Protein AF-0000000080327501 (afdb_homodimer)

Foldseek 3Di:
DAEAEDADDFQPDEFQEEEFAQEAQRRGFPVRVVLCVQLVNQSVVVVVVVQDGLAQLDKDKDADRPNTRHGIYIYGRQYHQAEAEPVSLLSRLVSVLVVVLVDQGAEYEYEQVSRNYPPDDPLLSLLSNLLSNLLNQQDACPPPPDPDHSPRNHYYYYHDDDPVCNVSNVVSVLLSVLLNVLLSQLQNLLVDALVQNAQVNVLVVLVVVCVVFVQKDKDKQWPVNCVVLQQFLLCQQQQADPDTWIKMKIKGAQADPPDQAAEEEEFQAACAEQQEPLGDDPVCRRSRSNQGSRLSLLSSLVSSCRSVSFRGTYMYIRGGHHRYYHPSHDDQQDWGQHSLRFIEHEHTSSQSRLSSLLNVLQVCVVSVHAEYEYEGLGDPLQCVVPNQQEKEKEWPDPVVVVLLQVLCVSLVRHYDYDDQDPVLCVQQDDPVTRGYCFGDPPCGVNNNVNSSVVSHPDYIYMYINNNRHQWDPDPHTTGRSPPSSSVNSSSVVVSVVVVD/DAEAEDADDFQPDEFQEEEFAQEAQRRGFPVRVVLCVQLVNPSVVVVVVVQDGLAQLDKDKDADRPSTNHGIYIYGRQYHQAEAEPVSLLSRLVSVLVVVLVDQGAEYEYEQVSRHYPPDDPLLSLLSNLLSNLLVQQDACPPPPPRPHSPRNHYYYYHDDDPVCNVSNVVSVLLSVLLNVLLSQLQNLLVDALVQNAQVNVQVVLVVVCVVFVQKDKDKQWPVNCVVLQQFLLCQQQQADPDTWIKMKIKGAQADPPDQAAEEEEFQAACAEQQEPLGDDPVCRRSRSNQGSRLSLLSSLVSSCRSVSFRGTYMYIRGGHHRYYHPSHDDQQDWGQHSLRFIEHEHTSSQSRLSSLLNVLLVCVVSVHAEYEYEGLGDPLQCVVPNQQEWEKEWPDPVVVVLLQVLCVSLVRHYDYDDQDPVLCVQQDDPVTRGYSFGDPPCGVNNNVNSSVVSHPDYIYMYINNNRHQWDPDPHTTGRSPPSSSVNSSSVVVSVVVVD

pLDDT: mean 94.22, std 7.19, range [53.31, 98.94]

Organism: NCBI:txid1410383

Nearest PDB structures (foldseek):
  1gyt-assembly2_I  TM=9.785E-01  e=1.202E-71  Escherichia coli K-12
  3jru-assembly1_B  TM=9.582E-01  e=2.996E-59  Xanthomonas oryzae pv. oryzae
  8d1x-assembly1_E  TM=8.937E-01  e=7.710E-50  Neisseria gonorrhoeae NCCP11945
  4zla-assembly1_E  TM=8.954E-01  e=4.364E-49  Helicobacter pylori 26695
  4zla-assembly1_B  TM=8.903E-01  e=3.085E-49  Helicobacter pylori 26695

Sequence (1000 aa):
MIFNIKKFDIEKEHIDCIVTGIFSLKNLSNSATMIDNLSNGYIKKILSYGEMQGKIKQSLILYNIPNIISKKFLLIGCGKKNKINDDQYQEIICTIVKNLNKMSMKKVVVYLNELNVEKRDLYWKIRQFIEIFYEKTYIFSLNKNKQKTFNNTYEIIIHLEQESDFSIGKIAIKHALAIASSINIAKNISNLPSNICNAEYISHKAKEMENIYNNIHTYNIYEKDMKLLGMNAYLAVGSGSENQSIMSIIQYNNSKKSIKNPIILIGKGLTFDSGGLSIKPAESMSHMKYDMCGAAAVYGIINMIATLELPLYVIGVLACCENMIGKGSMRPGDIITTMSGKTVEVLNTDAEGRLVLCDVLTYVQKFNPEIVIDIATLTGACSVALGTEISGLFSNSTYLINELYKASKYTLDYVWHLPIFKKYKKQLNSKFADINNIGGRMGGAITAACFLESFVKKYQWAHLDVAGTATNEEKKVEATGRPIPLISQFLLNRVKSLLKMIFNIKKFDIEKEHIDCIVTGIFSLKNLSNSATMIDNLSNGYIKKILSYGEMQGKIKQSLILYNIPNIISKKFLLIGCGKKNKINDDQYQEIICTIVKNLNKMSMKKVVVYLNELNVEKRDLYWKIRQFIEIFYEKTYIFSLNKNKQKTFNNTYEIIIHLEQESDFSIGKIAIKHALAIASSINIAKNISNLPSNICNAEYISHKAKEMENIYNNIHTYNIYEKDMKLLGMNAYLAVGSGSENQSIMSIIQYNNSKKSIKNPIILIGKGLTFDSGGLSIKPAESMSHMKYDMCGAAAVYGIINMIATLELPLYVIGVLACCENMIGKGSMRPGDIITTMSGKTVEVLNTDAEGRLVLCDVLTYVQKFNPEIVIDIATLTGACSVALGTEISGLFSNSTYLINELYKASKYTLDYVWHLPIFKKYKKQLNSKFADINNIGGRMGGAITAACFLESFVKKYQWAHLDVAGTATNEEKKVEATGRPIPLISQFLLNRVKSLLK

Solvent-accessible surface area (backbone atoms only — not comparable to full-atom values): 49942 Å² total; per-residue (Å²): 118,45,78,45,79,39,71,75,51,70,90,75,48,82,42,44,29,43,39,34,43,22,18,43,85,60,36,64,31,73,68,39,44,52,52,17,59,62,29,74,42,48,56,59,54,53,41,71,74,64,80,53,51,11,42,63,74,42,69,48,77,45,66,61,50,60,86,44,73,32,45,32,34,39,39,33,13,53,23,51,69,86,66,25,43,71,68,56,50,53,45,37,45,51,46,51,45,58,53,52,72,73,47,94,51,51,34,35,39,36,54,65,79,75,59,48,42,68,96,57,53,70,43,55,54,50,22,52,46,47,34,49,44,48,62,75,58,62,69,92,34,90,89,42,91,74,62,67,60,83,73,66,64,30,38,39,32,40,39,45,84,55,73,83,50,49,63,48,48,53,51,20,50,53,54,22,52,34,49,34,51,18,30,51,51,13,22,52,55,31,62,39,56,44,93,66,37,33,27,61,47,53,44,50,54,50,48,51,48,34,77,74,36,89,52,36,50,56,54,74,44,40,57,71,53,31,60,74,64,32,26,43,34,36,48,35,43,18,39,12,33,90,58,64,37,29,36,30,39,38,37,36,54,52,39,62,89,79,70,73,54,24,42,34,35,36,6,38,16,27,20,34,48,45,17,25,74,48,56,57,59,74,90,61,47,81,60,20,32,46,38,16,36,16,17,26,20,35,54,17,45,53,50,25,42,59,74,66,61,46,70,42,40,38,33,35,36,32,46,18,22,29,27,28,71,44,96,48,36,52,51,65,68,42,71,39,52,30,44,78,64,55,31,32,27,30,72,50,41,56,52,40,62,61,36,38,46,34,25,49,49,38,57,52,50,80,58,53,37,53,36,38,38,37,30,25,51,66,35,73,38,40,16,29,38,46,10,58,72,30,23,40,30,37,61,87,27,75,65,56,50,52,51,49,46,53,22,6,65,73,59,68,47,37,59,45,76,53,71,81,54,74,77,49,50,60,51,22,62,39,97,86,33,70,24,32,66,51,49,55,74,53,15,29,39,36,31,52,51,44,57,45,51,73,37,60,68,98,46,43,40,36,39,36,37,29,46,22,32,31,44,38,70,84,90,58,78,38,49,58,22,45,60,32,65,18,53,50,44,38,52,53,51,52,49,55,59,69,74,102,118,44,76,46,80,39,71,76,51,71,90,77,46,81,41,46,28,42,40,35,44,22,18,43,85,60,35,64,31,73,67,37,43,50,52,17,59,61,29,74,43,49,57,60,56,53,40,71,74,63,80,50,50,11,42,63,72,42,68,48,79,45,64,59,49,57,88,43,70,32,46,32,35,39,39,32,13,54,22,52,68,86,67,25,43,70,68,57,49,52,45,36,46,48,45,52,46,56,54,51,71,74,47,94,49,51,34,36,38,36,54,64,78,76,58,48,41,67,98,56,52,70,45,54,53,50,23,52,46,47,33,50,45,49,62,75,59,62,72,93,34,89,88,43,90,74,63,68,62,81,76,67,64,31,39,38,33,40,39,44,86,55,72,83,49,49,63,48,49,54,51,20,50,54,53,22,51,35,49,36,52,18,30,50,51,14,21,53,56,30,62,39,57,44,93,66,37,32,27,62,47,54,44,49,52,50,48,50,48,33,75,75,35,90,51,36,50,56,52,73,42,39,60,72,53,31,58,74,65,32,26,41,33,37,48,36,43,17,40,12,32,89,58,62,36,29,36,30,40,39,38,36,55,50,39,62,90,78,70,73,54,25,41,34,35,35,6,36,15,27,19,33,48,47,16,24,76,48,54,56,59,74,90,61,48,81,61,20,33,46,37,17,35,16,17,26,20,35,53,16,45,52,50,24,43,60,72,67,60,47,70,42,40,39,34,33,35,33,47,19,23,29,27,28,71,43,97,47,36,52,51,65,70,41,70,39,51,30,44,77,62,56,30,33,27,30,71,50,41,57,51,40,62,60,36,37,44,34,28,49,49,39,58,53,50,80,60,53,36,53,34,38,38,37,30,23,53,66,34,72,37,40,16,28,38,45,11,58,72,31,23,41,30,38,60,85,27,74,66,58,50,52,49,50,46,54,20,6,66,73,58,70,47,37,58,44,75,53,73,81,53,73,77,49,49,60,50,22,62,38,98,86,33,71,24,33,64,51,51,56,72,52,14,30,38,36,31,51,50,44,56,45,52,73,36,59,68,96,48,42,39,36,40,36,36,29,47,23,34,30,44,40,69,84,90,59,77,39,48,59,20,46,61,31,65,19,54,50,42,38,51,53,50,52,50,55,60,69,76,102

Secondary structure (DSSP, 8-state):
-EEEEE---TTT---SEEEEEEEGGGEEPHHHHHHHHHTTSHHHHHHHTTS----TT-EEEEES-TT-S-SEEEEEEEESTT-B-HHHHHHHHHHHHHHHHHS--SEEEE-GGG--BTT--HHHHHHHHHHHHHHHT----TT-SS--------EEEEE---THHHHHHHHHHHHHHHHHHHHHHHHHHHHS-TTTSSHHHHHHHHHHHHHH-TTEEEEEE-HHHHHHHT-HHHHHHHTT-SSPPEEEEEEEE-S-TT--SPEEEEEEEEEEE--TTSPPPHHHHTTGGGGGHHHHHHHHHHHHHHHTT-S-EEEEEEEEEEE--STT---TT-EEE-TTS-EEE-S-TT--HHHHHHHHHHHGGGG--SEEEEEE---HHHHHHHTTTSEEEEES-HHHHHHHHHHHHHHT--EEE----HHHHGGG--SSSSEES---STTHHHHHHHHHHTT--SSEEEEEE-TTTSEE-SSS-EE--TTHHHHHHHHHHHHHHHH-/-EEEEE---TTT---SEEEEEEEGGGEEPHHHHHHHHHTTSHHHHHHHTTS----TT-EEEEES-TT-S-SEEEEEE--STT-B-HHHHHHHHHHHHHHHHHS--SEEEE-GGG--BTT--HHHHHHHHHHHHHHHT----TT-SS--------EEEEE---THHHHHHHHHHHHHHHHHHHHHHHHHHHHS-TTTSSHHHHHHHHHHHHHH-TTEEEEEE-HHHHHHHT-HHHHHHHTT-SSPPEEEEEEEE-S-TT--S-EEEEEEEEEEE--TTSPPPHHHHGGGGGGGHHHHHHHHHHHHHHHTT-S-EEEEEEEEEEE--STT---TT-EEE-TTS-EEE-S-TT--HHHHHHHHHHHGGGG--SEEEEEE---HHHHHHHTTTSEEEEES-HHHHHHHHHHHHHHT--EEE----HHHHGGG--SSSSEES---STTHHHHHHHHHHTT--SSEEEEEE-TTTSEE-SSS-EE--TTHHHHHHHHHHHHHHHH-

InterPro domains:
  IPR000819 Peptidase M17, leucyl aminopeptidase, C-terminal [PF00883] (184-487)
  IPR000819 Peptidase M17, leucyl aminopeptidase, C-terminal [PS00631] (348-355)
  IPR008283 Peptidase M17, leucyl aminopeptidase, N-terminal [PF02789] (21-146)
  IPR011356 Peptidase M17, leucine aminopeptidase/peptidase B [PR00481] (263-280)
  IPR011356 Peptidase M17, leucine aminopeptidase/peptidase B [PR00481] (285-306)
  IPR011356 Peptidase M17, leucine aminopeptidase/peptidase B [PR00481] (322-343)
  IPR011356 Peptidase M17, leucine aminopeptidase/peptidase B [PR00481] (344-364)
  IPR011356 Peptidase M17, leucine aminopeptidase/peptidase B [PR00481] (372-387)
  IPR011356 Peptidase M17, leucine aminopeptidase/peptidase B [PTHR11963] (35-494)
  IPR011356 Peptidase M17, leucine aminopeptidase/peptidase B [cd00433] (15-491)
  IPR023042 Peptidase M17, leucine aminopeptidase [MF_00181] (3-496)
  IPR043472 Macro domain-like [G3DSA:3.40.220.10] (1-178)
  IPR043472 Macro domain-like [SSF52949] (1-182)

Structure (mmCIF, N/CA/C/O backbone):
data_AF-0000000080327501-model_v1
#
loop_
_entity.id
_entity.type
_entity.pdbx_description
1 polymer 'Probable cytosol aminopeptidase'
#
loop_
_atom_site.group_PDB
_atom_site.id
_atom_site.type_symbol
_atom_site.label_atom_id
_atom_site.label_alt_id
_atom_site.label_comp_id
_atom_site.label_asym_id
_atom_site.label_entity_id
_atom_site.label_seq_id
_atom_site.pdbx_PDB_ins_code
_atom_site.Cartn_x
_atom_site.Cartn_y
_atom_site.Cartn_z
_atom_site.occupancy
_atom_site.B_iso_or_equiv
_atom_site.auth_seq_id
_atom_site.auth_comp_id
_atom_site.auth_asym_id
_atom_site.auth_atom_id
_atom_site.pdbx_PDB_model_num
ATOM 1 N N . MET A 1 1 ? 6.348 -35 -18.875 1 83.31 1 MET A N 1
ATOM 2 C CA . MET A 1 1 ? 5.07 -34.562 -19.438 1 83.31 1 MET A CA 1
ATOM 3 C C . MET A 1 1 ? 5.262 -33.875 -20.781 1 83.31 1 MET A C 1
ATOM 5 O O . MET A 1 1 ? 6.191 -33.094 -20.953 1 83.31 1 MET A O 1
ATOM 9 N N . ILE A 1 2 ? 4.418 -34.406 -21.719 1 90.25 2 ILE A N 1
ATOM 10 C CA . ILE A 1 2 ? 4.539 -33.875 -23.062 1 90.25 2 ILE A CA 1
ATOM 11 C C . ILE A 1 2 ? 3.268 -33.094 -23.422 1 90.25 2 ILE A C 1
ATOM 13 O O . ILE A 1 2 ? 2.158 -33.594 -23.219 1 90.25 2 ILE A O 1
ATOM 17 N N . PHE A 1 3 ? 3.445 -31.922 -23.891 1 95.81 3 PHE A N 1
ATOM 18 C CA . PHE A 1 3 ? 2.35 -31.094 -24.375 1 95.81 3 PHE A CA 1
ATOM 19 C C . PHE A 1 3 ? 2.467 -30.875 -25.891 1 95.81 3 PHE A C 1
ATOM 21 O O . PHE A 1 3 ? 3.555 -30.625 -26.406 1 95.81 3 PHE A O 1
ATOM 28 N N . ASN A 1 4 ? 1.392 -31.078 -26.547 1 94.75 4 ASN A N 1
ATOM 29 C CA . ASN A 1 4 ? 1.383 -30.922 -28 1 94.75 4 ASN A CA 1
ATOM 30 C C . ASN A 1 4 ? 0.117 -30.219 -28.484 1 94.75 4 ASN A C 1
ATOM 32 O O . ASN A 1 4 ? -0.895 -30.203 -27.781 1 94.75 4 ASN A O 1
ATOM 36 N N . ILE A 1 5 ? 0.219 -29.625 -29.703 1 96 5 ILE A N 1
ATOM 37 C CA . ILE A 1 5 ? -0.912 -28.984 -30.375 1 96 5 ILE A CA 1
ATOM 38 C C . ILE A 1 5 ? -1.331 -29.828 -31.578 1 96 5 ILE A C 1
ATOM 40 O O . ILE A 1 5 ? -0.487 -30.234 -32.375 1 96 5 ILE A O 1
ATOM 44 N N . LYS A 1 6 ? -2.576 -30.047 -31.594 1 94.25 6 LYS A N 1
ATOM 45 C CA . LYS A 1 6 ? -3.072 -30.828 -32.719 1 94.25 6 LYS A CA 1
ATOM 46 C C . LYS A 1 6 ? -4.562 -30.594 -32.938 1 94.25 6 LYS A C 1
ATOM 48 O O . LYS A 1 6 ? -5.281 -30.203 -32.031 1 94.25 6 LYS A O 1
ATOM 53 N N . LYS A 1 7 ? -4.871 -30.688 -34.25 1 94.75 7 LYS A N 1
ATOM 54 C CA . LYS A 1 7 ? -6.297 -30.844 -34.5 1 94.75 7 LYS A CA 1
ATOM 55 C C . LYS A 1 7 ? -6.742 -32.281 -34.312 1 94.75 7 LYS A C 1
ATOM 57 O O . LYS A 1 7 ? -6.398 -33.156 -35.094 1 94.75 7 LYS A O 1
ATOM 62 N N . PHE A 1 8 ? -7.441 -32.5 -33.312 1 91.44 8 PHE A N 1
ATOM 63 C CA . PHE A 1 8 ? -7.844 -33.844 -32.906 1 91.44 8 PHE A CA 1
ATOM 64 C C . PHE A 1 8 ? -9.141 -34.25 -33.594 1 91.44 8 PHE A C 1
ATOM 66 O O . PHE A 1 8 ? -10.102 -33.5 -33.625 1 91.44 8 PHE A O 1
ATOM 73 N N . ASP A 1 9 ? -9.102 -35.438 -34.188 1 91.12 9 ASP A N 1
ATOM 74 C CA . ASP A 1 9 ? -10.289 -36.031 -34.812 1 91.12 9 ASP A CA 1
ATOM 75 C C . ASP A 1 9 ? -10.93 -37.062 -33.875 1 91.12 9 ASP A C 1
ATOM 77 O O . ASP A 1 9 ? -10.477 -38.188 -33.812 1 91.12 9 ASP A O 1
ATOM 81 N N . ILE A 1 10 ? -12.023 -36.781 -33.375 1 88.88 10 ILE A N 1
ATOM 82 C CA . ILE A 1 10 ? -12.695 -37.562 -32.344 1 88.88 10 ILE A CA 1
ATOM 83 C C . ILE A 1 10 ? -13.141 -38.906 -32.906 1 88.88 10 ILE A C 1
ATOM 85 O O . ILE A 1 10 ? -13.211 -39.906 -32.188 1 88.88 10 ILE A O 1
ATOM 89 N N . GLU A 1 11 ? -13.398 -38.969 -34.156 1 87.5 11 GLU A N 1
ATOM 90 C CA . GLU A 1 11 ? -13.953 -40.156 -34.812 1 87.5 11 GLU A CA 1
ATOM 91 C C . GLU A 1 11 ? -12.852 -41.125 -35.219 1 87.5 11 GLU A C 1
ATOM 93 O O . GLU A 1 11 ? -13.102 -42.344 -35.344 1 87.5 11 GLU A O 1
ATOM 98 N N . LYS A 1 12 ? -11.727 -40.656 -35.281 1 87.62 12 LYS A N 1
ATOM 99 C CA . LYS A 1 12 ? -10.711 -41.469 -35.938 1 87.62 12 LYS A CA 1
ATOM 100 C C . LYS A 1 12 ? -9.57 -41.781 -35 1 87.62 12 LYS A C 1
ATOM 102 O O . LYS A 1 12 ? -8.836 -42.75 -35.188 1 87.62 12 LYS A O 1
ATOM 107 N N . GLU A 1 13 ? -9.398 -41 -34.094 1 88.75 13 GLU A N 1
ATOM 108 C CA . GLU A 1 13 ? -8.195 -41.156 -33.281 1 88.75 13 GLU A CA 1
ATOM 109 C C . GLU A 1 13 ? -8.516 -41.75 -31.922 1 88.75 13 GLU A C 1
ATOM 111 O O . GLU A 1 13 ? -9.539 -41.406 -31.328 1 88.75 13 GLU A O 1
ATOM 116 N N . HIS A 1 14 ? -7.676 -42.656 -31.547 1 88.25 14 HIS A N 1
ATOM 117 C CA . HIS A 1 14 ? -7.801 -43.25 -30.219 1 88.25 14 HIS A CA 1
ATOM 118 C C . HIS A 1 14 ? -7.09 -42.438 -29.156 1 88.25 14 HIS A C 1
ATOM 120 O O . HIS A 1 14 ? -5.914 -42.094 -29.328 1 88.25 14 HIS A O 1
ATOM 126 N N . ILE A 1 15 ? -7.812 -42.062 -28.109 1 90.94 15 ILE A N 1
ATOM 127 C CA . ILE A 1 15 ? -7.289 -41.312 -26.969 1 90.94 15 ILE A CA 1
ATOM 128 C C . ILE A 1 15 ? -7.812 -41.906 -25.672 1 90.94 15 ILE A C 1
ATOM 130 O O . ILE A 1 15 ? -8.828 -42.594 -25.656 1 90.94 15 ILE A O 1
ATOM 134 N N . ASP A 1 16 ? -7 -41.75 -24.641 1 92.38 16 ASP A N 1
ATOM 135 C CA . ASP A 1 16 ? -7.398 -42.312 -23.359 1 92.38 16 ASP A CA 1
ATOM 136 C C . ASP A 1 16 ? -8.516 -41.5 -22.719 1 92.38 16 ASP A C 1
ATOM 138 O O . ASP A 1 16 ? -9.422 -42.062 -22.094 1 92.38 16 ASP A O 1
ATOM 142 N N . CYS A 1 17 ? -8.406 -40.188 -22.891 1 94.12 17 CYS A N 1
ATOM 143 C CA . CYS A 1 17 ? -9.383 -39.344 -22.219 1 94.12 17 CYS A CA 1
ATOM 144 C C . CYS A 1 17 ? -9.617 -38.062 -23.016 1 94.12 17 CYS A C 1
ATOM 146 O O . CYS A 1 17 ? -8.672 -37.438 -23.516 1 94.12 17 CYS A O 1
ATOM 148 N N . ILE A 1 18 ? -10.867 -37.688 -23.172 1 95.69 18 ILE A N 1
ATOM 149 C CA . ILE A 1 18 ? -11.266 -36.438 -23.766 1 95.69 18 ILE A CA 1
ATOM 150 C C . ILE A 1 18 ? -11.844 -35.5 -22.688 1 95.69 18 ILE A C 1
ATOM 152 O O . ILE A 1 18 ? -12.766 -35.906 -21.969 1 95.69 18 ILE A O 1
ATOM 156 N N . VAL A 1 19 ? -11.25 -34.312 -22.531 1 97.19 19 VAL A N 1
ATOM 157 C CA . VAL A 1 19 ? -11.742 -33.312 -21.578 1 97.19 19 VAL A CA 1
ATOM 158 C C . VAL A 1 19 ? -12.578 -32.281 -22.297 1 97.19 19 VAL A C 1
ATOM 160 O O . VAL A 1 19 ? -12.086 -31.609 -23.219 1 97.19 19 VAL A O 1
ATOM 163 N N . THR A 1 20 ? -13.836 -32.125 -21.938 1 96.44 20 THR A N 1
ATOM 164 C CA . THR A 1 20 ? -14.719 -31.172 -22.578 1 96.44 20 THR A CA 1
ATOM 165 C C . THR A 1 20 ? -15.531 -30.391 -21.547 1 96.44 20 THR A C 1
ATOM 167 O O . THR A 1 20 ? -15.664 -30.828 -20.406 1 96.44 20 THR A O 1
ATOM 170 N N . GLY A 1 21 ? -16.016 -29.234 -21.953 1 97.5 21 GLY A N 1
ATOM 171 C CA . GLY A 1 21 ? -16.672 -28.344 -21.016 1 97.5 21 GLY A CA 1
ATOM 172 C C . GLY A 1 21 ? -18.188 -28.438 -21.062 1 97.5 21 GLY A C 1
ATOM 173 O O . GLY A 1 21 ? -18.75 -28.703 -22.125 1 97.5 21 GLY A O 1
ATOM 174 N N . ILE A 1 22 ? -18.812 -28.266 -19.891 1 98 22 ILE A N 1
ATOM 175 C CA . ILE A 1 22 ? -20.25 -28.031 -19.75 1 98 22 ILE A CA 1
ATOM 176 C C . ILE A 1 22 ? -20.484 -26.672 -19.109 1 98 22 ILE A C 1
ATOM 178 O O . ILE A 1 22 ? -20.031 -26.406 -18 1 98 22 ILE A O 1
ATOM 182 N N . PHE A 1 23 ? -21.203 -25.797 -19.844 1 97.94 23 PHE A N 1
ATOM 183 C CA . PHE A 1 23 ? -21.5 -24.469 -19.312 1 97.94 23 PHE A CA 1
ATOM 184 C C . PHE A 1 23 ? -22.75 -24.5 -18.453 1 97.94 23 PHE A C 1
ATOM 186 O O . PHE A 1 23 ? -23.453 -25.516 -18.406 1 97.94 23 PHE A O 1
ATOM 193 N N . SER A 1 24 ? -23 -23.406 -17.734 1 96.12 24 SER A N 1
ATOM 194 C CA . SER A 1 24 ? -24.172 -23.297 -16.859 1 96.12 24 SER A CA 1
ATOM 195 C C . SER A 1 24 ? -25.438 -23.719 -17.594 1 96.12 24 SER A C 1
ATOM 197 O O . SER A 1 24 ? -25.562 -23.531 -18.812 1 96.12 24 SER A O 1
ATOM 199 N N . LEU A 1 25 ? -26.406 -24.266 -16.797 1 94.38 25 LEU A N 1
ATOM 200 C CA . LEU A 1 25 ? -27.703 -24.734 -17.297 1 94.38 25 LEU A CA 1
ATOM 201 C C . LEU A 1 25 ? -27.531 -25.906 -18.25 1 94.38 25 LEU A C 1
ATOM 203 O O . LEU A 1 25 ? -28.266 -26.016 -19.234 1 94.38 25 LEU A O 1
ATOM 207 N N . LYS A 1 26 ? -26.516 -26.703 -18.156 1 95.06 26 LYS A N 1
ATOM 208 C CA . LYS A 1 26 ? -26.219 -27.938 -18.891 1 95.06 26 LYS A CA 1
ATOM 209 C C . LYS A 1 26 ? -25.953 -27.656 -20.359 1 95.06 26 LYS A C 1
ATOM 211 O O . LYS A 1 26 ? -26.25 -28.5 -21.219 1 95.06 26 LYS A O 1
ATOM 216 N N . ASN A 1 27 ? -25.516 -26.438 -20.594 1 96.31 27 ASN A N 1
ATOM 217 C CA . ASN A 1 27 ? -25.156 -26.109 -21.969 1 96.31 27 ASN A CA 1
ATOM 218 C C . ASN A 1 27 ? -23.844 -26.781 -22.375 1 96.31 27 ASN A C 1
ATOM 220 O O . ASN A 1 27 ? -22.812 -26.562 -21.734 1 96.31 27 ASN A O 1
ATOM 224 N N . LEU A 1 28 ? -23.891 -27.531 -23.5 1 97.62 28 LEU A N 1
ATOM 225 C CA . LEU A 1 28 ? -22.734 -28.281 -23.953 1 97.62 28 LEU A CA 1
ATOM 226 C C . LEU A 1 28 ? -21.75 -27.375 -24.688 1 97.62 28 LEU A C 1
ATOM 228 O O . LEU A 1 28 ? -22.156 -26.484 -25.422 1 97.62 28 LEU A O 1
ATOM 232 N N . SER A 1 29 ? -20.438 -27.547 -24.516 1 97.38 29 SER A N 1
ATOM 233 C CA . SER A 1 29 ? -19.438 -26.953 -25.375 1 97.38 29 SER A CA 1
ATOM 234 C C . SER A 1 29 ? -19.5 -27.547 -26.781 1 97.38 29 SER A C 1
ATOM 236 O O . SER A 1 29 ? -20.234 -28.5 -27.031 1 97.38 29 SER A O 1
ATOM 238 N N . ASN A 1 30 ? -18.75 -26.953 -27.703 1 95.81 30 ASN A N 1
ATOM 239 C CA . ASN A 1 30 ? -18.766 -27.453 -29.078 1 95.81 30 ASN A CA 1
ATOM 240 C C . ASN A 1 30 ? -18.281 -28.906 -29.141 1 95.81 30 ASN A C 1
ATOM 242 O O . ASN A 1 30 ? -18.875 -29.734 -29.844 1 95.81 30 ASN A O 1
ATOM 246 N N . SER A 1 31 ? -17.188 -29.203 -28.438 1 95.88 31 SER A N 1
ATOM 247 C CA . SER A 1 31 ? -16.672 -30.562 -28.422 1 95.88 31 SER A CA 1
ATOM 248 C C . SER A 1 31 ? -17.656 -31.531 -27.75 1 95.88 31 SER A C 1
ATOM 250 O O . SER A 1 31 ? -17.844 -32.656 -28.234 1 95.88 31 SER A O 1
ATOM 252 N N . ALA A 1 32 ? -18.25 -31.094 -26.656 1 96.88 32 ALA A N 1
ATOM 253 C CA . ALA A 1 32 ? -19.25 -31.906 -25.984 1 96.88 32 ALA A CA 1
ATOM 254 C C . ALA A 1 32 ? -20.453 -32.156 -26.906 1 96.88 32 ALA A C 1
ATOM 256 O O . ALA A 1 32 ? -21.031 -33.25 -26.891 1 96.88 32 ALA A O 1
ATOM 257 N N . THR A 1 33 ? -20.844 -31.172 -27.609 1 97.44 33 THR A N 1
ATOM 258 C CA . THR A 1 33 ? -21.938 -31.297 -28.562 1 97.44 33 THR A CA 1
ATOM 259 C C . THR A 1 33 ? -21.609 -32.344 -29.641 1 97.44 33 THR A C 1
ATOM 261 O O . THR A 1 33 ? -22.453 -33.156 -30 1 97.44 33 THR A O 1
ATOM 264 N N . MET A 1 34 ? -20.422 -32.219 -30.141 1 95.5 34 MET A N 1
ATOM 265 C CA . MET A 1 34 ? -19.984 -33.156 -31.156 1 95.5 34 MET A CA 1
ATOM 266 C C . MET A 1 34 ? -20.047 -34.594 -30.625 1 95.5 34 MET A C 1
ATOM 268 O O . MET A 1 34 ? -20.562 -35.5 -31.312 1 95.5 34 MET A O 1
ATOM 272 N N . ILE A 1 35 ? -19.594 -34.812 -29.469 1 95.38 35 ILE A N 1
ATOM 273 C CA . ILE A 1 35 ? -19.578 -36.125 -28.844 1 95.38 35 ILE A CA 1
ATOM 274 C C . ILE A 1 35 ? -21.016 -36.594 -28.594 1 95.38 35 ILE A C 1
ATOM 276 O O . ILE A 1 35 ? -21.344 -37.75 -28.812 1 95.38 35 ILE A O 1
ATOM 280 N N . ASP A 1 36 ? -21.781 -35.688 -28.141 1 97.12 36 ASP A N 1
ATOM 281 C CA . ASP A 1 36 ? -23.172 -36 -27.875 1 97.12 36 ASP A CA 1
ATOM 282 C C . ASP A 1 36 ? -23.891 -36.469 -29.156 1 97.12 36 ASP A C 1
ATOM 284 O O . ASP A 1 36 ? -24.656 -37.406 -29.141 1 97.12 36 ASP A O 1
ATOM 288 N N . ASN A 1 37 ? -23.672 -35.75 -30.203 1 96.75 37 ASN A N 1
ATOM 289 C CA . ASN A 1 37 ? -24.266 -36.094 -31.484 1 96.75 37 ASN A CA 1
ATOM 290 C C . ASN A 1 37 ? -23.812 -37.469 -31.969 1 96.75 37 ASN A C 1
ATOM 292 O O . ASN A 1 37 ? -24.641 -38.281 -32.406 1 96.75 37 ASN A O 1
ATOM 296 N N . LEU A 1 38 ? -22.547 -37.719 -31.891 1 95 38 LEU A N 1
ATOM 297 C CA . LEU A 1 38 ? -21.984 -39 -32.344 1 95 38 LEU A CA 1
ATOM 298 C C . LEU A 1 38 ? -22.5 -40.156 -31.484 1 95 38 LEU A C 1
ATOM 300 O O . LEU A 1 38 ? -22.594 -41.281 -31.953 1 95 38 LEU A O 1
ATOM 304 N N . SER A 1 39 ? -22.891 -39.875 -30.297 1 95.69 39 SER A N 1
ATOM 305 C CA . SER A 1 39 ? -23.328 -40.906 -29.375 1 95.69 39 SER A CA 1
ATOM 306 C C . SER A 1 39 ? -24.844 -40.938 -29.234 1 95.69 39 SER A C 1
ATOM 308 O O . SER A 1 39 ? -25.375 -41.5 -28.281 1 95.69 39 SER A O 1
ATOM 310 N N . ASN A 1 40 ? -25.5 -40.281 -30.078 1 95.81 40 ASN A N 1
ATOM 311 C CA . ASN A 1 40 ? -26.953 -40.25 -30.156 1 95.81 40 ASN A CA 1
ATOM 312 C C . ASN A 1 40 ? -27.578 -39.719 -28.859 1 95.81 40 ASN A C 1
ATOM 314 O O . ASN A 1 40 ? -28.484 -40.344 -28.297 1 95.81 40 ASN A O 1
ATOM 318 N N . GLY A 1 41 ? -26.953 -38.656 -28.344 1 96.62 41 GLY A N 1
ATOM 319 C CA . GLY A 1 41 ? -27.547 -37.906 -27.234 1 96.62 41 GLY A CA 1
ATOM 320 C C . GLY A 1 41 ? -27.156 -38.469 -25.875 1 96.62 41 GLY A C 1
ATOM 321 O O . GLY A 1 41 ? -27.859 -38.25 -24.891 1 96.62 41 GLY A O 1
ATOM 322 N N . TYR A 1 42 ? -26.156 -39.156 -25.75 1 96.38 42 TYR A N 1
ATOM 323 C CA . TYR A 1 42 ? -25.75 -39.844 -24.531 1 96.38 42 TYR A CA 1
ATOM 324 C C . TYR A 1 42 ? -25.453 -38.844 -23.422 1 96.38 42 TYR A C 1
ATOM 326 O O . TYR A 1 42 ? -25.891 -39 -22.281 1 96.38 42 TYR A O 1
ATOM 334 N N . ILE A 1 43 ? -24.703 -37.781 -23.688 1 96.38 43 ILE A N 1
ATOM 335 C CA . ILE A 1 43 ? -24.281 -36.812 -22.688 1 96.38 43 ILE A CA 1
ATOM 336 C C . ILE A 1 43 ? -25.5 -36.031 -22.156 1 96.38 43 ILE A C 1
ATOM 338 O O . ILE A 1 43 ? -25.656 -35.906 -20.938 1 96.38 43 ILE A O 1
ATOM 342 N N . LYS A 1 44 ? -26.312 -35.594 -23.047 1 96.19 44 LYS A N 1
ATOM 343 C CA . LYS A 1 44 ? -27.516 -34.875 -22.656 1 96.19 44 LYS A CA 1
ATOM 344 C C . LYS A 1 44 ? -28.406 -35.75 -21.75 1 96.19 44 LYS A C 1
ATOM 346 O O . LYS A 1 44 ? -28.984 -35.25 -20.781 1 96.19 44 LYS A O 1
ATOM 351 N N . LYS A 1 45 ? -28.531 -36.969 -22.141 1 95.69 45 LYS A N 1
ATOM 352 C CA . LYS A 1 45 ? -29.328 -37.906 -21.328 1 95.69 45 LYS A CA 1
ATOM 353 C C . LYS A 1 45 ? -28.781 -38 -19.906 1 95.69 45 LYS A C 1
ATOM 355 O O . LYS A 1 45 ? -29.531 -37.906 -18.938 1 95.69 45 LYS A O 1
ATOM 360 N N . ILE A 1 46 ? -27.531 -38.156 -19.75 1 95.25 46 ILE A N 1
ATOM 361 C CA . ILE A 1 46 ? -26.906 -38.281 -18.438 1 95.25 46 ILE A CA 1
ATOM 362 C C . ILE A 1 46 ? -27.094 -37 -17.641 1 95.25 46 ILE A C 1
ATOM 364 O O . ILE A 1 46 ? -27.375 -37.031 -16.438 1 95.25 46 ILE A O 1
ATOM 368 N N . LEU A 1 47 ? -26.891 -35.844 -18.266 1 95.81 47 LEU A N 1
ATOM 369 C CA . LEU A 1 47 ? -27.047 -34.562 -17.594 1 95.81 47 LEU A CA 1
ATOM 370 C C . LEU A 1 47 ? -28.484 -34.344 -17.125 1 95.81 47 LEU A C 1
ATOM 372 O O . LEU A 1 47 ? -28.719 -33.688 -16.125 1 95.81 47 LEU A O 1
ATOM 376 N N . SER A 1 48 ? -29.406 -34.906 -17.844 1 94.62 48 SER A N 1
ATOM 377 C CA . SER A 1 48 ? -30.812 -34.781 -17.484 1 94.62 48 SER A CA 1
ATOM 378 C C . SER A 1 48 ? -31.109 -35.469 -16.156 1 94.62 48 SER A C 1
ATOM 380 O O . SER A 1 48 ? -32.094 -35.156 -15.484 1 94.62 48 SER A O 1
ATOM 382 N N . TYR A 1 49 ? -30.234 -36.438 -15.797 1 93.5 49 TYR A N 1
ATOM 383 C CA . TYR A 1 49 ? -30.406 -37.094 -14.516 1 93.5 49 TYR A CA 1
ATOM 384 C C . TYR A 1 49 ? -30.031 -36.188 -13.359 1 93.5 49 TYR A C 1
ATOM 386 O O . TYR A 1 49 ? -30.328 -36.469 -12.203 1 93.5 49 TYR A O 1
ATOM 394 N N . GLY A 1 50 ? -29.312 -35.031 -13.602 1 90.31 50 GLY A N 1
ATOM 395 C CA . GLY A 1 50 ? -29.016 -34.031 -12.578 1 90.31 50 GLY A CA 1
ATOM 396 C C . GLY A 1 50 ? -27.625 -34.188 -11.992 1 90.31 50 GLY A C 1
ATOM 397 O O . GLY A 1 50 ? -27.328 -33.625 -10.945 1 90.31 50 GLY A O 1
ATOM 398 N N . GLU A 1 51 ? -26.734 -34.906 -12.625 1 88.81 51 GLU A N 1
ATOM 399 C CA . GLU A 1 51 ? -25.406 -35.219 -12.086 1 88.81 51 GLU A CA 1
ATOM 400 C C . GLU A 1 51 ? -24.484 -34.031 -12.133 1 88.81 51 GLU A C 1
ATOM 402 O O . GLU A 1 51 ? -23.516 -33.938 -11.375 1 88.81 51 GLU A O 1
ATOM 407 N N . MET A 1 52 ? -24.766 -33.156 -13.047 1 94.19 52 MET A N 1
ATOM 408 C CA . MET A 1 52 ? -23.938 -31.969 -13.203 1 94.19 52 MET A CA 1
ATOM 409 C C . MET A 1 52 ? -24.75 -30.828 -13.805 1 94.19 52 MET A C 1
ATOM 411 O O . MET A 1 52 ? -25.562 -31.047 -14.703 1 94.19 52 MET A O 1
ATOM 415 N N . GLN A 1 53 ? -24.469 -29.609 -13.312 1 95.88 53 GLN A N 1
ATOM 416 C CA . GLN A 1 53 ? -25.203 -28.453 -13.773 1 95.88 53 GLN A CA 1
ATOM 417 C C . GLN A 1 53 ? -24.328 -27.531 -14.609 1 95.88 53 GLN A C 1
ATOM 419 O O . GLN A 1 53 ? -24.828 -26.578 -15.227 1 95.88 53 GLN A O 1
ATOM 424 N N . GLY A 1 54 ? -23.047 -27.812 -14.609 1 97.06 54 GLY A N 1
ATOM 425 C CA . GLY A 1 54 ? -22.125 -27.016 -15.391 1 97.06 54 GLY A CA 1
ATOM 426 C C . GLY A 1 54 ? -21.469 -25.906 -14.578 1 97.06 54 GLY A C 1
ATOM 427 O O . GLY A 1 54 ? -20.844 -25 -15.148 1 97.06 54 GLY A O 1
ATOM 428 N N . LYS A 1 55 ? -21.578 -26.016 -13.273 1 96.75 55 LYS A N 1
ATOM 429 C CA . LYS A 1 55 ? -20.953 -25.031 -12.391 1 96.75 55 LYS A CA 1
ATOM 430 C C . LYS A 1 55 ? -19.453 -25.281 -12.266 1 96.75 55 LYS A C 1
ATOM 432 O O . LYS A 1 55 ? -19 -26.438 -12.32 1 96.75 55 LYS A O 1
ATOM 437 N N . ILE A 1 56 ? -18.734 -24.203 -12.117 1 96.62 56 ILE A N 1
ATOM 438 C CA . ILE A 1 56 ? -17.297 -24.312 -11.891 1 96.62 56 ILE A CA 1
ATOM 439 C C . ILE A 1 56 ? -17.031 -25.188 -10.672 1 96.62 56 ILE A C 1
ATOM 441 O O . ILE A 1 56 ? -17.781 -25.141 -9.688 1 96.62 56 ILE A O 1
ATOM 445 N N . LYS A 1 57 ? -16.031 -26.031 -10.742 1 95.81 57 LYS A N 1
ATOM 446 C CA . LYS A 1 57 ? -15.578 -26.953 -9.719 1 95.81 57 LYS A CA 1
ATOM 447 C C . LYS A 1 57 ? -16.328 -28.281 -9.812 1 95.81 57 LYS A C 1
ATOM 449 O O . LYS A 1 57 ? -15.961 -29.25 -9.141 1 95.81 57 LYS A O 1
ATOM 454 N N . GLN A 1 58 ? -17.344 -28.359 -10.648 1 97 58 GLN A N 1
ATOM 455 C CA . GLN A 1 58 ? -18.016 -29.625 -10.906 1 97 58 GLN A CA 1
ATOM 456 C C . GLN A 1 58 ? -17.266 -30.438 -11.969 1 97 58 GLN A C 1
ATOM 458 O O . GLN A 1 58 ? -16.703 -29.859 -12.906 1 97 58 GLN A O 1
ATOM 463 N N . SER A 1 59 ? -17.234 -31.719 -11.836 1 97.44 59 SER A N 1
ATOM 464 C CA . SER A 1 59 ? -16.688 -32.625 -12.844 1 97.44 59 SER A CA 1
ATOM 465 C C . SER A 1 59 ? -17.453 -33.938 -12.867 1 97.44 59 SER A C 1
ATOM 467 O O . SER A 1 59 ? -18.094 -34.312 -11.883 1 97.44 59 SER A O 1
ATOM 469 N N . LEU A 1 60 ? -17.516 -34.531 -13.969 1 96.69 60 LEU A N 1
ATOM 470 C CA . LEU A 1 60 ? -18.141 -35.844 -14.156 1 96.69 60 LEU A CA 1
ATOM 471 C C . LEU A 1 60 ? -17.359 -36.688 -15.148 1 96.69 60 LEU A C 1
ATOM 473 O O . LEU A 1 60 ? -17.047 -36.219 -16.25 1 96.69 60 LEU A O 1
ATOM 477 N N . ILE A 1 61 ? -17 -37.875 -14.789 1 95.5 61 ILE A N 1
ATOM 478 C CA . ILE A 1 61 ? -16.297 -38.781 -15.695 1 95.5 61 ILE A CA 1
ATOM 479 C C . ILE A 1 61 ? -17.281 -39.812 -16.281 1 95.5 61 ILE A C 1
ATOM 481 O O . ILE A 1 61 ? -18.047 -40.438 -15.555 1 95.5 61 ILE A O 1
ATOM 485 N N . LEU A 1 62 ? -17.312 -39.875 -17.531 1 95.19 62 LEU A N 1
ATOM 486 C CA . LEU A 1 62 ? -18.094 -40.875 -18.25 1 95.19 62 LEU A CA 1
ATOM 487 C C . LEU A 1 62 ? -17.188 -41.906 -18.891 1 95.19 62 LEU A C 1
ATOM 489 O O . LEU A 1 62 ? -16.062 -41.594 -19.297 1 95.19 62 LEU A O 1
ATOM 493 N N . TYR A 1 63 ? -17.719 -43.125 -19.047 1 93.62 63 TYR A N 1
ATOM 494 C CA . TYR A 1 63 ? -16.938 -44.25 -19.594 1 93.62 63 TYR A CA 1
ATOM 495 C C . TYR A 1 63 ? -17.641 -44.844 -20.797 1 93.62 63 TYR A C 1
ATOM 497 O O . TYR A 1 63 ? -18.875 -45 -20.797 1 93.62 63 TYR A O 1
ATOM 505 N N . ASN A 1 64 ? -16.812 -45.156 -21.734 1 92.31 64 ASN A N 1
ATOM 506 C CA . ASN A 1 64 ? -17.266 -45.938 -22.859 1 92.31 64 ASN A CA 1
ATOM 507 C C . ASN A 1 64 ? -18.547 -45.375 -23.469 1 92.31 64 ASN A C 1
ATOM 509 O O . ASN A 1 64 ? -19.547 -46.094 -23.609 1 92.31 64 ASN A O 1
ATOM 513 N N . ILE A 1 65 ? -18.453 -44.219 -23.828 1 93.12 65 ILE A N 1
ATOM 514 C CA . ILE A 1 65 ? -19.578 -43.562 -24.5 1 93.12 65 ILE A CA 1
ATOM 515 C C . ILE A 1 65 ? -19.844 -44.25 -25.828 1 93.12 65 ILE A C 1
ATOM 517 O O . ILE A 1 65 ? -18.922 -44.562 -26.578 1 93.12 65 ILE A O 1
ATOM 521 N N . PRO A 1 66 ? -21.094 -44.531 -26.141 1 93.25 66 PRO A N 1
ATOM 522 C CA . PRO A 1 66 ? -21.438 -45.25 -27.375 1 93.25 66 PRO A CA 1
ATOM 523 C C . PRO A 1 66 ? -20.891 -44.562 -28.625 1 93.25 66 PRO A C 1
ATOM 525 O O . PRO A 1 66 ? -20.922 -43.312 -28.719 1 93.25 66 PRO A O 1
ATOM 528 N N . ASN A 1 67 ? -20.312 -45.344 -29.547 1 91.5 67 ASN A N 1
ATOM 529 C CA . ASN A 1 67 ? -19.875 -44.938 -30.875 1 91.5 67 ASN A CA 1
ATOM 530 C C . ASN A 1 67 ? -18.625 -44.094 -30.812 1 91.5 67 ASN A C 1
ATOM 532 O O . ASN A 1 67 ? -18.281 -43.406 -31.781 1 91.5 67 ASN A O 1
ATOM 536 N N . ILE A 1 68 ? -18.047 -43.969 -29.688 1 90.25 68 ILE A N 1
ATOM 537 C CA . ILE A 1 68 ? -16.797 -43.219 -29.562 1 90.25 68 ILE A CA 1
ATOM 538 C C . ILE A 1 68 ? -15.664 -44.156 -29.156 1 90.25 68 ILE A C 1
ATOM 540 O O . ILE A 1 68 ? -15.852 -45.031 -28.297 1 90.25 68 ILE A O 1
ATOM 544 N N . ILE A 1 69 ? -14.594 -43.969 -29.719 1 88.44 69 ILE A N 1
ATOM 545 C CA . ILE A 1 69 ? -13.477 -44.875 -29.562 1 88.44 69 ILE A CA 1
ATOM 546 C C . ILE A 1 69 ? -12.805 -44.656 -28.203 1 88.44 69 ILE A C 1
ATOM 548 O O . ILE A 1 69 ? -12.336 -45.594 -27.562 1 88.44 69 ILE A O 1
ATOM 552 N N . SER A 1 70 ? -12.781 -43.438 -27.734 1 88.75 70 SER A N 1
ATOM 553 C CA . SER A 1 70 ? -12.117 -43.094 -26.484 1 88.75 70 SER A CA 1
ATOM 554 C C . SER A 1 70 ? -12.82 -43.688 -25.281 1 88.75 70 SER A C 1
ATOM 556 O O . SER A 1 70 ? -14.055 -43.75 -25.25 1 88.75 70 SER A O 1
ATOM 558 N N . LYS A 1 71 ? -12.102 -44.031 -24.328 1 87.56 71 LYS A N 1
ATOM 559 C CA . LYS A 1 71 ? -12.633 -44.781 -23.219 1 87.56 71 LYS A CA 1
ATOM 560 C C . LYS A 1 71 ? -13.172 -43.875 -22.125 1 87.56 71 LYS A C 1
ATOM 562 O O . LYS A 1 71 ? -14.109 -44.25 -21.406 1 87.56 71 LYS A O 1
ATOM 567 N N . LYS A 1 72 ? -12.508 -42.781 -21.891 1 93.75 72 LYS A N 1
ATOM 568 C CA . LYS A 1 72 ? -12.891 -41.906 -20.797 1 93.75 72 LYS A CA 1
ATOM 569 C C . LYS A 1 72 ? -13.227 -40.5 -21.312 1 93.75 72 LYS A C 1
ATOM 571 O O . LYS A 1 72 ? -12.57 -40 -22.219 1 93.75 72 LYS A O 1
ATOM 576 N N . PHE A 1 73 ? -14.25 -39.906 -20.703 1 94.38 73 PHE A N 1
ATOM 577 C CA . PHE A 1 73 ? -14.68 -38.531 -20.984 1 94.38 73 PHE A CA 1
ATOM 578 C C . PHE A 1 73 ? -14.852 -37.75 -19.703 1 94.38 73 PHE A C 1
ATOM 580 O O . PHE A 1 73 ? -15.672 -38.094 -18.844 1 94.38 73 PHE A O 1
ATOM 587 N N . LEU A 1 74 ? -14 -36.75 -19.578 1 96.69 74 LEU A N 1
ATOM 588 C CA . LEU A 1 74 ? -14.07 -35.906 -18.406 1 96.69 74 LEU A CA 1
ATOM 589 C C . LEU A 1 74 ? -14.836 -34.625 -18.719 1 96.69 74 LEU A C 1
ATOM 591 O O . LEU A 1 74 ? -14.344 -33.75 -19.453 1 96.69 74 LEU A O 1
ATOM 595 N N . LEU A 1 75 ? -16.047 -34.5 -18.172 1 98.06 75 LEU A N 1
ATOM 596 C CA . LEU A 1 75 ? -16.859 -33.312 -18.281 1 98.06 75 LEU A CA 1
ATOM 597 C C . LEU A 1 75 ? -16.516 -32.312 -17.172 1 98.06 75 LEU A C 1
ATOM 599 O O . LEU A 1 75 ? -16.516 -32.656 -15.992 1 98.06 75 LEU A O 1
ATOM 603 N N . ILE A 1 76 ? -16.188 -31.109 -17.547 1 98.38 76 ILE A N 1
ATOM 604 C CA . ILE A 1 76 ? -15.781 -30.078 -16.594 1 98.38 76 ILE A CA 1
ATOM 605 C C . ILE A 1 76 ? -16.812 -28.938 -16.594 1 98.38 76 ILE A C 1
ATOM 607 O O . ILE A 1 76 ? -17.156 -28.406 -17.656 1 98.38 76 ILE A O 1
ATOM 611 N N . GLY A 1 77 ? -17.344 -28.578 -15.406 1 98.31 77 GLY A N 1
ATOM 612 C CA . GLY A 1 77 ? -18.172 -27.391 -15.297 1 98.31 77 GLY A CA 1
ATOM 613 C C . GLY A 1 77 ? -17.422 -26.094 -15.555 1 98.31 77 GLY A C 1
ATOM 614 O O . GLY A 1 77 ? -16.375 -25.859 -14.938 1 98.31 77 GLY A O 1
ATOM 615 N N . CYS A 1 78 ? -17.969 -25.203 -16.453 1 98.19 78 CYS A N 1
ATOM 616 C CA . CYS A 1 78 ? -17.219 -24.031 -16.891 1 98.19 78 CYS A CA 1
ATOM 617 C C . CYS A 1 78 ? -17.953 -22.75 -16.547 1 98.19 78 CYS A C 1
ATOM 619 O O . CYS A 1 78 ? -17.5 -21.656 -16.906 1 98.19 78 CYS A O 1
ATOM 621 N N . GLY A 1 79 ? -19.031 -22.844 -15.828 1 97.19 79 GLY A N 1
ATOM 622 C CA . GLY A 1 79 ? -19.797 -21.656 -15.5 1 97.19 79 GLY A CA 1
ATOM 623 C C . GLY A 1 79 ? -20.484 -21.047 -16.703 1 97.19 79 GLY A C 1
ATOM 624 O O . GLY A 1 79 ? -20.922 -21.75 -17.609 1 97.19 79 GLY A O 1
ATOM 625 N N . LYS A 1 80 ? -20.641 -19.703 -16.703 1 95.56 80 LYS A N 1
ATOM 626 C CA . LYS A 1 80 ? -21.328 -18.984 -17.781 1 95.56 80 LYS A CA 1
ATOM 627 C C . LYS A 1 80 ? -20.469 -18.922 -19.031 1 95.56 80 LYS A C 1
ATOM 629 O O . LYS A 1 80 ? -19.297 -18.531 -18.969 1 95.56 80 LYS A O 1
ATOM 634 N N . LYS A 1 81 ? -20.938 -19.312 -20.219 1 91.5 81 LYS A N 1
ATOM 635 C CA . LYS A 1 81 ? -20.234 -19.469 -21.5 1 91.5 81 LYS A CA 1
ATOM 636 C C . LYS A 1 81 ? -19.531 -18.172 -21.891 1 91.5 81 LYS A C 1
ATOM 638 O O . LYS A 1 81 ? -18.391 -18.203 -22.359 1 91.5 81 LYS A O 1
ATOM 643 N N . ASN A 1 82 ? -20.047 -16.953 -21.75 1 88 82 ASN A N 1
ATOM 644 C CA . ASN A 1 82 ? -19.438 -15.734 -22.281 1 88 82 ASN A CA 1
ATOM 645 C C . ASN A 1 82 ? -19.031 -14.781 -21.156 1 88 82 ASN A C 1
ATOM 647 O O . ASN A 1 82 ? -18.859 -13.586 -21.391 1 88 82 ASN A O 1
ATOM 651 N N . LYS A 1 83 ? -18.703 -15.359 -20 1 90.38 83 LYS A N 1
ATOM 652 C CA . LYS A 1 83 ? -18.375 -14.508 -18.859 1 90.38 83 LYS A CA 1
ATOM 653 C C . LYS A 1 83 ? -17.391 -15.195 -17.922 1 90.38 83 LYS A C 1
ATOM 655 O O . LYS A 1 83 ? -17.594 -15.234 -16.719 1 90.38 83 LYS A O 1
ATOM 660 N N . ILE A 1 84 ? -16.312 -15.852 -18.594 1 96.31 84 ILE A N 1
ATOM 661 C CA . ILE A 1 84 ? -15.305 -16.484 -17.75 1 96.31 84 ILE A CA 1
ATOM 662 C C . ILE A 1 84 ? -14.188 -15.492 -17.438 1 96.31 84 ILE A C 1
ATOM 664 O O . ILE A 1 84 ? -13.594 -14.906 -18.344 1 96.31 84 ILE A O 1
ATOM 668 N N . ASN A 1 85 ? -13.969 -15.164 -16.172 1 95.56 85 ASN A N 1
ATOM 669 C CA . ASN A 1 85 ? -12.867 -14.281 -15.797 1 95.56 85 ASN A CA 1
ATOM 670 C C . ASN A 1 85 ? -11.602 -15.062 -15.484 1 95.56 85 ASN A C 1
ATOM 672 O O . ASN A 1 85 ? -11.578 -16.297 -15.586 1 95.56 85 ASN A O 1
ATOM 676 N N . ASP A 1 86 ? -10.539 -14.414 -15.141 1 95.38 86 ASP A N 1
ATOM 677 C CA . ASP A 1 86 ? -9.227 -15.016 -14.906 1 95.38 86 ASP A CA 1
ATOM 678 C C . ASP A 1 86 ? -9.289 -16.062 -13.797 1 95.38 86 ASP A C 1
ATOM 680 O O . ASP A 1 86 ? -8.797 -17.172 -13.969 1 95.38 86 ASP A O 1
ATOM 684 N N . ASP A 1 87 ? -9.898 -15.695 -12.75 1 93.88 87 ASP A N 1
ATOM 685 C CA . ASP A 1 87 ? -9.969 -16.578 -11.586 1 93.88 87 ASP A CA 1
ATOM 686 C C . ASP A 1 87 ? -10.758 -17.844 -11.906 1 93.88 87 ASP A C 1
ATOM 688 O O . ASP A 1 87 ? -10.359 -18.938 -11.508 1 93.88 87 ASP A O 1
ATOM 692 N N . GLN A 1 88 ? -11.859 -17.641 -12.523 1 96.25 88 GLN A N 1
ATOM 693 C CA . GLN A 1 88 ? -12.703 -18.766 -12.906 1 96.25 88 GLN A CA 1
ATOM 694 C C . GLN A 1 88 ? -11.961 -19.719 -13.836 1 96.25 88 GLN A C 1
ATOM 696 O O . GLN A 1 88 ? -12.078 -20.938 -13.695 1 96.25 88 GLN A O 1
ATOM 701 N N . TYR A 1 89 ? -11.219 -19.188 -14.789 1 97.69 89 TYR A N 1
ATOM 702 C CA . TYR A 1 89 ? -10.43 -20.016 -15.695 1 97.69 89 TYR A CA 1
ATOM 703 C C . TYR A 1 89 ? -9.422 -20.859 -14.922 1 97.69 89 TYR A C 1
ATOM 705 O O . TYR A 1 89 ? -9.273 -22.047 -15.18 1 97.69 89 TYR A O 1
ATOM 713 N N . GLN A 1 90 ? -8.727 -20.219 -13.977 1 96.88 90 GLN A N 1
ATOM 714 C CA . GLN A 1 90 ? -7.754 -20.953 -13.164 1 96.88 90 GLN A CA 1
ATOM 715 C C . GLN A 1 90 ? -8.43 -22.078 -12.383 1 96.88 90 GLN A C 1
ATOM 717 O O . GLN A 1 90 ? -7.875 -23.172 -12.25 1 96.88 90 GLN A O 1
ATOM 722 N N . GLU A 1 91 ? -9.609 -21.797 -11.883 1 97 91 GLU A N 1
ATOM 723 C CA . GLU A 1 91 ? -10.359 -22.812 -11.148 1 97 91 GLU A CA 1
ATOM 724 C C . GLU A 1 91 ? -10.734 -23.984 -12.055 1 97 91 GLU A C 1
ATOM 726 O O . GLU A 1 91 ? -10.703 -25.141 -11.633 1 97 91 GLU A O 1
ATOM 731 N N . ILE A 1 92 ? -11.148 -23.641 -13.211 1 98 92 ILE A N 1
ATOM 732 C CA . ILE A 1 92 ? -11.492 -24.656 -14.195 1 98 92 ILE A CA 1
ATOM 733 C C . ILE A 1 92 ? -10.281 -25.547 -14.453 1 98 92 ILE A C 1
ATOM 735 O O . ILE A 1 92 ? -10.391 -26.781 -14.414 1 98 92 ILE A O 1
ATOM 739 N N . ILE A 1 93 ? -9.141 -24.938 -14.672 1 97.62 93 ILE A N 1
ATOM 740 C CA . ILE A 1 93 ? -7.918 -25.688 -14.945 1 97.62 93 ILE A CA 1
ATOM 741 C C . ILE A 1 93 ? -7.551 -26.547 -13.734 1 97.62 93 ILE A C 1
ATOM 743 O O . ILE A 1 93 ? -7.164 -27.703 -13.875 1 97.62 93 ILE A O 1
ATOM 747 N N . CYS A 1 94 ? -7.66 -25.969 -12.578 1 96.81 94 CYS A N 1
ATOM 748 C CA . CYS A 1 94 ? -7.379 -26.734 -11.359 1 96.81 94 CYS A CA 1
ATOM 749 C C . CYS A 1 94 ? -8.242 -27.984 -11.273 1 96.81 94 CYS A C 1
ATOM 751 O O . CYS A 1 94 ? -7.766 -29.047 -10.883 1 96.81 94 CYS A O 1
ATOM 753 N N . THR A 1 95 ? -9.492 -27.844 -11.617 1 97.25 95 THR A N 1
ATOM 754 C CA . THR A 1 95 ? -10.422 -28.969 -11.594 1 97.25 95 THR A CA 1
ATOM 755 C C . THR A 1 95 ? -10.008 -30.031 -12.609 1 97.25 95 THR A C 1
ATOM 757 O O . THR A 1 95 ? -10.07 -31.219 -12.32 1 97.25 95 THR A O 1
ATOM 760 N N . ILE A 1 96 ? -9.617 -29.578 -13.789 1 96.5 96 ILE A N 1
ATOM 761 C CA . ILE A 1 96 ? -9.141 -30.484 -14.812 1 96.5 96 ILE A CA 1
ATOM 762 C C . ILE A 1 96 ? -7.945 -31.281 -14.281 1 96.5 96 ILE A C 1
ATOM 764 O O . ILE A 1 96 ? -7.957 -32.531 -14.289 1 96.5 96 ILE A O 1
ATOM 768 N N . VAL A 1 97 ? -6.965 -30.594 -13.766 1 94.31 97 VAL A N 1
ATOM 769 C CA . VAL A 1 97 ? -5.711 -31.203 -13.344 1 94.31 97 VAL A CA 1
ATOM 770 C C . VAL A 1 97 ? -5.961 -32.125 -12.164 1 94.31 97 VAL A C 1
ATOM 772 O O . VAL A 1 97 ? -5.395 -33.219 -12.102 1 94.31 97 VAL A O 1
ATOM 775 N N . LYS A 1 98 ? -6.801 -31.734 -11.242 1 93.62 98 LYS A N 1
ATOM 776 C CA . LYS A 1 98 ? -7.148 -32.562 -10.086 1 93.62 98 LYS A CA 1
ATOM 777 C C . LYS A 1 98 ? -7.707 -33.906 -10.523 1 93.62 98 LYS A C 1
ATOM 779 O O . LYS A 1 98 ? -7.355 -34.938 -9.961 1 93.62 98 LYS A O 1
ATOM 784 N N . ASN A 1 99 ? -8.578 -33.875 -11.492 1 93.06 99 ASN A N 1
ATOM 785 C CA . ASN A 1 99 ? -9.203 -35.094 -11.977 1 93.06 99 ASN A CA 1
ATOM 786 C C . ASN A 1 99 ? -8.219 -35.938 -12.781 1 93.06 99 ASN A C 1
ATOM 788 O O . ASN A 1 99 ? -8.203 -37.156 -12.648 1 93.06 99 ASN A O 1
ATOM 792 N N . LEU A 1 100 ? -7.426 -35.312 -13.602 1 90.69 100 LEU A N 1
ATOM 793 C CA . LEU A 1 100 ? -6.453 -36.031 -14.398 1 90.69 100 LEU A CA 1
ATOM 794 C C . LEU A 1 100 ? -5.434 -36.75 -13.508 1 90.69 100 LEU A C 1
ATOM 796 O O . LEU A 1 100 ? -4.969 -37.844 -13.836 1 90.69 100 LEU A O 1
ATOM 800 N N . ASN A 1 101 ? -5.055 -36.094 -12.445 1 86.62 101 ASN A N 1
ATOM 801 C CA . ASN A 1 101 ? -4.074 -36.656 -11.516 1 86.62 101 ASN A CA 1
ATOM 802 C C . ASN A 1 101 ? -4.578 -37.938 -10.867 1 86.62 101 ASN A C 1
ATOM 804 O O . ASN A 1 101 ? -3.783 -38.781 -10.438 1 86.62 101 ASN A O 1
ATOM 808 N N . LYS A 1 102 ? -5.848 -38.125 -10.844 1 84.81 102 LYS A N 1
ATOM 809 C CA . LYS A 1 102 ? -6.445 -39.281 -10.219 1 84.81 102 LYS A CA 1
ATOM 810 C C . LYS A 1 102 ? -6.582 -40.438 -11.211 1 84.81 102 LYS A C 1
ATOM 812 O O . LYS A 1 102 ? -6.84 -41.562 -10.82 1 84.81 102 LYS A O 1
ATOM 817 N N . MET A 1 103 ? -6.367 -40.062 -12.422 1 81.44 103 MET A N 1
ATOM 818 C CA . MET A 1 103 ? -6.621 -41.062 -13.461 1 81.44 103 MET A CA 1
ATOM 819 C C . MET A 1 103 ? -5.316 -41.594 -14.031 1 81.44 103 MET A C 1
ATOM 821 O O . MET A 1 103 ? -4.316 -40.875 -14.102 1 81.44 103 MET A 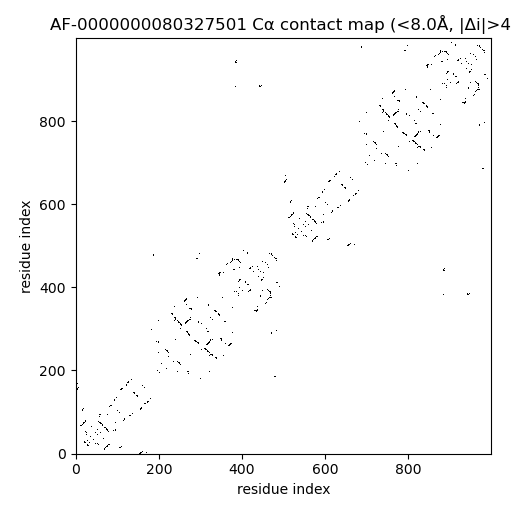O 1
ATOM 825 N N . SER A 1 104 ? -5.27 -42.844 -14.289 1 78.56 104 SER A N 1
ATOM 826 C CA . SER A 1 104 ? -4.172 -43.438 -15.055 1 78.56 104 SER A CA 1
ATOM 827 C C . SER A 1 104 ? -4.379 -43.25 -16.562 1 78.56 104 SER A C 1
ATOM 829 O O . SER A 1 104 ? -5.227 -43.906 -17.156 1 78.56 104 SER A O 1
ATOM 831 N N . MET A 1 105 ? -3.795 -42.25 -17.109 1 80.56 105 MET A N 1
ATOM 832 C CA . MET A 1 105 ? -3.977 -41.969 -18.516 1 80.56 105 MET A CA 1
ATOM 833 C C . MET A 1 105 ? -2.637 -41.656 -19.188 1 80.56 105 MET A C 1
ATOM 835 O O . MET A 1 105 ? -1.701 -41.188 -18.547 1 80.56 105 MET A O 1
ATOM 839 N N . LYS A 1 106 ? -2.602 -42.062 -20.438 1 86 106 LYS A N 1
ATOM 840 C CA . LYS A 1 106 ? -1.383 -41.812 -21.203 1 86 106 LYS A CA 1
ATOM 841 C C . LYS A 1 106 ? -1.561 -40.625 -22.172 1 86 106 LYS A C 1
ATOM 843 O O . LYS A 1 106 ? -0.634 -39.844 -22.375 1 86 106 LYS A O 1
ATOM 848 N N . LYS A 1 107 ? -2.721 -40.531 -22.75 1 92.12 107 LYS A N 1
ATOM 849 C CA . LYS A 1 107 ? -3 -39.5 -23.75 1 92.12 107 LYS A CA 1
ATOM 850 C C . LYS A 1 107 ? -4.324 -38.812 -23.453 1 92.12 107 LYS A C 1
ATOM 852 O O . LYS A 1 107 ? -5.363 -39.469 -23.328 1 92.12 107 LYS A O 1
ATOM 857 N N . VAL A 1 108 ? -4.266 -37.531 -23.359 1 94.56 108 VAL A N 1
ATOM 858 C CA . VAL A 1 108 ? -5.441 -36.719 -23.016 1 94.56 108 VAL A CA 1
ATOM 859 C C . VAL A 1 108 ? -5.594 -35.594 -24 1 94.56 108 VAL A C 1
ATOM 861 O O . VAL A 1 108 ? -4.602 -34.969 -24.406 1 94.56 108 VAL A O 1
ATOM 864 N N . VAL A 1 109 ? -6.816 -35.312 -24.453 1 95.81 109 VAL A N 1
ATOM 865 C CA . VAL A 1 109 ? -7.094 -34.156 -25.297 1 95.81 109 VAL A CA 1
ATOM 866 C C . VAL A 1 109 ? -7.91 -33.125 -24.516 1 95.81 109 VAL A C 1
ATOM 868 O O . VAL A 1 109 ? -8.852 -33.5 -23.797 1 95.81 109 VAL A O 1
ATOM 871 N N . VAL A 1 110 ? -7.5 -31.891 -24.594 1 96.88 110 VAL A N 1
ATOM 872 C CA . VAL A 1 110 ? -8.203 -30.812 -23.906 1 96.88 110 VAL A CA 1
ATOM 873 C C . VAL A 1 110 ? -8.586 -29.719 -24.891 1 96.88 110 VAL A C 1
ATOM 875 O O . VAL A 1 110 ? -7.82 -29.406 -25.812 1 96.88 110 VAL A O 1
ATOM 878 N N . TYR A 1 111 ? -9.781 -29.062 -24.734 1 96.12 111 TYR A N 1
ATOM 879 C CA . TYR A 1 111 ? -10.328 -28.047 -25.625 1 96.12 111 TYR A CA 1
ATOM 880 C C . TYR A 1 111 ? -10.336 -26.672 -24.953 1 96.12 111 TYR A C 1
ATOM 882 O O . TYR A 1 111 ? -11.398 -26.094 -24.719 1 96.12 111 TYR A O 1
ATOM 890 N N . LEU A 1 112 ? -9.195 -26.078 -24.797 1 94.19 112 LEU A N 1
ATOM 891 C CA . LEU A 1 112 ? -9.062 -24.812 -24.094 1 94.19 112 LEU A CA 1
ATOM 892 C C . LEU A 1 112 ? -9.617 -23.656 -24.938 1 94.19 112 LEU A C 1
ATOM 894 O O . LEU A 1 112 ? -10.047 -22.641 -24.406 1 94.19 112 LEU A O 1
ATOM 898 N N . ASN A 1 113 ? -9.516 -23.828 -26.266 1 92 113 ASN A N 1
ATOM 899 C CA . ASN A 1 113 ? -9.945 -22.797 -27.203 1 92 113 ASN A CA 1
ATOM 900 C C . ASN A 1 113 ? -11.438 -22.516 -27.094 1 92 113 ASN A C 1
ATOM 902 O O . ASN A 1 113 ? -11.914 -21.469 -27.531 1 92 113 ASN A O 1
ATOM 906 N N . GLU A 1 114 ? -12.164 -23.422 -26.5 1 93.81 114 GLU A N 1
ATOM 907 C CA . GLU A 1 114 ? -13.609 -23.281 -26.375 1 93.81 114 GLU A CA 1
ATOM 908 C C . GLU A 1 114 ? -13.984 -22.406 -25.188 1 93.81 114 GLU A C 1
ATOM 910 O O . GLU A 1 114 ? -15.141 -22 -25.047 1 93.81 114 GLU A O 1
ATOM 915 N N . LEU A 1 115 ? -13.07 -22.109 -24.297 1 96.06 115 LEU A N 1
ATOM 916 C CA . LEU A 1 115 ? -13.297 -21.266 -23.125 1 96.06 115 LEU A CA 1
ATOM 917 C C . LEU A 1 115 ? -13.047 -19.797 -23.438 1 96.06 115 LEU A C 1
ATOM 919 O O . LEU A 1 115 ? -11.906 -19.406 -23.688 1 96.06 115 LEU A O 1
ATOM 923 N N . ASN A 1 116 ? -14.109 -19.031 -23.469 1 95.88 116 ASN A N 1
ATOM 924 C CA . ASN A 1 116 ? -13.977 -17.594 -23.703 1 95.88 116 ASN A CA 1
ATOM 925 C C . ASN A 1 116 ? -13.633 -16.844 -22.406 1 95.88 116 ASN A C 1
ATOM 927 O O . ASN A 1 116 ? -14.523 -16.484 -21.641 1 95.88 116 ASN A O 1
ATOM 931 N N . VAL A 1 117 ? -12.328 -16.562 -22.203 1 96.75 117 VAL A N 1
ATOM 932 C CA . VAL A 1 117 ? -11.859 -15.844 -21.031 1 96.75 117 VAL A CA 1
ATOM 933 C C . VAL A 1 117 ? -11.773 -14.352 -21.344 1 96.75 117 VAL A C 1
ATOM 935 O O . VAL A 1 117 ? -11.18 -13.953 -22.344 1 96.75 117 VAL A O 1
ATOM 938 N N . GLU A 1 118 ? -12.336 -13.508 -20.453 1 95.75 118 GLU A N 1
ATOM 939 C CA . GLU A 1 118 ? -12.422 -12.062 -20.672 1 95.75 118 GLU A CA 1
ATOM 940 C C . GLU A 1 118 ? -11.031 -11.445 -20.812 1 95.75 118 GLU A C 1
ATOM 942 O O . GLU A 1 118 ? -10.188 -11.586 -19.938 1 95.75 118 GLU A O 1
ATOM 947 N N . LYS A 1 119 ? -10.758 -10.797 -21.953 1 94.5 119 LYS A N 1
ATOM 948 C CA . LYS A 1 119 ? -9.578 -9.992 -22.234 1 94.5 119 LYS A CA 1
ATOM 949 C C . LYS A 1 119 ? -8.32 -10.852 -22.281 1 94.5 119 LYS A C 1
ATOM 951 O O . LYS A 1 119 ? -7.223 -10.383 -21.969 1 94.5 119 LYS A O 1
ATOM 956 N N . ARG A 1 120 ? -8.453 -12.172 -22.578 1 97.38 120 ARG A N 1
ATOM 957 C CA . ARG A 1 120 ? -7.312 -13.078 -22.672 1 97.38 120 ARG A CA 1
ATOM 958 C C . ARG A 1 120 ? -7.305 -13.797 -24.016 1 97.38 120 ARG A C 1
ATOM 960 O O . ARG A 1 120 ? -8.367 -14.109 -24.578 1 97.38 120 ARG A O 1
ATOM 967 N N . ASP A 1 121 ? -6.16 -14.039 -24.531 1 96.75 121 ASP A N 1
ATOM 968 C CA . ASP A 1 121 ? -6.023 -14.688 -25.828 1 96.75 121 ASP A CA 1
ATOM 969 C C . ASP A 1 121 ? -5.594 -16.141 -25.672 1 96.75 121 ASP A C 1
ATOM 971 O O . ASP A 1 121 ? -5.488 -16.641 -24.547 1 96.75 121 ASP A O 1
ATOM 975 N N . LEU A 1 122 ? -5.445 -16.781 -26.766 1 96.94 122 LEU A N 1
ATOM 976 C CA . LEU A 1 122 ? -5.117 -18.203 -26.797 1 96.94 122 LEU A CA 1
ATOM 977 C C . LEU A 1 122 ? -3.762 -18.469 -26.156 1 96.94 122 LEU A C 1
ATOM 979 O O . LEU A 1 122 ? -3.602 -19.438 -25.406 1 96.94 122 LEU A O 1
ATOM 983 N N . TYR A 1 123 ? -2.785 -17.625 -26.406 1 97.88 123 TYR A N 1
ATOM 984 C CA . TYR A 1 123 ? -1.461 -17.734 -25.812 1 97.88 123 TYR A CA 1
ATOM 985 C C . TYR A 1 123 ? -1.558 -17.781 -24.281 1 97.88 123 TYR A C 1
ATOM 987 O O . TYR A 1 123 ? -0.979 -18.672 -23.656 1 97.88 123 TYR A O 1
ATOM 995 N N . TRP A 1 124 ? -2.307 -16.891 -23.766 1 98.25 124 TRP A N 1
ATOM 996 C CA . TRP A 1 124 ? -2.443 -16.781 -22.328 1 98.25 124 TRP A CA 1
ATOM 997 C C . TRP A 1 124 ? -3.117 -18.016 -21.75 1 98.25 124 TRP A C 1
ATOM 999 O O . TRP A 1 124 ? -2.691 -18.531 -20.703 1 98.25 124 TRP A O 1
ATOM 1009 N N . LYS A 1 125 ? -4.164 -18.484 -22.391 1 98.06 125 LYS A N 1
ATOM 1010 C CA . LYS A 1 125 ? -4.91 -19.641 -21.906 1 98.06 125 LYS A CA 1
ATOM 1011 C C . LYS A 1 125 ? -4.023 -20.891 -21.844 1 98.06 125 LYS A C 1
ATOM 1013 O O . LYS A 1 125 ? -4.043 -21.625 -20.844 1 98.06 125 LYS A O 1
ATOM 1018 N N . ILE A 1 126 ? -3.26 -21.094 -22.828 1 98.12 126 ILE A N 1
ATOM 1019 C CA . ILE A 1 126 ? -2.383 -22.266 -22.891 1 98.12 126 ILE A CA 1
ATOM 1020 C C . ILE A 1 126 ? -1.293 -22.141 -21.828 1 98.12 126 ILE A C 1
ATOM 1022 O O . ILE A 1 126 ? -1.012 -23.109 -21.109 1 98.12 126 ILE A O 1
ATOM 1026 N N . ARG A 1 127 ? -0.728 -21.016 -21.719 1 98.06 127 ARG A N 1
ATOM 1027 C CA . ARG A 1 127 ? 0.324 -20.797 -20.734 1 98.06 127 ARG A CA 1
ATOM 1028 C C . ARG A 1 127 ? -0.19 -21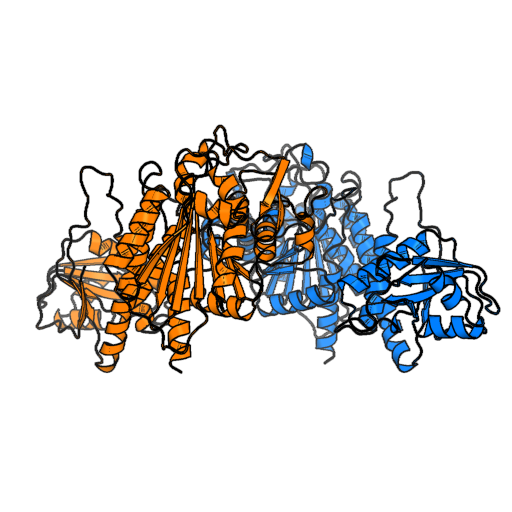.031 -19.312 1 98.06 127 ARG A C 1
ATOM 1030 O O . ARG A 1 127 ? 0.447 -21.734 -18.531 1 98.06 127 ARG A O 1
ATOM 1037 N N . GLN A 1 128 ? -1.348 -20.438 -19.016 1 97.94 128 GLN A N 1
ATOM 1038 C CA . GLN A 1 128 ? -1.934 -20.609 -17.688 1 97.94 128 GLN A CA 1
ATOM 1039 C C . GLN A 1 128 ? -2.205 -22.094 -17.406 1 97.94 128 GLN A C 1
ATOM 1041 O O . GLN A 1 128 ? -1.96 -22.562 -16.297 1 97.94 128 GLN A O 1
ATOM 1046 N N . PHE A 1 129 ? -2.709 -22.797 -18.391 1 97.62 129 PHE A N 1
ATOM 1047 C CA . PHE A 1 129 ? -3.014 -24.219 -18.234 1 97.62 129 PHE A CA 1
ATOM 1048 C C . PHE A 1 129 ? -1.764 -25 -17.859 1 97.62 129 PHE A C 1
ATOM 1050 O O . PHE A 1 129 ? -1.772 -25.75 -16.875 1 97.62 129 PHE A O 1
ATOM 1057 N N . ILE A 1 130 ? -0.705 -24.781 -18.562 1 97.5 130 ILE A N 1
ATOM 1058 C CA . ILE A 1 130 ? 0.52 -25.547 -18.359 1 97.5 130 ILE A CA 1
ATOM 1059 C C . ILE A 1 130 ? 1.169 -25.156 -17.031 1 97.5 130 ILE A C 1
ATOM 1061 O O . ILE A 1 130 ? 1.619 -26.016 -16.281 1 97.5 130 ILE A O 1
ATOM 1065 N N . GLU A 1 131 ? 1.26 -23.891 -16.734 1 97.62 131 GLU A N 1
ATOM 1066 C CA . GLU A 1 131 ? 1.844 -23.422 -15.477 1 97.62 131 GLU A CA 1
ATOM 1067 C C . GLU A 1 131 ? 1.08 -23.984 -14.281 1 97.62 131 GLU A C 1
ATOM 1069 O O . GLU A 1 131 ? 1.687 -24.453 -13.312 1 97.62 131 GLU A O 1
ATOM 1074 N N . ILE A 1 132 ? -0.255 -23.922 -14.336 1 96.88 132 ILE A N 1
ATOM 1075 C CA . ILE A 1 132 ? -1.072 -24.438 -13.242 1 96.88 132 ILE A CA 1
ATOM 1076 C C . ILE A 1 132 ? -0.905 -25.953 -13.156 1 96.88 132 ILE A C 1
ATOM 1078 O O . ILE A 1 132 ? -0.834 -26.516 -12.062 1 96.88 132 ILE A O 1
ATOM 1082 N N . PHE A 1 133 ? -0.875 -26.656 -14.312 1 95.38 133 PHE A N 1
ATOM 1083 C CA . PHE A 1 133 ? -0.666 -28.094 -14.344 1 95.38 133 PHE A CA 1
ATOM 1084 C C . PHE A 1 133 ? 0.6 -28.484 -13.578 1 95.38 133 PHE A C 1
ATOM 1086 O O . PHE A 1 133 ? 0.569 -29.359 -12.711 1 95.38 133 PHE A O 1
ATOM 1093 N N . TYR A 1 134 ? 1.706 -27.812 -13.891 1 95 134 TYR A N 1
ATOM 1094 C CA . TYR A 1 134 ? 2.979 -28.109 -13.242 1 95 134 TYR A CA 1
ATOM 1095 C C . TYR A 1 134 ? 2.932 -27.75 -11.766 1 95 134 TYR A C 1
ATOM 1097 O O . TYR A 1 134 ? 3.539 -28.422 -10.93 1 95 134 TYR A O 1
ATOM 1105 N N . GLU A 1 135 ? 2.277 -26.656 -11.461 1 94.5 135 GLU A N 1
ATOM 1106 C CA . GLU A 1 135 ? 2.127 -26.266 -10.062 1 94.5 135 GLU A CA 1
ATOM 1107 C C . GLU A 1 135 ? 1.413 -27.359 -9.266 1 94.5 135 GLU A C 1
ATOM 1109 O O . GLU A 1 135 ? 1.851 -27.719 -8.172 1 94.5 135 GLU A O 1
ATOM 1114 N N . LYS A 1 136 ? 0.334 -27.875 -9.805 1 92.88 136 LYS A N 1
ATOM 1115 C CA . LYS A 1 136 ? -0.524 -28.812 -9.094 1 92.88 136 LYS A CA 1
ATOM 1116 C C . LYS A 1 136 ? 0.093 -30.219 -9.07 1 92.88 136 LYS A C 1
ATOM 1118 O O . LYS A 1 136 ? -0.306 -31.062 -8.266 1 92.88 136 LYS A O 1
ATOM 1123 N N . THR A 1 137 ? 1.031 -30.453 -9.898 1 91.06 137 THR A N 1
ATOM 1124 C CA . THR A 1 137 ? 1.63 -31.781 -9.953 1 91.06 137 THR A CA 1
ATOM 1125 C C . THR A 1 137 ? 3.029 -31.766 -9.336 1 91.06 137 THR A C 1
ATOM 1127 O O . THR A 1 137 ? 3.736 -32.781 -9.375 1 91.06 137 THR A O 1
ATOM 1130 N N . TYR A 1 138 ? 3.486 -30.641 -8.805 1 91.44 138 TYR A N 1
ATOM 1131 C CA . TYR A 1 138 ? 4.797 -30.516 -8.18 1 91.44 138 TYR A CA 1
ATOM 1132 C C . TYR A 1 138 ? 4.883 -31.391 -6.926 1 91.44 138 TYR A C 1
ATOM 1134 O O . TYR A 1 138 ? 3.961 -31.391 -6.102 1 91.44 138 TYR A O 1
ATOM 1142 N N . ILE A 1 139 ? 5.91 -32.094 -6.812 1 87.38 139 ILE A N 1
ATOM 1143 C CA . ILE A 1 139 ? 6.215 -32.906 -5.629 1 87.38 139 ILE A CA 1
ATOM 1144 C C . ILE A 1 139 ? 7.684 -32.719 -5.254 1 87.38 139 ILE A C 1
ATOM 1146 O O . ILE A 1 139 ? 8.57 -32.938 -6.086 1 87.38 139 ILE A O 1
ATOM 1150 N N . PHE A 1 140 ? 7.941 -32.281 -4.039 1 86 140 PHE A N 1
ATOM 1151 C CA . PHE A 1 140 ? 9.305 -32.219 -3.537 1 86 140 PHE A CA 1
ATOM 1152 C C . PHE A 1 140 ? 9.711 -33.562 -2.904 1 86 140 PHE A C 1
ATOM 1154 O O . PHE A 1 140 ? 9.125 -33.969 -1.906 1 86 140 PHE A O 1
ATOM 1161 N N . SER A 1 141 ? 10.617 -34.281 -3.469 1 78.69 141 SER A N 1
ATOM 1162 C CA . SER A 1 141 ? 10.969 -35.594 -2.941 1 78.69 141 SER A CA 1
ATOM 1163 C C . SER A 1 141 ? 12.484 -35.781 -2.902 1 78.69 141 SER A C 1
ATOM 1165 O O . SER A 1 141 ? 12.969 -36.906 -2.799 1 78.69 141 SER A O 1
ATOM 1167 N N . LEU A 1 142 ? 13.203 -34.781 -2.963 1 70.56 142 LEU A N 1
ATOM 1168 C CA . LEU A 1 142 ? 14.656 -34.906 -3.094 1 70.56 142 LEU A CA 1
ATOM 1169 C C . LEU A 1 142 ? 15.258 -35.531 -1.847 1 70.56 142 LEU A C 1
ATOM 1171 O O . LEU A 1 142 ? 16.312 -36.188 -1.922 1 70.56 142 LEU A O 1
ATOM 1175 N N . ASN A 1 143 ? 14.648 -35.438 -0.689 1 72.62 143 ASN A N 1
ATOM 1176 C CA . ASN A 1 143 ? 15.258 -35.969 0.529 1 72.62 143 ASN A CA 1
ATOM 1177 C C . ASN A 1 143 ? 14.492 -37.188 1.064 1 72.62 143 ASN A C 1
ATOM 1179 O O . ASN A 1 143 ? 14.758 -37.656 2.172 1 72.62 143 ASN A O 1
ATOM 1183 N N . LYS A 1 144 ? 13.578 -37.594 0.223 1 70.94 144 LYS A N 1
ATOM 1184 C CA . LYS A 1 144 ? 12.805 -38.75 0.697 1 70.94 144 LYS A CA 1
ATOM 1185 C C . LYS A 1 144 ? 13.336 -40.062 0.095 1 70.94 144 LYS A C 1
ATOM 1187 O O . LYS A 1 144 ? 13.844 -40.062 -1.028 1 70.94 144 LYS A O 1
ATOM 1192 N N . ASN A 1 145 ? 13.383 -41.094 0.914 1 66.5 145 ASN A N 1
ATOM 1193 C CA . ASN A 1 145 ? 13.828 -42.406 0.452 1 66.5 145 ASN A CA 1
ATOM 1194 C C . ASN A 1 145 ? 13 -42.875 -0.729 1 66.5 145 ASN A C 1
ATOM 1196 O O . ASN A 1 145 ? 13.539 -43.406 -1.711 1 66.5 145 ASN A O 1
ATOM 1200 N N . LYS A 1 146 ? 11.641 -42.875 -0.59 1 62.28 146 LYS A N 1
ATOM 1201 C CA . LYS A 1 146 ? 10.773 -43.25 -1.701 1 62.28 146 LYS A CA 1
ATOM 1202 C C . LYS A 1 146 ? 10.438 -42.062 -2.58 1 62.28 146 LYS A C 1
ATOM 1204 O O . LYS A 1 146 ? 9.797 -41.094 -2.125 1 62.28 146 LYS A O 1
ATOM 1209 N N . GLN A 1 147 ? 11.195 -41.938 -3.639 1 61.97 147 GLN A N 1
ATOM 1210 C CA . GLN A 1 147 ? 10.945 -40.844 -4.551 1 61.97 147 GLN A CA 1
ATOM 1211 C C . GLN A 1 147 ? 9.555 -40.938 -5.176 1 61.97 147 GLN A C 1
ATOM 1213 O O . GLN A 1 147 ? 9.266 -41.906 -5.895 1 61.97 147 GLN A O 1
ATOM 1218 N N . LYS A 1 148 ? 8.578 -40.406 -4.594 1 58.56 148 LYS A N 1
ATOM 1219 C CA . LYS A 1 148 ? 7.262 -40.312 -5.219 1 58.56 148 LYS A CA 1
ATOM 1220 C C . LYS A 1 148 ? 7.293 -39.406 -6.445 1 58.56 148 LYS A C 1
ATOM 1222 O O . LYS A 1 148 ? 7.754 -38.25 -6.367 1 58.56 148 LYS A O 1
ATOM 1227 N N . THR A 1 149 ? 7.539 -40.031 -7.602 1 56.56 149 THR A N 1
ATOM 1228 C CA . THR A 1 149 ? 7.426 -39.219 -8.797 1 56.56 149 THR A CA 1
ATOM 1229 C C . THR A 1 149 ? 6 -39.219 -9.336 1 56.56 149 THR A C 1
ATOM 1231 O O . THR A 1 149 ? 5.25 -40.188 -9.094 1 56.56 149 THR A O 1
ATOM 1234 N N . PHE A 1 150 ? 5.559 -38.031 -9.688 1 58.84 150 PHE A N 1
ATOM 1235 C CA . PHE A 1 150 ? 4.328 -38.062 -10.469 1 58.84 150 PHE A CA 1
ATOM 1236 C C . PHE A 1 150 ? 4.469 -39 -11.672 1 58.84 150 PHE A C 1
ATOM 1238 O O . PHE A 1 150 ? 5.273 -38.719 -12.57 1 58.84 150 PHE A O 1
ATOM 1245 N N . ASN A 1 151 ? 4.363 -40.281 -11.555 1 53.66 151 ASN A N 1
ATOM 1246 C CA . ASN A 1 151 ? 4.637 -41.375 -12.484 1 53.66 151 ASN A CA 1
ATOM 1247 C C . ASN A 1 151 ? 3.805 -41.25 -13.758 1 53.66 151 ASN A C 1
ATOM 1249 O O . ASN A 1 151 ? 3.988 -42.031 -14.703 1 53.66 151 ASN A O 1
ATOM 1253 N N . ASN A 1 152 ? 2.912 -40.406 -13.891 1 58.78 152 ASN A N 1
ATOM 1254 C CA . ASN A 1 152 ? 2.084 -40.594 -15.078 1 58.78 152 ASN A CA 1
ATOM 1255 C C . ASN A 1 152 ? 2.516 -39.688 -16.234 1 58.78 152 ASN A C 1
ATOM 1257 O O . ASN A 1 152 ? 2.477 -38.469 -16.109 1 58.78 152 ASN A O 1
ATOM 1261 N N . THR A 1 153 ? 3.514 -40.375 -17.062 1 60.75 153 THR A N 1
ATOM 1262 C CA . THR A 1 153 ? 3.857 -39.656 -18.281 1 60.75 153 THR A CA 1
ATOM 1263 C C . THR A 1 153 ? 2.613 -39.438 -19.141 1 60.75 153 THR A C 1
ATOM 1265 O O . THR A 1 153 ? 1.976 -40.375 -19.594 1 60.75 153 THR A O 1
ATOM 1268 N N . TYR A 1 154 ? 2.08 -38.156 -19.156 1 79 154 TYR A N 1
ATOM 1269 C CA . TYR A 1 154 ? 0.897 -37.781 -19.922 1 79 154 TYR A CA 1
ATOM 1270 C C . TYR A 1 154 ? 1.285 -37.031 -21.188 1 79 154 TYR A C 1
ATOM 1272 O O . TYR A 1 154 ? 2.293 -36.312 -21.219 1 79 154 TYR A O 1
ATOM 1280 N N . GLU A 1 155 ? 0.853 -37.625 -22.281 1 90.56 155 GLU A N 1
ATOM 1281 C CA . GLU A 1 155 ? 0.745 -36.719 -23.406 1 90.56 155 GLU A CA 1
ATOM 1282 C C . GLU A 1 155 ? -0.565 -35.938 -23.359 1 90.56 155 GLU A C 1
ATOM 1284 O O . GLU A 1 155 ? -1.647 -36.531 -23.359 1 90.56 155 GLU A O 1
ATOM 1289 N N . ILE A 1 156 ? -0.427 -34.625 -23.219 1 94.81 156 ILE A N 1
ATOM 1290 C CA . ILE A 1 156 ? -1.601 -33.781 -23.25 1 94.81 156 ILE A CA 1
ATOM 1291 C C . ILE A 1 156 ? -1.676 -33.031 -24.578 1 94.81 156 ILE A C 1
ATOM 1293 O O . ILE A 1 156 ? -0.756 -32.312 -24.953 1 94.81 156 ILE A O 1
ATOM 1297 N N . ILE A 1 157 ? -2.715 -33.312 -25.281 1 95.88 157 ILE A N 1
ATOM 1298 C CA . ILE A 1 157 ? -2.943 -32.688 -26.578 1 95.88 157 ILE A CA 1
ATOM 1299 C C . ILE A 1 157 ? -3.926 -31.516 -26.438 1 95.88 157 ILE A C 1
ATOM 1301 O O . ILE A 1 157 ? -5.066 -31.719 -26.016 1 95.88 157 ILE A O 1
ATOM 1305 N N . ILE A 1 158 ? -3.492 -30.344 -26.766 1 97.19 158 ILE A N 1
ATOM 1306 C CA . ILE A 1 158 ? -4.359 -29.172 -26.828 1 97.19 158 ILE A CA 1
ATOM 1307 C C . ILE A 1 158 ? -4.965 -29.062 -28.219 1 97.19 158 ILE A C 1
ATOM 1309 O O . ILE A 1 158 ? -4.25 -28.828 -29.203 1 97.19 158 ILE A O 1
ATOM 1313 N N . HIS A 1 159 ? -6.223 -29.219 -28.281 1 96.62 159 HIS A N 1
ATOM 1314 C CA . HIS A 1 159 ? -6.902 -29.188 -29.578 1 96.62 159 HIS A CA 1
ATOM 1315 C C . HIS A 1 159 ? -7.039 -27.75 -30.078 1 96.62 159 HIS A C 1
ATOM 1317 O O . HIS A 1 159 ? -7.555 -26.891 -29.375 1 96.62 159 HIS A O 1
ATOM 1323 N N . LEU A 1 160 ? -6.609 -27.547 -31.312 1 95.88 160 LEU A N 1
ATOM 1324 C CA . LEU A 1 160 ? -6.848 -26.297 -32.031 1 95.88 160 LEU A CA 1
ATOM 1325 C C . LEU A 1 160 ? -7.438 -26.578 -33.406 1 95.88 160 LEU A C 1
ATOM 1327 O O . LEU A 1 160 ? -7.051 -27.547 -34.062 1 95.88 160 LEU A O 1
ATOM 1331 N N . GLU A 1 161 ? -8.328 -25.75 -33.781 1 91.12 161 GLU A N 1
ATOM 1332 C CA . GLU A 1 161 ? -9.039 -25.984 -35.031 1 91.12 161 GLU A CA 1
ATOM 1333 C C . GLU A 1 161 ? -8.367 -25.234 -36.188 1 91.12 161 GLU A C 1
ATOM 1335 O O . GLU A 1 161 ? -8.18 -25.797 -37.25 1 91.12 161 GLU A O 1
ATOM 1340 N N . GLN A 1 162 ? -8.055 -24.031 -35.938 1 92.25 162 GLN A N 1
ATOM 1341 C CA . GLN A 1 162 ? -7.512 -23.172 -37 1 92.25 162 GLN A CA 1
ATOM 1342 C C . GLN A 1 162 ? -5.996 -23.312 -37.094 1 92.25 162 GLN A C 1
ATOM 1344 O O . GLN A 1 162 ? -5.293 -23.188 -36.062 1 92.25 162 GLN A O 1
ATOM 1349 N N . GLU A 1 163 ? -5.559 -23.484 -38.25 1 90 163 GLU A N 1
ATOM 1350 C CA . GLU A 1 163 ? -4.125 -23.641 -38.469 1 90 163 GLU A CA 1
ATOM 1351 C C . GLU A 1 163 ? -3.352 -22.406 -38.062 1 90 163 GLU A C 1
ATOM 1353 O O . GLU A 1 163 ? -2.213 -22.5 -37.594 1 90 163 GLU A O 1
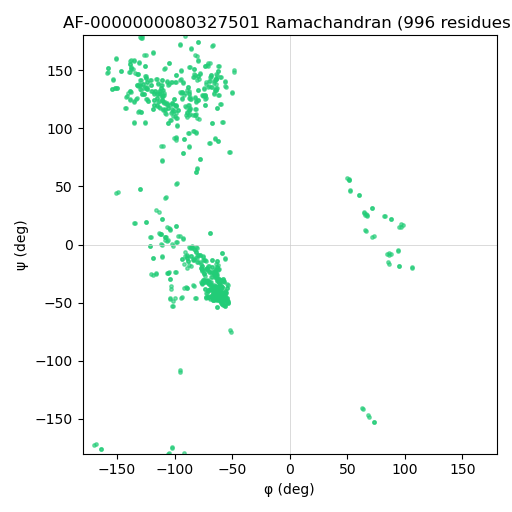ATOM 1358 N N . SER A 1 164 ? -3.932 -21.297 -38.188 1 91.69 164 SER A N 1
ATOM 1359 C CA . SER A 1 164 ? -3.297 -20.016 -37.844 1 91.69 164 SER A CA 1
ATOM 1360 C C . SER A 1 164 ? -2.967 -19.953 -36.375 1 91.69 164 SER A C 1
ATOM 1362 O O . SER A 1 164 ? -2.107 -19.172 -35.969 1 91.69 164 SER A O 1
ATOM 1364 N N . ASP A 1 165 ? -3.627 -20.812 -35.625 1 95.12 165 ASP A N 1
ATOM 1365 C CA . ASP A 1 165 ? -3.443 -20.766 -34.156 1 95.12 165 ASP A CA 1
ATOM 1366 C C . ASP A 1 165 ? -2.303 -21.688 -33.719 1 95.12 165 ASP A C 1
ATOM 1368 O O . ASP A 1 165 ? -1.833 -21.625 -32.594 1 95.12 165 ASP A O 1
ATOM 1372 N N . PHE A 1 166 ? -1.796 -22.516 -34.625 1 96.25 166 PHE A N 1
ATOM 1373 C CA . PHE A 1 166 ? -0.802 -23.516 -34.281 1 96.25 166 PHE A CA 1
ATOM 1374 C C . PHE A 1 166 ? 0.508 -22.859 -33.875 1 96.25 166 PHE A C 1
ATOM 1376 O O . PHE A 1 166 ? 1.139 -23.281 -32.906 1 96.25 166 PHE A O 1
ATOM 1383 N N . SER A 1 167 ? 0.854 -21.828 -34.594 1 96.06 167 SER A N 1
ATOM 1384 C CA . SER A 1 167 ? 2.1 -21.141 -34.281 1 96.06 167 SER A CA 1
ATOM 1385 C C . SER A 1 167 ? 2.033 -20.5 -32.875 1 96.06 167 SER A C 1
ATOM 1387 O O . SER A 1 167 ? 2.984 -20.594 -32.094 1 96.06 167 SER A O 1
ATOM 1389 N N . ILE A 1 168 ? 0.912 -19.891 -32.594 1 96.62 168 ILE A N 1
ATOM 1390 C CA . ILE A 1 168 ? 0.695 -19.266 -31.297 1 96.62 168 ILE A CA 1
ATOM 1391 C C . ILE A 1 168 ? 0.75 -20.328 -30.188 1 96.62 168 ILE A C 1
ATOM 1393 O O . ILE A 1 168 ? 1.364 -20.109 -29.141 1 96.62 168 ILE A O 1
ATOM 1397 N N . GLY A 1 169 ? 0.12 -21.438 -30.453 1 97.56 169 GLY A N 1
ATOM 1398 C CA . GLY A 1 169 ? 0.103 -22.531 -29.484 1 97.56 169 GLY A CA 1
ATOM 1399 C C . GLY A 1 169 ? 1.483 -23.094 -29.203 1 97.56 169 GLY A C 1
ATOM 1400 O O . GLY A 1 169 ? 1.815 -23.359 -28.047 1 97.56 169 GLY A O 1
ATOM 1401 N N . LYS A 1 170 ? 2.25 -23.266 -30.219 1 97.25 170 LYS A N 1
ATOM 1402 C CA . LYS A 1 170 ? 3.598 -23.797 -30.047 1 97.25 170 LYS A CA 1
ATOM 1403 C C . LYS A 1 170 ? 4.465 -22.859 -29.219 1 97.25 170 LYS A C 1
ATOM 1405 O O . LYS A 1 170 ? 5.207 -23.312 -28.344 1 97.25 170 LYS A O 1
ATOM 1410 N N . ILE A 1 171 ? 4.355 -21.609 -29.469 1 97.25 171 ILE A N 1
ATOM 1411 C CA . ILE A 1 171 ? 5.109 -20.609 -28.719 1 97.25 171 ILE A CA 1
ATOM 1412 C C . ILE A 1 171 ? 4.652 -20.594 -27.266 1 97.25 171 ILE A C 1
ATOM 1414 O O . ILE A 1 171 ? 5.473 -20.531 -26.359 1 97.25 171 ILE A O 1
ATOM 1418 N N . ALA A 1 172 ? 3.35 -20.656 -27.094 1 98.19 172 ALA A N 1
ATOM 1419 C CA . ALA A 1 172 ? 2.785 -20.672 -25.734 1 98.19 172 ALA A CA 1
ATOM 1420 C C . ALA A 1 172 ? 3.291 -21.859 -24.938 1 98.19 172 ALA A C 1
ATOM 1422 O O . ALA A 1 172 ? 3.66 -21.719 -23.766 1 98.19 172 ALA A O 1
ATOM 1423 N N . ILE A 1 173 ? 3.318 -23.016 -25.547 1 98.12 173 ILE A N 1
ATOM 1424 C CA . ILE A 1 173 ? 3.787 -24.234 -24.891 1 98.12 173 ILE A CA 1
ATOM 1425 C C . ILE A 1 173 ? 5.262 -24.078 -24.531 1 98.12 173 ILE A C 1
ATOM 1427 O O . ILE A 1 173 ? 5.66 -24.375 -23.391 1 98.12 173 ILE A O 1
ATOM 1431 N N . LYS A 1 174 ? 6 -23.609 -25.484 1 98.06 174 LYS A N 1
ATOM 1432 C CA . LYS A 1 174 ? 7.434 -23.438 -25.266 1 98.06 174 LYS A CA 1
ATOM 1433 C C . LYS A 1 174 ? 7.699 -22.5 -24.094 1 98.06 174 LYS A C 1
ATOM 1435 O O . LYS A 1 174 ? 8.484 -22.828 -23.203 1 98.06 174 LYS A O 1
ATOM 1440 N N . HIS A 1 175 ? 7.098 -21.344 -24.094 1 98.56 175 HIS A N 1
ATOM 1441 C CA . HIS A 1 175 ? 7.273 -20.359 -23.031 1 98.56 175 HIS A CA 1
ATOM 1442 C C . HIS A 1 175 ? 6.785 -20.922 -21.703 1 98.56 175 HIS A C 1
ATOM 1444 O O . HIS A 1 175 ? 7.469 -20.797 -20.672 1 98.56 175 HIS A O 1
ATOM 1450 N N . ALA A 1 176 ? 5.621 -21.547 -21.688 1 98.56 176 ALA A N 1
ATOM 1451 C CA . ALA A 1 176 ? 5 -22.047 -20.469 1 98.56 176 ALA A CA 1
ATOM 1452 C C . ALA A 1 176 ? 5.859 -23.141 -19.828 1 98.56 176 ALA A C 1
ATOM 1454 O O . ALA A 1 176 ? 6.016 -23.172 -18.594 1 98.56 176 ALA A O 1
ATOM 1455 N N . LEU A 1 177 ? 6.367 -24.031 -20.609 1 98.06 177 LEU A N 1
ATOM 1456 C CA . LEU A 1 177 ? 7.203 -25.125 -20.109 1 98.06 177 LEU A CA 1
ATOM 1457 C C . LEU A 1 177 ? 8.484 -24.578 -19.484 1 98.06 177 LEU A C 1
ATOM 1459 O O . LEU A 1 177 ? 8.914 -25.047 -18.438 1 98.06 177 LEU A O 1
ATOM 1463 N N . ALA A 1 178 ? 9.086 -23.609 -20.172 1 98.44 178 ALA A N 1
ATOM 1464 C CA . ALA A 1 178 ? 10.305 -23 -19.641 1 98.44 178 ALA A CA 1
ATOM 1465 C C . ALA A 1 178 ? 10.031 -22.312 -18.297 1 98.44 178 ALA A C 1
ATOM 1467 O O . ALA A 1 178 ? 10.805 -22.469 -17.344 1 98.44 178 ALA A O 1
ATOM 1468 N N . ILE A 1 179 ? 8.969 -21.594 -18.203 1 98.69 179 ILE A N 1
ATOM 1469 C CA . ILE A 1 179 ? 8.609 -20.859 -17 1 98.69 179 ILE A CA 1
ATOM 1470 C C . ILE A 1 179 ? 8.273 -21.844 -15.883 1 98.69 179 ILE A C 1
ATOM 1472 O O . ILE A 1 179 ? 8.797 -21.734 -14.766 1 98.69 179 ILE A O 1
ATOM 1476 N N . ALA A 1 180 ? 7.461 -22.828 -16.188 1 98.31 180 ALA A N 1
ATOM 1477 C CA . ALA A 1 180 ? 7.039 -23.812 -15.188 1 98.31 180 ALA A CA 1
ATOM 1478 C C . ALA A 1 180 ? 8.234 -24.594 -14.656 1 98.31 180 ALA A C 1
ATOM 1480 O O . ALA A 1 180 ? 8.336 -24.844 -13.453 1 98.31 180 ALA A O 1
ATOM 1481 N N . SER A 1 181 ? 9.07 -24.984 -15.531 1 96.94 181 SER A N 1
ATOM 1482 C CA . SER A 1 181 ? 10.266 -25.719 -15.125 1 96.94 181 SER A CA 1
ATOM 1483 C C . SER A 1 181 ? 11.141 -24.859 -14.211 1 96.94 181 SER A C 1
ATOM 1485 O O . SER A 1 181 ? 11.688 -25.359 -13.219 1 96.94 181 SER A O 1
ATOM 1487 N N . SER A 1 182 ? 11.273 -23.641 -14.57 1 98.06 182 SER A N 1
ATOM 1488 C CA . SER A 1 182 ? 12.086 -22.734 -13.781 1 98.06 182 SER A CA 1
ATOM 1489 C C . SER A 1 182 ? 11.477 -22.5 -12.398 1 98.06 182 SER A C 1
ATOM 1491 O O . SER A 1 182 ? 12.203 -22.359 -11.406 1 98.06 182 SER A O 1
ATOM 1493 N N . ILE A 1 183 ? 10.188 -22.438 -12.328 1 98.5 183 ILE A N 1
ATOM 1494 C CA . ILE A 1 183 ? 9.5 -22.328 -11.047 1 98.5 183 ILE A CA 1
ATOM 1495 C C . ILE A 1 183 ? 9.812 -23.547 -10.188 1 98.5 183 ILE A C 1
ATOM 1497 O O . ILE A 1 183 ? 10.164 -23.406 -9.008 1 98.5 183 ILE A O 1
ATOM 1501 N N . ASN A 1 184 ? 9.75 -24.688 -10.766 1 97 184 ASN A N 1
ATOM 1502 C CA . ASN A 1 184 ? 10.016 -25.922 -10.039 1 97 184 ASN A CA 1
ATOM 1503 C C . ASN A 1 184 ? 11.469 -26 -9.562 1 97 184 ASN A C 1
ATOM 1505 O O . ASN A 1 184 ? 11.742 -26.469 -8.461 1 97 184 ASN A O 1
ATOM 1509 N N . ILE A 1 185 ? 12.375 -25.531 -10.414 1 96.88 185 ILE A N 1
ATOM 1510 C CA . ILE A 1 185 ? 13.789 -25.5 -10.047 1 96.88 185 ILE A CA 1
ATOM 1511 C C . ILE A 1 18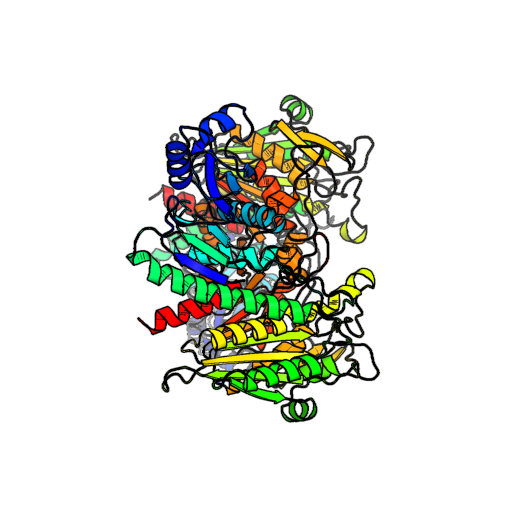5 ? 13.992 -24.609 -8.82 1 96.88 185 ILE A C 1
ATOM 1513 O O . ILE A 1 185 ? 14.672 -25 -7.867 1 96.88 185 ILE A O 1
ATOM 1517 N N . ALA A 1 186 ? 13.406 -23.469 -8.852 1 98.25 186 ALA A N 1
ATOM 1518 C CA . ALA A 1 186 ? 13.508 -22.531 -7.73 1 98.25 186 ALA A CA 1
ATOM 1519 C C . ALA A 1 186 ? 12.883 -23.125 -6.469 1 98.25 186 ALA A C 1
ATOM 1521 O O . ALA A 1 186 ? 13.43 -22.969 -5.371 1 98.25 186 ALA A O 1
ATOM 1522 N N . LYS A 1 187 ? 11.742 -23.75 -6.613 1 97.75 187 LYS A N 1
ATOM 1523 C CA . LYS A 1 187 ? 11.086 -24.406 -5.484 1 97.75 187 LYS A CA 1
ATOM 1524 C C . LYS A 1 187 ? 11.969 -25.5 -4.887 1 97.75 187 LYS A C 1
ATOM 1526 O O . LYS A 1 187 ? 12.078 -25.609 -3.662 1 97.75 187 LYS A O 1
ATOM 1531 N N . ASN A 1 188 ? 12.555 -26.281 -5.711 1 96.31 188 ASN A N 1
ATOM 1532 C CA . ASN A 1 188 ? 13.438 -27.344 -5.234 1 96.31 188 ASN A CA 1
ATOM 1533 C C . ASN A 1 188 ? 14.586 -26.781 -4.402 1 96.31 188 ASN A C 1
ATOM 1535 O O . ASN A 1 188 ? 14.875 -27.297 -3.318 1 96.31 188 ASN A O 1
ATOM 1539 N N . ILE A 1 189 ? 15.203 -25.766 -4.934 1 96.94 189 ILE A N 1
ATOM 1540 C CA . ILE A 1 189 ? 16.328 -25.141 -4.238 1 96.94 189 ILE A CA 1
ATOM 1541 C C . ILE A 1 189 ? 15.859 -24.625 -2.877 1 96.94 189 ILE A C 1
ATOM 1543 O O . ILE A 1 189 ? 16.5 -24.906 -1.854 1 96.94 189 ILE A O 1
ATOM 1547 N N . SER A 1 190 ? 14.758 -23.969 -2.811 1 97.31 190 SER A N 1
ATOM 1548 C CA . SER A 1 190 ? 14.25 -23.328 -1.609 1 97.31 190 SER A CA 1
ATOM 1549 C C . SER A 1 190 ? 13.758 -24.344 -0.591 1 97.31 190 SER A C 1
ATOM 1551 O O . SER A 1 190 ? 13.828 -24.109 0.617 1 97.31 190 SER A O 1
ATOM 1553 N N . ASN A 1 191 ? 13.242 -25.453 -1.102 1 95.38 191 ASN A N 1
ATOM 1554 C CA . ASN A 1 191 ? 12.664 -26.453 -0.222 1 95.38 191 ASN A CA 1
ATOM 1555 C C . ASN A 1 191 ? 13.734 -27.359 0.387 1 95.38 191 ASN A C 1
ATOM 1557 O O . ASN A 1 191 ? 13.469 -28.094 1.331 1 95.38 191 ASN A O 1
ATOM 1561 N N . LEU A 1 192 ? 14.93 -27.312 -0.064 1 94.12 192 LEU A N 1
ATOM 1562 C CA . LEU A 1 192 ? 16.031 -28.078 0.519 1 94.12 192 LEU A CA 1
ATOM 1563 C C . LEU A 1 192 ? 16.375 -27.562 1.907 1 94.12 192 LEU A C 1
ATOM 1565 O O . LEU A 1 192 ? 16.328 -26.344 2.146 1 94.12 192 LEU A O 1
ATOM 1569 N N . PRO A 1 193 ? 16.75 -28.5 2.799 1 92.31 193 PRO A N 1
ATOM 1570 C CA . PRO A 1 193 ? 17.172 -28.031 4.121 1 92.31 193 PRO A CA 1
ATOM 1571 C C . PRO A 1 193 ? 18.516 -27.312 4.09 1 92.31 193 PRO A C 1
ATOM 1573 O O . PRO A 1 193 ? 19.359 -27.609 3.244 1 92.31 193 PRO A O 1
ATOM 1576 N N . SER A 1 194 ? 18.75 -26.453 5.062 1 92.88 194 SER A N 1
ATOM 1577 C CA . SER A 1 194 ? 19.891 -25.547 5.066 1 92.88 194 SER A CA 1
ATOM 1578 C C . SER A 1 194 ? 21.203 -26.312 5.273 1 92.88 194 SER A C 1
ATOM 1580 O O . SER A 1 194 ? 22.281 -25.797 4.973 1 92.88 194 SER A O 1
ATOM 1582 N N . ASN A 1 195 ? 21.172 -27.469 5.844 1 92.81 195 ASN A N 1
ATOM 1583 C CA . ASN A 1 195 ? 22.391 -28.25 5.988 1 92.81 195 ASN A CA 1
ATOM 1584 C C . ASN A 1 195 ? 22.875 -28.781 4.645 1 92.81 195 ASN A C 1
ATOM 1586 O O . ASN A 1 195 ? 24.031 -29.188 4.512 1 92.81 195 ASN A O 1
ATOM 1590 N N . ILE A 1 196 ? 22 -28.797 3.672 1 93.19 196 ILE A N 1
ATOM 1591 C CA . ILE A 1 196 ? 22.359 -29.172 2.309 1 93.19 196 ILE A CA 1
ATOM 1592 C C . ILE A 1 196 ? 22.5 -27.922 1.446 1 93.19 196 ILE A C 1
ATOM 1594 O O . ILE A 1 196 ? 23.547 -27.719 0.818 1 93.19 196 ILE A O 1
ATOM 1598 N N . CYS A 1 197 ? 21.5 -27.109 1.457 1 96.62 197 CYS A N 1
ATOM 1599 C CA . CYS A 1 197 ? 21.453 -25.922 0.596 1 96.62 197 CYS A CA 1
ATOM 1600 C C . CYS A 1 197 ? 22.016 -24.703 1.315 1 96.62 197 CYS A C 1
ATOM 1602 O O . CYS A 1 197 ? 21.25 -23.859 1.802 1 96.62 197 CYS A O 1
ATOM 1604 N N . ASN A 1 198 ? 23.281 -24.656 1.356 1 97 198 ASN A N 1
ATOM 1605 C CA . ASN A 1 198 ? 23.984 -23.469 1.823 1 97 198 ASN A CA 1
ATOM 1606 C C . ASN A 1 198 ? 24.531 -22.656 0.659 1 97 198 ASN A C 1
ATOM 1608 O O . ASN A 1 198 ? 24.219 -22.922 -0.5 1 97 198 ASN A O 1
ATOM 1612 N N . ALA A 1 199 ? 25.297 -21.578 0.958 1 98.12 199 ALA A N 1
ATOM 1613 C CA . ALA A 1 199 ? 25.812 -20.703 -0.086 1 98.12 199 ALA A CA 1
ATOM 1614 C C . ALA A 1 199 ? 26.688 -21.469 -1.076 1 98.12 199 ALA A C 1
ATOM 1616 O O . ALA A 1 199 ? 26.656 -21.203 -2.279 1 98.12 199 ALA A O 1
ATOM 1617 N N . GLU A 1 200 ? 27.406 -22.375 -0.567 1 98 200 GLU A N 1
ATOM 1618 C CA . GLU A 1 200 ? 28.266 -23.188 -1.424 1 98 200 GLU A CA 1
ATOM 1619 C C . GLU A 1 200 ? 27.438 -24.031 -2.4 1 98 200 GLU A C 1
ATOM 1621 O O . GLU A 1 200 ? 27.781 -24.125 -3.582 1 98 200 GLU A O 1
ATOM 1626 N N . TYR A 1 201 ? 26.438 -24.656 -1.895 1 97.25 201 TYR A N 1
ATOM 1627 C CA . TYR A 1 201 ? 25.547 -25.453 -2.738 1 97.25 201 TYR A CA 1
ATOM 1628 C C . TYR A 1 201 ? 25 -24.609 -3.885 1 97.25 201 TYR A C 1
ATOM 1630 O O . TYR A 1 201 ? 25.031 -25.031 -5.043 1 97.25 201 TYR A O 1
ATOM 1638 N N . ILE A 1 202 ? 24.5 -23.422 -3.609 1 98.25 202 ILE A N 1
ATOM 1639 C CA . ILE A 1 202 ? 23.875 -22.547 -4.605 1 98.25 202 ILE A CA 1
ATOM 1640 C C . ILE A 1 202 ? 24.938 -22.078 -5.609 1 98.25 202 ILE A C 1
ATOM 1642 O O . ILE A 1 202 ? 24.656 -21.969 -6.805 1 98.25 202 ILE A O 1
ATOM 1646 N N . SER A 1 203 ? 26.141 -21.828 -5.09 1 98.06 203 SER A N 1
ATOM 1647 C CA . SER A 1 203 ? 27.234 -21.438 -5.988 1 98.06 203 SER A CA 1
ATOM 1648 C C . SER A 1 203 ? 27.547 -22.562 -6.973 1 98.06 203 SER A C 1
ATOM 1650 O O . SER A 1 203 ? 27.859 -22.297 -8.141 1 98.06 203 SER A O 1
ATOM 1652 N N . HIS A 1 204 ? 27.5 -23.766 -6.527 1 97.75 204 HIS A N 1
ATOM 1653 C CA . HIS A 1 204 ? 27.719 -24.922 -7.402 1 97.75 204 HIS A CA 1
ATOM 1654 C C . HIS A 1 204 ? 26.625 -25.016 -8.461 1 97.75 204 HIS A C 1
ATOM 1656 O O . HIS A 1 204 ? 26.906 -25.312 -9.625 1 97.75 204 HIS A O 1
ATOM 1662 N N . LYS A 1 205 ? 25.422 -24.844 -8.016 1 97 205 LYS A N 1
ATOM 1663 C CA . LYS A 1 205 ? 24.312 -24.859 -8.969 1 97 205 LYS A CA 1
ATOM 1664 C C . LYS A 1 205 ? 24.5 -23.781 -10.031 1 97 205 LYS A C 1
ATOM 1666 O O . LYS A 1 205 ? 24.219 -24.016 -11.211 1 97 205 LYS A O 1
ATOM 1671 N N . ALA A 1 206 ? 24.938 -22.625 -9.602 1 97.31 206 ALA A N 1
ATOM 1672 C CA . ALA A 1 206 ? 25.188 -21.531 -10.539 1 97.31 206 ALA A CA 1
ATOM 1673 C C . ALA A 1 206 ? 26.234 -21.938 -11.57 1 97.31 206 ALA A C 1
ATOM 1675 O O . ALA A 1 206 ? 26.078 -21.688 -12.766 1 97.31 206 ALA A O 1
ATOM 1676 N N . LYS A 1 207 ? 27.266 -22.531 -11.117 1 96.56 207 LYS A N 1
ATOM 1677 C CA . LYS A 1 207 ? 28.344 -22.953 -12 1 96.56 207 LYS A CA 1
ATOM 1678 C C . LYS A 1 207 ? 27.859 -24.062 -12.953 1 96.56 207 LYS A C 1
ATOM 1680 O O . LYS A 1 207 ? 28.297 -24.109 -14.109 1 96.56 207 LYS A O 1
ATOM 1685 N N . GLU A 1 208 ? 27.062 -24.906 -12.469 1 96.06 208 GLU A N 1
ATOM 1686 C CA . GLU A 1 208 ? 26.516 -25.984 -13.289 1 96.06 208 GLU A CA 1
ATOM 1687 C C . GLU A 1 208 ? 25.719 -25.438 -14.469 1 96.06 208 GLU A C 1
ATOM 1689 O O . GLU A 1 208 ? 25.688 -26.047 -15.539 1 96.06 208 GLU A O 1
ATOM 1694 N N . MET A 1 209 ? 25.062 -24.359 -14.281 1 94.19 209 MET A N 1
ATOM 1695 C CA . MET A 1 209 ? 24.281 -23.75 -15.352 1 94.19 209 MET A CA 1
ATOM 1696 C C . MET A 1 209 ? 25.188 -23.375 -16.531 1 94.19 209 MET A C 1
ATOM 1698 O O . MET A 1 209 ? 24.766 -23.469 -17.688 1 94.19 209 MET A O 1
ATOM 1702 N N . GLU A 1 210 ? 26.359 -22.938 -16.219 1 93.12 210 GLU A N 1
ATOM 1703 C CA . GLU A 1 210 ? 27.328 -22.578 -17.25 1 93.12 210 GLU A CA 1
ATOM 1704 C C . GLU A 1 210 ? 27.672 -23.781 -18.125 1 93.12 210 GLU A C 1
ATOM 1706 O O . GLU A 1 210 ? 27.922 -23.625 -19.328 1 93.12 210 GLU A O 1
ATOM 1711 N N . ASN A 1 211 ? 27.656 -24.922 -17.594 1 93.31 211 ASN A N 1
ATOM 1712 C CA . ASN A 1 211 ? 27.969 -26.141 -18.328 1 93.31 211 ASN A CA 1
ATOM 1713 C C . ASN A 1 211 ? 26.797 -26.547 -19.234 1 93.31 211 ASN A C 1
ATOM 1715 O O . ASN A 1 211 ? 27 -27.266 -20.219 1 93.31 211 ASN A O 1
ATOM 1719 N N . ILE A 1 212 ? 25.688 -26.125 -18.953 1 93.31 212 ILE A N 1
ATOM 1720 C CA . ILE A 1 212 ? 24.484 -26.531 -19.672 1 93.31 212 ILE A CA 1
ATOM 1721 C C . ILE A 1 212 ? 24.219 -25.547 -20.812 1 93.31 212 ILE A C 1
ATOM 1723 O O . ILE A 1 212 ? 23.812 -25.969 -21.906 1 93.31 212 ILE A O 1
ATOM 1727 N N . TYR A 1 213 ? 24.484 -24.281 -20.578 1 94.62 213 TYR A N 1
ATOM 1728 C CA . TYR A 1 213 ? 24.156 -23.25 -21.562 1 94.62 213 TYR A CA 1
ATOM 1729 C C . TYR A 1 213 ? 25.422 -22.516 -22.016 1 94.62 213 TYR A C 1
ATOM 1731 O O . TYR A 1 213 ? 26.156 -21.969 -21.203 1 94.62 213 TYR A O 1
ATOM 1739 N N . ASN A 1 214 ? 25.656 -22.312 -23.312 1 91.62 214 ASN A N 1
ATOM 1740 C CA . ASN A 1 214 ? 26.859 -21.734 -23.875 1 91.62 214 ASN A CA 1
ATOM 1741 C C . ASN A 1 214 ? 26.906 -20.219 -23.688 1 91.62 214 ASN A C 1
ATOM 1743 O O . ASN A 1 214 ? 27.984 -19.625 -23.703 1 91.62 214 ASN A O 1
ATOM 1747 N N . ASN A 1 215 ? 25.828 -19.609 -23.484 1 93.88 215 ASN A N 1
ATOM 1748 C CA . ASN A 1 215 ? 25.781 -18.156 -23.391 1 93.88 215 ASN A CA 1
ATOM 1749 C C . ASN A 1 215 ? 25.766 -17.672 -21.938 1 93.88 215 ASN A C 1
ATOM 1751 O O . ASN A 1 215 ? 25.344 -16.547 -21.656 1 93.88 215 ASN A O 1
ATOM 1755 N N . ILE A 1 216 ? 26.125 -18.547 -21.016 1 97.5 216 ILE A N 1
ATOM 1756 C CA . ILE A 1 216 ? 26.172 -18.203 -19.594 1 97.5 216 ILE A CA 1
ATOM 1757 C C . ILE A 1 216 ? 27.609 -18.266 -19.094 1 97.5 216 ILE A C 1
ATOM 1759 O O . ILE A 1 216 ? 28.359 -19.188 -19.422 1 97.5 216 ILE A O 1
ATOM 1763 N N . HIS A 1 217 ? 28.047 -17.25 -18.453 1 97.31 217 HIS A N 1
ATOM 1764 C CA . HIS A 1 217 ? 29.297 -17.219 -17.688 1 97.31 217 HIS A CA 1
ATOM 1765 C C . HIS A 1 217 ? 29.031 -16.953 -16.219 1 97.31 217 HIS A C 1
ATOM 1767 O O . HIS A 1 217 ? 28.281 -16.031 -15.867 1 97.31 217 HIS A O 1
ATOM 1773 N N . THR A 1 218 ? 29.625 -17.781 -15.359 1 98 218 THR A N 1
ATOM 1774 C CA . THR A 1 218 ? 29.406 -17.656 -13.922 1 98 218 THR A CA 1
ATOM 1775 C C . THR A 1 218 ? 30.719 -17.484 -13.18 1 98 218 THR A C 1
ATOM 1777 O O . THR A 1 218 ? 31.719 -18.156 -13.516 1 98 218 THR A O 1
ATOM 1780 N N . TYR A 1 219 ? 30.797 -16.562 -12.273 1 97.44 219 TYR A N 1
ATOM 1781 C CA . TYR A 1 219 ? 31.906 -16.484 -11.336 1 97.44 219 TYR A CA 1
ATOM 1782 C C . TYR A 1 219 ? 31.422 -16.141 -9.93 1 97.44 219 TYR A C 1
ATOM 1784 O O . TYR A 1 219 ? 30.297 -15.656 -9.758 1 97.44 219 TYR A O 1
ATOM 1792 N N . ASN A 1 220 ? 32.219 -16.531 -8.961 1 98.25 220 ASN A N 1
ATOM 1793 C CA . ASN A 1 220 ? 31.875 -16.359 -7.559 1 98.25 220 ASN A CA 1
ATOM 1794 C C . ASN A 1 220 ? 32.75 -15.328 -6.871 1 98.25 220 ASN A C 1
ATOM 1796 O O . ASN A 1 220 ? 33.938 -15.227 -7.172 1 98.25 220 ASN A O 1
ATOM 1800 N N . ILE A 1 221 ? 32.188 -14.508 -6.09 1 98.62 221 ILE A N 1
ATOM 1801 C CA . ILE A 1 221 ? 32.875 -13.617 -5.168 1 98.62 221 ILE A CA 1
ATOM 1802 C C . ILE A 1 221 ? 32.875 -14.211 -3.76 1 98.62 221 ILE A C 1
ATOM 1804 O O . ILE A 1 221 ? 31.797 -14.367 -3.164 1 98.62 221 ILE A O 1
ATOM 1808 N N . TYR A 1 222 ? 34.031 -14.57 -3.264 1 98.44 222 TYR A N 1
ATOM 1809 C CA . TYR A 1 222 ? 34.188 -15.172 -1.943 1 98.44 222 TYR A CA 1
ATOM 1810 C C . TYR A 1 222 ? 34.531 -14.109 -0.897 1 98.44 222 TYR A C 1
ATOM 1812 O O . TYR A 1 222 ? 34.656 -12.93 -1.222 1 98.44 222 TYR A O 1
ATOM 1820 N N . GLU A 1 223 ? 34.531 -14.531 0.378 1 98.38 223 GLU A N 1
ATOM 1821 C CA . GLU A 1 223 ? 34.719 -13.594 1.479 1 98.38 223 GLU A CA 1
ATOM 1822 C C . GLU A 1 223 ? 36.031 -12.805 1.313 1 98.38 223 GLU A C 1
ATOM 1824 O O . GLU A 1 223 ? 36.062 -11.609 1.626 1 98.38 223 GLU A O 1
ATOM 1829 N N . LYS A 1 224 ? 37.062 -13.453 0.886 1 97.94 224 LYS A N 1
ATOM 1830 C CA . LYS A 1 224 ? 38.312 -12.75 0.655 1 97.94 224 LYS A CA 1
ATOM 1831 C C . LYS A 1 224 ? 38.156 -11.641 -0.38 1 97.94 224 LYS A C 1
ATOM 1833 O O . LYS A 1 224 ? 38.688 -10.547 -0.216 1 97.94 224 LYS A O 1
ATOM 1838 N N . ASP A 1 225 ? 37.469 -11.938 -1.471 1 98.31 225 ASP A N 1
ATOM 1839 C CA . ASP A 1 225 ? 37.156 -10.938 -2.494 1 98.31 225 ASP A CA 1
ATOM 1840 C C . ASP A 1 225 ? 36.312 -9.812 -1.932 1 98.31 225 ASP A C 1
ATOM 1842 O O . ASP A 1 225 ? 36.531 -8.641 -2.242 1 98.31 225 ASP A O 1
ATOM 1846 N N . MET A 1 226 ? 35.312 -10.188 -1.152 1 98.56 226 MET A N 1
ATOM 1847 C CA . MET A 1 226 ? 34.406 -9.203 -0.544 1 98.56 226 MET A CA 1
ATOM 1848 C C . MET A 1 226 ? 35.188 -8.219 0.317 1 98.56 226 MET A C 1
ATOM 1850 O O . MET A 1 226 ? 34.906 -7.02 0.315 1 98.56 226 MET A O 1
ATOM 1854 N N . LYS A 1 227 ? 36.094 -8.75 1.069 1 98.12 227 LYS A N 1
ATOM 1855 C CA . LYS A 1 227 ? 36.938 -7.902 1.911 1 98.12 227 LYS A CA 1
ATOM 1856 C C . LYS A 1 227 ? 37.719 -6.887 1.073 1 98.12 227 LYS A C 1
ATOM 1858 O O . LYS A 1 227 ? 37.75 -5.703 1.41 1 98.12 227 LYS A O 1
ATOM 1863 N N . LEU A 1 228 ? 38.25 -7.324 0.003 1 98.38 228 LEU A N 1
ATOM 1864 C CA . LEU A 1 228 ? 39 -6.461 -0.89 1 98.38 228 LEU A CA 1
ATOM 1865 C C . LEU A 1 228 ? 38.125 -5.41 -1.534 1 98.38 228 LEU A C 1
ATOM 1867 O O . LEU A 1 228 ? 38.531 -4.273 -1.751 1 98.38 228 LEU A O 1
ATOM 1871 N N . LEU A 1 229 ? 36.938 -5.766 -1.798 1 98.44 229 LEU A N 1
ATOM 1872 C CA . LEU A 1 229 ? 35.969 -4.891 -2.457 1 98.44 229 LEU A CA 1
ATOM 1873 C C . LEU A 1 229 ? 35.344 -3.918 -1.46 1 98.44 229 LEU A C 1
ATOM 1875 O O . LEU A 1 229 ? 34.719 -2.939 -1.855 1 98.44 229 LEU A O 1
ATOM 1879 N N . GLY A 1 230 ? 35.5 -4.172 -0.169 1 98.56 230 GLY A N 1
ATOM 1880 C CA . GLY A 1 230 ? 34.906 -3.332 0.86 1 98.56 230 GLY A CA 1
ATOM 1881 C C . GLY A 1 230 ? 33.469 -3.66 1.129 1 98.56 230 GLY A C 1
ATOM 1882 O O . GLY A 1 230 ? 32.688 -2.801 1.572 1 98.56 230 GLY A O 1
ATOM 1883 N N . MET A 1 231 ? 33.062 -4.922 0.827 1 98.81 231 MET A N 1
ATOM 1884 C CA . MET A 1 231 ? 31.688 -5.355 1.096 1 98.81 231 MET A CA 1
ATOM 1885 C C . MET A 1 231 ? 31.531 -5.75 2.561 1 98.81 231 MET A C 1
ATOM 1887 O O . MET A 1 231 ? 31.094 -6.863 2.861 1 98.81 231 MET A O 1
ATOM 1891 N N . ASN A 1 232 ? 31.734 -4.773 3.441 1 98.62 232 ASN A N 1
ATOM 1892 C CA . ASN A 1 232 ? 31.812 -5.07 4.867 1 98.62 232 ASN A CA 1
ATOM 1893 C C . ASN A 1 232 ? 30.438 -5.371 5.453 1 98.62 232 ASN A C 1
ATOM 1895 O O . ASN A 1 232 ? 30.328 -6.125 6.422 1 98.62 232 ASN A O 1
ATOM 1899 N N . ALA A 1 233 ? 29.406 -4.77 4.922 1 98.75 233 ALA A N 1
ATOM 1900 C CA . ALA A 1 233 ? 28.062 -5.086 5.41 1 98.75 233 ALA A CA 1
ATOM 1901 C C . ALA A 1 233 ? 27.688 -6.535 5.102 1 98.75 233 ALA A C 1
ATOM 1903 O O . ALA A 1 233 ? 27.172 -7.246 5.965 1 98.75 233 ALA A O 1
ATOM 1904 N N . TYR A 1 234 ? 27.984 -6.973 3.857 1 98.81 234 TYR A N 1
ATOM 1905 C CA . TYR A 1 234 ? 27.781 -8.359 3.463 1 98.81 234 TYR A CA 1
ATOM 1906 C C . TYR A 1 234 ? 28.562 -9.305 4.375 1 98.81 234 TYR A C 1
ATOM 1908 O O . TYR A 1 234 ? 28 -10.266 4.91 1 98.81 234 TYR A O 1
ATOM 1916 N N . LEU A 1 235 ? 29.797 -9.016 4.621 1 98.56 235 LEU A N 1
ATOM 1917 C CA . LEU A 1 235 ? 30.672 -9.836 5.441 1 98.56 235 LEU A CA 1
ATOM 1918 C C . LEU A 1 235 ? 30.172 -9.906 6.879 1 98.56 235 LEU A C 1
ATOM 1920 O O . LEU A 1 235 ? 30.234 -10.961 7.512 1 98.56 235 LEU A O 1
ATOM 1924 N N . ALA A 1 236 ? 29.734 -8.773 7.363 1 98.06 236 ALA A N 1
ATOM 1925 C CA . ALA A 1 236 ? 29.266 -8.711 8.742 1 98.06 236 ALA A CA 1
ATOM 1926 C C . ALA A 1 236 ? 28.094 -9.664 8.969 1 98.06 236 ALA A C 1
ATOM 1928 O O . ALA A 1 236 ? 28.016 -10.328 10.008 1 98.06 236 ALA A O 1
ATOM 1929 N N . VAL A 1 237 ? 27.203 -9.773 8.031 1 98.38 237 VAL A N 1
ATOM 1930 C CA . VAL A 1 237 ? 26.047 -10.641 8.156 1 98.38 237 VAL A CA 1
ATOM 1931 C C . VAL A 1 237 ? 26.484 -12.094 8.234 1 98.38 237 VAL A C 1
ATOM 1933 O O . VAL A 1 237 ? 25.984 -12.859 9.07 1 98.38 237 VAL A O 1
ATOM 1936 N N . GLY A 1 238 ? 27.406 -12.477 7.398 1 97.88 238 GLY A N 1
ATOM 1937 C CA . GLY A 1 238 ? 27.812 -13.867 7.301 1 97.88 238 GLY A CA 1
ATOM 1938 C C . GLY A 1 238 ? 28.844 -14.258 8.344 1 97.88 238 GLY A C 1
ATOM 1939 O O . GLY A 1 238 ? 29.172 -15.438 8.477 1 97.88 238 GLY A O 1
ATOM 1940 N N . SER A 1 239 ? 29.312 -13.344 9.148 1 96.25 239 SER A N 1
ATOM 1941 C CA . SER A 1 239 ? 30.516 -13.523 9.961 1 96.25 239 SER A CA 1
ATOM 1942 C C . SER A 1 239 ? 30.266 -14.492 11.109 1 96.25 239 SER A C 1
ATOM 1944 O O . SER A 1 239 ? 31.203 -15.055 11.672 1 96.25 239 SER A O 1
ATOM 1946 N N . GLY A 1 240 ? 29.016 -14.672 11.438 1 94.62 240 GLY A N 1
ATOM 1947 C CA . GLY A 1 240 ? 28.719 -15.578 12.531 1 94.62 240 GLY A CA 1
ATOM 1948 C C . GLY A 1 240 ? 28.609 -17.031 12.086 1 94.62 240 GLY A C 1
ATOM 1949 O O . GLY A 1 240 ? 28.578 -17.938 12.922 1 94.62 240 GLY A O 1
ATOM 1950 N N . SER A 1 241 ? 28.594 -17.266 10.859 1 95.19 241 SER A N 1
ATOM 1951 C CA . SER A 1 241 ? 28.359 -18.609 10.328 1 95.19 241 SER A CA 1
ATOM 1952 C C . SER A 1 241 ? 29.672 -19.328 10.047 1 95.19 241 SER A C 1
ATOM 1954 O O . SER A 1 241 ? 30.672 -18.703 9.711 1 95.19 241 SER A O 1
ATOM 1956 N N . GLU A 1 242 ? 29.625 -20.625 10.18 1 94.12 242 GLU A N 1
ATOM 1957 C CA . GLU A 1 242 ? 30.734 -21.469 9.75 1 94.12 242 GLU A CA 1
ATOM 1958 C C . GLU A 1 242 ? 30.797 -21.578 8.227 1 94.12 242 GLU A C 1
ATOM 1960 O O . GLU A 1 242 ? 31.875 -21.75 7.648 1 94.12 242 GLU A O 1
ATOM 1965 N N . ASN A 1 243 ? 29.656 -21.531 7.625 1 95.75 243 ASN A N 1
ATOM 1966 C CA . ASN A 1 243 ? 29.578 -21.578 6.168 1 95.75 243 ASN A CA 1
ATOM 1967 C C . ASN A 1 243 ? 30 -20.25 5.543 1 95.75 243 ASN A C 1
ATOM 1969 O O . ASN A 1 243 ? 29.562 -19.188 5.992 1 95.75 243 ASN A O 1
ATOM 1973 N N . GLN A 1 244 ? 30.781 -20.281 4.566 1 97 244 GLN A N 1
ATOM 1974 C CA . GLN A 1 244 ? 31.297 -19.094 3.902 1 97 244 GLN A CA 1
ATOM 1975 C C . GLN A 1 244 ? 30.203 -18.375 3.127 1 97 244 GLN A C 1
ATOM 1977 O O . GLN A 1 244 ? 29.359 -19.016 2.506 1 97 244 GLN A O 1
ATOM 1982 N N . SER A 1 245 ? 30.25 -17 3.195 1 98.44 245 SER A N 1
ATOM 1983 C CA . SER A 1 245 ? 29.422 -16.203 2.311 1 98.44 245 SER A CA 1
ATOM 1984 C C . SER A 1 245 ? 29.906 -16.281 0.869 1 98.44 245 SER A C 1
ATOM 1986 O O . SER A 1 245 ? 31.109 -16.25 0.615 1 98.44 245 SER A O 1
ATOM 1988 N N . ILE A 1 246 ? 29 -16.438 -0.066 1 98.88 246 ILE A N 1
ATOM 1989 C CA . ILE A 1 246 ? 29.344 -16.5 -1.481 1 98.88 246 ILE A CA 1
ATOM 1990 C C . ILE A 1 246 ? 28.328 -15.703 -2.297 1 98.88 246 ILE A C 1
ATOM 1992 O O . ILE A 1 246 ? 27.125 -15.867 -2.127 1 98.88 246 ILE A O 1
ATOM 1996 N N . MET A 1 247 ? 28.766 -14.773 -3.068 1 98.88 247 MET A N 1
ATOM 1997 C CA . MET A 1 247 ? 27.938 -14.086 -4.059 1 98.88 247 MET A CA 1
ATOM 1998 C C . MET A 1 247 ? 28.219 -14.617 -5.461 1 98.88 247 MET A C 1
ATOM 2000 O O . MET A 1 247 ? 29.328 -14.477 -5.969 1 98.88 247 MET A O 1
ATOM 2004 N N . SER A 1 248 ? 27.266 -15.258 -6.055 1 98.75 248 SER A N 1
ATOM 2005 C CA . SER A 1 248 ? 27.438 -15.789 -7.402 1 98.75 248 SER A CA 1
ATOM 2006 C C . SER A 1 248 ? 26.891 -14.82 -8.453 1 98.75 248 SER A C 1
ATOM 2008 O O . SER A 1 248 ? 25.797 -14.297 -8.305 1 98.75 248 SER A O 1
ATOM 2010 N N . ILE A 1 249 ? 27.672 -14.57 -9.445 1 98.75 249 ILE A N 1
ATOM 2011 C CA . ILE A 1 249 ? 27.297 -13.734 -10.586 1 98.75 249 ILE A CA 1
ATOM 2012 C C . ILE A 1 249 ? 27.094 -14.602 -11.82 1 98.75 249 ILE A C 1
ATOM 2014 O O . ILE A 1 249 ? 28.031 -15.266 -12.281 1 98.75 249 ILE A O 1
ATOM 2018 N N . ILE A 1 250 ? 25.875 -14.625 -12.328 1 98.69 250 ILE A N 1
ATOM 2019 C CA . ILE A 1 250 ? 25.547 -15.359 -13.539 1 98.69 250 ILE A CA 1
ATOM 2020 C C . ILE A 1 250 ? 25.297 -14.383 -14.688 1 98.69 250 ILE A C 1
ATOM 2022 O O . ILE A 1 250 ? 24.281 -13.672 -14.688 1 98.69 250 ILE A O 1
ATOM 2026 N N . GLN A 1 251 ? 26.125 -14.383 -15.656 1 97.81 251 GLN A N 1
ATOM 2027 C CA . GLN A 1 251 ? 25.969 -13.492 -16.797 1 97.81 251 GLN A CA 1
ATOM 2028 C C . GLN A 1 251 ? 25.391 -14.234 -18 1 97.81 251 GLN A C 1
ATOM 2030 O O . GLN A 1 251 ? 25.984 -15.211 -18.469 1 97.81 251 GLN A O 1
ATOM 2035 N N . TYR A 1 252 ? 24.25 -13.844 -18.406 1 97.75 252 TYR A N 1
ATOM 2036 C CA . TYR A 1 252 ? 23.625 -14.32 -19.641 1 97.75 252 TYR A CA 1
ATOM 2037 C C . TYR A 1 252 ? 23.656 -13.25 -20.719 1 97.75 252 TYR A C 1
ATOM 2039 O O . TYR A 1 252 ? 23.109 -12.156 -20.531 1 97.75 252 TYR A O 1
ATOM 2047 N N . ASN A 1 253 ? 24.281 -13.555 -21.875 1 95.5 253 ASN A N 1
ATOM 2048 C CA . ASN A 1 253 ? 24.312 -12.602 -22.984 1 95.5 253 ASN A CA 1
ATOM 2049 C C . ASN A 1 253 ? 24 -13.273 -24.312 1 95.5 253 ASN A C 1
ATOM 2051 O O . ASN A 1 253 ? 24.828 -14.016 -24.844 1 95.5 253 ASN A O 1
ATOM 2055 N N . ASN A 1 254 ? 22.859 -13.031 -24.75 1 94.38 254 ASN A N 1
ATOM 2056 C CA . ASN A 1 254 ? 22.422 -13.453 -26.078 1 94.38 254 ASN A CA 1
ATOM 2057 C C . ASN A 1 254 ? 21.906 -12.281 -26.891 1 94.38 254 ASN A C 1
ATOM 2059 O O . ASN A 1 254 ? 21.078 -12.461 -27.797 1 94.38 254 ASN A O 1
ATOM 2063 N N . SER A 1 255 ? 22.297 -11.133 -26.453 1 88.19 255 SER A N 1
ATOM 2064 C CA . SER A 1 255 ? 21.859 -9.914 -27.125 1 88.19 255 SER A CA 1
ATOM 2065 C C . SER A 1 255 ? 22.688 -9.625 -28.375 1 88.19 255 SER A C 1
ATOM 2067 O O . SER A 1 255 ? 23.734 -10.227 -28.562 1 88.19 255 SER A O 1
ATOM 2069 N N . LYS A 1 256 ? 22 -8.727 -29.156 1 80.88 256 LYS A N 1
ATOM 2070 C CA . LYS A 1 256 ? 22.828 -8.18 -30.219 1 80.88 256 LYS A CA 1
ATOM 2071 C C . LYS A 1 256 ? 24.016 -7.406 -29.656 1 80.88 256 LYS A C 1
ATOM 2073 O O . LYS A 1 256 ? 23.922 -6.797 -28.594 1 80.88 256 LYS A O 1
ATOM 2078 N N . LYS A 1 257 ? 25.031 -7.391 -30.297 1 72.12 257 LYS A N 1
ATOM 2079 C CA . LYS A 1 257 ? 26.312 -6.852 -29.859 1 72.12 257 LYS A CA 1
ATOM 2080 C C . LYS A 1 257 ? 26.172 -5.391 -29.438 1 72.12 257 LYS A C 1
ATOM 2082 O O . LYS A 1 257 ? 26.953 -4.902 -28.625 1 72.12 257 LYS A O 1
ATOM 2087 N N . SER A 1 258 ? 25.141 -4.875 -29.75 1 72.62 258 SER A N 1
ATOM 2088 C CA . SER A 1 258 ? 24.984 -3.443 -29.516 1 72.62 258 SER A CA 1
ATOM 2089 C C . SER A 1 258 ? 24.406 -3.17 -28.125 1 72.62 258 SER A C 1
ATOM 2091 O O . SER A 1 258 ? 24.5 -2.049 -27.625 1 72.62 258 SER A O 1
ATOM 2093 N N . ILE A 1 259 ? 23.844 -4.023 -27.578 1 78.38 259 ILE A N 1
ATOM 2094 C CA . ILE A 1 259 ? 23.281 -3.807 -26.25 1 78.38 259 ILE A CA 1
ATOM 2095 C C . ILE A 1 259 ? 24.375 -3.965 -25.188 1 78.38 259 ILE A C 1
ATOM 2097 O O . ILE A 1 259 ? 24.891 -5.066 -24.984 1 78.38 259 ILE A O 1
ATOM 2101 N N . LYS A 1 260 ? 24.703 -2.82 -24.547 1 82.31 260 LYS A N 1
ATOM 2102 C CA . LYS A 1 260 ? 25.844 -2.838 -23.625 1 82.31 260 LYS A CA 1
ATOM 2103 C C . LYS A 1 260 ? 25.359 -2.793 -22.172 1 82.31 260 LYS A C 1
ATOM 2105 O O . LYS A 1 260 ? 26.047 -3.287 -21.281 1 82.31 260 LYS A O 1
ATOM 2110 N N . ASN A 1 261 ? 24.188 -2.271 -21.922 1 93.75 261 ASN A N 1
ATOM 2111 C CA . ASN A 1 261 ? 23.703 -2.139 -20.547 1 93.75 261 ASN A CA 1
ATOM 2112 C C . ASN A 1 261 ? 22.781 -3.287 -20.172 1 93.75 261 ASN A C 1
ATOM 2114 O O . ASN A 1 261 ? 21.703 -3.441 -20.75 1 93.75 261 ASN A O 1
ATOM 2118 N N . PRO A 1 262 ? 23.172 -4.105 -19.203 1 96.81 262 PRO A N 1
ATOM 2119 C CA . PRO A 1 262 ? 22.359 -5.273 -18.859 1 96.81 262 PRO A CA 1
ATOM 2120 C C . PRO A 1 262 ? 21.172 -4.926 -17.969 1 96.81 262 PRO A C 1
ATOM 2122 O O . PRO A 1 262 ? 21.156 -3.863 -17.344 1 96.81 262 PRO A O 1
ATOM 2125 N N . ILE A 1 263 ? 20.172 -5.801 -17.984 1 98.06 263 ILE A N 1
ATOM 2126 C CA . ILE A 1 263 ? 19.203 -5.898 -16.906 1 98.06 263 ILE A CA 1
ATOM 2127 C C . ILE A 1 263 ? 19.781 -6.75 -15.773 1 98.06 263 ILE A C 1
ATOM 2129 O O . ILE A 1 263 ? 20.234 -7.871 -16 1 98.06 263 ILE A O 1
ATOM 2133 N N . ILE A 1 264 ? 19.797 -6.25 -14.586 1 98.81 264 ILE A N 1
ATOM 2134 C CA . ILE A 1 264 ? 20.375 -7.016 -13.484 1 98.81 264 ILE A CA 1
ATOM 2135 C C . ILE A 1 264 ? 19.266 -7.449 -12.531 1 98.81 264 ILE A C 1
ATOM 2137 O O . ILE A 1 264 ? 18.438 -6.633 -12.117 1 98.81 264 ILE A O 1
ATOM 2141 N N . LEU A 1 265 ? 19.219 -8.695 -12.242 1 98.94 265 LEU A N 1
ATOM 2142 C CA . LEU A 1 265 ? 18.344 -9.281 -11.227 1 98.94 265 LEU A CA 1
ATOM 2143 C C . LEU A 1 265 ? 19.156 -9.703 -10.008 1 98.94 265 LEU A C 1
ATOM 2145 O O . LEU A 1 265 ? 20.109 -10.469 -10.125 1 98.94 265 LEU A O 1
ATOM 2149 N N . ILE A 1 266 ? 18.828 -9.148 -8.852 1 98.94 266 ILE A N 1
ATOM 2150 C CA . ILE A 1 266 ? 19.516 -9.484 -7.609 1 98.94 266 ILE A CA 1
ATOM 2151 C C . ILE A 1 266 ? 18.578 -10.289 -6.707 1 98.94 266 ILE A C 1
ATOM 2153 O O . ILE A 1 266 ? 17.422 -9.914 -6.508 1 98.94 266 ILE A O 1
ATOM 2157 N N . GLY A 1 267 ? 19.031 -11.422 -6.223 1 98.94 267 GLY A N 1
ATOM 2158 C CA . GLY A 1 267 ? 18.266 -12.219 -5.281 1 98.94 267 GLY A CA 1
ATOM 2159 C C . GLY A 1 267 ? 18.906 -12.312 -3.91 1 98.94 267 GLY A C 1
ATOM 2160 O O . GLY A 1 267 ? 20.047 -12.742 -3.781 1 98.94 267 GLY A O 1
ATOM 2161 N N . LYS A 1 268 ? 18.141 -11.875 -2.834 1 98.88 268 LYS A N 1
ATOM 2162 C CA . LYS A 1 268 ? 18.562 -12.172 -1.467 1 98.88 268 LYS A CA 1
ATOM 2163 C C . LYS A 1 268 ? 18.609 -13.68 -1.221 1 98.88 268 LYS A C 1
ATOM 2165 O O . LYS A 1 268 ? 17.672 -14.398 -1.546 1 98.88 268 LYS A O 1
ATOM 2170 N N . GLY A 1 269 ? 19.766 -14.133 -0.698 1 98.69 269 GLY A N 1
ATOM 2171 C CA . GLY A 1 269 ? 19.969 -15.57 -0.588 1 98.69 269 GLY A CA 1
ATOM 2172 C C . GLY A 1 269 ? 20.422 -16 0.792 1 98.69 269 GLY A C 1
ATOM 2173 O O . GLY A 1 269 ? 21.391 -16.75 0.921 1 98.69 269 GLY A O 1
ATOM 2174 N N . LEU A 1 270 ? 19.781 -15.539 1.877 1 98.5 270 LEU A N 1
ATOM 2175 C CA . LEU A 1 270 ? 20.062 -16.094 3.197 1 98.5 270 LEU A CA 1
ATOM 2176 C C . LEU A 1 270 ? 19.578 -17.531 3.295 1 98.5 270 LEU A C 1
ATOM 2178 O O . LEU A 1 270 ? 18.391 -17.781 3.521 1 98.5 270 LEU A O 1
ATOM 2182 N N . THR A 1 271 ? 20.531 -18.422 3.238 1 97.94 271 THR A N 1
ATOM 2183 C CA . THR A 1 271 ? 20.188 -19.844 3.215 1 97.94 271 THR A CA 1
ATOM 2184 C C . THR A 1 271 ? 19.703 -20.297 4.586 1 97.94 271 THR A C 1
ATOM 2186 O O . THR A 1 271 ? 19.062 -21.359 4.707 1 97.94 271 THR A O 1
ATOM 2189 N N . PHE A 1 272 ? 20.031 -19.594 5.602 1 96.25 272 PHE A N 1
ATOM 2190 C CA . PHE A 1 272 ? 19.406 -19.703 6.914 1 96.25 272 PHE A CA 1
ATOM 2191 C C . PHE A 1 272 ? 19.547 -18.391 7.684 1 96.25 272 PHE A C 1
ATOM 2193 O O . PHE A 1 272 ? 20.641 -17.828 7.766 1 96.25 272 PHE A O 1
ATOM 2200 N N . ASP A 1 273 ? 18.5 -17.953 8.258 1 96.44 273 ASP A N 1
ATOM 2201 C CA . ASP A 1 273 ? 18.5 -16.703 9.016 1 96.44 273 ASP A CA 1
ATOM 2202 C C . ASP A 1 273 ? 17.984 -16.922 10.438 1 96.44 273 ASP A C 1
ATOM 2204 O O . ASP A 1 273 ? 16.781 -16.922 10.672 1 96.44 273 ASP A O 1
ATOM 2208 N N . SER A 1 274 ? 18.859 -16.922 11.367 1 94.31 274 SER A N 1
ATOM 2209 C CA . SER A 1 274 ? 18.484 -17.078 12.773 1 94.31 274 SER A CA 1
ATOM 2210 C C . SER A 1 274 ? 18.078 -15.742 13.383 1 94.31 274 SER A C 1
ATOM 2212 O O . SER A 1 274 ? 17.5 -15.703 14.469 1 94.31 274 SER A O 1
ATOM 2214 N N . GLY A 1 275 ? 18.359 -14.703 12.719 1 94.94 275 GLY A N 1
ATOM 2215 C CA . GLY A 1 275 ? 18.234 -13.359 13.273 1 94.94 275 GLY A CA 1
ATOM 2216 C C . GLY A 1 275 ? 19.516 -12.828 13.875 1 94.94 275 GLY A C 1
ATOM 2217 O O . GLY A 1 275 ? 19.594 -11.656 14.242 1 94.94 275 GLY A O 1
ATOM 2218 N N . GLY A 1 276 ? 20.547 -13.648 13.914 1 94.25 276 GLY A N 1
ATOM 2219 C CA . GLY A 1 276 ? 21.766 -13.266 14.625 1 94.25 276 GLY A CA 1
ATOM 2220 C C . GLY A 1 276 ? 21.547 -13.062 16.109 1 94.25 276 GLY A C 1
ATOM 2221 O O . GLY A 1 276 ? 20.828 -13.844 16.75 1 94.25 276 GLY A O 1
ATOM 2222 N N . LEU A 1 277 ? 22.203 -12.047 16.641 1 90.38 277 LEU A N 1
ATOM 2223 C CA . LEU A 1 277 ? 22.094 -11.812 18.078 1 90.38 277 LEU A CA 1
ATOM 2224 C C . LEU A 1 277 ? 20.688 -11.336 18.438 1 90.38 277 LEU A C 1
ATOM 2226 O O . LEU A 1 277 ? 20.234 -11.508 19.562 1 90.38 277 LEU A O 1
ATOM 2230 N N . SER A 1 278 ? 20.062 -10.609 17.516 1 92.19 278 SER A N 1
ATOM 2231 C CA . SER A 1 278 ? 18.625 -10.398 17.625 1 92.19 278 SER A CA 1
ATOM 2232 C C . SER A 1 278 ? 17.844 -11.625 17.172 1 92.19 278 SER A C 1
ATOM 2234 O O . SER A 1 278 ? 17.125 -11.57 16.172 1 92.19 278 SER A O 1
ATOM 2236 N N . ILE A 1 279 ? 17.828 -12.633 17.938 1 90.06 279 ILE A N 1
ATOM 2237 C CA . ILE A 1 279 ? 17.438 -13.984 17.547 1 90.06 279 ILE A CA 1
ATOM 2238 C C . ILE A 1 279 ? 15.922 -14.055 17.359 1 90.06 279 ILE A C 1
ATOM 2240 O O . ILE A 1 279 ? 15.164 -13.461 18.141 1 90.06 279 ILE A O 1
ATOM 2244 N N . LYS A 1 280 ? 15.523 -14.797 16.281 1 91 280 LYS A N 1
ATOM 2245 C CA . LYS A 1 280 ? 14.102 -15 16.031 1 91 280 LYS A CA 1
ATOM 2246 C C . LYS A 1 280 ? 13.492 -15.961 17.047 1 91 280 LYS A C 1
ATOM 2248 O O . LYS A 1 280 ? 14.188 -16.812 17.609 1 91 280 LYS A O 1
ATOM 2253 N N . PRO A 1 281 ? 12.133 -15.836 17.297 1 87.56 281 PRO A N 1
ATOM 2254 C CA . PRO A 1 281 ? 11.469 -16.828 18.141 1 87.56 281 PRO A CA 1
ATOM 2255 C C . PRO A 1 281 ? 11.531 -18.234 17.547 1 87.56 281 PRO A C 1
ATOM 2257 O O . PRO A 1 281 ? 11.57 -18.391 16.328 1 87.56 281 PRO A O 1
ATOM 2260 N N . ALA A 1 282 ? 11.469 -19.234 18.391 1 81.5 282 ALA A N 1
ATOM 2261 C CA . ALA A 1 282 ? 11.594 -20.641 18 1 81.5 282 ALA A CA 1
ATOM 2262 C C . ALA A 1 282 ? 10.492 -21.031 17.016 1 81.5 282 ALA A C 1
ATOM 2264 O O . ALA A 1 282 ? 10.734 -21.781 16.078 1 81.5 282 ALA A O 1
ATOM 2265 N N . GLU A 1 283 ? 9.312 -20.531 17.219 1 80.62 283 GLU A N 1
ATOM 2266 C CA . GLU A 1 283 ? 8.141 -20.922 16.453 1 80.62 283 GLU A CA 1
ATOM 2267 C C . GLU A 1 283 ? 8.32 -20.609 14.969 1 80.62 283 GLU A C 1
ATOM 2269 O O . GLU A 1 283 ? 7.871 -21.359 14.109 1 80.62 283 GLU A O 1
ATOM 2274 N N . SER A 1 284 ? 9.062 -19.578 14.68 1 82.56 284 SER A N 1
ATOM 2275 C CA . SER A 1 284 ? 9.188 -19.156 13.289 1 82.56 284 SER A CA 1
ATOM 2276 C C . SER A 1 284 ? 10.555 -19.531 12.719 1 82.56 284 SER A C 1
ATOM 2278 O O . SER A 1 284 ? 10.797 -19.375 11.523 1 82.56 284 SER A O 1
ATOM 2280 N N . MET A 1 285 ? 11.383 -20.219 13.445 1 85.19 285 MET A N 1
ATOM 2281 C CA . MET A 1 285 ? 12.773 -20.469 13.078 1 85.19 285 MET A CA 1
ATOM 2282 C C . MET A 1 285 ? 12.875 -21.531 12 1 85.19 285 MET A C 1
ATOM 2284 O O . MET A 1 285 ? 13.742 -21.469 11.125 1 85.19 285 MET A O 1
ATOM 2288 N N . SER A 1 286 ? 11.977 -22.438 12.055 1 82.88 286 SER A N 1
ATOM 2289 C CA . SER A 1 286 ? 12.062 -23.578 11.148 1 82.88 286 SER A CA 1
ATOM 2290 C C . SER A 1 286 ? 11.828 -23.141 9.703 1 82.88 286 SER A C 1
ATOM 2292 O O . SER A 1 286 ? 12.219 -23.859 8.766 1 82.88 286 SER A O 1
ATOM 2294 N N . HIS A 1 287 ? 11.242 -22.016 9.461 1 88.81 287 HIS A N 1
ATOM 2295 C CA . HIS A 1 287 ? 10.898 -21.578 8.117 1 88.81 287 HIS A CA 1
ATOM 2296 C C . HIS A 1 287 ? 11.969 -20.641 7.559 1 88.81 287 HIS A C 1
ATOM 2298 O O . HIS A 1 287 ? 11.859 -20.172 6.418 1 88.81 287 HIS A O 1
ATOM 2304 N N . MET A 1 288 ? 13.039 -20.484 8.242 1 92.38 288 MET A N 1
ATOM 2305 C CA . MET A 1 288 ? 13.992 -19.438 7.879 1 92.38 288 MET A CA 1
ATOM 2306 C C . MET A 1 288 ? 14.945 -19.938 6.793 1 92.38 288 MET A C 1
ATOM 2308 O O . MET A 1 288 ? 15.75 -19.156 6.277 1 92.38 288 MET A O 1
ATOM 2312 N N . LYS A 1 289 ? 14.828 -21.25 6.348 1 93.25 289 LYS A N 1
ATOM 2313 C CA . LYS A 1 289 ? 15.531 -21.688 5.145 1 93.25 289 LYS A CA 1
ATOM 2314 C C . LYS A 1 289 ? 15.008 -20.969 3.906 1 93.25 289 LYS A C 1
ATOM 2316 O O . LYS A 1 289 ? 15.695 -20.906 2.887 1 93.25 289 LYS A O 1
ATOM 2321 N N . TYR A 1 290 ? 13.797 -20.5 3.979 1 96.19 290 TYR A N 1
ATOM 2322 C CA . TYR A 1 290 ? 13.141 -19.891 2.826 1 96.19 290 TYR A CA 1
ATOM 2323 C C . TYR A 1 290 ? 13.594 -18.438 2.65 1 96.19 290 TYR A C 1
ATOM 2325 O O . TYR A 1 290 ? 13.219 -17.781 1.68 1 96.19 290 TYR A O 1
ATOM 2333 N N . ASP A 1 291 ? 14.453 -17.922 3.57 1 97.56 291 ASP A N 1
ATOM 2334 C CA . ASP A 1 291 ? 14.961 -16.562 3.465 1 97.56 291 ASP A CA 1
ATOM 2335 C C . ASP A 1 291 ? 15.922 -16.422 2.287 1 97.56 291 ASP A C 1
ATOM 2337 O O . ASP A 1 291 ? 16.578 -15.391 2.125 1 97.56 291 ASP A O 1
ATOM 2341 N N . MET A 1 292 ? 16.016 -17.453 1.421 1 98.38 292 MET A N 1
ATOM 2342 C CA . MET A 1 292 ? 16.844 -17.453 0.216 1 98.38 292 MET A CA 1
ATOM 2343 C C . MET A 1 292 ? 15.969 -17.484 -1.037 1 98.38 292 MET A C 1
ATOM 2345 O O . MET A 1 292 ? 16.484 -17.625 -2.148 1 98.38 292 MET A O 1
ATOM 2349 N N . CYS A 1 293 ? 14.656 -17.328 -0.932 1 98.56 293 CYS A N 1
ATOM 2350 C CA . CYS A 1 293 ? 13.742 -17.484 -2.059 1 98.56 293 CYS A CA 1
ATOM 2351 C C . CYS A 1 293 ? 14.016 -16.438 -3.135 1 98.56 293 CYS A C 1
ATOM 2353 O O . CYS A 1 293 ? 13.789 -16.688 -4.32 1 98.56 293 CYS A O 1
ATOM 2355 N N . GLY A 1 294 ? 14.531 -15.266 -2.75 1 98.81 294 GLY A N 1
ATOM 2356 C CA . GLY A 1 294 ? 14.938 -14.289 -3.752 1 98.81 294 GLY A CA 1
ATOM 2357 C C . GLY A 1 294 ? 16 -14.812 -4.691 1 98.81 294 GLY A C 1
ATOM 2358 O O . GLY A 1 294 ? 15.867 -14.719 -5.914 1 98.81 294 GLY A O 1
ATOM 2359 N N . ALA A 1 295 ? 17.031 -15.359 -4.113 1 98.88 295 ALA A N 1
ATOM 2360 C CA . ALA A 1 295 ? 18.125 -15.922 -4.906 1 98.88 295 ALA A CA 1
ATOM 2361 C C . ALA A 1 295 ? 17.641 -17.094 -5.754 1 98.88 295 ALA A C 1
ATOM 2363 O O . ALA A 1 295 ? 18.016 -17.234 -6.922 1 98.88 295 ALA A O 1
ATOM 2364 N N . ALA A 1 296 ? 16.797 -17.953 -5.16 1 98.75 296 ALA A N 1
ATOM 2365 C CA . ALA A 1 296 ? 16.234 -19.078 -5.902 1 98.75 296 ALA A CA 1
ATOM 2366 C C . ALA A 1 296 ? 15.438 -18.594 -7.105 1 98.75 296 ALA A C 1
ATOM 2368 O O . ALA A 1 296 ? 15.523 -19.172 -8.188 1 98.75 296 ALA A O 1
ATOM 2369 N N . ALA A 1 297 ? 14.68 -17.547 -6.902 1 98.88 297 ALA A N 1
ATOM 2370 C CA . ALA A 1 297 ? 13.875 -16.984 -7.992 1 98.88 297 ALA A CA 1
ATOM 2371 C C . ALA A 1 297 ? 14.766 -16.469 -9.117 1 98.88 297 ALA A C 1
ATOM 2373 O O . ALA A 1 297 ? 14.508 -16.734 -10.289 1 98.88 297 ALA A O 1
ATOM 2374 N N . VAL A 1 298 ? 15.773 -15.727 -8.766 1 98.94 298 VAL A N 1
ATOM 2375 C CA . VAL A 1 298 ? 16.672 -15.188 -9.781 1 98.94 298 VAL A CA 1
ATOM 2376 C C . VAL A 1 298 ? 17.344 -16.328 -10.547 1 98.94 298 VAL A C 1
ATOM 2378 O O . VAL A 1 298 ? 17.422 -16.297 -11.773 1 98.94 298 VAL A O 1
ATOM 2381 N N . TYR A 1 299 ? 17.797 -17.328 -9.805 1 98.81 299 TYR A N 1
ATOM 2382 C CA . TYR A 1 299 ? 18.359 -18.516 -10.445 1 98.81 299 TYR A CA 1
ATOM 2383 C C . TYR A 1 299 ? 17.375 -19.109 -11.453 1 98.81 299 TYR A C 1
ATOM 2385 O O . TYR A 1 299 ? 17.75 -19.406 -12.586 1 98.81 299 TYR A O 1
ATOM 2393 N N . GLY A 1 300 ? 16.141 -19.297 -11.031 1 98.69 300 GLY A N 1
ATOM 2394 C CA . GLY A 1 300 ? 15.109 -19.812 -11.914 1 98.69 300 GLY A CA 1
ATOM 2395 C C . GLY A 1 300 ? 14.875 -18.938 -13.133 1 98.69 300 GLY A C 1
ATOM 2396 O O . GLY A 1 300 ? 14.703 -19.453 -14.242 1 98.69 300 GLY A O 1
ATOM 2397 N N . ILE A 1 301 ? 14.859 -17.625 -12.984 1 98.75 301 ILE A N 1
ATOM 2398 C CA . ILE A 1 301 ? 14.602 -16.688 -14.078 1 98.75 301 ILE A CA 1
ATOM 2399 C C . ILE A 1 301 ? 15.727 -16.797 -15.109 1 98.75 301 ILE A C 1
ATOM 2401 O O . ILE A 1 301 ? 15.469 -16.797 -16.312 1 98.75 301 ILE A O 1
ATOM 2405 N N . ILE A 1 302 ? 16.969 -16.859 -14.656 1 98.56 302 ILE A N 1
ATOM 2406 C CA . ILE A 1 302 ? 18.094 -17 -15.594 1 98.56 302 ILE A CA 1
ATOM 2407 C C . ILE A 1 302 ? 17.969 -18.312 -16.359 1 98.56 302 ILE A C 1
ATOM 2409 O O . ILE A 1 302 ? 18.219 -18.359 -17.562 1 98.56 302 ILE A O 1
ATOM 2413 N N . ASN A 1 303 ? 17.594 -19.375 -15.633 1 97.88 303 ASN A N 1
ATOM 2414 C CA . ASN A 1 303 ? 17.375 -20.641 -16.312 1 97.88 303 ASN A CA 1
ATOM 2415 C C . ASN A 1 303 ? 16.312 -20.516 -17.406 1 97.88 303 ASN A C 1
ATOM 2417 O O . ASN A 1 303 ? 16.484 -21.062 -18.5 1 97.88 303 ASN A O 1
ATOM 2421 N N . MET A 1 304 ? 15.258 -19.844 -17.156 1 98.06 304 MET A N 1
ATOM 2422 C CA . MET A 1 304 ? 14.164 -19.656 -18.109 1 98.06 304 MET A CA 1
ATOM 2423 C C . MET A 1 304 ? 14.641 -18.906 -19.344 1 98.06 304 MET A C 1
ATOM 2425 O O . MET A 1 304 ? 14.367 -19.312 -20.469 1 98.06 304 MET A O 1
ATOM 2429 N N . ILE A 1 305 ? 15.367 -17.797 -19.156 1 97.69 305 ILE A N 1
ATOM 2430 C CA . ILE A 1 305 ? 15.758 -16.984 -20.297 1 97.69 305 ILE A CA 1
ATOM 2431 C C . ILE A 1 305 ? 16.797 -17.734 -21.141 1 97.69 305 ILE A C 1
ATOM 2433 O O . ILE A 1 305 ? 16.828 -17.594 -22.359 1 97.69 305 ILE A O 1
ATOM 2437 N N . ALA A 1 306 ? 17.656 -18.516 -20.484 1 97.81 306 ALA A N 1
ATOM 2438 C CA . ALA A 1 306 ? 18.641 -19.328 -21.203 1 97.81 306 ALA A CA 1
ATOM 2439 C C . ALA A 1 306 ? 17.938 -20.438 -22 1 97.81 306 ALA A C 1
ATOM 2441 O O . ALA A 1 306 ? 18.281 -20.672 -23.156 1 97.81 306 ALA A O 1
ATOM 2442 N N . THR A 1 307 ? 16.953 -21.109 -21.359 1 97.44 307 THR A N 1
ATOM 2443 C CA . THR A 1 307 ? 16.203 -22.172 -22.016 1 97.44 307 THR A CA 1
ATOM 2444 C C . THR A 1 307 ? 15.492 -21.641 -23.266 1 97.44 307 THR A C 1
ATOM 2446 O O . THR A 1 307 ? 15.461 -22.312 -24.297 1 97.44 307 THR A O 1
ATOM 2449 N N . LEU A 1 308 ? 15.008 -20.406 -23.203 1 97.69 308 LEU A N 1
ATOM 2450 C CA . LEU A 1 308 ? 14.25 -19.812 -24.297 1 97.69 308 LEU A CA 1
ATOM 2451 C C . LEU A 1 308 ? 15.172 -19.062 -25.25 1 97.69 308 LEU A C 1
ATOM 2453 O O . LEU A 1 308 ? 14.727 -18.562 -26.281 1 97.69 308 LEU A O 1
ATOM 2457 N N . GLU A 1 309 ? 16.438 -18.953 -24.875 1 97 309 GLU A N 1
ATOM 2458 C CA . GLU A 1 309 ? 17.422 -18.234 -25.656 1 97 309 GLU A CA 1
ATOM 2459 C C . GLU A 1 309 ? 16.938 -16.812 -26 1 97 309 GLU A C 1
ATOM 2461 O O . GLU A 1 309 ? 16.984 -16.406 -27.172 1 97 309 GLU A O 1
ATOM 2466 N N . LEU A 1 310 ? 16.406 -16.141 -24.984 1 96.88 310 LEU A N 1
ATOM 2467 C CA . LEU A 1 310 ? 15.906 -14.789 -25.234 1 96.88 310 LEU A CA 1
ATOM 2468 C C . LEU A 1 310 ? 17.047 -13.859 -25.641 1 96.88 310 LEU A C 1
ATOM 2470 O O . LEU A 1 310 ? 18.156 -13.961 -25.125 1 96.88 310 LEU A O 1
ATOM 2474 N N . PRO A 1 311 ? 16.781 -12.945 -26.578 1 96.12 311 PRO A N 1
ATOM 2475 C CA . PRO A 1 311 ? 17.812 -12.031 -27.047 1 96.12 311 PRO A CA 1
ATOM 2476 C C . PRO A 1 311 ? 18.031 -10.852 -26.109 1 96.12 311 PRO A C 1
ATOM 2478 O O . PRO A 1 311 ? 17.828 -9.695 -26.5 1 96.12 311 PRO A O 1
ATOM 2481 N N . LEU A 1 312 ? 18.516 -11.156 -24.891 1 96.25 312 LEU A N 1
ATOM 2482 C CA . LEU A 1 312 ? 18.719 -10.172 -23.828 1 96.25 312 LEU A CA 1
ATOM 2483 C C . LEU A 1 312 ? 20.109 -10.305 -23.234 1 96.25 312 LEU A C 1
ATOM 2485 O O . LEU A 1 312 ? 20.797 -11.305 -23.438 1 96.25 312 LEU A O 1
ATOM 2489 N N . TYR A 1 313 ? 20.594 -9.266 -22.656 1 97.19 313 TYR A N 1
ATOM 2490 C CA . TYR A 1 313 ? 21.75 -9.266 -21.75 1 97.19 313 TYR A CA 1
ATOM 2491 C C . TYR A 1 313 ? 21.312 -9.094 -20.312 1 97.19 313 TYR A C 1
ATOM 2493 O O . TYR A 1 313 ? 20.891 -8 -19.906 1 97.19 313 TYR A O 1
ATOM 2501 N N . VAL A 1 314 ? 21.344 -10.203 -19.547 1 98.12 314 VAL A N 1
ATOM 2502 C CA . VAL A 1 314 ? 20.859 -10.219 -18.172 1 98.12 314 VAL A CA 1
ATOM 2503 C C . VAL A 1 314 ? 21.953 -10.742 -17.234 1 98.12 314 VAL A C 1
ATOM 2505 O O . VAL A 1 314 ? 22.641 -11.711 -17.562 1 98.12 314 VAL A O 1
ATOM 2508 N N . ILE A 1 315 ? 22.141 -10.078 -16.109 1 98.69 315 ILE A N 1
ATOM 2509 C CA . ILE A 1 315 ? 23.031 -10.57 -15.07 1 98.69 315 ILE A CA 1
ATOM 2510 C C . ILE A 1 315 ? 22.219 -10.93 -13.828 1 98.69 315 ILE A C 1
ATOM 2512 O O . ILE A 1 315 ? 21.469 -10.102 -13.312 1 98.69 315 ILE A O 1
ATOM 2516 N N . GLY A 1 316 ? 22.266 -12.164 -13.461 1 98.81 316 GLY A N 1
ATOM 2517 C CA . GLY A 1 316 ? 21.703 -12.602 -12.195 1 98.81 316 GLY A CA 1
ATOM 2518 C C . GLY A 1 316 ? 22.719 -12.633 -11.062 1 98.81 316 GLY A C 1
ATOM 2519 O O . GLY A 1 316 ? 23.797 -13.203 -11.211 1 98.81 316 GLY A O 1
ATOM 2520 N N . VAL A 1 317 ? 22.422 -11.953 -9.961 1 98.94 317 VAL A N 1
ATOM 2521 C CA . VAL A 1 317 ? 23.281 -11.961 -8.781 1 98.94 317 VAL A CA 1
ATOM 2522 C C . VAL A 1 317 ? 22.594 -12.727 -7.652 1 98.94 317 VAL A C 1
ATOM 2524 O O . VAL A 1 317 ? 21.516 -12.352 -7.207 1 98.94 317 VAL A O 1
ATOM 2527 N N . LEU A 1 318 ? 23.188 -13.828 -7.227 1 98.94 318 LEU A N 1
ATOM 2528 C CA . LEU A 1 318 ? 22.719 -14.602 -6.082 1 98.94 318 LEU A CA 1
ATOM 2529 C C . LEU A 1 318 ? 23.516 -14.25 -4.828 1 98.94 318 LEU A C 1
ATOM 2531 O O . LEU A 1 318 ? 24.641 -14.727 -4.648 1 98.94 318 LEU A O 1
ATOM 2535 N N . ALA A 1 319 ? 22.953 -13.445 -3.947 1 98.94 319 ALA A N 1
ATOM 2536 C CA . ALA A 1 319 ? 23.641 -12.945 -2.76 1 98.94 319 ALA A CA 1
ATOM 2537 C C . ALA A 1 319 ? 23.406 -13.867 -1.565 1 98.94 319 ALA A C 1
ATOM 2539 O O . ALA A 1 319 ? 22.531 -13.609 -0.74 1 98.94 319 ALA A O 1
ATOM 2540 N N . CYS A 1 320 ? 24.312 -14.859 -1.401 1 98.81 320 CYS A N 1
ATOM 2541 C CA . CYS A 1 320 ? 24.016 -15.938 -0.471 1 98.81 320 CYS A CA 1
ATOM 2542 C C . CYS A 1 320 ? 24.938 -15.898 0.737 1 98.81 320 CYS A C 1
ATOM 2544 O O . CYS A 1 320 ? 26.141 -15.648 0.596 1 98.81 320 CYS A O 1
ATOM 2546 N N . CYS A 1 321 ? 24.438 -16.047 1.893 1 98.38 321 CYS A N 1
ATOM 2547 C CA . CYS A 1 321 ? 25.141 -16.234 3.158 1 98.38 321 CYS A CA 1
ATOM 2548 C C . CYS A 1 321 ? 24.188 -16.766 4.23 1 98.38 321 CYS A C 1
ATOM 2550 O O . CYS A 1 321 ? 23.078 -17.203 3.924 1 98.38 321 CYS A O 1
ATOM 2552 N N . GLU A 1 322 ? 24.672 -16.906 5.457 1 97.5 322 GLU A N 1
ATOM 2553 C CA . GLU A 1 322 ? 23.875 -17.281 6.621 1 97.5 322 GLU A CA 1
ATOM 2554 C C . GLU A 1 322 ? 24.016 -16.25 7.734 1 97.5 322 GLU A C 1
ATOM 2556 O O . GLU A 1 322 ? 25.094 -15.711 7.965 1 97.5 322 GLU A O 1
ATOM 2561 N N . ASN A 1 323 ? 22.859 -15.93 8.281 1 97.56 323 ASN A N 1
ATOM 2562 C CA . ASN A 1 323 ? 22.859 -15.094 9.484 1 97.56 323 ASN A CA 1
ATOM 2563 C C . ASN A 1 323 ? 22.703 -15.938 10.75 1 97.56 323 ASN A C 1
ATOM 2565 O O . ASN A 1 323 ? 21.578 -16.172 11.203 1 97.56 323 ASN A O 1
ATOM 2569 N N . MET A 1 324 ? 23.844 -16.297 11.273 1 95.44 324 MET A N 1
ATOM 2570 C CA . MET A 1 324 ? 23.906 -17.219 12.406 1 95.44 324 MET A CA 1
ATOM 2571 C C . MET A 1 324 ? 24.547 -16.562 13.617 1 95.44 324 MET A C 1
ATOM 2573 O O . MET A 1 324 ? 25.125 -15.477 13.5 1 95.44 324 MET A O 1
ATOM 2577 N N . ILE A 1 325 ? 24.375 -17.188 14.742 1 93.38 325 ILE A N 1
ATOM 2578 C CA . ILE A 1 325 ? 25.062 -16.766 15.961 1 93.38 325 ILE A CA 1
ATOM 2579 C C . ILE A 1 325 ? 26.391 -17.5 16.078 1 93.38 325 ILE A C 1
ATOM 2581 O O . ILE A 1 325 ? 26.453 -18.734 15.93 1 93.38 325 ILE A O 1
ATOM 2585 N N . GLY A 1 326 ? 27.406 -16.75 16.312 1 92.62 326 GLY A N 1
ATOM 2586 C CA . GLY A 1 326 ? 28.75 -17.281 16.5 1 92.62 326 GLY A CA 1
ATOM 2587 C C . GLY A 1 326 ? 29.734 -16.234 17 1 92.62 326 GLY A C 1
ATOM 2588 O O . GLY A 1 326 ? 29.344 -15.117 17.344 1 92.62 326 GLY A O 1
ATOM 2589 N N . LYS A 1 327 ? 31 -16.578 17.062 1 89.62 327 LYS A N 1
ATOM 2590 C CA . LYS A 1 327 ? 32.031 -15.719 17.625 1 89.62 327 LYS A CA 1
ATOM 2591 C C . LYS A 1 327 ? 32.188 -14.43 16.812 1 89.62 327 LYS A C 1
ATOM 2593 O O . LYS A 1 327 ? 32.5 -13.375 17.375 1 89.62 327 LYS A O 1
ATOM 2598 N N . GLY A 1 328 ? 31.828 -14.484 15.625 1 92.25 328 GLY A N 1
ATOM 2599 C CA . GLY A 1 328 ? 32.031 -13.336 14.75 1 92.25 328 GLY A CA 1
ATOM 2600 C C . GLY A 1 328 ? 30.734 -12.602 14.445 1 92.25 328 GLY A C 1
ATOM 2601 O O . GLY A 1 328 ? 30.703 -11.727 13.578 1 92.25 328 GLY A O 1
ATOM 2602 N N . SER A 1 329 ? 29.719 -12.859 15.195 1 94.31 329 SER A N 1
ATOM 2603 C CA . SER A 1 329 ? 28.406 -12.305 14.891 1 94.31 329 SER A CA 1
ATOM 2604 C C . SER A 1 329 ? 28.391 -10.789 15.023 1 94.31 329 SER A C 1
ATOM 2606 O O . SER A 1 329 ? 29 -10.234 15.945 1 94.31 329 SER A O 1
ATOM 2608 N N . MET A 1 330 ? 27.672 -10.156 14.016 1 93.31 330 MET A N 1
ATOM 2609 C CA . MET A 1 330 ? 27.438 -8.719 14.133 1 93.31 330 MET A CA 1
ATOM 2610 C C . MET A 1 330 ? 26.531 -8.414 15.328 1 93.31 330 MET A C 1
ATOM 2612 O O . MET A 1 330 ? 25.672 -9.227 15.68 1 93.31 330 MET A O 1
ATOM 2616 N N . ARG A 1 331 ? 26.875 -7.203 16.125 1 93.12 331 ARG A N 1
ATOM 2617 C CA . ARG A 1 331 ? 26.141 -6.832 17.328 1 93.12 331 ARG A CA 1
ATOM 2618 C C . ARG A 1 331 ? 25.312 -5.566 17.109 1 93.12 331 ARG A C 1
ATOM 2620 O O . ARG A 1 331 ? 25.734 -4.672 16.359 1 93.12 331 ARG A O 1
ATOM 2627 N N . PRO A 1 332 ? 24.109 -5.574 17.703 1 92.75 332 PRO A N 1
ATOM 2628 C CA . PRO A 1 332 ? 23.484 -4.25 17.766 1 92.75 332 PRO A CA 1
ATOM 2629 C C . PRO A 1 332 ? 24.422 -3.182 18.328 1 92.75 332 PRO A C 1
ATOM 2631 O O . PRO A 1 332 ? 25.125 -3.418 19.312 1 92.75 332 PRO A O 1
ATOM 2634 N N . GLY A 1 333 ? 24.516 -2.062 17.594 1 91.5 333 GLY A N 1
ATOM 2635 C CA . GLY A 1 333 ? 25.406 -0.992 18 1 91.5 333 GLY A CA 1
ATOM 2636 C C . GLY A 1 333 ? 26.656 -0.891 17.141 1 91.5 333 GLY A C 1
ATOM 2637 O O . GLY A 1 333 ? 27.328 0.135 17.156 1 91.5 333 GLY A O 1
ATOM 2638 N N . ASP A 1 334 ? 26.969 -1.964 16.453 1 94.5 334 ASP A N 1
ATOM 2639 C CA . ASP A 1 334 ? 28.094 -1.915 15.531 1 94.5 334 ASP A CA 1
ATOM 2640 C C . ASP A 1 334 ? 27.875 -0.852 14.461 1 94.5 334 ASP A C 1
ATOM 2642 O O . ASP A 1 334 ? 26.734 -0.543 14.102 1 94.5 334 ASP A O 1
ATOM 2646 N N . ILE A 1 335 ? 28.891 -0.211 14.055 1 97.31 335 ILE A N 1
ATOM 2647 C CA . ILE A 1 335 ? 28.891 0.668 12.891 1 97.31 335 ILE A CA 1
ATOM 2648 C C . ILE A 1 335 ? 29.734 0.052 11.781 1 97.31 335 ILE A C 1
ATOM 2650 O O . ILE A 1 335 ? 30.906 -0.28 11.992 1 97.31 335 ILE A O 1
ATOM 2654 N N . ILE A 1 336 ? 29.156 -0.125 10.633 1 97.88 336 ILE A N 1
ATOM 2655 C CA . ILE A 1 336 ? 29.797 -0.824 9.516 1 97.88 336 ILE A CA 1
ATOM 2656 C C . ILE A 1 336 ? 29.984 0.134 8.344 1 97.88 336 ILE A C 1
ATOM 2658 O O . ILE A 1 336 ? 29.047 0.866 7.98 1 97.88 336 ILE A O 1
ATOM 2662 N N . THR A 1 337 ? 31.094 0.17 7.785 1 98.38 337 THR A N 1
ATOM 2663 C CA . THR A 1 337 ? 31.312 0.891 6.535 1 98.38 337 THR A CA 1
ATOM 2664 C C . THR A 1 337 ? 30.984 0.007 5.336 1 98.38 337 THR A C 1
ATOM 2666 O O . THR A 1 337 ? 31.656 -1.003 5.102 1 98.38 337 THR A O 1
ATOM 2669 N N . THR A 1 338 ? 30.016 0.391 4.566 1 98.62 338 THR A N 1
ATOM 2670 C CA . THR A 1 338 ? 29.547 -0.397 3.428 1 98.62 338 THR A CA 1
ATOM 2671 C C . THR A 1 338 ? 30.484 -0.207 2.23 1 98.62 338 THR A C 1
ATOM 2673 O O . THR A 1 338 ? 31.391 0.617 2.273 1 98.62 338 THR A O 1
ATOM 2676 N N . MET A 1 339 ? 30.219 -0.971 1.2 1 98.62 339 MET A N 1
ATOM 2677 C CA . MET A 1 339 ? 31 -0.85 -0.028 1 98.62 339 MET A CA 1
ATOM 2678 C C . MET A 1 339 ? 30.859 0.551 -0.618 1 98.62 339 MET A C 1
ATOM 2680 O O . MET A 1 339 ? 31.797 1.053 -1.245 1 98.62 339 MET A O 1
ATOM 2684 N N . SER A 1 340 ? 29.781 1.197 -0.418 1 98.06 340 SER A N 1
ATOM 2685 C CA . SER A 1 340 ? 29.531 2.527 -0.964 1 98.06 340 SER A CA 1
ATOM 2686 C C . SER A 1 340 ? 30.312 3.592 -0.199 1 98.06 340 SER A C 1
ATOM 2688 O O . SER A 1 340 ? 30.422 4.734 -0.651 1 98.06 340 SER A O 1
ATOM 2690 N N . GLY A 1 341 ? 30.844 3.271 0.916 1 98.12 341 GLY A N 1
ATOM 2691 C CA . GLY A 1 341 ? 31.469 4.238 1.799 1 98.12 341 GLY A CA 1
ATOM 2692 C C . GLY A 1 341 ? 30.547 4.754 2.881 1 98.12 341 GLY A C 1
ATOM 2693 O O . GLY A 1 341 ? 31 5.27 3.904 1 98.12 341 GLY A O 1
ATOM 2694 N N . LYS A 1 342 ? 29.266 4.621 2.748 1 97.81 342 LYS A N 1
ATOM 2695 C CA . LYS A 1 342 ? 28.281 5.039 3.748 1 97.81 342 LYS A CA 1
ATOM 2696 C C . LYS A 1 342 ? 28.375 4.176 5 1 97.81 342 LYS A C 1
ATOM 2698 O O . LYS A 1 342 ? 28.5 2.949 4.91 1 97.81 342 LYS A O 1
ATOM 2703 N N . THR A 1 343 ? 28.344 4.781 6.145 1 98.19 343 THR A N 1
ATOM 2704 C CA . THR A 1 343 ? 28.391 4.039 7.398 1 98.19 343 THR A CA 1
ATOM 2705 C C . THR A 1 343 ? 26.984 3.732 7.895 1 98.19 343 THR A C 1
ATOM 2707 O O . THR A 1 343 ? 26.078 4.559 7.758 1 98.19 343 THR A O 1
ATOM 2710 N N . VAL A 1 344 ? 26.828 2.488 8.414 1 98.25 344 VAL A N 1
ATOM 2711 C CA . VAL A 1 344 ? 25.516 2.039 8.883 1 98.25 344 VAL A CA 1
ATOM 2712 C C . VAL A 1 344 ? 25.609 1.61 10.344 1 98.25 344 VAL A C 1
ATOM 2714 O O . VAL A 1 344 ? 26.453 0.777 10.703 1 98.25 344 VAL A O 1
ATOM 2717 N N . GLU A 1 345 ? 24.812 2.201 11.203 1 97.38 345 GLU A N 1
ATOM 2718 C CA . GLU A 1 345 ? 24.641 1.709 12.562 1 97.38 345 GLU A CA 1
ATOM 2719 C C . GLU A 1 345 ? 23.641 0.556 12.602 1 97.38 345 GLU A C 1
ATOM 2721 O O . GLU A 1 345 ? 22.484 0.706 12.18 1 97.38 345 GLU A O 1
ATOM 2726 N N . VAL A 1 346 ? 24.109 -0.59 13.133 1 96.75 346 VAL A N 1
ATOM 2727 C CA . VAL A 1 346 ? 23.25 -1.764 13.227 1 96.75 346 VAL A CA 1
ATOM 2728 C C . VAL A 1 346 ? 22.453 -1.726 14.531 1 96.75 346 VAL A C 1
ATOM 2730 O O . VAL A 1 346 ? 23.031 -1.861 15.617 1 96.75 346 VAL A O 1
ATOM 2733 N N . LEU A 1 347 ? 21.172 -1.625 14.414 1 96.06 347 LEU A N 1
ATOM 2734 C CA . LEU A 1 347 ? 20.344 -1.586 15.609 1 96.06 347 LEU A CA 1
ATOM 2735 C C . LEU A 1 347 ? 19.625 -2.912 15.812 1 96.06 347 LEU A C 1
ATOM 2737 O O . LEU A 1 347 ? 19.188 -3.227 16.922 1 96.06 347 LEU A O 1
ATOM 2741 N N . ASN A 1 348 ? 19.422 -3.678 14.781 1 96.62 348 ASN A N 1
ATOM 2742 C CA . ASN A 1 348 ? 18.781 -4.988 14.789 1 96.62 348 ASN A CA 1
ATOM 2743 C C . ASN A 1 348 ? 19.438 -5.945 13.797 1 96.62 348 ASN A C 1
ATOM 2745 O O . ASN A 1 348 ? 19.406 -5.715 12.586 1 96.62 348 ASN A O 1
ATOM 2749 N N . THR A 1 349 ? 20.016 -7.027 14.25 1 96.25 349 THR A N 1
ATOM 2750 C CA . THR A 1 349 ? 20.766 -7.953 13.414 1 96.25 349 THR A CA 1
ATOM 2751 C C . THR A 1 349 ? 19.828 -8.859 12.625 1 96.25 349 THR A C 1
ATOM 2753 O O . THR A 1 349 ? 20.281 -9.586 11.734 1 96.25 349 THR A O 1
ATOM 2756 N N . ASP A 1 350 ? 18.484 -8.812 12.945 1 95.38 350 ASP A N 1
ATOM 2757 C CA . ASP A 1 350 ? 17.469 -9.539 12.188 1 95.38 350 ASP A CA 1
ATOM 2758 C C . ASP A 1 350 ? 17.016 -8.742 10.969 1 95.38 350 ASP A C 1
ATOM 2760 O O . ASP A 1 350 ? 16.172 -9.195 10.203 1 95.38 350 ASP A O 1
ATOM 2764 N N . ALA A 1 351 ? 17.531 -7.559 10.82 1 96.94 351 ALA A N 1
ATOM 2765 C CA . ALA A 1 351 ? 17.406 -6.797 9.586 1 96.94 351 ALA A CA 1
ATOM 2766 C C . ALA A 1 351 ? 18.656 -6.938 8.727 1 96.94 351 ALA A C 1
ATOM 2768 O O . ALA A 1 351 ? 19.234 -5.938 8.289 1 96.94 351 ALA A O 1
ATOM 2769 N N . GLU A 1 352 ? 19.062 -8.156 8.461 1 96.44 352 GLU A N 1
ATOM 2770 C CA . GLU A 1 352 ? 20.328 -8.523 7.828 1 96.44 352 GLU A CA 1
ATOM 2771 C C . GLU A 1 352 ? 20.234 -8.438 6.309 1 96.44 352 GLU A C 1
ATOM 2773 O O . GLU A 1 352 ? 21.219 -8.148 5.637 1 96.44 352 GLU A O 1
ATOM 2778 N N . GLY A 1 353 ? 19.078 -8.766 5.688 1 98.06 353 GLY A N 1
ATOM 2779 C CA . GLY A 1 353 ? 18.906 -8.805 4.242 1 98.06 353 GLY A CA 1
ATOM 2780 C C . GLY A 1 353 ? 19.297 -7.508 3.562 1 98.06 353 GLY A C 1
ATOM 2781 O O . GLY A 1 353 ? 19.984 -7.516 2.543 1 98.06 353 GLY A O 1
ATOM 2782 N N . ARG A 1 354 ? 18.812 -6.402 4.176 1 98.31 354 ARG A N 1
ATOM 2783 C CA . ARG A 1 354 ? 19.094 -5.113 3.561 1 98.31 354 ARG A CA 1
ATOM 2784 C C . ARG A 1 354 ? 20.562 -4.758 3.689 1 98.31 354 ARG A C 1
ATOM 2786 O O . ARG A 1 354 ? 21.109 -4.012 2.871 1 98.31 354 ARG A O 1
ATOM 2793 N N . LEU A 1 355 ? 21.312 -5.305 4.68 1 98.56 355 LEU A N 1
ATOM 2794 C CA . LEU A 1 355 ? 22.75 -5.105 4.805 1 98.56 355 LEU A CA 1
ATOM 2795 C C . LEU A 1 355 ? 23.5 -5.852 3.707 1 98.56 355 LEU A C 1
ATOM 2797 O O . LEU A 1 355 ? 24.469 -5.336 3.148 1 98.56 355 LEU A O 1
ATOM 2801 N N . VAL A 1 356 ? 23.016 -7.062 3.395 1 98.81 356 VAL A N 1
ATOM 2802 C CA . VAL A 1 356 ? 23.609 -7.809 2.285 1 98.81 356 VAL A CA 1
ATOM 2803 C C . VAL A 1 356 ? 23.359 -7.07 0.974 1 98.81 356 VAL A C 1
ATOM 2805 O O . VAL A 1 356 ? 24.281 -6.84 0.195 1 98.81 356 VAL A O 1
ATOM 2808 N N . LEU A 1 357 ? 22.172 -6.625 0.768 1 98.88 357 LEU A N 1
ATOM 2809 C CA . LEU A 1 357 ? 21.734 -6.059 -0.504 1 98.88 357 LEU A CA 1
ATOM 2810 C C . LEU A 1 357 ? 22.375 -4.695 -0.74 1 98.88 357 LEU A C 1
ATOM 2812 O O . LEU A 1 357 ? 22.625 -4.312 -1.885 1 98.88 357 LEU A O 1
ATOM 2816 N N . CYS A 1 358 ? 22.641 -3.895 0.339 1 98.62 358 CYS A N 1
ATOM 2817 C CA . CYS A 1 358 ? 23.219 -2.572 0.116 1 98.62 358 CYS A CA 1
ATOM 2818 C C . CYS A 1 358 ? 24.562 -2.674 -0.568 1 98.62 358 CYS A C 1
ATOM 2820 O O . CYS A 1 358 ? 24.875 -1.898 -1.477 1 98.62 358 CYS A O 1
ATOM 2822 N N . ASP A 1 359 ? 25.406 -3.645 -0.162 1 98.81 359 ASP A N 1
ATOM 2823 C CA . ASP A 1 359 ? 26.703 -3.852 -0.81 1 98.81 359 ASP A CA 1
ATOM 2824 C C . ASP A 1 359 ? 26.531 -4.367 -2.236 1 98.81 359 ASP A C 1
ATOM 2826 O O . ASP A 1 359 ? 27.266 -3.969 -3.143 1 98.81 359 ASP A O 1
ATOM 2830 N N . VAL A 1 360 ? 25.531 -5.242 -2.443 1 98.94 360 VAL A N 1
ATOM 2831 C CA . VAL A 1 360 ? 25.281 -5.805 -3.768 1 98.94 360 VAL A CA 1
ATOM 2832 C C . VAL A 1 360 ? 24.812 -4.703 -4.719 1 98.94 360 VAL A C 1
ATOM 2834 O O . VAL A 1 360 ? 25.266 -4.625 -5.859 1 98.94 360 VAL A O 1
ATOM 2837 N N . LEU A 1 361 ? 23.906 -3.863 -4.227 1 98.88 361 LEU A N 1
ATOM 2838 C CA . LEU A 1 361 ? 23.375 -2.758 -5.027 1 98.88 361 LEU A CA 1
ATOM 2839 C C . LEU A 1 361 ? 24.5 -1.802 -5.422 1 98.88 361 LEU A C 1
ATOM 2841 O O . LEU A 1 361 ? 24.469 -1.207 -6.5 1 98.88 361 LEU A O 1
ATOM 2845 N N . THR A 1 362 ? 25.469 -1.604 -4.566 1 98.75 362 THR A N 1
ATOM 2846 C CA . THR A 1 362 ? 26.641 -0.795 -4.895 1 98.75 362 THR A CA 1
ATOM 2847 C C . THR A 1 362 ? 27.531 -1.514 -5.902 1 98.75 362 THR A C 1
ATOM 2849 O O . THR A 1 362 ? 27.969 -0.916 -6.891 1 98.75 362 THR A O 1
ATOM 2852 N N . TYR A 1 363 ? 27.781 -2.779 -5.707 1 98.62 363 TYR A N 1
ATOM 2853 C CA . TYR A 1 363 ? 28.672 -3.586 -6.531 1 98.62 363 TYR A CA 1
ATOM 2854 C C . TYR A 1 363 ? 28.219 -3.588 -7.988 1 98.62 363 TYR A C 1
ATOM 2856 O O . TYR A 1 363 ? 29.031 -3.479 -8.898 1 98.62 363 TYR A O 1
ATOM 2864 N N . VAL A 1 364 ? 26.922 -3.691 -8.258 1 98.44 364 VAL A N 1
ATOM 2865 C CA . VAL A 1 364 ? 26.422 -3.961 -9.602 1 98.44 364 VAL A CA 1
ATOM 2866 C C . VAL A 1 364 ? 26.531 -2.703 -10.461 1 98.44 364 VAL A C 1
ATOM 2868 O O . VAL A 1 364 ? 26.375 -2.762 -11.68 1 98.44 364 VAL A O 1
ATOM 2871 N N . GLN A 1 365 ? 26.828 -1.571 -9.82 1 97.62 365 GLN A N 1
ATOM 2872 C CA . GLN A 1 365 ? 27.016 -0.334 -10.57 1 97.62 365 GLN A CA 1
ATOM 2873 C C . GLN A 1 365 ? 28.109 -0.484 -11.617 1 97.62 365 GLN A C 1
ATOM 2875 O O . GLN A 1 365 ? 28.047 0.135 -12.688 1 97.62 365 GLN A O 1
ATOM 2880 N N . LYS A 1 366 ? 29.078 -1.311 -11.305 1 96.62 366 LYS A N 1
ATOM 2881 C CA . LYS A 1 366 ? 30.234 -1.475 -12.188 1 96.62 366 LYS A CA 1
ATOM 2882 C C . LYS A 1 366 ? 29.812 -2.018 -13.547 1 96.62 366 LYS A C 1
ATOM 2884 O O . LYS A 1 366 ? 30.516 -1.825 -14.539 1 96.62 366 LYS A O 1
ATOM 2889 N N . PHE A 1 367 ? 28.656 -2.656 -13.664 1 97.19 367 PHE A N 1
ATOM 2890 C CA . PHE A 1 367 ? 28.203 -3.24 -14.914 1 97.19 367 PHE A CA 1
ATOM 2891 C C . PHE A 1 367 ? 27.438 -2.211 -15.742 1 97.19 367 PHE A C 1
ATOM 2893 O O . PHE A 1 367 ? 26.969 -2.518 -16.844 1 97.19 367 PHE A O 1
ATOM 2900 N N . ASN A 1 368 ? 27.234 -0.972 -15.25 1 96.5 368 ASN A N 1
ATOM 2901 C CA . ASN A 1 368 ? 26.5 0.106 -15.906 1 96.5 368 ASN A CA 1
ATOM 2902 C C . ASN A 1 368 ? 25.125 -0.355 -16.359 1 96.5 368 ASN A C 1
ATOM 2904 O O . ASN A 1 368 ? 24.781 -0.231 -17.547 1 96.5 368 ASN A O 1
ATOM 2908 N N . PRO A 1 369 ? 24.328 -0.87 -15.445 1 97.06 369 PRO A N 1
ATOM 2909 C CA . PRO A 1 369 ? 23.016 -1.408 -15.828 1 97.06 369 PRO A CA 1
ATOM 2910 C C . PRO A 1 369 ? 22 -0.316 -16.156 1 97.06 369 PRO A C 1
ATOM 2912 O O . PRO A 1 369 ? 22.125 0.811 -15.672 1 97.06 369 PRO A O 1
ATOM 2915 N N . GLU A 1 370 ? 21.047 -0.688 -16.984 1 92.25 370 GLU A N 1
ATOM 2916 C CA . GLU A 1 370 ? 19.875 0.164 -17.203 1 92.25 370 GLU A CA 1
ATOM 2917 C C . GLU A 1 370 ? 18.844 -0.021 -16.094 1 92.25 370 GLU A C 1
ATOM 2919 O O . GLU A 1 370 ? 18.281 0.954 -15.594 1 92.25 370 GLU A O 1
ATOM 2924 N N . ILE A 1 371 ? 18.625 -1.245 -15.82 1 97.31 371 ILE A N 1
ATOM 2925 C CA . ILE A 1 371 ? 17.594 -1.646 -14.859 1 97.31 371 ILE A CA 1
ATOM 2926 C C . ILE A 1 371 ? 18.188 -2.627 -13.852 1 97.31 371 ILE A C 1
ATOM 2928 O O . ILE A 1 371 ? 18.938 -3.529 -14.227 1 97.31 371 ILE A O 1
ATOM 2932 N N . VAL A 1 372 ? 17.891 -2.381 -12.594 1 98.75 372 VAL A N 1
ATOM 2933 C CA . VAL A 1 372 ? 18.203 -3.334 -11.531 1 98.75 372 VAL A CA 1
ATOM 2934 C C . VAL A 1 372 ? 16.938 -3.67 -10.758 1 98.75 372 VAL A C 1
ATOM 2936 O O . VAL A 1 372 ? 16.219 -2.773 -10.297 1 98.75 372 VAL A O 1
ATOM 2939 N N . ILE A 1 373 ? 16.594 -4.961 -10.648 1 98.88 373 ILE A N 1
ATOM 2940 C CA . ILE A 1 373 ? 15.477 -5.438 -9.836 1 98.88 373 ILE A CA 1
ATOM 2941 C C . ILE A 1 373 ? 15.984 -6.379 -8.75 1 98.88 373 ILE A C 1
ATOM 2943 O O . ILE A 1 373 ? 16.594 -7.414 -9.047 1 98.88 373 ILE A O 1
ATOM 2947 N N . ASP A 1 374 ? 15.828 -6.023 -7.555 1 98.88 374 ASP A N 1
ATOM 2948 C CA . ASP A 1 374 ? 16.172 -6.965 -6.496 1 98.88 374 ASP A CA 1
ATOM 2949 C C . ASP A 1 374 ? 14.914 -7.605 -5.906 1 98.88 374 ASP A C 1
ATOM 2951 O O . ASP A 1 374 ? 13.867 -6.957 -5.805 1 98.88 374 ASP A O 1
ATOM 2955 N N . ILE A 1 375 ? 15.008 -8.859 -5.633 1 98.94 375 ILE A N 1
ATOM 2956 C CA . ILE A 1 375 ? 13.953 -9.711 -5.082 1 98.94 375 ILE A CA 1
ATOM 2957 C C . ILE A 1 375 ? 14.383 -10.25 -3.721 1 98.94 375 ILE A C 1
ATOM 2959 O O . ILE A 1 375 ? 15.438 -10.883 -3.602 1 98.94 375 ILE A O 1
ATOM 2963 N N . ALA A 1 376 ? 13.516 -9.984 -2.67 1 98.81 376 ALA A N 1
ATOM 2964 C CA . ALA A 1 376 ? 13.969 -10.383 -1.339 1 98.81 376 ALA A CA 1
ATOM 2965 C C . ALA A 1 376 ? 12.789 -10.703 -0.43 1 98.81 376 ALA A C 1
ATOM 2967 O O . ALA A 1 376 ? 11.766 -10.016 -0.461 1 98.81 376 ALA A O 1
ATOM 2968 N N . THR A 1 377 ? 12.898 -11.805 0.281 1 98.12 377 THR A N 1
ATOM 2969 C CA . THR A 1 377 ? 12.109 -11.922 1.501 1 98.12 377 THR A CA 1
ATOM 2970 C C . THR A 1 377 ? 12.617 -10.953 2.566 1 98.12 377 THR A C 1
ATOM 2972 O O . THR A 1 377 ? 13.391 -11.336 3.443 1 98.12 377 THR A O 1
ATOM 2975 N N . LEU A 1 378 ? 12.133 -9.75 2.549 1 97.56 378 LEU A N 1
ATOM 2976 C CA . LEU A 1 378 ? 12.867 -8.703 3.256 1 97.56 378 LEU A CA 1
ATOM 2977 C C . LEU A 1 378 ? 12.188 -8.359 4.574 1 97.56 378 LEU A C 1
ATOM 2979 O O . LEU A 1 378 ? 12.852 -8.211 5.602 1 97.56 378 LEU A O 1
ATOM 2983 N N . THR A 1 379 ? 10.867 -8.172 4.555 1 96.56 379 THR A N 1
ATOM 2984 C CA . THR A 1 379 ? 10.297 -7.629 5.785 1 96.56 379 THR A CA 1
ATOM 2985 C C . THR A 1 379 ? 8.984 -8.328 6.117 1 96.56 379 THR A C 1
ATOM 2987 O O . THR A 1 379 ? 8.133 -8.516 5.242 1 96.56 379 THR A O 1
ATOM 2990 N N . GLY A 1 380 ? 8.867 -8.75 7.41 1 94.75 380 GLY A N 1
ATOM 2991 C CA . GLY A 1 380 ? 7.559 -9.148 7.898 1 94.75 380 GLY A CA 1
ATOM 2992 C C . GLY A 1 380 ? 6.516 -8.055 7.789 1 94.75 380 GLY A C 1
ATOM 2993 O O . GLY A 1 380 ? 5.336 -8.328 7.582 1 94.75 380 GLY A O 1
ATOM 2994 N N . ALA A 1 381 ? 6.914 -6.816 7.871 1 96 381 ALA A N 1
ATOM 2995 C CA . ALA A 1 381 ? 6.031 -5.656 7.766 1 96 381 ALA A CA 1
ATOM 2996 C C . ALA A 1 381 ? 5.293 -5.652 6.434 1 96 381 ALA A C 1
ATOM 2998 O O . ALA A 1 381 ? 4.141 -5.219 6.355 1 96 381 ALA A O 1
ATOM 2999 N N . CYS A 1 382 ? 5.961 -6.082 5.359 1 97.25 382 CYS A N 1
ATOM 3000 C CA . CYS A 1 382 ? 5.297 -6.152 4.062 1 97.25 382 CYS A CA 1
ATOM 3001 C C . CYS A 1 382 ? 4.156 -7.164 4.09 1 97.25 382 CYS A C 1
ATOM 3003 O O . CYS A 1 382 ? 3.104 -6.938 3.492 1 97.25 382 CYS A O 1
ATOM 3005 N N . SER A 1 383 ? 4.391 -8.273 4.746 1 95.31 383 SER A N 1
ATOM 3006 C CA . SER A 1 383 ? 3.334 -9.273 4.898 1 95.31 383 SER A CA 1
ATOM 3007 C C . SER A 1 383 ? 2.143 -8.703 5.664 1 95.31 383 SER A C 1
ATOM 3009 O O . SER A 1 383 ? 0.991 -8.984 5.32 1 95.31 383 SER A O 1
ATOM 3011 N N . VAL A 1 384 ? 2.426 -7.953 6.684 1 94.81 384 VAL A N 1
ATOM 3012 C CA . VAL A 1 384 ? 1.352 -7.324 7.445 1 94.81 384 VAL A CA 1
ATOM 3013 C C . VAL A 1 384 ? 0.601 -6.336 6.559 1 94.81 384 VAL A C 1
ATOM 3015 O O . VAL A 1 384 ? -0.624 -6.219 6.641 1 94.81 384 VAL A O 1
ATOM 3018 N N . ALA A 1 385 ? 1.298 -5.648 5.73 1 95.81 385 ALA A N 1
ATOM 3019 C CA . ALA A 1 385 ? 0.714 -4.605 4.891 1 95.81 385 ALA A CA 1
ATOM 3020 C C . ALA A 1 385 ? -0.126 -5.211 3.768 1 95.81 385 ALA A C 1
ATOM 3022 O O . ALA A 1 385 ? -1.251 -4.773 3.52 1 95.81 385 ALA A O 1
ATOM 3023 N N . LEU A 1 386 ? 0.463 -6.293 3.078 1 96.69 386 LEU A N 1
ATOM 3024 C CA . LEU A 1 386 ? -0.13 -6.719 1.815 1 96.69 386 LEU A CA 1
ATOM 3025 C C . LEU A 1 386 ? -0.548 -8.188 1.88 1 96.69 386 LEU A C 1
ATOM 3027 O O . LEU A 1 386 ? -1.108 -8.719 0.918 1 96.69 386 LEU A O 1
ATOM 3031 N N . GLY A 1 387 ? -0.306 -8.828 2.98 1 95.31 387 GLY A N 1
ATOM 3032 C CA . GLY A 1 387 ? -0.7 -10.219 3.145 1 95.31 387 GLY A CA 1
ATOM 3033 C C . GLY A 1 387 ? 0.162 -11.18 2.35 1 95.31 387 GLY A C 1
ATOM 3034 O O . GLY A 1 387 ? 1.36 -10.953 2.176 1 95.31 387 GLY A O 1
ATOM 3035 N N . THR A 1 388 ? -0.401 -12.336 1.968 1 93.88 388 THR A N 1
ATOM 3036 C CA . THR A 1 388 ? 0.355 -13.414 1.339 1 93.88 388 THR A CA 1
ATOM 3037 C C . THR A 1 388 ? 0.004 -13.531 -0.141 1 93.88 388 THR A C 1
ATOM 3039 O O . THR A 1 388 ? 0.47 -14.445 -0.826 1 93.88 388 THR A O 1
ATOM 3042 N N . GLU A 1 389 ? -0.784 -12.602 -0.67 1 93.25 389 GLU A N 1
ATOM 3043 C CA . GLU A 1 389 ? -1.268 -12.711 -2.045 1 93.25 389 GLU A CA 1
ATOM 3044 C C . GLU A 1 389 ? -0.515 -11.758 -2.969 1 93.25 389 GLU A C 1
ATOM 3046 O O . GLU A 1 389 ? -0.449 -11.977 -4.18 1 93.25 389 GLU A O 1
ATOM 3051 N N . ILE A 1 390 ? -0.066 -10.656 -2.426 1 97 390 ILE A N 1
ATOM 3052 C CA . ILE A 1 390 ? 0.485 -9.57 -3.234 1 97 390 ILE A CA 1
ATOM 3053 C C . ILE A 1 390 ? 1.878 -9.211 -2.727 1 97 390 ILE A C 1
ATOM 3055 O O . ILE A 1 390 ? 2.078 -9.023 -1.524 1 97 390 ILE A O 1
ATOM 3059 N N . SER A 1 391 ? 2.855 -9.156 -3.637 1 98.5 391 SER A N 1
ATOM 3060 C CA . SER A 1 391 ? 4.199 -8.727 -3.26 1 98.5 391 SER A CA 1
ATOM 3061 C C . SER A 1 391 ? 4.316 -7.211 -3.248 1 98.5 391 SER A C 1
ATOM 3063 O O . SER A 1 391 ? 3.574 -6.52 -3.949 1 98.5 391 SER A O 1
ATOM 3065 N N . GLY A 1 392 ? 5.184 -6.734 -2.408 1 98.75 392 GLY A N 1
ATOM 3066 C CA . GLY A 1 392 ? 5.434 -5.301 -2.371 1 98.75 392 GLY A CA 1
ATOM 3067 C C . GLY A 1 392 ? 6.355 -4.828 -3.48 1 98.75 392 GLY A C 1
ATOM 3068 O O . GLY A 1 392 ? 7.375 -5.465 -3.76 1 98.75 392 GLY A O 1
ATOM 3069 N N . LEU A 1 393 ? 5.973 -3.76 -4.137 1 98.81 393 LEU A N 1
ATOM 3070 C CA . LEU A 1 393 ? 6.77 -3.131 -5.184 1 98.81 393 LEU A CA 1
ATOM 3071 C C . LEU A 1 393 ? 7.207 -1.729 -4.77 1 98.81 393 LEU A C 1
ATOM 3073 O O . LEU A 1 393 ? 6.371 -0.896 -4.41 1 98.81 393 LEU A O 1
ATOM 3077 N N . PHE A 1 394 ? 8.477 -1.49 -4.695 1 98.75 394 PHE A N 1
ATOM 3078 C CA . PHE A 1 394 ? 9.102 -0.19 -4.473 1 98.75 394 PHE A CA 1
ATOM 3079 C C . PHE A 1 394 ? 10.016 0.179 -5.629 1 98.75 394 PHE A C 1
ATOM 3081 O O . PHE A 1 394 ? 10.75 -0.67 -6.145 1 98.75 394 PHE A O 1
ATOM 3088 N N . SER A 1 395 ? 9.984 1.478 -6.098 1 98.56 395 SER A N 1
ATOM 3089 C CA . SER A 1 395 ? 10.836 1.816 -7.23 1 98.56 395 SER A CA 1
ATOM 3090 C C . SER A 1 395 ? 11.117 3.316 -7.285 1 98.56 395 SER A C 1
ATOM 3092 O O . SER A 1 395 ? 10.328 4.117 -6.781 1 98.56 395 SER A O 1
ATOM 3094 N N . ASN A 1 396 ? 12.242 3.678 -7.828 1 97 396 ASN A N 1
ATOM 3095 C CA . ASN A 1 396 ? 12.562 5.074 -8.117 1 97 396 ASN A CA 1
ATOM 3096 C C . ASN A 1 396 ? 12.164 5.457 -9.539 1 97 396 ASN A C 1
ATOM 3098 O O . ASN A 1 396 ? 12.469 6.559 -10 1 97 396 ASN A O 1
ATOM 3102 N N . SER A 1 397 ? 11.492 4.496 -10.258 1 97.44 397 SER A N 1
ATOM 3103 C CA . SER A 1 397 ? 11.164 4.699 -11.664 1 97.44 397 SER A CA 1
ATOM 3104 C C . SER A 1 397 ? 9.688 4.422 -11.938 1 97.44 397 SER A C 1
ATOM 3106 O O . SER A 1 397 ? 9.25 3.271 -11.867 1 97.44 397 SER A O 1
ATOM 3108 N N . THR A 1 398 ? 8.938 5.508 -12.328 1 96.06 398 THR A N 1
ATOM 3109 C CA . THR A 1 398 ? 7.531 5.352 -12.672 1 96.06 398 THR A CA 1
ATOM 3110 C C . THR A 1 398 ? 7.367 4.41 -13.859 1 96.06 398 THR A C 1
ATOM 3112 O O . THR A 1 398 ? 6.395 3.654 -13.93 1 96.06 398 THR A O 1
ATOM 3115 N N . TYR A 1 399 ? 8.344 4.457 -14.727 1 95.88 399 TYR A N 1
ATOM 3116 C CA . TYR A 1 399 ? 8.328 3.588 -15.898 1 95.88 399 TYR A CA 1
ATOM 3117 C C . TYR A 1 399 ? 8.422 2.121 -15.492 1 95.88 399 TYR A C 1
ATOM 3119 O O . TYR A 1 399 ? 7.629 1.292 -15.945 1 95.88 399 TYR A O 1
ATOM 3127 N N . LEU A 1 400 ? 9.328 1.818 -14.648 1 97.5 400 LEU A N 1
ATOM 3128 C CA . LEU A 1 400 ? 9.531 0.446 -14.195 1 97.5 400 LEU A CA 1
ATOM 3129 C C . LEU A 1 400 ? 8.328 -0.045 -13.391 1 97.5 400 LEU A C 1
ATOM 3131 O O . LEU A 1 400 ? 7.938 -1.21 -13.5 1 97.5 400 LEU A O 1
ATOM 3135 N N . ILE A 1 401 ? 7.711 0.855 -12.586 1 98.12 401 ILE A N 1
ATOM 3136 C CA . ILE A 1 401 ? 6.508 0.521 -11.836 1 98.12 401 ILE A CA 1
ATOM 3137 C C . ILE A 1 401 ? 5.41 0.061 -12.797 1 98.12 401 ILE A C 1
ATOM 3139 O O . ILE A 1 401 ? 4.789 -0.982 -12.578 1 98.12 401 ILE A O 1
ATOM 3143 N N . ASN A 1 402 ? 5.219 0.796 -13.836 1 97.94 402 ASN A N 1
ATOM 3144 C CA . ASN A 1 402 ? 4.16 0.499 -14.797 1 97.94 402 ASN A CA 1
ATOM 3145 C C . ASN A 1 402 ? 4.422 -0.812 -15.531 1 97.94 402 ASN A C 1
ATOM 3147 O O . ASN A 1 402 ? 3.504 -1.604 -15.742 1 97.94 402 ASN A O 1
ATOM 3151 N N . GLU A 1 403 ? 5.652 -1.062 -15.953 1 98.06 403 GLU A N 1
ATOM 3152 C CA . GLU A 1 403 ? 5.996 -2.285 -16.672 1 98.06 403 GLU A CA 1
ATOM 3153 C C . GLU A 1 403 ? 5.797 -3.516 -15.789 1 98.06 403 GLU A C 1
ATOM 3155 O O . GLU A 1 403 ? 5.25 -4.523 -16.234 1 98.06 403 GLU A O 1
ATOM 3160 N N . LEU A 1 404 ? 6.246 -3.389 -14.57 1 98.69 404 LEU A N 1
ATOM 3161 C CA . LEU A 1 404 ? 6.117 -4.516 -13.648 1 98.69 404 LEU A CA 1
ATOM 3162 C C . LEU A 1 404 ? 4.656 -4.746 -13.281 1 98.69 404 LEU A C 1
ATOM 3164 O O . LEU A 1 404 ? 4.215 -5.891 -13.148 1 98.69 404 LEU A O 1
ATOM 3168 N N . TYR A 1 405 ? 3.932 -3.688 -13.109 1 97.56 405 TYR A N 1
ATOM 3169 C CA . TYR A 1 405 ? 2.516 -3.801 -12.781 1 97.56 405 TYR A CA 1
ATOM 3170 C C . TYR A 1 405 ? 1.752 -4.496 -13.906 1 97.56 405 TYR A C 1
ATOM 3172 O O . TYR A 1 405 ? 0.933 -5.383 -13.648 1 97.56 405 TYR A O 1
ATOM 3180 N N . LYS A 1 406 ? 2.037 -4.062 -15.133 1 97.62 406 LYS A N 1
ATOM 3181 C CA . LYS A 1 406 ? 1.399 -4.676 -16.297 1 97.62 406 LYS A CA 1
ATOM 3182 C C . LYS A 1 406 ? 1.71 -6.168 -16.375 1 97.62 406 LYS A C 1
ATOM 3184 O O . LYS A 1 406 ? 0.814 -6.984 -16.594 1 97.62 406 LYS A O 1
ATOM 3189 N N . ALA A 1 407 ? 2.938 -6.523 -16.172 1 98.56 407 ALA A N 1
ATOM 3190 C CA . ALA A 1 407 ? 3.346 -7.926 -16.188 1 98.56 407 ALA A CA 1
ATOM 3191 C C . ALA A 1 407 ? 2.676 -8.711 -15.07 1 98.56 407 ALA A C 1
ATOM 3193 O O . ALA A 1 407 ? 2.279 -9.859 -15.258 1 98.56 407 ALA A O 1
ATOM 3194 N N . SER A 1 408 ? 2.578 -8.078 -13.898 1 98.19 408 SER A N 1
ATOM 3195 C CA . SER A 1 408 ? 1.97 -8.727 -12.742 1 98.19 408 SER A CA 1
ATOM 3196 C C . SER A 1 408 ? 0.497 -9.039 -12.992 1 98.19 408 SER A C 1
ATOM 3198 O O . SER A 1 408 ? 0.015 -10.117 -12.656 1 98.19 408 SER A O 1
ATOM 3200 N N . LYS A 1 409 ? -0.253 -8.141 -13.625 1 96.62 409 LYS A N 1
ATOM 3201 C CA . LYS A 1 409 ? -1.661 -8.352 -13.945 1 96.62 409 LYS A CA 1
ATOM 3202 C C . LYS A 1 409 ? -1.828 -9.469 -14.977 1 96.62 409 LYS A C 1
ATOM 3204 O O . LYS A 1 409 ? -2.758 -10.266 -14.883 1 96.62 409 LYS A O 1
ATOM 3209 N N . TYR A 1 410 ? -0.9 -9.469 -15.922 1 97.62 410 TYR A N 1
ATOM 3210 C CA . TYR A 1 410 ? -0.976 -10.469 -16.984 1 97.62 410 TYR A CA 1
ATOM 3211 C C . TYR A 1 410 ? -0.768 -11.867 -16.422 1 97.62 410 TYR A C 1
ATOM 3213 O O . TYR A 1 410 ? -1.43 -12.82 -16.859 1 97.62 410 TYR A O 1
ATOM 3221 N N . THR A 1 411 ? 0.123 -12.016 -15.492 1 97.94 411 THR A N 1
ATOM 3222 C CA . THR A 1 411 ? 0.498 -13.328 -14.977 1 97.94 411 THR A CA 1
ATOM 3223 C C . THR A 1 411 ? -0.316 -13.672 -13.734 1 97.94 411 THR A C 1
ATOM 3225 O O . THR A 1 411 ? -0.262 -14.805 -13.242 1 97.94 411 THR A O 1
ATOM 3228 N N . LEU A 1 412 ? -1.007 -12.719 -13.164 1 96.75 412 LEU A N 1
ATOM 3229 C CA . LEU A 1 412 ? -1.763 -12.836 -11.922 1 96.75 412 LEU A CA 1
ATOM 3230 C C . LEU A 1 412 ? -0.83 -13.07 -10.734 1 96.75 412 LEU A C 1
ATOM 3232 O O . LEU A 1 412 ? -1.242 -13.625 -9.719 1 96.75 412 LEU A O 1
ATOM 3236 N N . ASP A 1 413 ? 0.506 -12.891 -10.93 1 97.94 413 ASP A N 1
ATOM 3237 C CA . ASP A 1 413 ? 1.5 -12.766 -9.867 1 97.94 413 ASP A CA 1
ATOM 3238 C C . ASP A 1 413 ? 1.644 -11.312 -9.422 1 97.94 413 ASP A C 1
ATOM 3240 O O . ASP A 1 413 ? 2.607 -10.633 -9.789 1 97.94 413 ASP A O 1
ATOM 3244 N N . TYR A 1 414 ? 0.765 -10.906 -8.516 1 97.44 414 TYR A N 1
ATOM 3245 C CA . TYR A 1 414 ? 0.423 -9.5 -8.305 1 97.44 414 TYR A CA 1
ATOM 3246 C C . TYR A 1 414 ? 1.481 -8.805 -7.461 1 97.44 414 TYR A C 1
ATOM 3248 O O . TYR A 1 414 ? 2.043 -9.398 -6.539 1 97.44 414 TYR A O 1
ATOM 3256 N N . VAL A 1 415 ? 1.685 -7.551 -7.805 1 98.5 415 VAL A N 1
ATOM 3257 C CA . VAL A 1 415 ? 2.467 -6.633 -6.98 1 98.5 415 VAL A CA 1
ATOM 3258 C C . VAL A 1 415 ? 1.642 -5.387 -6.672 1 98.5 415 VAL A C 1
ATOM 3260 O O . VAL A 1 415 ? 0.676 -5.082 -7.375 1 98.5 415 VAL A O 1
ATOM 3263 N N . TRP A 1 416 ? 1.914 -4.738 -5.605 1 98.06 416 TRP A N 1
ATOM 3264 C CA . TRP A 1 416 ? 1.31 -3.451 -5.277 1 98.06 416 TRP A CA 1
ATOM 3265 C C . TRP A 1 416 ? 2.379 -2.422 -4.926 1 98.06 416 TRP A C 1
ATOM 3267 O O . TRP A 1 416 ? 3.277 -2.699 -4.129 1 98.06 416 TRP A O 1
ATOM 3277 N N . HIS A 1 417 ? 2.271 -1.237 -5.586 1 98.19 417 HIS A N 1
ATOM 3278 C CA . HIS A 1 417 ? 3.238 -0.165 -5.379 1 98.19 417 HIS A CA 1
ATOM 3279 C C . HIS A 1 417 ? 3.035 0.507 -4.027 1 98.19 417 HIS A C 1
ATOM 3281 O O . HIS A 1 417 ? 1.935 0.973 -3.719 1 98.19 417 HIS A O 1
ATOM 3287 N N . LEU A 1 418 ? 4.023 0.489 -3.172 1 97.81 418 LEU A N 1
ATOM 3288 C CA . LEU A 1 418 ? 4.07 1.244 -1.925 1 97.81 418 LEU A CA 1
ATOM 3289 C C . LEU A 1 418 ? 5.012 2.438 -2.047 1 97.81 418 LEU A C 1
ATOM 3291 O O . LEU A 1 418 ? 5.957 2.41 -2.838 1 97.81 418 LEU A O 1
ATOM 3295 N N . PRO A 1 419 ? 4.82 3.475 -1.224 1 94.25 419 PRO A N 1
ATOM 3296 C CA . PRO A 1 419 ? 5.531 4.734 -1.447 1 94.25 419 PRO A CA 1
ATOM 3297 C C . PRO A 1 419 ? 6.945 4.727 -0.873 1 94.25 419 PRO A C 1
ATOM 3299 O O . PRO A 1 419 ? 7.195 4.082 0.148 1 94.25 419 PRO A O 1
ATOM 3302 N N . ILE A 1 420 ? 7.812 5.406 -1.549 1 93.69 420 ILE A N 1
ATOM 3303 C CA . ILE A 1 420 ? 9.094 5.828 -1.002 1 93.69 420 ILE A CA 1
ATOM 3304 C C . ILE A 1 420 ? 9.109 7.34 -0.805 1 93.69 420 ILE A C 1
ATOM 3306 O O . ILE A 1 420 ? 9.43 8.094 -1.729 1 93.69 420 ILE A O 1
ATOM 3310 N N . PHE A 1 421 ? 8.586 7.816 0.345 1 88.5 421 PHE A N 1
ATOM 3311 C CA . PHE A 1 421 ? 8.5 9.242 0.651 1 88.5 421 PHE A CA 1
ATOM 3312 C C . PHE A 1 421 ? 9.703 9.688 1.479 1 88.5 421 PHE A C 1
ATOM 3314 O O . PHE A 1 421 ? 10.18 8.945 2.338 1 88.5 421 PHE A O 1
ATOM 3321 N N . LYS A 1 422 ? 10.172 10.875 1.178 1 86.75 422 LYS A N 1
ATOM 3322 C CA . LYS A 1 422 ? 11.336 11.445 1.847 1 86.75 422 LYS A CA 1
ATOM 3323 C C . LYS A 1 422 ? 11.156 11.445 3.361 1 86.75 422 LYS A C 1
ATOM 3325 O O . LYS A 1 422 ? 12.109 11.211 4.105 1 86.75 422 LYS A O 1
ATOM 3330 N N . LYS A 1 423 ? 10 11.633 3.809 1 88.12 423 LYS A N 1
ATOM 3331 C CA . LYS A 1 423 ? 9.719 11.734 5.238 1 88.12 423 LYS A CA 1
ATOM 3332 C C . LYS A 1 423 ? 10.039 10.43 5.953 1 88.12 423 LYS A C 1
ATOM 3334 O O . LYS A 1 423 ? 10.375 10.43 7.141 1 88.12 423 LYS A O 1
ATOM 3339 N N . TYR A 1 424 ? 9.969 9.32 5.25 1 92.12 424 TYR A N 1
ATOM 3340 C CA . TYR A 1 424 ? 10.273 8.023 5.852 1 92.12 424 TYR A CA 1
ATOM 3341 C C . TYR A 1 424 ? 11.781 7.863 6.047 1 92.12 424 TYR A C 1
ATOM 3343 O O . TYR A 1 424 ? 12.219 7.105 6.918 1 92.12 424 TYR A O 1
ATOM 3351 N N . LYS A 1 425 ? 12.547 8.602 5.23 1 92.44 425 LYS A N 1
ATOM 3352 C CA . LYS A 1 425 ? 14 8.477 5.316 1 92.44 425 LYS A CA 1
ATOM 3353 C C . LYS A 1 425 ? 14.516 9.023 6.641 1 92.44 425 LYS A C 1
ATOM 3355 O O . LYS A 1 425 ? 15.562 8.594 7.133 1 92.44 425 LYS A O 1
ATOM 3360 N N . LYS A 1 426 ? 13.734 9.898 7.215 1 91.69 426 LYS A N 1
ATOM 3361 C CA . LYS A 1 426 ? 14.133 10.477 8.492 1 91.69 426 LYS A CA 1
ATOM 3362 C C . LYS A 1 426 ? 14.18 9.414 9.586 1 91.69 426 LYS A C 1
ATOM 3364 O O . LYS A 1 426 ? 14.945 9.531 10.547 1 91.69 426 LYS A O 1
ATOM 3369 N N . GLN A 1 427 ? 13.406 8.391 9.438 1 93.88 427 GLN A N 1
ATOM 3370 C CA . GLN A 1 427 ? 13.375 7.312 10.422 1 93.88 427 GLN A CA 1
ATOM 3371 C C . GLN A 1 427 ? 14.688 6.539 10.422 1 93.88 427 GLN A C 1
ATOM 3373 O O . GLN A 1 427 ? 14.961 5.77 11.352 1 93.88 427 GLN A O 1
ATOM 3378 N N . LEU A 1 428 ? 15.531 6.746 9.383 1 96.38 428 LEU A N 1
ATOM 3379 C CA . LEU A 1 428 ? 16.797 6.02 9.258 1 96.38 428 LEU A CA 1
ATOM 3380 C C . LEU A 1 428 ? 17.953 6.859 9.766 1 96.38 428 LEU A C 1
ATOM 3382 O O . LEU A 1 428 ? 19.109 6.43 9.711 1 96.38 428 LEU A O 1
ATOM 3386 N N . ASN A 1 429 ? 17.656 8.039 10.258 1 94.5 429 ASN A N 1
ATOM 3387 C CA . ASN A 1 429 ? 18.719 8.906 10.75 1 94.5 429 ASN A CA 1
ATOM 3388 C C . ASN A 1 429 ? 19.438 8.297 11.945 1 94.5 429 ASN A C 1
ATOM 3390 O O . ASN A 1 429 ? 18.797 7.703 12.82 1 94.5 429 ASN A O 1
ATOM 3394 N N . SER A 1 430 ? 20.75 8.336 11.898 1 92.69 430 SER A N 1
ATOM 3395 C CA . SER A 1 430 ? 21.594 7.879 12.992 1 92.69 430 SER A CA 1
ATOM 3396 C C . SER A 1 430 ? 22.406 9.031 13.586 1 92.69 430 SER A C 1
ATOM 3398 O O . SER A 1 430 ? 22.828 9.93 12.859 1 92.69 430 SER A O 1
ATOM 3400 N N . LYS A 1 431 ? 22.609 9.094 14.844 1 90.31 431 LYS A N 1
ATOM 3401 C CA . LYS A 1 431 ? 23.469 10.078 15.508 1 90.31 431 LYS A CA 1
ATOM 3402 C C . LYS A 1 431 ? 24.938 9.711 15.344 1 90.31 431 LYS A C 1
ATOM 3404 O O . LYS A 1 431 ? 25.812 10.562 15.516 1 90.31 431 LYS A O 1
ATOM 3409 N N . PHE A 1 432 ? 25.219 8.492 15.047 1 93.19 432 PHE A N 1
ATOM 3410 C CA . PHE A 1 432 ? 26.578 7.98 15.164 1 93.19 432 PHE A CA 1
ATOM 3411 C C . PHE A 1 432 ? 27.125 7.566 13.805 1 93.19 432 PHE A C 1
ATOM 3413 O O . PHE A 1 432 ? 28.344 7.469 13.625 1 93.19 432 PHE A O 1
ATOM 3420 N N . ALA A 1 433 ? 26.266 7.23 12.844 1 95.56 433 ALA A N 1
ATOM 3421 C CA . ALA A 1 433 ? 26.625 6.824 11.484 1 95.56 433 ALA A CA 1
ATOM 3422 C C . ALA A 1 433 ? 25.844 7.621 10.453 1 95.56 433 ALA A C 1
ATOM 3424 O O . ALA A 1 433 ? 25.062 8.508 10.797 1 95.56 433 ALA A O 1
ATOM 3425 N N . ASP A 1 434 ? 26.109 7.371 9.227 1 96.5 434 ASP A N 1
ATOM 3426 C CA . ASP A 1 434 ? 25.344 8.047 8.188 1 96.5 434 ASP A CA 1
ATOM 3427 C C . ASP A 1 434 ? 23.875 7.645 8.258 1 96.5 434 ASP A C 1
ATOM 3429 O O . ASP A 1 434 ? 22.984 8.477 8.047 1 96.5 434 ASP A O 1
ATOM 3433 N N . ILE A 1 435 ? 23.578 6.328 8.492 1 97.5 435 ILE A N 1
ATOM 3434 C CA . ILE A 1 435 ? 22.188 5.887 8.586 1 97.5 435 ILE A CA 1
ATOM 3435 C C . ILE A 1 435 ? 22.094 4.68 9.508 1 97.5 435 ILE A C 1
ATOM 3437 O O . ILE A 1 435 ? 23.094 4.012 9.781 1 97.5 435 ILE A O 1
ATOM 3441 N N . ASN A 1 436 ? 20.875 4.379 10.047 1 97.25 436 ASN A N 1
ATOM 3442 C CA . ASN A 1 436 ? 20.547 3.145 10.75 1 97.25 436 ASN A CA 1
ATOM 3443 C C . ASN A 1 436 ? 20.078 2.057 9.781 1 97.25 436 ASN A C 1
ATOM 3445 O O . ASN A 1 436 ? 19.562 2.355 8.711 1 97.25 436 ASN A O 1
ATOM 3449 N N . ASN A 1 437 ? 20.297 0.781 10.195 1 97.06 437 ASN A N 1
ATOM 3450 C CA . ASN A 1 437 ? 19.844 -0.274 9.297 1 97.06 437 ASN A CA 1
ATOM 3451 C C . ASN A 1 437 ? 18.344 -0.507 9.43 1 97.06 437 ASN A C 1
ATOM 3453 O O . ASN A 1 437 ? 17.75 -1.259 8.656 1 97.06 437 ASN A O 1
ATOM 3457 N N . ILE A 1 438 ? 17.781 0.136 10.445 1 95.88 438 ILE A N 1
ATOM 3458 C CA . ILE A 1 438 ? 16.328 0.038 10.586 1 95.88 438 ILE A CA 1
ATOM 3459 C C . ILE A 1 438 ? 15.742 1.404 10.945 1 95.88 438 ILE A C 1
ATOM 3461 O O . ILE A 1 438 ? 16.453 2.264 11.477 1 95.88 438 ILE A O 1
ATOM 3465 N N . GLY A 1 439 ? 14.57 1.542 10.555 1 92.25 439 GLY A N 1
ATOM 3466 C CA . GLY A 1 439 ? 13.812 2.68 11.062 1 92.25 439 GLY A CA 1
ATOM 3467 C C . GLY A 1 439 ? 12.953 2.336 12.266 1 92.25 439 GLY A C 1
ATOM 3468 O O . GLY A 1 439 ? 13.445 1.799 13.258 1 92.25 439 GLY A O 1
ATOM 3469 N N . GLY A 1 440 ? 11.656 2.24 12.273 1 87.81 440 GLY A N 1
ATOM 3470 C CA . GLY A 1 440 ? 10.695 1.847 13.297 1 87.81 440 GLY A CA 1
ATOM 3471 C C . GLY A 1 440 ? 9.703 0.804 12.812 1 87.81 440 GLY A C 1
ATOM 3472 O O . GLY A 1 440 ? 9.805 0.321 11.68 1 87.81 440 GLY A O 1
ATOM 3473 N N . ARG A 1 441 ? 8.867 0.451 13.75 1 87.69 441 ARG A N 1
ATOM 3474 C CA . ARG A 1 441 ? 7.844 -0.554 13.469 1 87.69 441 ARG A CA 1
ATOM 3475 C C . ARG A 1 441 ? 6.832 -0.034 12.453 1 87.69 441 ARG A C 1
ATOM 3477 O O . ARG A 1 441 ? 6.426 -0.764 11.547 1 87.69 441 ARG A O 1
ATOM 3484 N N . MET A 1 442 ? 6.543 1.209 12.562 1 91.94 442 MET A N 1
ATOM 3485 C CA . MET A 1 442 ? 5.559 1.828 11.68 1 91.94 442 MET A CA 1
ATOM 3486 C C . MET A 1 442 ? 6.176 2.156 10.32 1 91.94 442 MET A C 1
ATOM 3488 O O . MET A 1 442 ? 7.156 2.898 10.242 1 91.94 442 MET A O 1
ATOM 3492 N N . GLY A 1 443 ? 5.539 1.632 9.234 1 95.12 443 GLY A N 1
ATOM 3493 C CA . GLY A 1 443 ? 6.078 1.812 7.895 1 95.12 443 GLY A CA 1
ATOM 3494 C C . GLY A 1 443 ? 7.332 0.995 7.645 1 95.12 443 GLY A C 1
ATOM 3495 O O . GLY A 1 443 ? 8.227 1.428 6.914 1 95.12 443 GLY A O 1
ATOM 3496 N N . GLY A 1 444 ? 7.406 -0.129 8.273 1 96.12 444 GLY A N 1
ATOM 3497 C CA . GLY A 1 444 ? 8.633 -0.914 8.273 1 96.12 444 GLY A CA 1
ATOM 3498 C C . GLY A 1 444 ? 9.078 -1.313 6.883 1 96.12 444 GLY A C 1
ATOM 3499 O O . GLY A 1 444 ? 10.273 -1.263 6.57 1 96.12 444 GLY A O 1
ATOM 3500 N N . ALA A 1 445 ? 8.172 -1.788 6.027 1 97.75 445 ALA A N 1
ATOM 3501 C CA . ALA A 1 445 ? 8.531 -2.174 4.664 1 97.75 445 ALA A CA 1
ATOM 3502 C C . ALA A 1 445 ? 9.023 -0.973 3.865 1 97.75 445 ALA A C 1
ATOM 3504 O O . ALA A 1 445 ? 9.961 -1.09 3.068 1 97.75 445 ALA A O 1
ATOM 3505 N N . ILE A 1 446 ? 8.422 0.151 4.121 1 98 446 ILE A N 1
ATOM 3506 C CA . ILE A 1 446 ? 8.766 1.375 3.404 1 98 446 ILE A CA 1
ATOM 3507 C C . ILE A 1 446 ? 10.164 1.838 3.811 1 98 446 ILE A C 1
ATOM 3509 O O . ILE A 1 446 ? 10.992 2.17 2.957 1 98 446 ILE A O 1
ATOM 3513 N N . THR A 1 447 ? 10.438 1.847 5.098 1 97.56 447 THR A N 1
ATOM 3514 C CA . THR A 1 447 ? 11.75 2.291 5.562 1 97.56 447 THR A CA 1
ATOM 3515 C C . THR A 1 447 ? 12.844 1.349 5.074 1 97.56 447 THR A C 1
ATOM 3517 O O . THR A 1 447 ? 13.969 1.78 4.805 1 97.56 447 THR A O 1
ATOM 3520 N N . ALA A 1 448 ? 12.523 0.036 5.012 1 98.25 448 ALA A N 1
ATOM 3521 C CA . ALA A 1 448 ? 13.484 -0.913 4.449 1 98.25 448 ALA A CA 1
ATOM 3522 C C . ALA A 1 448 ? 13.805 -0.572 2.994 1 98.25 448 ALA A C 1
ATOM 3524 O O . ALA A 1 448 ? 14.969 -0.614 2.584 1 98.25 448 ALA A O 1
ATOM 3525 N N . ALA A 1 449 ? 12.82 -0.263 2.221 1 98.31 449 ALA A N 1
ATOM 3526 C CA . ALA A 1 449 ? 13.016 0.131 0.829 1 98.31 449 ALA A CA 1
ATOM 3527 C C . ALA A 1 449 ? 13.812 1.429 0.734 1 98.31 449 ALA A C 1
ATOM 3529 O O . ALA A 1 449 ? 14.656 1.585 -0.156 1 98.31 449 ALA A O 1
ATOM 3530 N N . CYS A 1 450 ? 13.484 2.395 1.647 1 97.88 450 CYS A N 1
ATOM 3531 C CA . CYS A 1 450 ? 14.25 3.635 1.696 1 97.88 450 CYS A CA 1
ATOM 3532 C C . CYS A 1 450 ? 15.727 3.354 1.944 1 97.88 450 CYS A C 1
ATOM 3534 O O . CYS A 1 450 ? 16.594 3.986 1.338 1 97.88 450 CYS A O 1
ATOM 3536 N N . PHE A 1 451 ? 16.016 2.459 2.838 1 98.38 451 PHE A N 1
ATOM 3537 C CA . PHE A 1 451 ? 17.391 2.057 3.105 1 98.38 451 PHE A CA 1
ATOM 3538 C C . PHE A 1 451 ? 18.078 1.559 1.834 1 98.38 451 PHE A C 1
ATOM 3540 O O . PHE A 1 451 ? 19.156 2.014 1.486 1 98.38 451 PHE A O 1
ATOM 3547 N N . LEU A 1 452 ? 17.406 0.611 1.102 1 98.69 452 LEU A N 1
ATOM 3548 C CA . LEU A 1 452 ? 17.969 0.065 -0.127 1 98.69 452 LEU A CA 1
ATOM 3549 C C . LEU A 1 452 ? 18.203 1.166 -1.158 1 98.69 452 LEU A C 1
ATOM 3551 O O . LEU A 1 452 ? 19.25 1.211 -1.804 1 98.69 452 LEU A O 1
ATOM 3555 N N . GLU A 1 453 ? 17.219 2.027 -1.285 1 98.12 453 GLU A N 1
ATOM 3556 C CA . GLU A 1 453 ? 17.281 3.092 -2.279 1 98.12 453 GLU A CA 1
ATOM 3557 C C . GLU A 1 453 ? 18.516 3.969 -2.057 1 98.12 453 GLU A C 1
ATOM 3559 O O . GLU A 1 453 ? 19.109 4.469 -3.016 1 98.12 453 GLU A O 1
ATOM 3564 N N . SER A 1 454 ? 18.922 4.113 -0.829 1 97.38 454 SER A N 1
ATOM 3565 C CA . SER A 1 454 ? 20.062 4.969 -0.481 1 97.38 454 SER A CA 1
ATOM 3566 C C . SER A 1 454 ? 21.344 4.461 -1.11 1 97.38 454 SER A C 1
ATOM 3568 O O . SER A 1 454 ? 22.344 5.18 -1.163 1 97.38 454 SER A O 1
ATOM 3570 N N . PHE A 1 455 ? 21.375 3.238 -1.619 1 98.25 455 PHE A N 1
ATOM 3571 C CA . PHE A 1 455 ? 22.578 2.652 -2.189 1 98.25 455 PHE A CA 1
ATOM 3572 C C . PHE A 1 455 ? 22.438 2.49 -3.699 1 98.25 455 PHE A C 1
ATOM 3574 O O . PHE A 1 455 ? 23.297 1.896 -4.348 1 98.25 455 PHE A O 1
ATOM 3581 N N . VAL A 1 456 ? 21.281 2.879 -4.25 1 97 456 VAL A N 1
ATOM 3582 C CA . VAL A 1 456 ? 21.016 2.842 -5.684 1 97 456 VAL A CA 1
ATOM 3583 C C . VAL A 1 456 ? 21.469 4.141 -6.336 1 97 456 VAL A C 1
ATOM 3585 O O . VAL A 1 456 ? 21.078 5.23 -5.918 1 97 456 VAL A O 1
ATOM 3588 N N . LYS A 1 457 ? 22.406 4.074 -7.293 1 87.75 457 LYS A N 1
ATOM 3589 C CA . LYS A 1 457 ? 22.859 5.254 -8.023 1 87.75 457 LYS A CA 1
ATOM 3590 C C . LYS A 1 457 ? 22.828 5.016 -9.531 1 87.75 457 LYS A C 1
ATOM 3592 O O . LYS A 1 457 ? 23.141 3.914 -9.992 1 87.75 457 LYS A O 1
ATOM 3597 N N . LYS A 1 458 ? 22.375 5.902 -10.367 1 88.81 458 LYS A N 1
ATOM 3598 C CA . LYS A 1 458 ? 22.641 6 -11.805 1 88.81 458 LYS A CA 1
ATOM 3599 C C . LYS A 1 458 ? 21.672 5.141 -12.602 1 88.81 458 LYS A C 1
ATOM 3601 O O . LYS A 1 458 ? 21.656 5.195 -13.836 1 88.81 458 LYS A O 1
ATOM 3606 N N . TYR A 1 459 ? 20.938 4.133 -11.961 1 95.62 459 TYR A N 1
ATOM 3607 C CA . TYR A 1 459 ? 20.109 3.221 -12.75 1 95.62 459 TYR A CA 1
ATOM 3608 C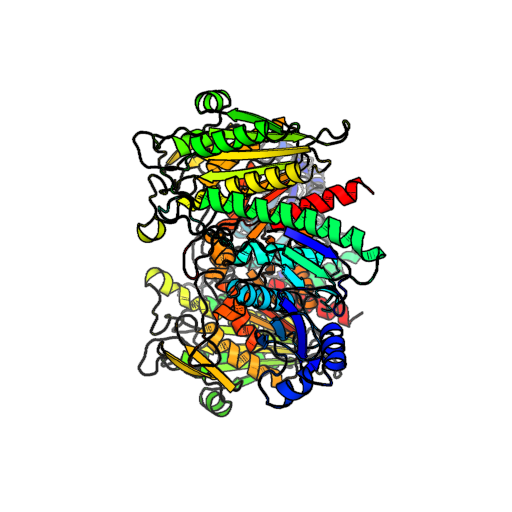 C . TYR A 1 459 ? 18.672 3.223 -12.25 1 95.62 459 TYR A C 1
ATOM 3610 O O . TYR A 1 459 ? 18.391 3.697 -11.141 1 95.62 459 TYR A O 1
ATOM 3618 N N . GLN A 1 460 ? 17.719 2.713 -13.086 1 97.81 460 GLN A N 1
ATOM 3619 C CA . GLN A 1 460 ? 16.344 2.455 -12.68 1 97.81 460 GLN A CA 1
ATOM 3620 C C . GLN A 1 460 ? 16.25 1.227 -11.781 1 97.81 460 GLN A C 1
ATOM 3622 O O . GLN A 1 460 ? 16.812 0.178 -12.094 1 97.81 460 GLN A O 1
ATOM 3627 N N . TRP A 1 461 ? 15.602 1.435 -10.688 1 98.62 461 TRP A N 1
ATOM 3628 C CA . TRP A 1 461 ? 15.625 0.402 -9.656 1 98.62 461 TRP A CA 1
ATOM 3629 C C . TRP A 1 461 ? 14.203 0.035 -9.219 1 98.62 461 TRP A C 1
ATOM 3631 O O . TRP A 1 461 ? 13.344 0.906 -9.109 1 98.62 461 TRP A O 1
ATOM 3641 N N . ALA A 1 462 ? 13.984 -1.276 -9.047 1 98.81 462 ALA A N 1
ATOM 3642 C CA . ALA A 1 462 ? 12.781 -1.771 -8.375 1 98.81 462 ALA A CA 1
ATOM 3643 C C . ALA A 1 462 ? 13.141 -2.824 -7.332 1 98.81 462 ALA A C 1
ATOM 3645 O O . ALA A 1 462 ? 14.031 -3.648 -7.547 1 98.81 462 ALA A O 1
ATOM 3646 N N . HIS A 1 463 ? 12.508 -2.725 -6.203 1 98.88 463 HIS A N 1
ATOM 3647 C CA . HIS A 1 463 ? 12.586 -3.725 -5.145 1 98.88 463 HIS A CA 1
ATOM 3648 C C . HIS A 1 463 ? 11.266 -4.477 -5 1 98.88 463 HIS A C 1
ATOM 3650 O O . HIS A 1 463 ? 10.203 -3.859 -4.871 1 98.88 463 HIS A O 1
ATOM 3656 N N . LEU A 1 464 ? 11.344 -5.785 -5.121 1 98.94 464 LEU A N 1
ATOM 3657 C CA . LEU A 1 464 ? 10.203 -6.652 -4.848 1 98.94 464 LEU A CA 1
ATOM 3658 C C . LEU A 1 464 ? 10.359 -7.344 -3.496 1 98.94 464 LEU A C 1
ATOM 3660 O O . LEU A 1 464 ? 11.211 -8.219 -3.336 1 98.94 464 LEU A O 1
ATOM 3664 N N . ASP A 1 465 ? 9.586 -6.898 -2.541 1 98.81 465 ASP A N 1
ATOM 3665 C CA . ASP A 1 465 ? 9.492 -7.617 -1.274 1 98.81 465 ASP A CA 1
ATOM 3666 C C . ASP A 1 465 ? 8.508 -8.781 -1.373 1 98.81 465 ASP A C 1
ATOM 3668 O O . ASP A 1 465 ? 7.293 -8.57 -1.414 1 98.81 465 ASP A O 1
ATOM 3672 N N . VAL A 1 466 ? 9.047 -10.008 -1.319 1 98.62 466 VAL A N 1
ATOM 3673 C CA . VAL A 1 466 ? 8.211 -11.18 -1.548 1 98.62 466 VAL A CA 1
ATOM 3674 C C . VAL A 1 466 ? 8.055 -11.961 -0.246 1 98.62 466 VAL A C 1
ATOM 3676 O O . VAL A 1 466 ? 7.77 -13.164 -0.267 1 98.62 466 VAL A O 1
ATOM 3679 N N . ALA A 1 467 ? 8.258 -11.32 0.889 1 97 467 ALA A N 1
ATOM 3680 C CA . ALA A 1 467 ? 8.188 -11.984 2.188 1 97 467 ALA A CA 1
ATOM 3681 C C . ALA A 1 467 ? 6.852 -12.695 2.369 1 97 467 ALA A C 1
ATOM 3683 O O . ALA A 1 467 ? 6.797 -13.789 2.949 1 97 467 ALA A O 1
ATOM 3684 N N . GLY A 1 468 ? 5.816 -12.133 1.906 1 96.12 468 GLY A N 1
ATOM 3685 C CA . GLY A 1 468 ? 4.496 -12.719 2.098 1 96.12 468 GLY A CA 1
ATOM 3686 C C . GLY A 1 468 ? 4.117 -13.711 1.014 1 96.12 468 GLY A C 1
ATOM 3687 O O . GLY A 1 468 ? 3.189 -14.5 1.186 1 96.12 468 GLY A O 1
ATOM 3688 N N . THR A 1 469 ? 4.848 -13.719 -0.096 1 97.19 469 THR A N 1
ATOM 3689 C CA . THR A 1 469 ? 4.348 -14.461 -1.25 1 97.19 469 THR A CA 1
ATOM 3690 C C . THR A 1 469 ? 5.316 -15.578 -1.63 1 97.19 469 THR A C 1
ATOM 3692 O O . THR A 1 469 ? 4.969 -16.469 -2.41 1 97.19 469 THR A O 1
ATOM 3695 N N . ALA A 1 470 ? 6.473 -15.578 -1.083 1 97.25 470 ALA A N 1
ATOM 3696 C CA . ALA A 1 470 ? 7.512 -16.516 -1.501 1 97.25 470 ALA A CA 1
ATOM 3697 C C . ALA A 1 470 ? 7.246 -17.922 -0.948 1 97.25 470 ALA A C 1
ATOM 3699 O O . ALA A 1 470 ? 7.832 -18.891 -1.414 1 97.25 470 ALA A O 1
ATOM 3700 N N . THR A 1 471 ? 6.402 -18 0.095 1 94.94 471 THR A N 1
ATOM 3701 C CA . THR A 1 471 ? 6.035 -19.297 0.673 1 94.94 471 THR A CA 1
ATOM 3702 C C . THR A 1 471 ? 4.523 -19.391 0.851 1 94.94 471 THR A C 1
ATOM 3704 O O . THR A 1 471 ? 3.836 -18.375 0.966 1 94.94 471 THR A O 1
ATOM 3707 N N . ASN A 1 472 ? 4.031 -20.516 0.71 1 89.69 472 ASN A N 1
ATOM 3708 C CA . ASN A 1 472 ? 2.641 -20.828 1.019 1 89.69 472 ASN A CA 1
ATOM 3709 C C . ASN A 1 472 ? 2.518 -21.562 2.352 1 89.69 472 ASN A C 1
ATOM 3711 O O . ASN A 1 472 ? 3.18 -22.578 2.57 1 89.69 472 ASN A O 1
ATOM 3715 N N . GLU A 1 473 ? 1.696 -20.938 3.328 1 75.44 473 GLU A N 1
ATOM 3716 C CA . GLU A 1 473 ? 1.646 -21.5 4.676 1 75.44 473 GLU A CA 1
ATOM 3717 C C . GLU A 1 473 ? 0.379 -22.328 4.883 1 75.44 473 GLU A C 1
ATOM 3719 O O . GLU A 1 473 ? 0.111 -22.797 5.992 1 75.44 473 GLU A O 1
ATOM 3724 N N . GLU A 1 474 ? -0.503 -22.469 4.008 1 63.59 474 GLU A N 1
ATOM 3725 C CA . GLU A 1 474 ? -1.786 -23.125 4.219 1 63.59 474 GLU A CA 1
ATOM 3726 C C . GLU A 1 474 ? -1.599 -24.5 4.855 1 63.59 474 GLU A C 1
ATOM 3728 O O . GLU A 1 474 ? -2.092 -24.766 5.957 1 63.59 474 GLU A O 1
ATOM 3733 N N . LYS A 1 475 ? -1.169 -25.609 4.219 1 57.66 475 LYS A N 1
ATOM 3734 C CA . LYS A 1 475 ? -1.045 -26.922 4.832 1 57.66 475 LYS A CA 1
ATOM 3735 C C . LYS A 1 475 ? 0.4 -27.219 5.23 1 57.66 475 LYS A C 1
ATOM 3737 O O . LYS A 1 475 ? 0.677 -27.547 6.383 1 57.66 475 LYS A O 1
ATOM 3742 N N . LYS A 1 476 ? 1.33 -26.984 4.418 1 73.81 476 LYS A N 1
ATOM 3743 C CA . LYS A 1 476 ? 2.771 -27.109 4.613 1 73.81 476 LYS A CA 1
ATOM 3744 C C . LYS A 1 476 ? 3.516 -25.953 3.943 1 73.81 476 LYS A C 1
ATOM 3746 O O . LYS A 1 476 ? 3.203 -25.578 2.811 1 73.81 476 LYS A O 1
ATOM 3751 N N . VAL A 1 477 ? 4.387 -25.391 4.781 1 85.06 477 VAL A N 1
ATOM 3752 C CA . VAL A 1 477 ? 5.152 -24.281 4.234 1 85.06 477 VAL A CA 1
ATOM 3753 C C . VAL A 1 477 ? 6.023 -24.766 3.082 1 85.06 477 VAL A C 1
ATOM 3755 O O . VAL A 1 477 ? 6.789 -25.719 3.234 1 85.06 477 VAL A O 1
ATOM 3758 N N . GLU A 1 478 ? 5.805 -24.281 1.934 1 92.88 478 GLU A N 1
ATOM 3759 C CA . GLU A 1 478 ? 6.559 -24.609 0.728 1 92.88 478 GLU A CA 1
ATOM 3760 C C . GLU A 1 478 ? 6.82 -23.359 -0.117 1 92.88 478 GLU A C 1
ATOM 3762 O O . GLU A 1 478 ? 6.012 -22.438 -0.138 1 92.88 478 GLU A O 1
ATOM 3767 N N . ALA A 1 479 ? 7.957 -23.438 -0.767 1 96.75 479 ALA A N 1
ATOM 3768 C CA . ALA A 1 479 ? 8.281 -22.328 -1.66 1 96.75 479 ALA A CA 1
ATOM 3769 C C . ALA A 1 479 ? 7.266 -22.219 -2.791 1 96.75 479 ALA A C 1
ATOM 3771 O O . ALA A 1 479 ? 6.77 -23.234 -3.287 1 96.75 479 ALA A O 1
ATOM 3772 N N . THR A 1 480 ? 6.98 -21 -3.238 1 97.12 480 THR A N 1
ATOM 3773 C CA . THR A 1 480 ? 5.984 -20.781 -4.281 1 97.12 480 THR A CA 1
ATOM 3774 C C . THR A 1 480 ? 6.652 -20.609 -5.641 1 97.12 480 THR A C 1
ATOM 3776 O O . THR A 1 480 ? 6.016 -20.797 -6.68 1 97.12 480 THR A O 1
ATOM 3779 N N . GLY A 1 481 ? 7.918 -20.203 -5.629 1 98.06 481 GLY A N 1
ATOM 3780 C CA . GLY A 1 481 ? 8.594 -19.859 -6.871 1 98.06 481 GLY A CA 1
ATOM 3781 C C . GLY A 1 481 ? 8.344 -18.438 -7.316 1 98.06 481 GLY A C 1
ATOM 3782 O O . GLY A 1 481 ? 8.953 -17.969 -8.281 1 98.06 481 GLY A O 1
ATOM 3783 N N . ARG A 1 482 ? 7.461 -17.719 -6.676 1 97.88 482 ARG A N 1
ATOM 3784 C CA . ARG A 1 482 ? 7.266 -16.297 -6.969 1 97.88 482 ARG A CA 1
ATOM 3785 C C . ARG A 1 482 ? 8.516 -15.492 -6.633 1 97.88 482 ARG A C 1
ATOM 3787 O O . ARG A 1 482 ? 9.273 -15.859 -5.734 1 97.88 482 ARG A O 1
ATOM 3794 N N . PRO A 1 483 ? 8.781 -14.484 -7.477 1 98.69 483 PRO A N 1
ATOM 3795 C CA . PRO A 1 483 ? 7.91 -13.906 -8.5 1 98.69 483 PRO A CA 1
ATOM 3796 C C . PRO A 1 483 ? 8.344 -14.273 -9.922 1 98.69 483 PRO A C 1
ATOM 3798 O O . PRO A 1 483 ? 8.32 -13.43 -10.812 1 98.69 483 PRO A O 1
ATOM 3801 N N . ILE A 1 484 ? 8.75 -15.492 -10.203 1 98.88 484 ILE A N 1
ATOM 3802 C CA . ILE A 1 484 ? 9.289 -15.938 -11.484 1 98.88 484 ILE A CA 1
ATOM 3803 C C . ILE A 1 484 ? 8.281 -15.656 -12.594 1 98.88 484 ILE A C 1
ATOM 3805 O O . ILE A 1 484 ? 8.641 -15.117 -13.641 1 98.88 484 ILE A O 1
ATOM 3809 N N . PRO A 1 485 ? 6.938 -15.984 -12.438 1 98.69 485 PRO A N 1
ATOM 3810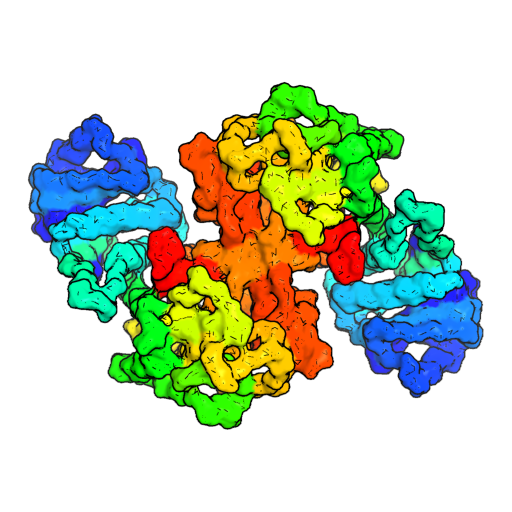 C CA . PRO A 1 485 ? 6.008 -15.68 -13.523 1 98.69 485 PRO A CA 1
ATOM 3811 C C . PRO A 1 485 ? 6.004 -14.195 -13.898 1 98.69 485 PRO A C 1
ATOM 3813 O O . PRO A 1 485 ? 6.051 -13.852 -15.086 1 98.69 485 PRO A O 1
ATOM 3816 N N . LEU A 1 486 ? 6.012 -13.391 -12.906 1 98.69 486 LEU A N 1
ATOM 3817 C CA . LEU A 1 486 ? 5.977 -11.953 -13.109 1 98.69 486 LEU A CA 1
ATOM 3818 C C . LEU A 1 486 ? 7.215 -11.477 -13.859 1 98.69 486 LEU A C 1
ATOM 3820 O O . LEU A 1 486 ? 7.105 -10.773 -14.875 1 98.69 486 LEU A O 1
ATOM 3824 N N . ILE A 1 487 ? 8.352 -11.797 -13.391 1 98.88 487 ILE A N 1
ATOM 3825 C CA . ILE A 1 487 ? 9.594 -11.289 -13.969 1 98.88 487 ILE A CA 1
ATOM 3826 C C . ILE A 1 487 ? 9.812 -11.914 -15.352 1 98.88 487 ILE A C 1
ATOM 3828 O O . ILE A 1 487 ? 10.328 -11.258 -16.266 1 98.88 487 ILE A O 1
ATOM 3832 N N . SER A 1 488 ? 9.406 -13.164 -15.547 1 98.62 488 SER A N 1
ATOM 3833 C CA . SER A 1 488 ? 9.469 -13.773 -16.859 1 98.62 488 SER A CA 1
ATOM 3834 C C . SER A 1 488 ? 8.656 -12.977 -17.875 1 98.62 488 SER A C 1
ATOM 3836 O O . SER A 1 488 ? 9.125 -12.719 -18.984 1 98.62 488 SER A O 1
ATOM 3838 N N . GLN A 1 489 ? 7.449 -12.633 -17.469 1 98.62 489 GLN A N 1
ATOM 3839 C CA . GLN A 1 489 ? 6.605 -11.852 -18.359 1 98.62 489 GLN A CA 1
ATOM 3840 C C . GLN A 1 489 ? 7.227 -10.492 -18.656 1 98.62 489 GLN A C 1
ATOM 3842 O O . GLN A 1 489 ? 7.164 -10 -19.781 1 98.62 489 GLN A O 1
ATOM 3847 N N . PHE A 1 490 ? 7.785 -9.891 -17.625 1 98.56 490 PHE A N 1
ATOM 3848 C CA . PHE A 1 490 ? 8.477 -8.617 -17.797 1 98.56 490 PHE A CA 1
ATOM 3849 C C . PHE A 1 490 ? 9.562 -8.727 -18.859 1 98.56 490 PHE A C 1
ATOM 3851 O O . PHE A 1 490 ? 9.648 -7.883 -19.75 1 98.56 490 PHE A O 1
ATOM 3858 N N . LEU A 1 491 ? 10.344 -9.727 -18.812 1 98.44 491 LEU A N 1
ATOM 3859 C CA . LEU A 1 491 ? 11.453 -9.914 -19.734 1 98.44 491 LEU A CA 1
ATOM 3860 C C . LEU A 1 491 ? 10.938 -10.242 -21.141 1 98.44 491 LEU A C 1
ATOM 3862 O O . LEU A 1 491 ? 11.484 -9.758 -22.125 1 98.44 491 LEU A O 1
ATOM 3866 N N . LEU A 1 492 ? 9.914 -11.031 -21.25 1 98.12 492 LEU A N 1
ATOM 3867 C CA . LEU A 1 492 ? 9.312 -11.32 -22.547 1 98.12 492 LEU A CA 1
ATOM 3868 C C . LEU A 1 492 ? 8.773 -10.047 -23.188 1 98.12 492 LEU A C 1
ATOM 3870 O O . LEU A 1 492 ? 8.875 -9.875 -24.406 1 98.12 492 LEU A O 1
ATOM 3874 N N . ASN A 1 493 ? 8.156 -9.188 -22.312 1 97.81 493 ASN A N 1
ATOM 3875 C CA . ASN A 1 493 ? 7.684 -7.902 -22.828 1 97.81 493 ASN A CA 1
ATOM 3876 C C . ASN A 1 493 ? 8.836 -7.059 -23.375 1 97.81 493 ASN A C 1
ATOM 3878 O O . ASN A 1 493 ? 8.68 -6.363 -24.375 1 97.81 493 ASN A O 1
ATOM 3882 N N . ARG A 1 494 ? 9.938 -7.094 -22.703 1 94.56 494 ARG A N 1
ATOM 3883 C CA . ARG A 1 494 ? 11.109 -6.336 -23.125 1 94.56 494 ARG A CA 1
ATOM 3884 C C . ARG A 1 494 ? 11.609 -6.824 -24.484 1 94.56 494 ARG A C 1
ATOM 3886 O O . ARG A 1 494 ? 12.039 -6.023 -25.312 1 94.56 494 ARG A O 1
ATOM 3893 N N . VAL A 1 495 ? 11.594 -8.109 -24.719 1 94.94 495 VAL A N 1
ATOM 3894 C CA . VAL A 1 495 ? 12 -8.695 -25.984 1 94.94 495 VAL A CA 1
ATOM 3895 C C . VAL A 1 495 ? 11.078 -8.203 -27.109 1 94.94 495 VAL A C 1
ATOM 3897 O O . VAL A 1 495 ? 11.539 -7.836 -28.188 1 94.94 495 VAL A O 1
ATOM 3900 N N . LYS A 1 496 ? 9.773 -8.211 -26.812 1 91.69 496 LYS A N 1
ATOM 3901 C CA . LYS A 1 496 ? 8.797 -7.766 -27.812 1 91.69 496 LYS A CA 1
ATOM 3902 C C . LYS A 1 496 ? 9.016 -6.305 -28.188 1 91.69 496 LYS A C 1
ATOM 3904 O O . LYS A 1 496 ? 8.852 -5.922 -29.344 1 91.69 496 LYS A O 1
ATOM 3909 N N . SER A 1 497 ? 9.383 -5.531 -27.219 1 85.69 497 SER A N 1
ATOM 3910 C CA . SER A 1 497 ? 9.609 -4.109 -27.469 1 85.69 497 SER A CA 1
ATOM 3911 C C . SER A 1 497 ? 10.875 -3.883 -28.297 1 85.69 497 SER A C 1
ATOM 3913 O O . SER A 1 497 ? 10.953 -2.918 -29.047 1 85.69 497 SER A O 1
ATOM 3915 N N . LEU A 1 498 ? 11.82 -4.727 -28.156 1 79.38 498 LEU A N 1
ATOM 3916 C CA . LEU A 1 498 ? 13.07 -4.621 -28.891 1 79.38 498 LEU A CA 1
ATOM 3917 C C . LEU A 1 498 ? 12.883 -5.043 -30.344 1 79.38 498 LEU A C 1
ATOM 3919 O O . LEU A 1 498 ? 13.594 -4.566 -31.234 1 79.38 498 LEU A O 1
ATOM 3923 N N . LEU A 1 499 ? 11.969 -5.926 -30.484 1 72 499 LEU A N 1
ATOM 3924 C CA . LEU A 1 499 ? 11.727 -6.422 -31.844 1 72 499 LEU A CA 1
ATOM 3925 C C . LEU A 1 499 ? 10.828 -5.465 -32.625 1 72 499 LEU A C 1
ATOM 3927 O O . LEU A 1 499 ? 10.734 -5.551 -33.844 1 72 499 LEU A O 1
ATOM 3931 N N . LYS A 1 500 ? 10.32 -4.465 -31.953 1 68.69 500 LYS A N 1
ATOM 3932 C CA . LYS A 1 500 ? 9.562 -3.42 -32.625 1 68.69 500 LYS A CA 1
ATOM 3933 C C . LYS A 1 500 ? 10.461 -2.24 -33 1 68.69 500 LYS A C 1
ATOM 3935 O O . LYS A 1 500 ? 10.32 -1.662 -34.094 1 68.69 500 LYS A O 1
ATOM 3940 N N . MET B 1 1 ? -6.52 36.219 16.062 1 83.25 1 MET B N 1
ATOM 3941 C CA . MET B 1 1 ? -5.543 36.531 15.023 1 83.25 1 MET B CA 1
ATOM 3942 C C . MET B 1 1 ? -6.234 37.062 13.766 1 83.25 1 MET B C 1
ATOM 3944 O O . MET B 1 1 ? -7.277 36.531 13.367 1 83.25 1 MET B O 1
ATOM 3948 N N . ILE B 1 2 ? -5.648 38.219 13.32 1 90.12 2 ILE B N 1
ATOM 3949 C CA . ILE B 1 2 ? -6.25 38.812 12.141 1 90.12 2 ILE B CA 1
ATOM 3950 C C . ILE B 1 2 ? -5.27 38.75 10.977 1 90.12 2 ILE B C 1
ATOM 3952 O O . ILE B 1 2 ? -4.094 39.094 11.125 1 90.12 2 ILE B O 1
ATOM 3956 N N . PHE B 1 3 ? -5.738 38.281 9.891 1 95.75 3 PHE B N 1
ATOM 3957 C CA . PHE B 1 3 ? -4.969 38.25 8.648 1 95.75 3 PHE B CA 1
ATOM 3958 C C . PHE B 1 3 ? -5.566 39.188 7.621 1 95.75 3 PHE B C 1
ATOM 3960 O O . PHE B 1 3 ? -6.789 39.25 7.445 1 95.75 3 PHE B O 1
ATOM 3967 N N . ASN B 1 4 ? -4.73 39.969 7.027 1 94.69 4 ASN B N 1
ATOM 3968 C CA . ASN B 1 4 ? -5.184 40.938 6.027 1 94.69 4 ASN B CA 1
ATOM 3969 C C . ASN B 1 4 ? -4.242 40.969 4.832 1 94.69 4 ASN B C 1
ATOM 3971 O O . ASN B 1 4 ? -3.074 40.594 4.938 1 94.69 4 ASN B O 1
ATOM 3975 N N . ILE B 1 5 ? -4.801 41.469 3.68 1 95.94 5 ILE B N 1
ATOM 3976 C CA . ILE B 1 5 ? -4.035 41.688 2.461 1 95.94 5 ILE B CA 1
ATOM 3977 C C . ILE B 1 5 ? -3.896 43.188 2.207 1 95.94 5 ILE B C 1
ATOM 3979 O O . ILE B 1 5 ? -4.879 43.938 2.283 1 95.94 5 ILE B O 1
ATOM 3983 N N . LYS B 1 6 ? -2.691 43.531 1.991 1 94.19 6 LYS B N 1
ATOM 3984 C CA . LYS B 1 6 ? -2.467 44.938 1.72 1 94.19 6 LYS B CA 1
ATOM 3985 C C . LYS B 1 6 ? -1.161 45.156 0.958 1 94.19 6 LYS B C 1
ATOM 3987 O O . LYS B 1 6 ? -0.252 44.312 1.029 1 94.19 6 LYS B O 1
ATOM 3992 N N . LYS B 1 7 ? -1.259 46.219 0.145 1 94.75 7 LYS B N 1
ATOM 3993 C CA . LYS B 1 7 ? 0.023 46.719 -0.34 1 94.75 7 LYS B CA 1
ATOM 3994 C C . LYS B 1 7 ? 0.708 47.562 0.714 1 94.75 7 LYS B C 1
ATOM 3996 O O . LYS B 1 7 ? 0.264 48.688 0.996 1 94.75 7 LYS B O 1
ATOM 4001 N N . PHE B 1 8 ? 1.697 47.094 1.279 1 91.56 8 PHE B N 1
ATOM 4002 C CA . PHE B 1 8 ? 2.381 47.75 2.385 1 91.56 8 PHE B CA 1
ATOM 4003 C C . PHE B 1 8 ? 3.445 48.719 1.865 1 91.56 8 PHE B C 1
ATOM 4005 O O . PHE B 1 8 ? 4.234 48.344 0.988 1 91.56 8 PHE B O 1
ATOM 4012 N N . ASP B 1 9 ? 3.391 49.906 2.391 1 91.12 9 ASP B N 1
ATOM 4013 C CA . ASP B 1 9 ? 4.41 50.906 2.086 1 91.12 9 ASP B CA 1
ATOM 4014 C C . ASP B 1 9 ? 5.434 51.031 3.213 1 91.12 9 ASP B C 1
ATOM 4016 O O . ASP B 1 9 ? 5.18 51.656 4.23 1 91.12 9 ASP B O 1
ATOM 4020 N N . ILE B 1 10 ? 6.582 50.625 2.982 1 88.94 10 ILE B N 1
ATOM 4021 C CA . ILE B 1 10 ? 7.637 50.469 3.982 1 88.94 10 ILE B CA 1
ATOM 4022 C C . ILE B 1 10 ? 8.062 51.844 4.477 1 88.94 10 ILE B C 1
ATOM 4024 O O . ILE B 1 10 ? 8.477 52 5.625 1 88.94 10 ILE B O 1
ATOM 4028 N N . GLU B 1 11 ? 7.934 52.875 3.689 1 87.5 11 GLU B N 1
ATOM 4029 C CA . GLU B 1 11 ? 8.422 54.188 4 1 87.5 11 GLU B CA 1
ATOM 4030 C C . GLU B 1 11 ? 7.395 55 4.801 1 87.5 11 GLU B C 1
ATOM 4032 O O . GLU B 1 11 ? 7.746 55.938 5.527 1 87.5 11 GLU B O 1
ATOM 4037 N N . LYS B 1 12 ? 6.238 54.562 4.746 1 87.56 12 LYS B N 1
ATOM 4038 C CA . LYS B 1 12 ? 5.184 55.438 5.246 1 87.56 12 LYS B CA 1
ATOM 4039 C C . LYS B 1 12 ? 4.445 54.812 6.418 1 87.56 12 LYS B C 1
ATOM 4041 O O . LYS B 1 12 ? 3.824 55.5 7.223 1 87.56 12 LYS B O 1
ATOM 4046 N N . GLU B 1 13 ? 4.461 53.594 6.43 1 88.69 13 GLU B N 1
ATOM 4047 C CA . GLU B 1 13 ? 3.598 52.938 7.391 1 88.69 13 GLU B CA 1
ATOM 4048 C C . GLU B 1 13 ? 4.406 52.375 8.562 1 88.69 13 GLU B C 1
ATOM 4050 O O . GLU B 1 13 ? 5.512 51.875 8.375 1 88.69 13 GLU B O 1
ATOM 4055 N N . HIS B 1 14 ? 3.85 52.562 9.719 1 88.12 14 HIS B N 1
ATOM 4056 C CA . HIS B 1 14 ? 4.457 52.031 10.922 1 88.12 14 HIS B CA 1
ATOM 4057 C C . HIS B 1 14 ? 4.004 50.594 11.172 1 88.12 14 HIS B C 1
ATOM 4059 O O . HIS B 1 14 ? 2.803 50.312 11.172 1 88.12 14 HIS B O 1
ATOM 4065 N N . ILE B 1 15 ? 4.973 49.688 11.344 1 90.94 15 ILE B N 1
ATOM 4066 C CA . ILE B 1 15 ? 4.719 48.281 11.633 1 90.94 15 ILE B CA 1
ATOM 4067 C C . ILE B 1 15 ? 5.695 47.781 12.703 1 90.94 15 ILE B C 1
ATOM 4069 O O . ILE B 1 15 ? 6.75 48.406 12.914 1 90.94 15 ILE B O 1
ATOM 4073 N N . ASP B 1 16 ? 5.223 46.812 13.445 1 92.31 16 ASP B N 1
ATOM 4074 C CA . ASP B 1 16 ? 6.066 46.312 14.523 1 92.31 16 ASP B CA 1
ATOM 4075 C C . ASP B 1 16 ? 7.207 45.469 13.977 1 92.31 16 ASP B C 1
ATOM 4077 O O . ASP B 1 16 ? 8.328 45.5 14.492 1 92.31 16 ASP B O 1
ATOM 4081 N N . CYS B 1 17 ? 6.863 44.688 12.938 1 94.12 17 CYS B N 1
ATOM 4082 C CA . CYS B 1 17 ? 7.871 43.781 12.422 1 94.12 17 CYS B CA 1
ATOM 4083 C C . CYS B 1 17 ? 7.676 43.531 10.93 1 94.12 17 CYS B C 1
ATOM 4085 O O . CYS B 1 17 ? 6.551 43.344 10.461 1 94.12 17 CYS B O 1
ATOM 4087 N N . ILE B 1 18 ? 8.758 43.594 10.195 1 95.69 18 ILE B N 1
ATOM 4088 C CA . ILE B 1 18 ? 8.773 43.25 8.781 1 95.69 18 ILE B CA 1
ATOM 4089 C C . ILE B 1 18 ? 9.516 41.938 8.594 1 95.69 18 ILE B C 1
ATOM 4091 O O . ILE B 1 18 ? 10.664 41.781 9.023 1 95.69 18 ILE B O 1
ATOM 4095 N N . VAL B 1 19 ? 8.844 40.938 7.992 1 97.12 19 VAL B N 1
ATOM 4096 C CA . VAL B 1 19 ? 9.461 39.656 7.691 1 97.12 19 VAL B CA 1
ATOM 4097 C C . VAL B 1 19 ? 9.875 39.594 6.223 1 97.12 19 VAL B C 1
ATOM 4099 O O . VAL B 1 19 ? 9.047 39.75 5.328 1 97.12 19 VAL B O 1
ATOM 4102 N N . THR B 1 20 ? 11.156 39.406 5.965 1 96.44 20 THR B N 1
ATOM 4103 C CA . THR B 1 20 ? 11.641 39.375 4.59 1 96.44 20 THR B CA 1
ATOM 4104 C C . THR B 1 20 ? 12.617 38.219 4.398 1 96.44 20 THR B C 1
ATOM 4106 O O . THR B 1 20 ? 13.164 37.688 5.371 1 96.44 20 THR B O 1
ATOM 4109 N N . GLY B 1 21 ? 12.789 37.781 3.162 1 97.56 21 GLY B N 1
ATOM 4110 C CA . GLY B 1 21 ? 13.57 36.594 2.877 1 97.56 21 GLY B CA 1
ATOM 4111 C C . GLY B 1 21 ? 14.992 36.906 2.443 1 97.56 21 GLY B C 1
ATOM 4112 O O . GLY B 1 21 ? 15.242 37.938 1.829 1 97.56 21 GLY B O 1
ATOM 4113 N N . ILE B 1 22 ? 15.922 36.031 2.834 1 98.06 22 ILE B N 1
ATOM 4114 C CA . ILE B 1 22 ? 17.281 35.969 2.311 1 98.06 22 ILE B CA 1
ATOM 4115 C C . ILE B 1 22 ? 17.516 34.625 1.627 1 98.06 22 ILE B C 1
ATOM 4117 O O . ILE B 1 22 ? 17.391 33.594 2.256 1 98.06 22 ILE B O 1
ATOM 4121 N N . PHE B 1 23 ? 17.844 34.688 0.324 1 98 23 PHE B N 1
ATOM 4122 C CA . PHE B 1 23 ? 18.094 33.469 -0.42 1 98 23 PHE B CA 1
ATOM 4123 C C . PHE B 1 23 ? 19.547 33.031 -0.254 1 98 23 PHE B C 1
ATOM 4125 O O . PHE B 1 23 ? 20.359 33.75 0.305 1 98 23 PHE B O 1
ATOM 4132 N N . SER B 1 24 ? 19.859 31.812 -0.687 1 96.25 24 SER B N 1
ATOM 4133 C CA . SER B 1 24 ? 21.203 31.25 -0.595 1 96.25 24 SER B CA 1
ATOM 4134 C C . SER B 1 24 ? 22.25 32.25 -1.129 1 96.25 24 SER B C 1
ATOM 4136 O O . SER B 1 24 ? 21.953 33.031 -2.037 1 96.25 24 SER B O 1
ATOM 4138 N N . LEU B 1 25 ? 23.469 32.188 -0.543 1 94.5 25 LEU B N 1
ATOM 4139 C CA . LEU B 1 25 ? 24.594 33.031 -0.897 1 94.5 25 LEU B CA 1
ATOM 4140 C C . LEU B 1 25 ? 24.297 34.5 -0.573 1 94.5 25 LEU B C 1
ATOM 4142 O O . LEU B 1 25 ? 24.703 35.375 -1.317 1 94.5 25 LEU B O 1
ATOM 4146 N N . LYS B 1 26 ? 23.484 34.812 0.383 1 95.19 26 LYS B N 1
ATOM 4147 C CA . LYS B 1 26 ? 23.156 36.125 0.934 1 95.19 26 LYS B CA 1
ATOM 4148 C C . LYS B 1 26 ? 22.422 36.969 -0.089 1 95.19 26 LYS B C 1
ATOM 4150 O O . LYS B 1 26 ? 22.547 38.188 -0.082 1 95.19 26 LYS B O 1
ATOM 4155 N N . ASN B 1 27 ? 21.75 36.25 -0.988 1 96.38 27 ASN B N 1
ATOM 4156 C CA . ASN B 1 27 ? 20.938 37 -1.953 1 96.38 27 ASN B CA 1
ATOM 4157 C C . ASN B 1 27 ? 19.672 37.562 -1.312 1 96.38 27 ASN B C 1
ATOM 4159 O O . ASN B 1 27 ? 18.875 36.812 -0.759 1 96.38 27 ASN B O 1
ATOM 4163 N N . LEU B 1 28 ? 19.5 38.906 -1.457 1 97.69 28 LEU B N 1
ATOM 4164 C CA . LEU B 1 28 ? 18.359 39.562 -0.82 1 97.69 28 LEU B CA 1
ATOM 4165 C C . LEU B 1 28 ? 17.078 39.344 -1.63 1 97.69 28 LEU B C 1
ATOM 4167 O O . LEU B 1 28 ? 17.125 39.375 -2.861 1 97.69 28 LEU B O 1
ATOM 4171 N N . SER B 1 29 ? 15.938 39.156 -0.991 1 97.44 29 SER B N 1
ATOM 4172 C CA . SER B 1 29 ? 14.633 39.25 -1.648 1 97.44 29 SER B CA 1
ATOM 4173 C C . SER B 1 29 ? 14.344 40.688 -2.086 1 97.44 29 SER B C 1
ATOM 4175 O O . SER B 1 29 ? 15.102 41.625 -1.766 1 97.44 29 SER B O 1
ATOM 4177 N N . ASN B 1 30 ? 13.289 40.875 -2.848 1 95.81 30 ASN B N 1
ATOM 4178 C CA . ASN B 1 30 ? 12.945 42.219 -3.309 1 95.81 30 ASN B CA 1
ATOM 4179 C C . ASN B 1 30 ? 12.68 43.156 -2.141 1 95.81 30 ASN B C 1
ATOM 4181 O O . ASN B 1 30 ? 13.141 44.312 -2.148 1 95.81 30 ASN B O 1
ATOM 4185 N N . SER B 1 31 ? 11.914 42.688 -1.166 1 95.94 31 SER B N 1
ATOM 4186 C CA . SER B 1 31 ? 11.609 43.5 0.006 1 95.94 31 SER B CA 1
ATOM 4187 C C . SER B 1 31 ? 12.875 43.781 0.812 1 95.94 31 SER B C 1
ATOM 4189 O O . SER B 1 31 ? 13.07 44.906 1.278 1 95.94 31 SER B O 1
ATOM 4191 N N . ALA B 1 32 ? 13.711 42.781 0.967 1 96.88 32 ALA B N 1
ATOM 4192 C CA . ALA B 1 32 ? 14.977 42.969 1.665 1 96.88 32 ALA B CA 1
ATOM 4193 C C . ALA B 1 32 ? 15.859 43.969 0.928 1 96.88 32 ALA B C 1
ATOM 4195 O O . ALA B 1 32 ? 16.562 44.781 1.555 1 96.88 32 ALA B O 1
ATOM 4196 N N . THR B 1 33 ? 15.875 43.906 -0.353 1 97.44 33 THR B N 1
ATOM 4197 C CA . THR B 1 33 ? 16.625 44.844 -1.171 1 97.44 33 THR B CA 1
ATOM 4198 C C . THR B 1 33 ? 16.125 46.281 -0.961 1 97.44 33 THR B C 1
ATOM 4200 O O . THR B 1 33 ? 16.922 47.188 -0.84 1 97.44 33 THR B O 1
ATOM 4203 N N . MET B 1 34 ? 14.859 46.406 -0.995 1 95.5 34 MET B N 1
ATOM 4204 C CA . MET B 1 34 ? 14.258 47.719 -0.774 1 95.5 34 MET B CA 1
ATOM 4205 C C . MET B 1 34 ? 14.688 48.281 0.573 1 95.5 34 MET B C 1
ATOM 4207 O O . MET B 1 34 ? 15.078 49.438 0.66 1 95.5 34 MET B O 1
ATOM 4211 N N . ILE B 1 35 ? 14.625 47.5 1.569 1 95.38 35 ILE B N 1
ATOM 4212 C CA . ILE B 1 35 ? 14.992 47.938 2.918 1 95.38 35 ILE B CA 1
ATOM 4213 C C . ILE B 1 35 ? 16.484 48.25 2.967 1 95.38 35 ILE B C 1
ATOM 4215 O O . ILE B 1 35 ? 16.891 49.25 3.596 1 95.38 35 ILE B O 1
ATOM 4219 N N . ASP B 1 36 ? 17.219 47.438 2.361 1 97.12 36 ASP B N 1
ATOM 4220 C CA . ASP B 1 36 ? 18.656 47.656 2.324 1 97.12 36 ASP B CA 1
ATOM 4221 C C . ASP B 1 36 ? 19 48.969 1.66 1 97.12 36 ASP B C 1
ATOM 4223 O O . ASP B 1 36 ? 19.859 49.719 2.139 1 97.12 36 ASP B O 1
ATOM 4227 N N . ASN B 1 37 ? 18.375 49.25 0.585 1 96.69 37 ASN B N 1
ATOM 4228 C CA . ASN B 1 37 ? 18.594 50.5 -0.125 1 96.69 37 ASN B CA 1
ATOM 4229 C C . ASN B 1 37 ? 18.219 51.719 0.729 1 96.69 37 ASN B C 1
ATOM 4231 O O . ASN B 1 37 ? 18.953 52.688 0.795 1 96.69 37 ASN B O 1
ATOM 4235 N N . LEU B 1 38 ? 17.062 51.625 1.351 1 95 38 LEU B N 1
ATOM 4236 C CA . LEU B 1 38 ? 16.578 52.719 2.188 1 95 38 LEU B CA 1
ATOM 4237 C C . LEU B 1 38 ? 17.5 52.938 3.383 1 95 38 LEU B C 1
ATOM 4239 O O . LEU B 1 38 ? 17.578 54.062 3.908 1 95 38 LEU B O 1
ATOM 4243 N N . SER B 1 39 ? 18.188 51.969 3.781 1 95.62 39 SER B N 1
ATOM 4244 C CA . SER B 1 39 ? 19.031 52.031 4.973 1 95.62 39 SER B CA 1
ATOM 4245 C C . SER B 1 39 ? 20.5 52.156 4.602 1 95.62 39 SER B C 1
ATOM 4247 O O . SER B 1 39 ? 21.375 51.906 5.43 1 95.62 39 SER B O 1
ATOM 4249 N N . ASN B 1 40 ? 20.766 52.438 3.426 1 95.75 40 ASN B N 1
ATOM 4250 C CA . ASN B 1 40 ? 22.109 52.688 2.908 1 95.75 40 ASN B CA 1
ATOM 4251 C C . ASN B 1 40 ? 23.016 51.469 3.104 1 95.75 40 ASN B C 1
ATOM 4253 O O . ASN B 1 40 ? 24.125 51.594 3.621 1 95.75 40 ASN B O 1
ATOM 4257 N N . GLY B 1 41 ? 22.453 50.281 2.824 1 96.62 41 GLY B N 1
ATOM 4258 C CA . GLY B 1 41 ? 23.234 49.062 2.773 1 96.62 41 GLY B CA 1
ATOM 4259 C C . GLY B 1 41 ? 23.359 48.375 4.121 1 96.62 41 GLY B C 1
ATOM 4260 O O . GLY B 1 41 ? 24.281 47.594 4.34 1 96.62 41 GLY B O 1
ATOM 4261 N N . TYR B 1 42 ? 22.547 48.594 5.02 1 96.38 42 TYR B N 1
ATOM 4262 C CA . TYR B 1 42 ? 22.641 48.094 6.387 1 96.38 42 TYR B CA 1
ATOM 4263 C C . TYR B 1 42 ? 22.562 46.594 6.414 1 96.38 42 TYR B C 1
ATOM 4265 O O . TYR B 1 42 ? 23.359 45.938 7.09 1 96.38 42 TYR B O 1
ATOM 4273 N N . ILE B 1 43 ? 21.625 45.969 5.695 1 96.31 43 ILE B N 1
ATOM 4274 C CA . ILE B 1 43 ? 21.391 44.531 5.719 1 96.31 43 ILE B CA 1
ATOM 4275 C C . ILE B 1 43 ? 22.594 43.812 5.113 1 96.31 43 ILE B C 1
ATOM 4277 O O . ILE B 1 43 ? 23.109 42.844 5.688 1 96.31 43 ILE B O 1
ATOM 4281 N N . LYS B 1 44 ? 23.031 44.281 3.988 1 96.19 44 LYS B N 1
ATOM 4282 C CA . LYS B 1 44 ? 24.188 43.688 3.334 1 96.19 44 LYS B CA 1
ATOM 4283 C C . LYS B 1 44 ? 25.422 43.719 4.242 1 96.19 44 LYS B C 1
ATOM 4285 O O . LYS B 1 44 ? 26.188 42.75 4.285 1 96.19 44 LYS B O 1
ATOM 4290 N N . LYS B 1 45 ? 25.594 44.844 4.867 1 95.62 45 LYS B N 1
ATOM 4291 C CA . LYS B 1 45 ? 26.719 44.969 5.789 1 95.62 45 LYS B CA 1
ATOM 4292 C C . LYS B 1 45 ? 26.656 43.906 6.895 1 95.62 45 LYS B C 1
ATOM 4294 O O . LYS B 1 45 ? 27.656 43.25 7.188 1 95.62 45 LYS B O 1
ATOM 4299 N N . ILE B 1 46 ? 25.562 43.719 7.484 1 95.25 46 ILE B N 1
ATOM 4300 C CA . ILE B 1 46 ? 25.375 42.75 8.57 1 95.25 46 ILE B CA 1
ATOM 4301 C C . ILE B 1 46 ? 25.625 41.344 8.047 1 95.25 46 ILE B C 1
ATOM 4303 O O . ILE B 1 46 ? 26.266 40.531 8.719 1 95.25 46 ILE B O 1
ATOM 4307 N N . LEU B 1 47 ? 25.078 41 6.887 1 95.81 47 LEU B N 1
ATOM 4308 C CA . LEU B 1 47 ? 25.25 39.688 6.301 1 95.81 47 LEU B CA 1
ATOM 4309 C C . LEU B 1 47 ? 26.719 39.406 6.004 1 95.81 47 LEU B C 1
ATOM 4311 O O . LEU B 1 47 ? 27.156 38.25 6.039 1 95.81 47 LEU B O 1
ATOM 4315 N N . SER B 1 48 ? 27.438 40.438 5.676 1 94.56 48 SER B N 1
ATOM 4316 C CA . SER B 1 48 ? 28.859 40.281 5.367 1 94.56 48 SER B CA 1
ATOM 4317 C C . SER B 1 48 ? 29.641 39.812 6.59 1 94.56 48 SER B C 1
ATOM 4319 O O . SER B 1 48 ? 30.734 39.219 6.453 1 94.56 48 SER B O 1
ATOM 4321 N N . TYR B 1 49 ? 29.062 40.062 7.789 1 93.56 49 TYR B N 1
ATOM 4322 C CA . TYR B 1 49 ? 29.719 39.594 9.008 1 93.56 49 TYR B CA 1
ATOM 4323 C C . TYR B 1 49 ? 29.578 38.094 9.156 1 93.56 49 TYR B C 1
ATOM 4325 O O . TYR B 1 49 ? 30.266 37.469 9.977 1 93.56 49 TYR B O 1
ATOM 4333 N N . GLY B 1 50 ? 28.688 37.406 8.375 1 90.19 50 GLY B N 1
ATOM 4334 C CA . GLY B 1 50 ? 28.562 35.938 8.367 1 90.19 50 GLY B CA 1
ATOM 4335 C C . GLY B 1 50 ? 27.453 35.438 9.266 1 90.19 50 GLY B C 1
ATOM 4336 O O . GLY B 1 50 ? 27.406 34.25 9.586 1 90.19 50 GLY B O 1
ATOM 4337 N N . GLU B 1 51 ? 26.531 36.25 9.672 1 88.94 51 GLU B N 1
ATOM 4338 C CA . GLU B 1 51 ? 25.484 35.906 10.641 1 88.94 51 GLU B CA 1
ATOM 4339 C C . GLU B 1 51 ? 24.438 35 10.008 1 88.94 51 GLU B C 1
ATOM 4341 O O . GLU B 1 51 ? 23.75 34.25 10.711 1 88.94 51 GLU B O 1
ATOM 4346 N N . MET B 1 52 ? 24.312 35.125 8.742 1 94.25 52 MET B N 1
ATOM 4347 C CA . MET B 1 52 ? 23.312 34.344 8.023 1 94.25 52 MET B CA 1
ATOM 4348 C C . MET B 1 52 ? 23.734 34.125 6.574 1 94.25 52 MET B C 1
ATOM 4350 O O . MET B 1 52 ? 24.25 35.031 5.934 1 94.25 52 MET B O 1
ATOM 4354 N N . GLN B 1 53 ? 23.438 32.906 6.078 1 95.88 53 GLN B N 1
ATOM 4355 C CA . GLN B 1 53 ? 23.844 32.562 4.719 1 95.88 53 GLN B CA 1
ATOM 4356 C C . GLN B 1 53 ? 22.625 32.438 3.803 1 95.88 53 GLN B C 1
ATOM 4358 O O . GLN B 1 53 ? 22.766 32.344 2.582 1 95.88 53 GLN B O 1
ATOM 4363 N N . GLY B 1 54 ? 21.469 32.438 4.406 1 97.06 54 GLY B N 1
ATOM 4364 C CA . GLY B 1 54 ? 20.25 32.375 3.623 1 97.06 54 GLY B CA 1
ATOM 4365 C C . GLY B 1 54 ? 19.719 30.938 3.508 1 97.06 54 GLY B C 1
ATOM 4366 O O . GLY B 1 54 ? 18.844 30.672 2.689 1 97.06 54 GLY B O 1
ATOM 4367 N N . LYS B 1 55 ? 20.234 30.062 4.344 1 96.75 55 LYS B N 1
ATOM 4368 C CA . LYS B 1 55 ? 19.781 28.688 4.348 1 96.75 55 LYS B CA 1
ATOM 4369 C C . LYS B 1 55 ? 18.438 28.547 5.07 1 96.75 55 LYS B C 1
ATOM 4371 O O . LYS B 1 55 ? 18.172 29.281 6.016 1 96.75 55 LYS B O 1
ATOM 4376 N N . ILE B 1 56 ? 17.688 27.625 4.594 1 96.62 56 ILE B N 1
ATOM 4377 C CA . ILE B 1 56 ? 16.406 27.328 5.246 1 96.62 56 ILE B CA 1
ATOM 4378 C C . ILE B 1 56 ? 16.656 26.984 6.715 1 96.62 56 ILE B C 1
ATOM 4380 O O . ILE B 1 56 ? 17.641 26.328 7.055 1 96.62 56 ILE B O 1
ATOM 4384 N N . LYS B 1 57 ? 15.797 27.438 7.582 1 95.75 57 LYS B N 1
ATOM 4385 C CA . LYS B 1 57 ? 15.805 27.25 9.031 1 95.75 57 LYS B CA 1
ATOM 4386 C C . LYS B 1 57 ? 16.672 28.312 9.719 1 95.75 57 LYS B C 1
ATOM 4388 O O . LYS B 1 57 ? 16.672 28.406 10.945 1 95.75 57 LYS B O 1
ATOM 4393 N N . GLN B 1 58 ? 17.375 29.109 8.945 1 97 58 GLN B N 1
ATOM 4394 C CA . GLN B 1 58 ? 18.109 30.234 9.516 1 97 58 GLN B CA 1
ATOM 4395 C C . GLN B 1 58 ? 17.203 31.453 9.695 1 97 58 GLN B C 1
ATOM 4397 O O . GLN B 1 58 ? 16.297 31.672 8.883 1 97 58 GLN B O 1
ATOM 4402 N N . SER B 1 59 ? 17.391 32.219 10.734 1 97.38 59 SER B N 1
ATOM 4403 C CA . SER B 1 59 ? 16.688 33.469 10.953 1 97.38 59 SER B CA 1
ATOM 4404 C C . SER B 1 59 ? 17.594 34.469 11.68 1 97.38 59 SER B C 1
ATOM 4406 O O . SER B 1 59 ? 18.547 34.094 12.344 1 97.38 59 SER B O 1
ATOM 4408 N N . LEU B 1 60 ? 17.391 35.688 11.422 1 96.69 60 LEU B N 1
ATOM 4409 C CA . LEU B 1 60 ? 18.109 36.781 12.07 1 96.69 60 LEU B CA 1
ATOM 4410 C C . LEU B 1 60 ? 17.188 37.938 12.336 1 96.69 60 LEU B C 1
ATOM 4412 O O . LEU B 1 60 ? 16.469 38.406 11.43 1 96.69 60 LEU B O 1
ATOM 4416 N N . ILE B 1 61 ? 17.125 38.438 13.547 1 95.44 61 ILE B N 1
ATOM 4417 C CA . ILE B 1 61 ? 16.312 39.594 13.883 1 95.44 61 ILE B CA 1
ATOM 4418 C C . ILE B 1 61 ? 17.203 40.844 13.961 1 95.44 61 ILE B C 1
ATOM 4420 O O . ILE B 1 61 ? 18.234 40.844 14.625 1 95.44 61 ILE B O 1
ATOM 4424 N N . LEU B 1 62 ? 16.859 41.812 13.242 1 95.12 62 LEU B N 1
ATOM 4425 C CA . LEU B 1 62 ? 17.516 43.094 13.297 1 95.12 62 LEU B CA 1
ATOM 4426 C C . LEU B 1 62 ? 16.609 44.156 13.945 1 95.12 62 LEU B C 1
ATOM 4428 O O . LEU B 1 62 ? 15.383 44.062 13.82 1 95.12 62 LEU B O 1
ATOM 4432 N N . TYR B 1 63 ? 17.234 45.156 14.602 1 93.56 63 TYR B N 1
ATOM 4433 C CA . TYR B 1 63 ? 16.484 46.188 15.312 1 93.56 63 TYR B CA 1
ATOM 4434 C C . TYR B 1 63 ? 16.875 47.562 14.82 1 93.56 63 TYR B C 1
ATOM 4436 O O . TYR B 1 63 ? 18.047 47.844 14.539 1 93.56 63 TYR B O 1
ATOM 4444 N N . ASN B 1 64 ? 15.859 48.344 14.719 1 92.19 64 ASN B N 1
ATOM 4445 C CA . ASN B 1 64 ? 16.062 49.75 14.477 1 92.19 64 ASN B CA 1
ATOM 4446 C C . ASN B 1 64 ? 16.984 50 13.297 1 92.19 64 ASN B C 1
ATOM 4448 O O . ASN B 1 64 ? 17.984 50.719 13.422 1 92.19 64 ASN B O 1
ATOM 4452 N N . ILE B 1 65 ? 16.609 49.469 12.258 1 93.06 65 ILE B N 1
ATOM 4453 C CA . ILE B 1 65 ? 17.359 49.688 11.031 1 93.06 65 ILE B CA 1
ATOM 4454 C C . ILE B 1 65 ? 17.312 51.156 10.648 1 93.06 65 ILE B C 1
ATOM 4456 O O . ILE B 1 65 ? 16.234 51.781 10.703 1 93.06 65 ILE B O 1
ATOM 4460 N N . PRO B 1 66 ? 18.422 51.75 10.266 1 93.12 66 PRO B N 1
ATOM 4461 C CA . PRO B 1 66 ? 18.469 53.156 9.938 1 93.12 66 PRO B CA 1
ATOM 4462 C C . PRO B 1 66 ? 17.469 53.531 8.844 1 93.12 66 PRO B C 1
ATOM 4464 O O . PRO B 1 66 ? 17.297 52.812 7.871 1 93.12 66 PRO B O 1
ATOM 4467 N N . ASN B 1 67 ? 16.75 54.688 9.039 1 91.44 67 ASN B N 1
ATOM 4468 C CA . ASN B 1 67 ? 15.867 55.312 8.062 1 91.44 67 ASN B CA 1
ATOM 4469 C C . ASN B 1 67 ? 14.586 54.531 7.855 1 91.44 67 ASN B C 1
ATOM 4471 O O . ASN B 1 67 ? 13.875 54.719 6.871 1 91.44 67 ASN B O 1
ATOM 4475 N N . ILE B 1 68 ? 14.375 53.531 8.633 1 90.06 68 ILE B N 1
ATOM 4476 C CA . ILE B 1 68 ? 13.141 52.781 8.555 1 90.06 68 ILE B CA 1
ATOM 4477 C C . ILE B 1 68 ? 12.336 52.938 9.844 1 90.06 68 ILE B C 1
ATOM 4479 O O . ILE B 1 68 ? 12.898 52.938 10.938 1 90.06 68 ILE B O 1
ATOM 4483 N N . ILE B 1 69 ? 11.125 53.094 9.688 1 88.19 69 ILE B N 1
ATOM 4484 C CA . ILE B 1 69 ? 10.25 53.438 10.805 1 88.19 69 ILE B CA 1
ATOM 4485 C C . ILE B 1 69 ? 10.008 52.188 11.664 1 88.19 69 ILE B C 1
ATOM 4487 O O . ILE B 1 69 ? 9.898 52.281 12.891 1 88.19 69 ILE B O 1
ATOM 4491 N N . SER B 1 70 ? 9.961 51.031 11.07 1 88.44 70 SER B N 1
ATOM 4492 C CA . SER B 1 70 ? 9.672 49.781 11.781 1 88.44 70 SER B CA 1
ATOM 4493 C C . SER B 1 70 ? 10.805 49.406 12.727 1 88.44 70 SER B C 1
ATOM 4495 O O . SER B 1 70 ? 11.977 49.594 12.398 1 88.44 70 SER B O 1
ATOM 4497 N N . LYS B 1 71 ? 10.477 48.844 13.773 1 87.5 71 LYS B N 1
ATOM 4498 C CA . LYS B 1 71 ? 11.438 48.594 14.844 1 87.5 71 LYS B CA 1
ATOM 4499 C C . LYS B 1 71 ? 12.141 47.25 14.672 1 87.5 71 LYS B C 1
ATOM 4501 O O . LYS B 1 71 ? 13.297 47.094 15.086 1 87.5 71 LYS B O 1
ATOM 4506 N N . LYS B 1 72 ? 11.422 46.281 14.227 1 93.5 72 LYS B N 1
ATOM 4507 C CA . LYS B 1 72 ? 11.977 44.938 14.125 1 93.5 72 LYS B CA 1
ATOM 4508 C C . LYS B 1 72 ? 11.938 44.438 12.68 1 93.5 72 LYS B C 1
ATOM 4510 O O . LYS B 1 72 ? 10.977 44.688 11.953 1 93.5 72 LYS B O 1
ATOM 4515 N N . PHE B 1 73 ? 13 43.719 12.297 1 94.31 73 PHE B N 1
ATOM 4516 C CA . PHE B 1 73 ? 13.133 43.094 10.984 1 94.31 73 PHE B CA 1
ATOM 4517 C C . PHE B 1 73 ? 13.57 41.625 11.133 1 94.31 73 PHE B C 1
ATOM 4519 O O . PHE B 1 73 ? 14.648 41.344 11.664 1 94.31 73 PHE B O 1
ATOM 4526 N N . LEU B 1 74 ? 12.672 40.781 10.742 1 96.69 74 LEU B N 1
ATOM 4527 C CA . LEU B 1 74 ? 12.977 39.344 10.789 1 96.69 74 LEU B CA 1
ATOM 4528 C C . LEU B 1 74 ? 13.422 38.844 9.422 1 96.69 74 LEU B C 1
ATOM 4530 O O . LEU B 1 74 ? 12.609 38.75 8.5 1 96.69 74 LEU B O 1
ATOM 4534 N N . LEU B 1 75 ? 14.711 38.531 9.297 1 98.06 75 LEU B N 1
ATOM 4535 C CA . LEU B 1 75 ? 15.273 37.938 8.102 1 98.06 75 LEU B CA 1
ATOM 4536 C C . LEU B 1 75 ? 15.148 36.406 8.156 1 98.06 75 LEU B C 1
ATOM 4538 O O . LEU B 1 75 ? 15.547 35.781 9.141 1 98.06 75 LEU B O 1
ATOM 4542 N N . ILE B 1 76 ? 14.57 35.844 7.141 1 98.44 76 ILE B N 1
ATOM 4543 C CA . ILE B 1 76 ? 14.328 34.406 7.086 1 98.44 76 ILE B CA 1
ATOM 4544 C C . ILE B 1 76 ? 15.141 33.781 5.941 1 98.44 76 ILE B C 1
ATOM 4546 O O . ILE B 1 76 ? 15.07 34.25 4.805 1 98.44 76 ILE B O 1
ATOM 4550 N N . GLY B 1 77 ? 15.945 32.75 6.238 1 98.31 77 GLY B N 1
ATOM 4551 C CA . GLY B 1 77 ? 16.594 31.984 5.176 1 98.31 77 GLY B CA 1
ATOM 4552 C C . GLY B 1 77 ? 15.633 31.219 4.309 1 98.31 77 GLY B C 1
ATOM 4553 O O . GLY B 1 77 ? 14.805 30.453 4.816 1 98.31 77 GLY B O 1
ATOM 4554 N N . CYS B 1 78 ? 15.758 31.344 2.934 1 98.19 78 CYS B N 1
ATOM 4555 C CA . CYS B 1 78 ? 14.75 30.781 2.039 1 98.19 78 CYS B CA 1
ATOM 4556 C C . CYS B 1 78 ? 15.367 29.781 1.077 1 98.19 78 CYS B C 1
ATOM 4558 O O . CYS B 1 78 ? 14.688 29.266 0.19 1 98.19 78 CYS B O 1
ATOM 4560 N N . GLY B 1 79 ? 16.609 29.484 1.259 1 97.19 79 GLY B N 1
ATOM 4561 C CA . GLY B 1 79 ? 17.281 28.562 0.355 1 97.19 79 GLY B CA 1
ATOM 4562 C C . GLY B 1 79 ? 17.469 29.125 -1.042 1 97.19 79 GLY B C 1
ATOM 4563 O O . GLY B 1 79 ? 17.703 30.312 -1.209 1 97.19 79 GLY B O 1
ATOM 4564 N N . LYS B 1 80 ? 17.406 28.25 -2.068 1 95.75 80 LYS B N 1
ATOM 4565 C CA . LYS B 1 80 ? 17.641 28.656 -3.451 1 95.75 80 LYS B CA 1
ATOM 4566 C C . LYS B 1 80 ? 16.438 29.422 -4.012 1 95.75 80 LYS B C 1
ATOM 4568 O O . LYS B 1 80 ? 15.305 28.938 -3.912 1 95.75 80 LYS B O 1
ATOM 4573 N N . LYS B 1 81 ? 16.594 30.609 -4.574 1 91.75 81 LYS B N 1
ATOM 4574 C CA . LYS B 1 81 ? 15.555 31.547 -5.02 1 91.75 81 LYS B CA 1
ATOM 4575 C C . LYS B 1 81 ? 14.594 30.875 -5.996 1 91.75 81 LYS B C 1
ATOM 4577 O O . LYS B 1 81 ? 13.383 31.062 -5.918 1 91.75 81 LYS B O 1
ATOM 4582 N N . ASN B 1 82 ? 14.977 30.047 -6.984 1 88.25 82 ASN B N 1
ATOM 4583 C CA . ASN B 1 82 ? 14.07 29.531 -8.008 1 88.25 82 ASN B CA 1
ATOM 4584 C C . ASN B 1 82 ? 13.883 28.016 -7.891 1 88.25 82 ASN B C 1
ATOM 4586 O O . ASN B 1 82 ? 13.477 27.359 -8.852 1 88.25 82 ASN B O 1
ATOM 4590 N N . LYS B 1 83 ? 14.023 27.5 -6.664 1 90.5 83 LYS B N 1
ATOM 4591 C CA . LYS B 1 83 ? 13.938 26.062 -6.488 1 90.5 83 LYS B CA 1
ATOM 4592 C C . LYS B 1 83 ? 13.383 25.703 -5.113 1 90.5 83 LYS B C 1
ATOM 4594 O O . LYS B 1 83 ? 13.953 24.875 -4.402 1 90.5 83 LYS B O 1
ATOM 4599 N N . ILE B 1 84 ? 12.25 26.469 -4.727 1 96.31 84 ILE B N 1
ATOM 4600 C CA . ILE B 1 84 ? 11.641 26.141 -3.439 1 96.31 84 ILE B CA 1
ATOM 4601 C C . ILE B 1 84 ? 10.555 25.094 -3.639 1 96.31 84 ILE B C 1
ATOM 4603 O O . ILE B 1 84 ? 9.641 25.281 -4.441 1 96.31 84 ILE B O 1
ATOM 4607 N N . ASN B 1 85 ? 10.688 23.922 -3.031 1 95.44 85 ASN B N 1
ATOM 4608 C CA . ASN B 1 85 ? 9.641 22.906 -3.121 1 95.44 85 ASN B CA 1
ATOM 4609 C C . ASN B 1 85 ? 8.648 23.031 -1.967 1 95.44 85 ASN B C 1
ATOM 4611 O O . ASN B 1 85 ? 8.773 23.922 -1.125 1 95.44 85 ASN B O 1
ATOM 4615 N N . ASP B 1 86 ? 7.668 22.188 -1.908 1 95.31 86 ASP B N 1
ATOM 4616 C CA . ASP B 1 86 ? 6.586 22.234 -0.932 1 95.31 86 ASP B CA 1
ATOM 4617 C C . ASP B 1 86 ? 7.121 22.125 0.492 1 95.31 86 ASP B C 1
ATOM 4619 O O . ASP B 1 86 ? 6.766 22.906 1.365 1 95.31 86 ASP B O 1
ATOM 4623 N N . ASP B 1 87 ? 7.969 21.188 0.673 1 93.81 87 ASP B N 1
ATOM 4624 C CA . ASP B 1 87 ? 8.516 20.938 2.002 1 93.81 87 ASP B CA 1
ATOM 4625 C C . ASP B 1 87 ? 9.336 22.125 2.5 1 93.81 87 ASP B C 1
ATOM 4627 O O . ASP B 1 87 ? 9.234 22.5 3.668 1 93.81 87 ASP B O 1
ATOM 4631 N N . GLN B 1 88 ? 10.148 22.594 1.633 1 96.25 88 GLN B N 1
ATOM 4632 C CA . GLN B 1 88 ? 10.992 23.75 1.969 1 96.25 88 GLN B CA 1
ATOM 4633 C C . GLN B 1 88 ? 10.141 24.953 2.336 1 96.25 88 GLN B C 1
ATOM 4635 O O . GLN B 1 88 ? 10.461 25.688 3.279 1 96.25 88 GLN B O 1
ATOM 4640 N N . TYR B 1 89 ? 9.078 25.188 1.589 1 97.69 89 TYR B N 1
ATOM 4641 C CA . TYR B 1 89 ? 8.18 26.297 1.889 1 97.69 89 TYR B CA 1
ATOM 4642 C C . TYR B 1 89 ? 7.574 26.141 3.281 1 97.69 89 TYR B C 1
ATOM 4644 O O . TYR B 1 89 ? 7.52 27.109 4.047 1 97.69 89 TYR B O 1
ATOM 4652 N N . GLN B 1 90 ? 7.121 24.938 3.607 1 96.94 90 GLN B N 1
ATOM 4653 C CA . GLN B 1 90 ? 6.555 24.703 4.93 1 96.94 90 GLN B CA 1
ATOM 4654 C C . GLN B 1 90 ? 7.586 24.953 6.023 1 96.94 90 GLN B C 1
ATOM 4656 O O . GLN B 1 90 ? 7.258 25.516 7.074 1 96.94 90 GLN B O 1
ATOM 4661 N N . GLU B 1 91 ? 8.805 24.578 5.766 1 97 91 GLU B N 1
ATOM 4662 C CA . GLU B 1 91 ? 9.875 24.812 6.727 1 97 91 GLU B CA 1
ATOM 4663 C C . GLU B 1 91 ? 10.125 26.312 6.922 1 97 91 GLU B C 1
ATOM 4665 O O . GLU B 1 91 ? 10.383 26.766 8.039 1 97 91 GLU B O 1
ATOM 4670 N N . ILE B 1 92 ? 10.102 26.984 5.828 1 98.06 92 ILE B N 1
ATOM 4671 C CA . ILE B 1 92 ? 10.266 28.438 5.879 1 98.06 92 ILE B CA 1
ATOM 4672 C C . ILE B 1 92 ? 9.172 29.047 6.75 1 98.06 92 ILE B C 1
ATOM 4674 O O . ILE B 1 92 ? 9.461 29.844 7.645 1 98.06 92 ILE B O 1
ATOM 4678 N N . ILE B 1 93 ? 7.945 28.625 6.527 1 97.62 93 ILE B N 1
ATOM 4679 C CA . ILE B 1 93 ? 6.816 29.156 7.289 1 97.62 93 ILE B CA 1
ATOM 4680 C C . ILE B 1 93 ? 6.969 28.781 8.758 1 97.62 93 ILE B C 1
ATOM 4682 O O . ILE B 1 93 ? 6.727 29.609 9.648 1 97.62 93 ILE B O 1
ATOM 4686 N N . CYS B 1 94 ? 7.352 27.578 9.008 1 96.88 94 CYS B N 1
ATOM 4687 C CA . CYS B 1 94 ? 7.566 27.141 10.383 1 96.88 94 CYS B CA 1
ATOM 4688 C C . CYS B 1 94 ? 8.578 28.031 11.086 1 96.88 94 CYS B C 1
ATOM 4690 O O . CYS B 1 94 ? 8.398 28.391 12.25 1 96.88 94 CYS B O 1
ATOM 4692 N N . THR B 1 95 ? 9.633 28.375 10.391 1 97.25 95 THR B N 1
ATOM 4693 C CA . THR B 1 95 ? 10.664 29.234 10.945 1 97.25 95 THR B CA 1
ATOM 4694 C C . THR B 1 95 ? 10.109 30.625 11.242 1 97.25 95 THR B C 1
ATOM 4696 O O . THR B 1 95 ? 10.422 31.219 12.273 1 97.25 95 THR B O 1
ATOM 4699 N N . ILE B 1 96 ? 9.312 31.141 10.305 1 96.44 96 ILE B N 1
ATOM 4700 C CA . ILE B 1 96 ? 8.672 32.438 10.508 1 96.44 96 ILE B CA 1
ATOM 4701 C C . ILE B 1 96 ? 7.828 32.406 11.781 1 96.44 96 ILE B C 1
ATOM 4703 O O . ILE B 1 96 ? 8.008 33.219 12.672 1 96.44 96 ILE B O 1
ATOM 4707 N N . VAL B 1 97 ? 6.973 31.422 11.883 1 94.38 97 VAL B N 1
ATOM 4708 C CA . VAL B 1 97 ? 6.004 31.328 12.977 1 94.38 97 VAL B CA 1
ATOM 4709 C C . VAL B 1 97 ? 6.734 31.125 14.297 1 94.38 97 VAL B C 1
ATOM 4711 O O . VAL B 1 97 ? 6.371 31.734 15.312 1 94.38 97 VAL B O 1
ATOM 4714 N N . LYS B 1 98 ? 7.754 30.312 14.297 1 93.69 98 LYS B N 1
ATOM 4715 C CA . LYS B 1 98 ? 8.547 30.062 15.492 1 93.69 98 LYS B CA 1
ATOM 4716 C C . LYS B 1 98 ? 9.125 31.359 16.047 1 93.69 98 LYS B C 1
ATOM 4718 O O . LYS B 1 98 ? 9.117 31.578 17.266 1 93.69 98 LYS B O 1
ATOM 4723 N N . ASN B 1 99 ? 9.633 32.156 15.172 1 93 99 ASN B N 1
ATOM 4724 C CA . ASN B 1 99 ? 10.234 33.438 15.586 1 93 99 ASN B CA 1
ATOM 4725 C C . ASN B 1 99 ? 9.18 34.438 16.016 1 93 99 ASN B C 1
ATOM 4727 O O . ASN B 1 99 ? 9.375 35.156 17 1 93 99 ASN B O 1
ATOM 4731 N N . LEU B 1 100 ? 8.102 34.5 15.305 1 90.69 100 LEU B N 1
ATOM 4732 C CA . LEU B 1 100 ? 7.039 35.438 15.656 1 90.69 100 LEU B CA 1
ATOM 4733 C C . LEU B 1 100 ? 6.445 35.125 17.016 1 90.69 100 LEU B C 1
ATOM 4735 O O . LEU B 1 100 ? 6.059 36 17.766 1 90.69 100 LEU B O 1
ATOM 4739 N N . ASN B 1 101 ? 6.332 33.844 17.312 1 86.62 101 ASN B N 1
ATOM 4740 C CA . ASN B 1 101 ? 5.77 33.406 18.578 1 86.62 101 ASN B CA 1
ATOM 4741 C C . ASN B 1 101 ? 6.621 33.844 19.766 1 86.62 101 ASN B C 1
ATOM 4743 O O . ASN B 1 101 ? 6.117 33.969 20.875 1 86.62 101 ASN B O 1
ATOM 4747 N N . LYS B 1 102 ? 7.84 34.125 19.516 1 84.56 102 LYS B N 1
ATOM 4748 C CA . LYS B 1 102 ? 8.758 34.531 20.578 1 84.56 102 LYS B CA 1
ATOM 4749 C C . LYS B 1 102 ? 8.734 36.031 20.781 1 84.56 102 LYS B C 1
ATOM 4751 O O . LYS B 1 102 ? 9.242 36.562 21.781 1 84.56 102 LYS B O 1
ATOM 4756 N N . MET B 1 103 ? 8.109 36.656 19.828 1 81.38 103 MET B N 1
ATOM 4757 C CA . MET B 1 103 ? 8.164 38.094 19.844 1 81.38 103 MET B CA 1
ATOM 4758 C C . MET B 1 103 ? 6.836 38.688 20.281 1 81.38 103 MET B C 1
ATOM 4760 O O . MET B 1 103 ? 5.777 38.125 20.016 1 81.38 103 MET B O 1
ATOM 4764 N N . SER B 1 104 ? 6.875 39.719 21.078 1 78.38 104 SER B N 1
ATOM 4765 C CA . SER B 1 104 ? 5.684 40.5 21.359 1 78.38 104 SER B CA 1
ATOM 4766 C C . SER B 1 104 ? 5.398 41.5 20.25 1 78.38 104 SER B C 1
ATOM 4768 O O . SER B 1 104 ? 6.102 42.5 20.125 1 78.38 104 SER B O 1
ATOM 4770 N N . MET B 1 105 ? 4.555 41.156 19.359 1 80.5 105 MET B N 1
ATOM 4771 C CA . MET B 1 105 ? 4.258 42.031 18.234 1 80.5 105 MET B CA 1
ATOM 4772 C C . MET B 1 105 ? 2.752 42.156 18.016 1 80.5 105 MET B C 1
ATOM 4774 O O . MET B 1 105 ? 1.997 41.25 18.344 1 80.5 105 MET B O 1
ATOM 4778 N N . LYS B 1 106 ? 2.398 43.344 17.578 1 85.88 106 LYS B N 1
ATOM 4779 C CA . LYS B 1 106 ? 0.985 43.562 17.297 1 85.88 106 LYS B CA 1
ATOM 4780 C C . LYS B 1 106 ? 0.7 43.531 15.797 1 85.88 106 LYS B C 1
ATOM 4782 O O . LYS B 1 106 ? -0.346 43.031 15.375 1 85.88 106 LYS B O 1
ATOM 4787 N N . LYS B 1 107 ? 1.609 44.031 15.016 1 92.12 107 LYS B N 1
ATOM 4788 C CA . LYS B 1 107 ? 1.429 44.125 13.57 1 92.12 107 LYS B CA 1
ATOM 4789 C C . LYS B 1 107 ? 2.672 43.625 12.836 1 92.12 107 LYS B C 1
ATOM 4791 O O . LYS B 1 107 ? 3.777 44.125 13.078 1 92.12 107 LYS B O 1
ATOM 4796 N N . VAL B 1 108 ? 2.465 42.688 11.961 1 94.56 108 VAL B N 1
ATOM 4797 C CA . VAL B 1 108 ? 3.564 42.094 11.227 1 94.56 108 VAL B CA 1
ATOM 4798 C C . VAL B 1 108 ? 3.242 42.062 9.734 1 94.56 108 VAL B C 1
ATOM 4800 O O . VAL B 1 108 ? 2.1 41.812 9.344 1 94.56 108 VAL B O 1
ATOM 4803 N N . VAL B 1 109 ? 4.219 42.375 8.898 1 95.81 109 VAL B N 1
ATOM 4804 C CA . VAL B 1 109 ? 4.062 42.25 7.449 1 95.81 109 VAL B CA 1
ATOM 4805 C C . VAL B 1 109 ? 4.926 41.125 6.926 1 95.81 109 VAL B C 1
ATOM 4807 O O . VAL B 1 109 ? 6.078 40.969 7.336 1 95.81 109 VAL B O 1
ATOM 4810 N N . VAL B 1 110 ? 4.34 40.281 6.086 1 96.88 110 VAL B N 1
ATOM 4811 C CA . VAL B 1 110 ? 5.059 39.156 5.5 1 96.88 110 VAL B CA 1
ATOM 4812 C C . VAL B 1 110 ? 4.961 39.219 3.977 1 96.88 110 VAL B C 1
ATOM 4814 O O . VAL B 1 110 ? 3.92 39.594 3.43 1 96.88 110 VAL B O 1
ATOM 4817 N N . TYR B 1 111 ? 6.051 38.844 3.238 1 96.19 111 TYR B N 1
ATOM 4818 C CA . TYR B 1 111 ? 6.152 38.906 1.784 1 96.19 111 TYR B CA 1
ATOM 4819 C C . TYR B 1 111 ? 6.176 37.5 1.181 1 96.19 111 TYR B C 1
ATOM 4821 O O . TYR B 1 111 ? 7.164 37.094 0.565 1 96.19 111 TYR B O 1
ATOM 4829 N N . LEU B 1 112 ? 5.07 36.812 1.189 1 94.25 112 LEU B N 1
ATOM 4830 C CA . LEU B 1 112 ? 4.984 35.438 0.725 1 94.25 112 LEU B CA 1
ATOM 4831 C C . LEU B 1 112 ? 5.094 35.375 -0.795 1 94.25 112 LEU B C 1
ATOM 4833 O O . LEU B 1 112 ? 5.523 34.344 -1.347 1 94.25 112 LEU B O 1
ATOM 4837 N N . ASN B 1 113 ? 4.605 36.438 -1.448 1 92.12 113 ASN B N 1
ATOM 4838 C CA . ASN B 1 113 ? 4.574 36.469 -2.906 1 92.12 113 ASN B CA 1
ATOM 4839 C C . ASN B 1 113 ? 5.977 36.438 -3.5 1 92.12 113 ASN B C 1
ATOM 4841 O O . ASN B 1 113 ? 6.148 36.094 -4.676 1 92.12 113 ASN B O 1
ATOM 4845 N N . GLU B 1 114 ? 6.973 36.719 -2.701 1 93.94 114 GLU B N 1
ATOM 4846 C CA . GLU B 1 114 ? 8.352 36.75 -3.186 1 93.94 114 GLU B CA 1
ATOM 4847 C C . GLU B 1 114 ? 8.945 35.344 -3.217 1 93.94 114 GLU B C 1
ATOM 4849 O O . GLU B 1 114 ? 10.016 35.125 -3.797 1 93.94 114 GLU B O 1
ATOM 4854 N N . LEU B 1 115 ? 8.312 34.344 -2.607 1 96.12 115 LEU B N 1
ATOM 4855 C CA . LEU B 1 115 ? 8.781 32.969 -2.578 1 96.12 115 LEU B CA 1
ATOM 4856 C C . LEU B 1 115 ? 8.234 32.188 -3.771 1 96.12 115 LEU B C 1
ATOM 4858 O O . LEU B 1 115 ? 7.031 31.953 -3.869 1 96.12 115 LEU B O 1
ATOM 4862 N N . ASN B 1 116 ? 9.125 31.828 -4.68 1 95.88 116 ASN B N 1
ATOM 4863 C CA . ASN B 1 116 ? 8.719 31.031 -5.828 1 95.88 116 ASN B CA 1
ATOM 4864 C C . ASN B 1 116 ? 8.688 29.547 -5.488 1 95.88 116 ASN B C 1
ATOM 4866 O O . ASN B 1 116 ? 9.711 28.859 -5.574 1 95.88 116 ASN B O 1
ATOM 4870 N N . VAL B 1 117 ? 7.48 29.031 -5.168 1 96.75 117 VAL B N 1
ATOM 4871 C CA . VAL B 1 117 ? 7.301 27.625 -4.844 1 96.75 117 VAL B CA 1
ATOM 4872 C C . VAL B 1 117 ? 6.914 26.844 -6.102 1 96.75 117 VAL B C 1
ATOM 4874 O O . VAL B 1 117 ? 5.984 27.234 -6.816 1 96.75 117 VAL B O 1
ATOM 4877 N N . GLU B 1 118 ? 7.598 25.719 -6.352 1 95.75 118 GLU B N 1
ATOM 4878 C CA . GLU B 1 118 ? 7.406 24.922 -7.562 1 95.75 118 GLU B CA 1
ATOM 4879 C C . GLU B 1 118 ? 5.969 24.422 -7.684 1 95.75 118 GLU B C 1
ATOM 4881 O O . GLU B 1 118 ? 5.461 23.75 -6.781 1 95.75 118 GLU B O 1
ATOM 4886 N N . LYS B 1 119 ? 5.281 24.781 -8.773 1 94.56 119 LYS B N 1
ATOM 4887 C CA . LYS B 1 119 ? 3.965 24.297 -9.172 1 94.56 119 LYS B CA 1
ATOM 4888 C C . LYS B 1 119 ? 2.891 24.719 -8.172 1 94.56 119 LYS B C 1
ATOM 4890 O O . LYS B 1 119 ? 1.891 24.016 -7.992 1 94.56 119 LYS B O 1
ATOM 4895 N N . ARG B 1 120 ? 3.107 25.828 -7.426 1 97.38 120 ARG B N 1
ATOM 4896 C CA . ARG B 1 120 ? 2.131 26.359 -6.477 1 97.38 120 ARG B CA 1
ATOM 4897 C C . ARG B 1 120 ? 1.812 27.812 -6.762 1 97.38 120 ARG B C 1
ATOM 4899 O O . ARG B 1 120 ? 2.682 28.578 -7.199 1 97.38 120 ARG B O 1
ATOM 4906 N N . ASP B 1 121 ? 0.616 28.188 -6.539 1 96.75 121 ASP B N 1
ATOM 4907 C CA . ASP B 1 121 ? 0.178 29.547 -6.812 1 96.75 121 ASP B CA 1
ATOM 4908 C C . ASP B 1 121 ? 0.02 30.344 -5.516 1 96.75 121 ASP B C 1
ATOM 4910 O O . ASP B 1 121 ? 0.333 29.844 -4.434 1 96.75 121 ASP B O 1
ATOM 4914 N N . LEU B 1 122 ? -0.369 31.562 -5.68 1 96.94 122 LEU B N 1
ATOM 4915 C CA . LEU B 1 122 ? -0.49 32.469 -4.559 1 96.94 122 LEU B CA 1
ATOM 4916 C C . LEU B 1 122 ? -1.528 31.984 -3.557 1 96.94 122 LEU B C 1
ATOM 4918 O O . LEU B 1 122 ? -1.319 32.062 -2.346 1 96.94 122 LEU B O 1
ATOM 4922 N N . TYR B 1 123 ? -2.645 31.484 -4.031 1 97.88 123 TYR B N 1
ATOM 4923 C CA . TYR B 1 123 ? -3.693 30.922 -3.182 1 97.88 123 TYR B CA 1
ATOM 4924 C C . TYR B 1 123 ? -3.129 29.859 -2.246 1 97.88 123 TYR B C 1
ATOM 4926 O O . TYR B 1 123 ? -3.357 29.906 -1.035 1 97.88 123 TYR B O 1
ATOM 4934 N N . TRP B 1 124 ? -2.389 28.984 -2.818 1 98.25 124 TRP B N 1
ATOM 4935 C CA . TRP B 1 124 ? -1.832 27.875 -2.061 1 98.25 124 TRP B CA 1
ATOM 4936 C C . TRP B 1 124 ? -0.847 28.375 -1.007 1 98.25 124 TRP B C 1
ATOM 4938 O O . TRP B 1 124 ? -0.853 27.891 0.13 1 98.25 124 TRP B O 1
ATOM 4948 N N . LYS B 1 125 ? 0.01 29.312 -1.37 1 98.06 125 LYS B N 1
ATOM 4949 C CA . LYS B 1 125 ? 1.023 29.828 -0.457 1 98.06 125 LYS B CA 1
ATOM 4950 C C . LYS B 1 125 ? 0.38 30.484 0.764 1 98.06 125 LYS B C 1
ATOM 4952 O O . LYS B 1 125 ? 0.804 30.25 1.896 1 98.06 125 LYS B O 1
ATOM 4957 N N . ILE B 1 126 ? -0.62 31.234 0.546 1 98.12 126 ILE B N 1
ATOM 4958 C CA . ILE B 1 126 ? -1.301 31.938 1.633 1 98.12 126 ILE B CA 1
ATOM 4959 C C . ILE B 1 126 ? -2.02 30.922 2.523 1 98.12 126 ILE B C 1
ATOM 4961 O O . ILE B 1 126 ? -1.931 31 3.752 1 98.12 126 ILE B O 1
ATOM 4965 N N . ARG B 1 127 ? -2.664 30.016 1.94 1 98.06 127 ARG B N 1
ATOM 4966 C CA . ARG B 1 127 ? -3.385 29 2.695 1 98.06 127 ARG B CA 1
ATOM 4967 C C . ARG B 1 127 ? -2.434 28.188 3.574 1 98.06 127 ARG B C 1
ATOM 4969 O O . ARG B 1 127 ? -2.693 27.984 4.762 1 98.06 127 ARG B O 1
ATOM 4976 N N . GLN B 1 128 ? -1.336 27.734 2.963 1 97.94 128 GLN B N 1
ATOM 4977 C CA . GLN B 1 128 ? -0.353 26.969 3.721 1 97.94 128 GLN B CA 1
ATOM 4978 C C . GLN B 1 128 ? 0.194 27.766 4.891 1 97.94 128 GLN B C 1
ATOM 4980 O O . GLN B 1 128 ? 0.372 27.234 5.992 1 97.94 128 GLN B O 1
ATOM 4985 N N . PHE B 1 129 ? 0.468 29.047 4.664 1 97.62 129 PHE B N 1
ATOM 4986 C CA . PHE B 1 129 ? 0.999 29.922 5.703 1 97.62 129 PHE B CA 1
ATOM 4987 C C . PHE B 1 129 ? 0.049 29.984 6.891 1 97.62 129 PHE B C 1
ATOM 4989 O O . PHE B 1 129 ? 0.461 29.781 8.039 1 97.62 129 PHE B O 1
ATOM 4996 N N . ILE B 1 130 ? -1.2 30.188 6.621 1 97.5 130 ILE B N 1
ATOM 4997 C CA . ILE B 1 130 ? -2.188 30.391 7.68 1 97.5 130 ILE B CA 1
ATOM 4998 C C . ILE B 1 130 ? -2.445 29.062 8.391 1 97.5 130 ILE B C 1
ATOM 5000 O O . ILE B 1 130 ? -2.516 29.016 9.625 1 97.5 130 ILE B O 1
ATOM 5004 N N . GLU B 1 131 ? -2.611 27.984 7.672 1 97.62 131 GLU B N 1
ATOM 5005 C CA . GLU B 1 131 ? -2.84 26.672 8.281 1 97.62 131 GLU B CA 1
ATOM 5006 C C . GLU B 1 131 ? -1.676 26.266 9.18 1 97.62 131 GLU B C 1
ATOM 5008 O O . GLU B 1 131 ? -1.886 25.781 10.297 1 97.62 131 GLU B O 1
ATOM 5013 N N . ILE B 1 132 ? -0.446 26.469 8.695 1 96.88 132 ILE B N 1
ATOM 5014 C CA . ILE B 1 132 ? 0.729 26.125 9.492 1 96.88 132 ILE B CA 1
ATOM 5015 C C . ILE B 1 132 ? 0.809 27.047 10.703 1 96.88 132 ILE B C 1
ATOM 5017 O O . ILE B 1 132 ? 1.157 26.609 11.805 1 96.88 132 ILE B O 1
ATOM 5021 N N . PHE B 1 133 ? 0.526 28.359 10.523 1 95.38 133 PHE B N 1
ATOM 5022 C CA . PHE B 1 133 ? 0.52 29.312 11.625 1 95.38 133 PHE B CA 1
ATOM 5023 C C . PHE B 1 133 ? -0.387 28.828 12.758 1 95.38 133 PHE B C 1
ATOM 5025 O O . PHE B 1 133 ? 0.026 28.781 13.914 1 95.38 133 PHE B O 1
ATOM 5032 N N . TYR B 1 134 ? -1.617 28.453 12.414 1 95 134 TYR B N 1
ATOM 5033 C CA . TYR B 1 134 ? -2.576 28 13.414 1 95 134 TYR B CA 1
ATOM 5034 C C . TYR B 1 134 ? -2.127 26.672 14.039 1 95 134 TYR B C 1
ATOM 5036 O O . TYR B 1 134 ? -2.348 26.438 15.227 1 95 134 TYR B O 1
ATOM 5044 N N . GLU B 1 135 ? -1.573 25.812 13.219 1 94.5 135 GLU B N 1
ATOM 5045 C CA . GLU B 1 135 ? -1.056 24.562 13.742 1 94.5 135 GLU B CA 1
ATOM 5046 C C . GLU B 1 135 ? 0.01 24.797 14.805 1 94.5 135 GLU B C 1
ATOM 5048 O O . GLU B 1 135 ? -0.017 24.172 15.867 1 94.5 135 GLU B O 1
ATOM 5053 N N . LYS B 1 136 ? 0.93 25.703 14.523 1 92.88 136 LYS B N 1
ATOM 5054 C CA . LYS B 1 136 ? 2.086 25.922 15.391 1 92.88 136 LYS B CA 1
ATOM 5055 C C . LYS B 1 136 ? 1.708 26.75 16.609 1 92.88 136 LYS B C 1
ATOM 5057 O O . LYS B 1 136 ? 2.447 26.781 17.609 1 92.88 136 LYS B O 1
ATOM 5062 N N . THR B 1 137 ? 0.595 27.375 16.578 1 91.12 137 THR B N 1
ATOM 5063 C CA . THR B 1 137 ? 0.197 28.219 17.703 1 91.12 137 THR B CA 1
ATOM 5064 C C . THR B 1 137 ? -0.936 27.562 18.484 1 91.12 137 THR B C 1
ATOM 5066 O O . THR B 1 137 ? -1.481 28.156 19.422 1 91.12 137 THR B O 1
ATOM 5069 N N . TYR B 1 138 ? -1.352 26.344 18.125 1 91.5 138 TYR B N 1
ATOM 5070 C CA . TYR B 1 138 ? -2.412 25.625 18.828 1 91.5 138 TYR B CA 1
ATOM 5071 C C . TYR B 1 138 ? -1.989 25.281 20.25 1 91.5 138 TYR B C 1
ATOM 5073 O O . TYR B 1 138 ? -0.871 24.812 20.469 1 91.5 138 TYR B O 1
ATOM 5081 N N . ILE B 1 139 ? -2.826 25.531 21.156 1 87.31 139 ILE B N 1
ATOM 5082 C CA . ILE B 1 139 ? -2.641 25.141 22.547 1 87.31 139 ILE B CA 1
ATOM 5083 C C . ILE B 1 139 ? -3.934 24.547 23.094 1 87.31 139 ILE B C 1
ATOM 5085 O O . ILE B 1 139 ? -4.996 25.172 23 1 87.31 139 ILE B O 1
ATOM 5089 N N . PHE B 1 140 ? -3.857 23.328 23.594 1 85.94 140 PHE B N 1
ATOM 5090 C CA . PHE B 1 140 ? -5 22.719 24.266 1 85.94 140 PHE B CA 1
ATOM 5091 C C . PHE B 1 140 ? -5.008 23.078 25.75 1 85.94 140 PHE B C 1
ATOM 5093 O O . PHE B 1 140 ? -4.09 22.719 26.484 1 85.94 140 PHE B O 1
ATOM 5100 N N . SER B 1 141 ? -5.93 23.859 26.234 1 78.44 141 SER B N 1
ATOM 5101 C CA . SER B 1 141 ? -5.926 24.297 27.625 1 78.44 141 SER B CA 1
ATOM 5102 C C . SER B 1 141 ? -7.312 24.172 28.25 1 78.44 141 SER B C 1
ATOM 5104 O O . SER B 1 141 ? -7.586 24.781 29.281 1 78.44 141 SER B O 1
ATOM 5106 N N . LEU B 1 142 ? -8.148 23.438 27.703 1 70.19 142 LEU B N 1
ATOM 5107 C CA . LEU B 1 142 ? -9.531 23.406 28.156 1 70.19 142 LEU B CA 1
ATOM 5108 C C . LEU B 1 142 ? -9.633 22.828 29.562 1 70.19 142 LEU B C 1
ATOM 5110 O O . LEU B 1 142 ? -10.555 23.172 30.312 1 70.19 142 LEU B O 1
ATOM 5114 N N . ASN B 1 143 ? -8.719 22.016 30 1 72.44 143 ASN B N 1
ATOM 5115 C CA . ASN B 1 143 ? -8.844 21.375 31.312 1 72.44 143 ASN B CA 1
ATOM 5116 C C . ASN B 1 143 ? -7.793 21.906 32.281 1 72.44 143 ASN B C 1
ATOM 5118 O O . ASN B 1 143 ? -7.637 21.359 33.375 1 72.44 143 ASN B O 1
ATOM 5122 N N . LYS B 1 144 ? -7.129 22.938 31.812 1 70.81 144 LYS B N 1
ATOM 5123 C CA . LYS B 1 144 ? -6.102 23.469 32.719 1 70.81 144 LYS B CA 1
ATOM 5124 C C . LYS B 1 144 ? -6.602 24.688 33.469 1 70.81 144 LYS B C 1
ATOM 5126 O O . LYS B 1 144 ? -7.414 25.453 32.938 1 70.81 144 LYS B O 1
ATOM 5131 N N . ASN B 1 145 ? -6.266 24.766 34.719 1 66.31 145 ASN B N 1
ATOM 5132 C CA . ASN B 1 145 ? -6.641 25.906 35.562 1 66.31 145 ASN B CA 1
ATOM 5133 C C . ASN B 1 145 ? -6.145 27.219 34.938 1 66.31 145 ASN B C 1
ATOM 5135 O O . ASN B 1 145 ? -6.883 28.203 34.875 1 66.31 145 ASN B O 1
ATOM 5139 N N . LYS B 1 146 ? -4.816 27.312 34.594 1 61.75 146 LYS B N 1
ATOM 5140 C CA . LYS B 1 146 ? -4.281 28.5 33.938 1 61.75 146 LYS B CA 1
ATOM 5141 C C . LYS B 1 146 ? -4.406 28.406 32.438 1 61.75 146 LYS B C 1
ATOM 5143 O O . LYS B 1 146 ? -3.801 27.531 31.812 1 61.75 146 LYS B O 1
ATOM 5148 N N . GLN B 1 147 ? -5.461 29 31.953 1 61.56 147 GLN B N 1
ATOM 5149 C CA . GLN B 1 147 ? -5.66 28.969 30.5 1 61.56 147 GLN B CA 1
ATOM 5150 C C . GLN B 1 147 ? -4.52 29.688 29.781 1 61.56 147 GLN B C 1
ATOM 5152 O O . GLN B 1 147 ? -4.332 30.891 29.953 1 61.56 147 GLN B O 1
ATOM 5157 N N . LYS B 1 148 ? -3.492 29.031 29.453 1 58.84 148 LYS B N 1
ATOM 5158 C CA . LYS B 1 148 ? -2.451 29.609 28.609 1 58.84 148 LYS B CA 1
ATOM 5159 C C . LYS B 1 148 ?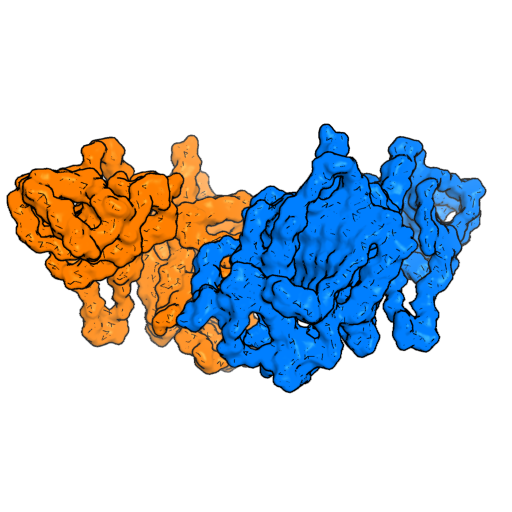 -2.979 29.906 27.203 1 58.84 148 LYS B C 1
ATOM 5161 O O . LYS B 1 148 ? -3.533 29.031 26.547 1 58.84 148 LYS B O 1
ATOM 5166 N N . THR B 1 149 ? -3.49 31.125 27.031 1 56.38 149 THR B N 1
ATOM 5167 C CA . THR B 1 149 ? -3.867 31.484 25.656 1 56.38 149 THR B CA 1
ATOM 5168 C C . THR B 1 149 ? -2.686 32.094 24.922 1 56.38 149 THR B C 1
ATOM 5170 O O . THR B 1 149 ? -1.773 32.656 25.531 1 56.38 149 THR B O 1
ATOM 5173 N N . PHE B 1 150 ? -2.541 31.625 23.703 1 58.75 150 PHE B N 1
ATOM 5174 C CA . PHE B 1 150 ? -1.622 32.406 22.859 1 58.75 150 PHE B CA 1
ATOM 5175 C C . PHE B 1 150 ? -1.997 33.875 22.859 1 58.75 150 PHE B C 1
ATOM 5177 O O . PHE B 1 150 ? -3.068 34.25 22.375 1 58.75 150 PHE B O 1
ATOM 5184 N N . ASN B 1 151 ? -1.673 34.688 23.844 1 53.31 151 ASN B N 1
ATOM 5185 C CA . ASN B 1 151 ? -2.066 36.031 24.156 1 53.31 151 ASN B CA 1
ATOM 5186 C C . ASN B 1 151 ? -1.71 37 23.031 1 53.31 151 ASN B C 1
ATOM 5188 O O . ASN B 1 151 ? -2.084 38.188 23.062 1 53.31 151 ASN B O 1
ATOM 5192 N N . ASN B 1 152 ? -1.024 36.656 22.031 1 58.62 152 ASN B N 1
ATOM 5193 C CA . ASN B 1 152 ? -0.584 37.781 21.203 1 58.62 152 ASN B CA 1
ATOM 5194 C C . ASN B 1 152 ? -1.469 37.938 19.969 1 58.62 152 ASN B C 1
ATOM 5196 O O . ASN B 1 152 ? -1.562 37.031 19.141 1 58.62 152 ASN B O 1
ATOM 5200 N N . THR B 1 153 ? -2.566 38.875 20.266 1 61.09 153 THR B N 1
ATOM 5201 C CA . THR B 1 153 ? -3.352 39.25 19.094 1 61.09 153 THR B CA 1
ATOM 5202 C C . THR B 1 153 ? -2.469 39.875 18.031 1 61.09 153 THR B C 1
ATOM 5204 O O . THR B 1 153 ? -1.884 40.938 18.266 1 61.09 153 THR B O 1
ATOM 5207 N N . TYR B 1 154 ? -2.154 39.156 16.922 1 78.94 154 TYR B N 1
ATOM 5208 C CA . TYR B 1 154 ? -1.323 39.625 15.82 1 78.94 154 TYR B CA 1
ATOM 5209 C C . TYR B 1 154 ? -2.176 40 14.609 1 78.94 154 TYR B C 1
ATOM 5211 O O . TYR B 1 154 ? -3.225 39.406 14.375 1 78.94 154 TYR B O 1
ATOM 5219 N N . GLU B 1 155 ? -2.025 41.25 14.266 1 90.56 155 GLU B N 1
ATOM 5220 C CA . GLU B 1 155 ? -2.395 41.5 12.867 1 90.56 155 GLU B CA 1
ATOM 5221 C C . GLU B 1 155 ? -1.255 41.125 11.93 1 90.56 155 GLU B C 1
ATOM 5223 O O . GLU B 1 155 ? -0.154 41.688 12.031 1 90.56 155 GLU B O 1
ATOM 5228 N N . ILE B 1 156 ? -1.52 40.156 11.102 1 94.81 156 ILE B N 1
ATOM 5229 C CA . ILE B 1 156 ? -0.541 39.75 10.094 1 94.81 156 ILE B CA 1
ATOM 5230 C C . ILE B 1 156 ? -0.978 40.25 8.727 1 94.81 156 ILE B C 1
ATOM 5232 O O . ILE B 1 156 ? -2.057 39.906 8.242 1 94.81 156 ILE B O 1
ATOM 5236 N N . ILE B 1 157 ? -0.174 41.094 8.172 1 95.88 157 ILE B N 1
ATOM 5237 C CA . ILE B 1 157 ? -0.441 41.656 6.855 1 95.88 157 ILE B CA 1
ATOM 5238 C C . ILE B 1 157 ? 0.367 40.906 5.793 1 95.88 157 ILE B C 1
ATOM 5240 O O . ILE B 1 157 ? 1.599 40.875 5.852 1 95.88 157 ILE B O 1
ATOM 5244 N N . ILE B 1 158 ? -0.306 40.312 4.875 1 97.25 158 ILE B N 1
ATOM 5245 C CA . ILE B 1 158 ? 0.327 39.688 3.711 1 97.25 158 ILE B CA 1
ATOM 5246 C C . ILE B 1 158 ? 0.452 40.719 2.592 1 97.25 158 ILE B C 1
ATOM 5248 O O . ILE B 1 158 ? -0.555 41.188 2.047 1 97.25 158 ILE B O 1
ATOM 5252 N N . HIS B 1 159 ? 1.646 41.062 2.293 1 96.62 159 HIS B N 1
ATOM 5253 C CA . HIS B 1 159 ? 1.884 42.062 1.275 1 96.62 159 HIS B CA 1
ATOM 5254 C C . HIS B 1 159 ? 1.658 41.5 -0.126 1 96.62 159 HIS B C 1
ATOM 5256 O O . HIS B 1 159 ? 2.246 40.5 -0.494 1 96.62 159 HIS B O 1
ATOM 5262 N N . LEU B 1 160 ? 0.842 42.219 -0.895 1 95.94 160 LEU B N 1
ATOM 5263 C CA . LEU B 1 160 ? 0.677 41.938 -2.32 1 95.94 160 LEU B CA 1
ATOM 5264 C C . LEU B 1 160 ? 0.842 43.219 -3.133 1 95.94 160 LEU B C 1
ATOM 5266 O O . LEU B 1 160 ? 0.404 44.281 -2.709 1 95.94 160 LEU B O 1
ATOM 5270 N N . GLU B 1 161 ? 1.463 43.062 -4.23 1 91.19 161 GLU B N 1
ATOM 5271 C CA . GLU B 1 161 ? 1.777 44.25 -5.043 1 91.19 161 GLU B CA 1
ATOM 5272 C C . GLU B 1 161 ? 0.688 44.5 -6.078 1 91.19 161 GLU B C 1
ATOM 5274 O O . GLU B 1 161 ? 0.265 45.656 -6.262 1 91.19 161 GLU B O 1
ATOM 5279 N N . GLN B 1 162 ? 0.29 43.469 -6.711 1 92.12 162 GLN B N 1
ATOM 5280 C CA . GLN B 1 162 ? -0.665 43.625 -7.809 1 92.12 162 GLN B CA 1
ATOM 5281 C C . GLN B 1 162 ? -2.102 43.562 -7.297 1 92.12 162 GLN B C 1
ATOM 5283 O O . GLN B 1 162 ? -2.471 42.625 -6.574 1 92.12 162 GLN B O 1
ATOM 5288 N N . GLU B 1 163 ? -2.844 44.469 -7.738 1 90.06 163 GLU B N 1
ATOM 5289 C CA . GLU B 1 163 ? -4.238 44.531 -7.316 1 90.06 163 GLU B CA 1
ATOM 5290 C C . GLU B 1 163 ? -5.016 43.312 -7.75 1 90.06 163 GLU B C 1
ATOM 5292 O O . GLU B 1 163 ? -5.934 42.875 -7.055 1 90.06 163 GLU B O 1
ATOM 5297 N N . SER B 1 164 ? -4.664 42.75 -8.82 1 91.75 164 SER B N 1
ATOM 5298 C CA . SER B 1 164 ? -5.336 41.562 -9.359 1 91.75 164 SER B CA 1
ATOM 5299 C C . SER B 1 164 ? -5.203 40.375 -8.414 1 91.75 164 SER B C 1
ATOM 5301 O O . SER B 1 164 ? -5.996 39.438 -8.477 1 91.75 164 SER B O 1
ATOM 5303 N N . ASP B 1 165 ? -4.23 40.469 -7.531 1 95.06 165 ASP B N 1
ATOM 5304 C CA . ASP B 1 165 ? -3.969 39.375 -6.625 1 95.06 165 ASP B CA 1
ATOM 5305 C C . ASP B 1 165 ? -4.781 39.5 -5.34 1 95.06 165 ASP B C 1
ATOM 5307 O O . ASP B 1 165 ? -4.887 38.531 -4.566 1 95.06 165 ASP B O 1
ATOM 5311 N N . PHE B 1 166 ? -5.418 40.625 -5.133 1 96.19 166 PHE B N 1
ATOM 5312 C CA . PHE B 1 166 ? -6.105 40.906 -3.873 1 96.19 166 PHE B CA 1
ATOM 5313 C C . PHE B 1 166 ? -7.301 39.969 -3.701 1 96.19 166 PHE B C 1
ATOM 5315 O O . PHE B 1 166 ? -7.539 39.438 -2.609 1 96.19 166 PHE B O 1
ATOM 5322 N N . SER B 1 167 ? -8.008 39.781 -4.801 1 96.06 167 SER B N 1
ATOM 5323 C CA . SER B 1 167 ? -9.172 38.906 -4.727 1 96.06 167 SER B CA 1
ATOM 5324 C C . SER B 1 167 ? -8.773 37.469 -4.375 1 96.06 167 SER B C 1
ATOM 5326 O O . SER B 1 167 ? -9.422 36.844 -3.541 1 96.06 167 SER B O 1
ATOM 5328 N N . ILE B 1 168 ? -7.707 37 -4.988 1 96.56 168 ILE B N 1
ATOM 5329 C CA . ILE B 1 168 ? -7.195 35.656 -4.723 1 96.56 168 ILE B CA 1
ATOM 5330 C C . ILE B 1 168 ? -6.762 35.562 -3.264 1 96.56 168 ILE B C 1
ATOM 5332 O O . ILE B 1 168 ? -7.051 34.562 -2.598 1 96.56 168 ILE B O 1
ATOM 5336 N N . GLY B 1 169 ? -6.094 36.562 -2.791 1 97.56 169 GLY B N 1
ATOM 5337 C CA . GLY B 1 169 ? -5.633 36.594 -1.412 1 97.56 169 GLY B CA 1
ATOM 5338 C C . GLY B 1 169 ? -6.766 36.562 -0.404 1 97.56 169 GLY B C 1
ATOM 5339 O O . GLY B 1 169 ? -6.684 35.844 0.602 1 97.56 169 GLY B O 1
ATOM 5340 N N . LYS B 1 170 ? -7.766 37.312 -0.662 1 97.19 170 LYS B N 1
ATOM 5341 C CA . LYS B 1 170 ? -8.906 37.375 0.245 1 97.19 170 LYS B CA 1
ATOM 5342 C C . LYS B 1 170 ? -9.602 36 0.328 1 97.19 170 LYS B C 1
ATOM 5344 O O . LYS B 1 170 ? -9.977 35.562 1.414 1 97.19 170 LYS B O 1
ATOM 5349 N N . ILE B 1 171 ? -9.75 35.375 -0.789 1 97.19 171 ILE B N 1
ATOM 5350 C CA . ILE B 1 171 ? -10.375 34.062 -0.837 1 97.19 171 ILE B CA 1
ATOM 5351 C C . ILE B 1 171 ? -9.492 33.031 -0.102 1 97.19 171 ILE B C 1
ATOM 5353 O O . ILE B 1 171 ? -10 32.219 0.657 1 97.19 171 ILE B O 1
ATOM 5357 N N . ALA B 1 172 ? -8.203 33.125 -0.339 1 98.19 172 ALA B N 1
ATOM 5358 C CA . ALA B 1 172 ? -7.262 32.219 0.31 1 98.19 172 ALA B CA 1
ATOM 5359 C C . ALA B 1 172 ? -7.324 32.375 1.828 1 98.19 172 ALA B C 1
ATOM 5361 O O . ALA B 1 172 ? -7.332 31.359 2.549 1 98.19 172 ALA B O 1
ATOM 5362 N N . ILE B 1 173 ? -7.375 33.594 2.312 1 98.06 173 ILE B N 1
ATOM 5363 C CA . ILE B 1 173 ? -7.445 33.844 3.748 1 98.06 173 ILE B CA 1
ATOM 5364 C C . ILE B 1 173 ? -8.742 33.281 4.312 1 98.06 173 ILE B C 1
ATOM 5366 O O . ILE B 1 173 ? -8.734 32.594 5.336 1 98.06 173 ILE B O 1
ATOM 5370 N N . LYS B 1 174 ? -9.797 33.562 3.617 1 98.06 174 LYS B N 1
ATOM 5371 C CA . LYS B 1 174 ? -11.102 33.062 4.059 1 98.06 174 LYS B CA 1
ATOM 5372 C C . LYS B 1 174 ? -11.133 31.547 4.16 1 98.06 174 LYS B C 1
ATOM 5374 O O . LYS B 1 174 ? -11.555 31 5.18 1 98.06 174 LYS B O 1
ATOM 5379 N N . HIS B 1 175 ? -10.727 30.875 3.121 1 98.5 175 HIS B N 1
ATOM 5380 C CA . HIS B 1 175 ? -10.695 29.422 3.109 1 98.5 175 HIS B CA 1
ATOM 5381 C C . HIS B 1 175 ? -9.75 28.875 4.176 1 98.5 175 HIS B C 1
ATOM 5383 O O . HIS B 1 175 ? -10.102 27.953 4.91 1 98.5 175 HIS B O 1
ATOM 5389 N N . ALA B 1 176 ? -8.57 29.453 4.285 1 98.56 176 ALA B N 1
ATOM 5390 C CA . ALA B 1 176 ? -7.539 28.984 5.203 1 98.56 176 ALA B CA 1
ATOM 5391 C C . ALA B 1 176 ? -7.996 29.109 6.652 1 98.56 176 ALA B C 1
ATOM 5393 O O . ALA B 1 176 ? -7.762 28.219 7.469 1 98.56 176 ALA B O 1
ATOM 5394 N N . LEU B 1 177 ? -8.594 30.219 6.992 1 98.12 177 LEU B N 1
ATOM 5395 C CA . LEU B 1 177 ? -9.07 30.453 8.352 1 98.12 177 LEU B CA 1
ATOM 5396 C C . LEU B 1 177 ? -10.172 29.453 8.719 1 98.12 177 LEU B C 1
ATOM 5398 O O . LEU B 1 177 ? -10.188 28.922 9.836 1 98.12 177 LEU B O 1
ATOM 5402 N N . ALA B 1 178 ? -11.07 29.219 7.785 1 98.44 178 ALA B N 1
ATOM 5403 C CA . ALA B 1 178 ? -12.141 28.25 8.023 1 98.44 178 ALA B CA 1
ATOM 5404 C C . ALA B 1 178 ? -11.57 26.859 8.25 1 98.44 178 ALA B C 1
ATOM 5406 O O . ALA B 1 178 ? -11.977 26.156 9.18 1 98.44 178 ALA B O 1
ATOM 5407 N N . ILE B 1 179 ? -10.641 26.453 7.445 1 98.69 179 ILE B N 1
ATOM 5408 C CA . ILE B 1 179 ? -10.031 25.125 7.535 1 98.69 179 ILE B CA 1
ATOM 5409 C C . ILE B 1 179 ? -9.234 25.016 8.836 1 98.69 179 ILE B C 1
ATOM 5411 O O . ILE B 1 179 ? -9.406 24.047 9.586 1 98.69 179 ILE B O 1
ATOM 5415 N N . ALA B 1 180 ? -8.43 26 9.125 1 98.31 180 ALA B N 1
ATOM 5416 C CA . ALA B 1 180 ? -7.586 25.984 10.32 1 98.31 180 ALA B CA 1
ATOM 5417 C C . ALA B 1 180 ? -8.438 25.953 11.586 1 98.31 180 ALA B C 1
ATOM 5419 O O . ALA B 1 180 ? -8.133 25.219 12.531 1 98.31 180 ALA B O 1
ATOM 5420 N N . SER B 1 181 ? -9.438 26.734 11.594 1 96.94 181 SER B N 1
ATOM 5421 C CA . SER B 1 181 ? -10.344 26.75 12.742 1 96.94 181 SER B CA 1
ATOM 5422 C C . SER B 1 181 ? -11.008 25.406 12.938 1 96.94 181 SER B C 1
ATOM 5424 O O . SER B 1 181 ? -11.148 24.922 14.07 1 96.94 181 SER B O 1
ATOM 5426 N N . SER B 1 182 ? -11.414 24.828 11.867 1 98.06 182 SER B N 1
ATOM 5427 C CA . SER B 1 182 ? -12.07 23.531 11.922 1 98.06 182 SER B CA 1
ATOM 5428 C C . SER B 1 182 ? -11.109 22.453 12.406 1 98.06 182 SER B C 1
ATOM 5430 O O . SER B 1 182 ? -11.508 21.531 13.125 1 98.06 182 SER B O 1
ATOM 5432 N N . ILE B 1 183 ? -9.883 22.531 12.008 1 98.5 183 ILE B N 1
ATOM 5433 C CA . ILE B 1 183 ? -8.859 21.609 12.5 1 98.5 183 ILE B CA 1
ATOM 5434 C C . ILE B 1 183 ? -8.719 21.75 14.008 1 98.5 183 ILE B C 1
ATOM 5436 O O . ILE B 1 183 ? -8.703 20.75 14.734 1 98.5 183 ILE B O 1
ATOM 5440 N N . ASN B 1 184 ? -8.664 22.953 14.477 1 97 184 ASN B N 1
ATOM 5441 C CA . ASN B 1 184 ? -8.523 23.203 15.914 1 97 184 ASN B CA 1
ATOM 5442 C C . ASN B 1 184 ? -9.734 22.703 16.688 1 97 184 ASN B C 1
ATOM 5444 O O . ASN B 1 184 ? -9.594 22.172 17.797 1 97 184 ASN B O 1
ATOM 5448 N N . ILE B 1 185 ? -10.922 22.891 16.109 1 96.94 185 ILE B N 1
ATOM 5449 C CA . ILE B 1 185 ? -12.141 22.406 16.734 1 96.94 185 ILE B CA 1
ATOM 5450 C C . ILE B 1 185 ? -12.078 20.875 16.891 1 96.94 185 ILE B C 1
ATOM 5452 O O . ILE B 1 185 ? -12.367 20.344 17.969 1 96.94 185 ILE B O 1
ATOM 5456 N N . ALA B 1 186 ? -11.703 20.219 15.859 1 98.25 186 ALA B N 1
ATOM 5457 C CA . ALA B 1 186 ? -11.578 18.75 15.891 1 98.25 186 ALA B CA 1
ATOM 5458 C C . ALA B 1 186 ? -10.523 18.312 16.891 1 98.25 186 ALA B C 1
ATOM 5460 O O . ALA B 1 186 ? -10.719 17.344 17.625 1 98.25 186 ALA B O 1
ATOM 5461 N N . LYS B 1 187 ? -9.406 19.016 16.922 1 97.75 187 LYS B N 1
ATOM 5462 C CA . LYS B 1 187 ? -8.344 18.703 17.891 1 97.75 187 LYS B CA 1
ATOM 5463 C C . LYS B 1 187 ? -8.844 18.875 19.312 1 97.75 187 LYS B C 1
ATOM 5465 O O . LYS B 1 187 ? -8.562 18.031 20.172 1 97.75 187 LYS B O 1
ATOM 5470 N N . ASN B 1 188 ? -9.531 19.922 19.578 1 96.31 188 ASN B N 1
ATOM 5471 C CA . ASN B 1 188 ? -10.062 20.156 20.906 1 96.31 188 ASN B CA 1
ATOM 5472 C C . ASN B 1 188 ? -10.977 19.016 21.359 1 96.31 188 ASN B C 1
ATOM 5474 O O . ASN B 1 188 ? -10.844 18.516 22.484 1 96.31 188 ASN B O 1
ATOM 5478 N N . ILE B 1 189 ? -11.859 18.625 20.469 1 96.94 189 ILE B N 1
ATOM 5479 C CA . ILE B 1 189 ? -12.789 17.547 20.781 1 96.94 189 ILE B CA 1
ATOM 5480 C C . ILE B 1 189 ? -12.016 16.266 21.094 1 96.94 189 ILE B C 1
ATOM 5482 O O . ILE B 1 189 ? -12.258 15.609 22.109 1 96.94 189 ILE B O 1
ATOM 5486 N N . SER B 1 190 ? -11.047 15.945 20.312 1 97.31 190 SER B N 1
ATOM 5487 C CA . SER B 1 190 ? -10.297 14.695 20.422 1 97.31 190 SER B CA 1
ATOM 5488 C C . SER B 1 190 ? -9.375 14.703 21.641 1 97.31 190 SER B C 1
ATOM 5490 O O . SER B 1 190 ? -9.102 13.648 22.219 1 97.31 190 SER B O 1
ATOM 5492 N N . ASN B 1 191 ? -8.891 15.891 21.984 1 95.38 191 ASN B N 1
ATOM 5493 C CA . ASN B 1 191 ? -7.938 16 23.078 1 95.38 191 ASN B CA 1
ATOM 5494 C C . ASN B 1 191 ? -8.641 15.992 24.438 1 95.38 191 ASN B C 1
ATOM 5496 O O . ASN B 1 191 ? -7.992 15.836 25.469 1 95.38 191 ASN B O 1
ATOM 5500 N N . LEU B 1 192 ? -9.906 16.125 24.5 1 94.12 192 LEU B N 1
ATOM 5501 C CA . LEU B 1 192 ? -10.648 16.062 25.75 1 94.12 192 LEU B CA 1
ATOM 5502 C C . LEU B 1 192 ? -10.625 14.641 26.312 1 94.12 192 LEU B C 1
ATOM 5504 O O . LEU B 1 192 ? -10.688 13.672 25.562 1 94.12 192 LEU B O 1
ATOM 5508 N N . PRO B 1 193 ? -10.57 14.562 27.656 1 92.38 193 PRO B N 1
ATOM 5509 C CA . PRO B 1 193 ? -10.625 13.227 28.25 1 92.38 193 PRO B CA 1
ATOM 5510 C C . PRO B 1 193 ? -12 12.578 28.094 1 92.38 193 PRO B C 1
ATOM 5512 O O . PRO B 1 193 ? -13.016 13.273 28.062 1 92.38 193 PRO B O 1
ATOM 5515 N N . SER B 1 194 ? -12.047 11.266 28.141 1 92.81 194 SER B N 1
ATOM 5516 C CA . SER B 1 194 ? -13.25 10.5 27.812 1 92.81 194 SER B CA 1
ATOM 5517 C C . SER B 1 194 ? -14.312 10.664 28.891 1 92.81 194 SER B C 1
ATOM 5519 O O . SER B 1 194 ? -15.492 10.391 28.656 1 92.81 194 SER B O 1
ATOM 5521 N N . ASN B 1 195 ? -13.961 11.023 30.078 1 92.88 195 ASN B N 1
ATOM 5522 C CA . ASN B 1 195 ? -14.961 11.258 31.125 1 92.88 195 ASN B CA 1
ATOM 5523 C C . ASN B 1 195 ? -15.758 12.531 30.844 1 92.88 195 ASN B C 1
ATOM 5525 O O . ASN B 1 195 ? -16.844 12.727 31.406 1 92.88 195 ASN B O 1
ATOM 5529 N N . ILE B 1 196 ? -15.219 13.383 30 1 93.12 196 ILE B N 1
ATOM 5530 C CA . ILE B 1 196 ? -15.914 14.586 29.562 1 93.12 196 ILE B CA 1
ATOM 5531 C C . ILE B 1 196 ? -16.5 14.375 28.172 1 93.12 196 ILE B C 1
ATOM 5533 O O . ILE B 1 196 ? -17.703 14.562 27.953 1 93.12 196 ILE B O 1
ATOM 5537 N N . CYS B 1 197 ? -15.656 13.953 27.266 1 96.69 197 CYS B N 1
ATOM 5538 C CA . CYS B 1 197 ? -16.047 13.805 25.875 1 96.69 197 CYS B CA 1
ATOM 5539 C C . CYS B 1 197 ? -16.531 12.391 25.578 1 96.69 197 CYS B C 1
ATOM 5541 O O . CYS B 1 197 ? -15.781 11.578 25.031 1 96.69 197 CYS B O 1
ATOM 5543 N N . ASN B 1 198 ? -17.719 12.148 25.953 1 97 198 ASN B N 1
ATOM 5544 C CA . ASN B 1 198 ? -18.391 10.922 25.578 1 97 198 ASN B CA 1
ATOM 5545 C C . ASN B 1 198 ? -19.391 11.148 24.438 1 97 198 ASN B C 1
ATOM 5547 O O . ASN B 1 198 ? -19.406 12.227 23.844 1 97 198 ASN B O 1
ATOM 5551 N N . ALA B 1 199 ? -20.172 10.109 24.078 1 98.12 199 ALA B N 1
ATOM 5552 C CA . ALA B 1 199 ? -21.094 10.219 22.953 1 98.12 199 ALA B CA 1
ATOM 5553 C C . ALA B 1 199 ? -22.109 11.336 23.188 1 98.12 199 ALA B C 1
ATOM 5555 O O . ALA B 1 199 ? -22.484 12.039 22.25 1 98.12 199 ALA B O 1
ATOM 5556 N N . GLU B 1 200 ? -22.5 11.461 24.375 1 98 200 GLU B N 1
ATOM 5557 C CA . GLU B 1 200 ? -23.469 12.516 24.719 1 98 200 GLU B CA 1
ATOM 5558 C C . GLU B 1 200 ? -22.859 13.898 24.484 1 98 200 GLU B C 1
ATOM 5560 O O . GLU B 1 200 ? -23.531 14.781 23.938 1 98 200 GLU B O 1
ATOM 5565 N N . TYR B 1 201 ? -21.672 14.086 24.953 1 97.25 201 TYR B N 1
ATOM 5566 C CA . TYR B 1 201 ? -20.984 15.359 24.75 1 97.25 201 TYR B CA 1
ATOM 5567 C C . TYR B 1 201 ? -20.938 15.711 23.266 1 97.25 201 TYR B C 1
ATOM 5569 O O . TYR B 1 201 ? -21.266 16.844 22.875 1 97.25 201 TYR B O 1
ATOM 5577 N N . ILE B 1 202 ? -20.547 14.789 22.406 1 98.31 202 ILE B N 1
ATOM 5578 C CA . ILE B 1 202 ? -20.391 15.023 20.969 1 98.31 202 ILE B CA 1
ATOM 5579 C C . ILE B 1 202 ? -21.75 15.305 20.344 1 98.31 202 ILE B C 1
ATOM 5581 O O . ILE B 1 202 ? -21.875 16.141 19.453 1 98.31 202 ILE B O 1
ATOM 5585 N N . SER B 1 203 ? -22.766 14.586 20.828 1 98.06 203 SER B N 1
ATOM 5586 C CA . SER B 1 203 ? -24.109 14.836 20.328 1 98.06 203 SER B CA 1
ATOM 5587 C C . SER B 1 203 ? -24.562 16.25 20.656 1 98.06 203 SER B C 1
ATOM 5589 O O . SER B 1 203 ? -25.25 16.891 19.859 1 98.06 203 SER B O 1
ATOM 5591 N N . HIS B 1 204 ? -24.219 16.734 21.812 1 97.75 204 HIS B N 1
ATOM 5592 C CA . HIS B 1 204 ? -24.531 18.109 22.172 1 97.75 204 HIS B CA 1
ATOM 5593 C C . HIS B 1 204 ? -23.812 19.109 21.281 1 97.75 204 HIS B C 1
ATOM 5595 O O . HIS B 1 204 ? -24.391 20.125 20.875 1 97.75 204 HIS B O 1
ATOM 5601 N N . LYS B 1 205 ? -22.562 18.844 21.062 1 97 205 LYS B N 1
ATOM 5602 C CA . LYS B 1 205 ? -21.812 19.703 20.156 1 97 205 LYS B CA 1
ATOM 5603 C C . LYS B 1 205 ? -22.453 19.75 18.766 1 97 205 LYS B C 1
ATOM 5605 O O . LYS B 1 205 ? -22.531 20.797 18.141 1 97 205 LYS B O 1
ATOM 5610 N N . ALA B 1 206 ? -22.891 18.594 18.312 1 97.38 206 ALA B N 1
ATOM 5611 C CA . ALA B 1 206 ? -23.562 18.516 17.016 1 97.38 206 ALA B CA 1
ATOM 5612 C C . ALA B 1 206 ? -24.828 19.391 17 1 97.38 206 ALA B C 1
ATOM 5614 O O . ALA B 1 206 ? -25.078 20.125 16.047 1 97.38 206 ALA B O 1
ATOM 5615 N N . LYS B 1 207 ? -25.562 19.312 18.031 1 96.56 207 LYS B N 1
ATOM 5616 C CA . LYS B 1 207 ? -26.797 20.094 18.141 1 96.56 207 LYS B CA 1
ATOM 5617 C C . LYS B 1 207 ? -26.484 21.594 18.219 1 96.56 207 LYS B C 1
ATOM 5619 O O . LYS B 1 207 ? -27.234 22.422 17.688 1 96.56 207 LYS B O 1
ATOM 5624 N N . GLU B 1 208 ? -25.453 21.922 18.891 1 96.12 208 GLU B N 1
ATOM 5625 C CA . GLU B 1 208 ? -25.031 23.312 19.016 1 96.12 208 GLU B CA 1
ATOM 5626 C C . GLU B 1 208 ? -24.734 23.922 17.641 1 96.12 208 GLU B C 1
ATOM 5628 O O . GLU B 1 208 ? -24.953 25.125 17.438 1 96.12 208 GLU B O 1
ATOM 5633 N N . MET B 1 209 ? -24.203 23.156 16.766 1 94.25 209 MET B N 1
ATOM 5634 C CA . MET B 1 209 ? -23.891 23.641 15.43 1 94.25 209 MET B CA 1
ATOM 5635 C C . MET B 1 209 ? -25.141 24.141 14.727 1 94.25 209 MET B C 1
ATOM 5637 O O . MET B 1 209 ? -25.094 25.109 13.961 1 94.25 209 MET B O 1
ATOM 5641 N N . GLU B 1 210 ? -26.219 23.469 14.953 1 93.25 210 GLU B N 1
ATOM 5642 C CA . GLU B 1 210 ? -27.5 23.844 14.367 1 93.25 210 GLU B CA 1
ATOM 5643 C C . GLU B 1 210 ? -27.938 25.234 14.812 1 93.25 210 GLU B C 1
ATOM 5645 O O . GLU B 1 210 ? -28.562 25.984 14.055 1 93.25 210 GLU B O 1
ATOM 5650 N N . ASN B 1 211 ? -27.578 25.594 15.977 1 93.38 211 ASN B N 1
ATOM 5651 C CA . ASN B 1 211 ? -27.922 26.906 16.516 1 93.38 211 ASN B CA 1
ATOM 5652 C C . ASN B 1 211 ? -27.062 28 15.914 1 93.38 211 ASN B C 1
ATOM 5654 O O . ASN B 1 211 ? -27.438 29.172 15.922 1 93.38 211 ASN B O 1
ATOM 5658 N N . ILE B 1 212 ? -25.969 27.672 15.438 1 93.31 212 ILE B N 1
ATOM 5659 C CA . ILE B 1 212 ? -25 28.641 14.922 1 93.31 212 ILE B CA 1
ATOM 5660 C C . ILE B 1 212 ? -25.25 28.875 13.438 1 93.31 212 ILE B C 1
ATOM 5662 O O . ILE B 1 212 ? -25.141 30 12.953 1 93.31 212 ILE B O 1
ATOM 5666 N N . TYR B 1 213 ? -25.625 27.812 12.719 1 94.62 213 TYR B N 1
ATOM 5667 C CA . TYR B 1 213 ? -25.75 27.891 11.266 1 94.62 213 TYR B CA 1
ATOM 5668 C C . TYR B 1 213 ? -27.172 27.562 10.828 1 94.62 213 TYR B C 1
ATOM 5670 O O . TYR B 1 213 ? -27.703 26.5 11.172 1 94.62 213 TYR B O 1
ATOM 5678 N N . ASN B 1 214 ? -27.812 28.344 9.961 1 91.62 214 ASN B N 1
ATOM 5679 C CA . ASN B 1 214 ? -29.203 28.203 9.562 1 91.62 214 ASN B CA 1
ATOM 5680 C C . ASN B 1 214 ? -29.406 27.047 8.578 1 91.62 214 ASN B C 1
ATOM 5682 O O . ASN B 1 214 ? -30.5 26.516 8.453 1 91.62 214 ASN B O 1
ATOM 5686 N N . ASN B 1 215 ? -28.422 26.625 7.926 1 93.81 215 ASN B N 1
ATOM 5687 C CA . ASN B 1 215 ? -28.531 25.594 6.898 1 93.81 215 ASN B CA 1
ATOM 5688 C C . ASN B 1 215 ? -28.141 24.219 7.43 1 93.81 215 ASN B C 1
ATOM 5690 O O . ASN B 1 215 ? -27.812 23.328 6.652 1 93.81 215 ASN B O 1
ATOM 5694 N N . ILE B 1 216 ? -28.094 24.078 8.742 1 97.44 216 ILE B N 1
ATOM 5695 C CA . ILE B 1 216 ? -27.75 22.812 9.367 1 97.44 216 ILE B CA 1
ATOM 5696 C C . ILE B 1 216 ? -28.938 22.266 10.148 1 97.44 216 ILE B C 1
ATOM 5698 O O . ILE B 1 216 ? -29.625 23.016 10.852 1 97.44 216 ILE B O 1
ATOM 5702 N N . HIS B 1 217 ? -29.297 21.078 9.945 1 97.25 217 HIS B N 1
ATOM 5703 C CA . HIS B 1 217 ? -30.234 20.312 10.758 1 97.25 217 HIS B CA 1
ATOM 5704 C C . HIS B 1 217 ? -29.578 19.094 11.375 1 97.25 217 HIS B C 1
ATOM 5706 O O . HIS B 1 217 ? -28.891 18.328 10.688 1 97.25 217 HIS B O 1
ATOM 5712 N N . THR B 1 218 ? -29.75 18.938 12.688 1 97.94 218 THR B N 1
ATOM 5713 C CA . THR B 1 218 ? -29.125 17.828 13.398 1 97.94 218 THR B CA 1
ATOM 5714 C C . THR B 1 218 ? -30.172 17 14.133 1 97.94 218 THR B C 1
ATOM 5716 O O . THR B 1 218 ? -31.109 17.547 14.719 1 97.94 218 THR B O 1
ATOM 5719 N N . TYR B 1 219 ? -30.078 15.703 14.008 1 97.44 219 TYR B N 1
ATOM 5720 C CA . TYR B 1 219 ? -30.859 14.805 14.867 1 97.44 219 TYR B CA 1
ATOM 5721 C C . TYR B 1 219 ? -30.016 13.617 15.32 1 97.44 219 TYR B C 1
ATOM 5723 O O . TYR B 1 219 ? -28.984 13.32 14.719 1 97.44 219 TYR B O 1
ATOM 5731 N N . ASN B 1 220 ? -30.422 13.055 16.438 1 98.25 220 ASN B N 1
ATOM 5732 C CA . ASN B 1 220 ? -29.688 11.969 17.062 1 98.25 220 ASN B CA 1
ATOM 5733 C C . ASN B 1 220 ? -30.453 10.648 17 1 98.25 220 ASN B C 1
ATOM 5735 O O . ASN B 1 220 ? -31.672 10.633 17.109 1 98.25 220 ASN B O 1
ATOM 5739 N N . ILE B 1 221 ? -29.797 9.609 16.703 1 98.62 221 ILE B N 1
ATOM 5740 C CA . ILE B 1 221 ? -30.297 8.242 16.828 1 98.62 221 ILE B CA 1
ATOM 5741 C C . ILE B 1 221 ? -29.75 7.613 18.109 1 98.62 221 ILE B C 1
ATOM 5743 O O . ILE B 1 221 ? -28.547 7.434 18.266 1 98.62 221 ILE B O 1
ATOM 5747 N N . TYR B 1 222 ? -30.656 7.32 19.031 1 98.44 222 TYR B N 1
ATOM 5748 C CA . TYR B 1 222 ? -30.312 6.727 20.312 1 98.44 222 TYR B CA 1
ATOM 5749 C C . TYR B 1 222 ? -30.453 5.211 20.281 1 98.44 222 TYR B C 1
ATOM 5751 O O . TYR B 1 222 ? -30.844 4.645 19.25 1 98.44 222 TYR B O 1
ATOM 5759 N N . GLU B 1 223 ? -30.016 4.551 21.359 1 98.38 223 GLU B N 1
ATOM 5760 C CA . GLU B 1 223 ? -29.984 3.092 21.391 1 98.38 223 GLU B CA 1
ATOM 5761 C C . GLU B 1 223 ? -31.375 2.508 21.109 1 98.38 223 GLU B C 1
ATOM 5763 O O . GLU B 1 223 ? -31.484 1.479 20.438 1 98.38 223 GLU B O 1
ATOM 5768 N N . LYS B 1 224 ? -32.375 3.109 21.641 1 97.94 224 LYS B N 1
ATOM 5769 C CA . LYS B 1 224 ? -33.75 2.637 21.375 1 97.94 224 LYS B CA 1
ATOM 5770 C C . LYS B 1 224 ? -34.062 2.682 19.875 1 97.94 224 LYS B C 1
ATOM 5772 O O . LYS B 1 224 ? -34.656 1.759 19.344 1 97.94 224 LYS B O 1
ATOM 5777 N N . ASP B 1 225 ? -33.719 3.777 19.219 1 98.31 225 ASP B N 1
ATOM 5778 C CA . ASP B 1 225 ? -33.875 3.904 17.781 1 98.31 225 ASP B CA 1
ATOM 5779 C C . ASP B 1 225 ? -33.062 2.863 17.031 1 98.31 225 ASP B C 1
ATOM 5781 O O . ASP B 1 225 ? -33.5 2.279 16.047 1 98.31 225 ASP B O 1
ATOM 5785 N N . MET B 1 226 ? -31.812 2.674 17.469 1 98.56 226 MET B N 1
ATOM 5786 C CA . MET B 1 226 ? -30.922 1.702 16.859 1 98.56 226 MET B CA 1
ATOM 5787 C C . MET B 1 226 ? -31.531 0.303 16.891 1 98.56 226 MET B C 1
ATOM 5789 O O . MET B 1 226 ? -31.422 -0.449 15.914 1 98.56 226 MET B O 1
ATOM 5793 N N . LYS B 1 227 ? -32.094 -0.021 18.016 1 98.12 227 LYS B N 1
ATOM 5794 C CA . LYS B 1 227 ? -32.75 -1.322 18.156 1 98.12 227 LYS B CA 1
ATOM 5795 C C . LYS B 1 227 ? -33.875 -1.49 17.141 1 98.12 227 LYS B C 1
ATOM 5797 O O . LYS B 1 227 ? -33.969 -2.531 16.484 1 98.12 227 LYS B O 1
ATOM 5802 N N . LEU B 1 228 ? -34.625 -0.496 16.969 1 98.38 228 LEU B N 1
ATOM 5803 C CA . LEU B 1 228 ? -35.75 -0.523 16.031 1 98.38 228 LEU B CA 1
ATOM 5804 C C . LEU B 1 228 ? -35.25 -0.622 14.594 1 98.38 228 LEU B C 1
ATOM 5806 O O . LEU B 1 228 ? -35.875 -1.277 13.758 1 98.38 228 LEU B O 1
ATOM 5810 N N . LEU B 1 229 ? -34.188 -0.022 14.344 1 98.44 229 LEU B N 1
ATOM 5811 C CA . LEU B 1 229 ? -33.594 0.012 13 1 98.44 229 LEU B CA 1
ATOM 5812 C C . LEU B 1 229 ? -32.844 -1.278 12.711 1 98.44 229 LEU B C 1
ATOM 5814 O O . LEU B 1 229 ? -32.5 -1.552 11.555 1 98.44 229 LEU B O 1
ATOM 5818 N N . GLY B 1 230 ? -32.562 -2.08 13.734 1 98.56 230 GLY B N 1
ATOM 5819 C CA . GLY B 1 230 ? -31.797 -3.309 13.562 1 98.56 230 GLY B CA 1
ATOM 5820 C C . GLY B 1 230 ? -30.297 -3.084 13.523 1 98.56 230 GLY B C 1
ATOM 5821 O O . GLY B 1 230 ? -29.562 -3.873 12.93 1 98.56 230 GLY B O 1
ATOM 5822 N N . MET B 1 231 ? -29.828 -1.966 14.141 1 98.75 231 MET B N 1
ATOM 5823 C CA . MET B 1 231 ? -28.391 -1.684 14.203 1 98.75 231 MET B CA 1
ATOM 5824 C C . MET B 1 231 ? -27.734 -2.469 15.336 1 98.75 231 MET B C 1
ATOM 5826 O O . MET B 1 231 ? -27.078 -1.886 16.203 1 98.75 231 MET B O 1
ATOM 5830 N N . ASN B 1 232 ? -27.797 -3.795 15.219 1 98.62 232 ASN B N 1
ATOM 5831 C CA . ASN B 1 232 ? -27.406 -4.648 16.328 1 98.62 232 ASN B CA 1
ATOM 5832 C C . ASN B 1 232 ? -25.891 -4.691 16.484 1 98.62 232 ASN B C 1
ATOM 5834 O O . ASN B 1 232 ? -25.375 -4.887 17.594 1 98.62 232 ASN B O 1
ATOM 5838 N N . ALA B 1 233 ? -25.156 -4.551 15.406 1 98.75 233 ALA B N 1
ATOM 5839 C CA . ALA B 1 233 ? -23.703 -4.512 15.531 1 98.75 233 ALA B CA 1
ATOM 5840 C C . ALA B 1 233 ? -23.25 -3.27 16.297 1 98.75 233 ALA B C 1
ATOM 5842 O O . ALA B 1 233 ? -22.391 -3.354 17.188 1 98.75 233 ALA B O 1
ATOM 5843 N N . TYR B 1 234 ? -23.828 -2.102 15.938 1 98.81 234 TYR B N 1
ATOM 5844 C CA . TYR B 1 234 ? -23.578 -0.858 16.656 1 98.81 234 TYR B CA 1
ATOM 5845 C C . TYR B 1 234 ? -23.906 -1.009 18.141 1 98.81 234 TYR B C 1
ATOM 5847 O O . TYR B 1 234 ? -23.078 -0.687 19 1 98.81 234 TYR B O 1
ATOM 5855 N N . LEU B 1 235 ? -25.016 -1.559 18.469 1 98.5 235 LEU B N 1
ATOM 5856 C CA . LEU B 1 235 ? -25.484 -1.739 19.828 1 98.5 235 LEU B CA 1
ATOM 5857 C C . LEU B 1 235 ? -24.562 -2.68 20.609 1 98.5 235 LEU B C 1
ATOM 5859 O O . LEU B 1 235 ? -24.281 -2.443 21.781 1 98.5 235 LEU B O 1
ATOM 5863 N N . ALA B 1 236 ? -24.156 -3.73 19.922 1 98.06 236 ALA B N 1
ATOM 5864 C CA . ALA B 1 236 ? -23.312 -4.719 20.578 1 98.06 236 ALA B CA 1
ATOM 5865 C C . ALA B 1 236 ? -22 -4.086 21.062 1 98.06 236 ALA B C 1
ATOM 5867 O O . ALA B 1 236 ? -21.531 -4.395 22.156 1 98.06 236 ALA B O 1
ATOM 5868 N N . VAL B 1 237 ? -21.453 -3.205 20.297 1 98.38 237 VAL B N 1
ATOM 5869 C CA . VAL B 1 237 ? -20.188 -2.559 20.641 1 98.38 237 VAL B CA 1
ATOM 5870 C C . VAL B 1 237 ? -20.375 -1.709 21.906 1 98.38 237 VAL B C 1
ATOM 5872 O O . VAL B 1 237 ? -19.547 -1.742 22.812 1 98.38 237 VAL B O 1
ATOM 5875 N N . GLY B 1 238 ? -21.438 -0.964 21.953 1 97.88 238 GLY B N 1
ATOM 5876 C CA . GLY B 1 238 ? -21.672 -0.024 23.031 1 97.88 238 GLY B CA 1
ATOM 5877 C C . GLY B 1 238 ? -22.266 -0.672 24.266 1 97.88 238 GLY B C 1
ATOM 5878 O O . GLY B 1 238 ? -22.359 -0.039 25.328 1 97.88 238 GLY B O 1
ATOM 5879 N N . SER B 1 239 ? -22.594 -1.94 24.234 1 96.25 239 SER B N 1
ATOM 5880 C CA . SER B 1 239 ? -23.438 -2.58 25.234 1 96.25 239 SER B CA 1
ATOM 5881 C C . SER B 1 239 ? -22.703 -2.746 26.562 1 96.25 239 SER B C 1
ATOM 5883 O O . SER B 1 239 ? -23.344 -2.908 27.609 1 96.25 239 SER B O 1
ATOM 5885 N N . GLY B 1 240 ? -21.422 -2.691 26.5 1 94.5 240 GLY B N 1
ATOM 5886 C CA . GLY B 1 240 ? -20.672 -2.844 27.734 1 94.5 240 GLY B CA 1
ATOM 5887 C C . GLY B 1 240 ? -20.5 -1.541 28.5 1 94.5 240 GLY B C 1
ATOM 5888 O O . GLY B 1 240 ? -20.109 -1.544 29.672 1 94.5 240 GLY B O 1
ATOM 5889 N N . SER B 1 241 ? -20.828 -0.472 27.922 1 95.12 241 SER B N 1
ATOM 5890 C CA . SER B 1 241 ? -20.578 0.841 28.516 1 95.12 241 SER B CA 1
ATOM 5891 C C . SER B 1 241 ? -21.812 1.342 29.281 1 95.12 241 SER B C 1
ATOM 5893 O O . SER B 1 241 ? -22.938 1.021 28.922 1 95.12 241 SER B O 1
ATOM 5895 N N . GLU B 1 242 ? -21.547 2.117 30.297 1 94.06 242 GLU B N 1
ATOM 5896 C CA . GLU B 1 242 ? -22.625 2.83 31 1 94.06 242 GLU B CA 1
ATOM 5897 C C . GLU B 1 242 ? -23.125 4.016 30.172 1 94.06 242 GLU B C 1
ATOM 5899 O O . GLU B 1 242 ? -24.281 4.402 30.266 1 94.06 242 GLU B O 1
ATOM 5904 N N . ASN B 1 243 ? -22.234 4.586 29.438 1 95.69 243 ASN B N 1
ATOM 5905 C CA . ASN B 1 243 ? -22.594 5.695 28.562 1 95.69 243 ASN B CA 1
ATOM 5906 C C . ASN B 1 243 ? -23.359 5.211 27.328 1 95.69 243 ASN B C 1
ATOM 5908 O O . ASN B 1 243 ? -22.969 4.23 26.688 1 95.69 243 ASN B O 1
ATOM 5912 N N . GLN B 1 244 ? -24.406 5.844 27 1 96.94 244 GLN B N 1
ATOM 5913 C CA . GLN B 1 244 ? -25.266 5.469 25.875 1 96.94 244 GLN B CA 1
ATOM 5914 C C . GLN B 1 244 ? -24.562 5.711 24.547 1 96.94 244 GLN B C 1
ATOM 5916 O O . GLN B 1 244 ? -23.859 6.711 24.375 1 96.94 244 GLN B O 1
ATOM 5921 N N . SER B 1 245 ? -24.781 4.738 23.594 1 98.44 245 SER B N 1
ATOM 5922 C CA . SER B 1 245 ? -24.375 4.969 22.219 1 98.44 245 SER B CA 1
ATOM 5923 C C . SER B 1 245 ? -25.266 6 21.531 1 98.44 245 SER B C 1
ATOM 5925 O O . SER B 1 245 ? -26.484 5.996 21.734 1 98.44 245 SER B O 1
ATOM 5927 N N . ILE B 1 246 ? -24.672 6.926 20.797 1 98.88 246 ILE B N 1
ATOM 5928 C CA . ILE B 1 246 ? -25.422 7.953 20.094 1 98.88 246 ILE B CA 1
ATOM 5929 C C . ILE B 1 246 ? -24.828 8.164 18.703 1 98.88 246 ILE B C 1
ATOM 5931 O O . ILE B 1 246 ? -23.609 8.312 18.562 1 98.88 246 ILE B O 1
ATOM 5935 N N . MET B 1 247 ? -25.609 8.055 17.688 1 98.88 247 MET B N 1
ATOM 5936 C CA . MET B 1 247 ? -25.219 8.438 16.328 1 98.88 247 MET B CA 1
ATOM 5937 C C . MET B 1 247 ? -25.844 9.773 15.945 1 98.88 247 MET B C 1
ATOM 5939 O O . MET B 1 247 ? -27.062 9.898 15.883 1 98.88 247 MET B O 1
ATOM 5943 N N . SER B 1 248 ? -25.047 10.773 15.773 1 98.75 248 SER B N 1
ATOM 5944 C CA . SER B 1 248 ? -25.531 12.094 15.398 1 98.75 248 SER B CA 1
ATOM 5945 C C . SER B 1 248 ? -25.484 12.289 13.883 1 98.75 248 SER B C 1
ATOM 5947 O O . SER B 1 248 ? -24.469 11.992 13.242 1 98.75 248 SER B O 1
ATOM 5949 N N . ILE B 1 249 ? -26.562 12.742 13.32 1 98.75 249 ILE B N 1
ATOM 5950 C CA . ILE B 1 249 ? -26.672 13.07 11.906 1 98.75 249 ILE B CA 1
ATOM 5951 C C . ILE B 1 249 ? -26.75 14.586 11.727 1 98.75 249 ILE B C 1
ATOM 5953 O O . ILE B 1 249 ? -27.688 15.227 12.211 1 98.75 249 ILE B O 1
ATOM 5957 N N . ILE B 1 250 ? -25.75 15.141 11.078 1 98.69 250 ILE B N 1
ATOM 5958 C CA . ILE B 1 250 ? -25.703 16.562 10.781 1 98.69 250 ILE B CA 1
ATOM 5959 C C . ILE B 1 250 ? -25.953 16.797 9.289 1 98.69 250 ILE B C 1
ATOM 5961 O O . ILE B 1 250 ? -25.094 16.453 8.461 1 98.69 250 ILE B O 1
ATOM 5965 N N . GLN B 1 251 ? -27.031 17.375 8.953 1 97.81 251 GLN B N 1
ATOM 5966 C CA . GLN B 1 251 ? -27.359 17.641 7.555 1 97.81 251 GLN B CA 1
ATOM 5967 C C . GLN B 1 251 ? -27.094 19.109 7.191 1 97.81 251 GLN B C 1
ATOM 5969 O O . GLN B 1 251 ? -27.656 20.016 7.793 1 97.81 251 GLN B O 1
ATOM 5974 N N . TYR B 1 252 ? -26.188 19.312 6.316 1 97.75 252 TYR B N 1
ATOM 5975 C CA . TYR B 1 252 ? -25.891 20.609 5.727 1 97.75 252 TYR B CA 1
ATOM 5976 C C . TYR B 1 252 ? -26.406 20.688 4.293 1 97.75 252 TYR B C 1
ATOM 5978 O O . TYR B 1 252 ? -26 19.891 3.438 1 97.75 252 TYR B O 1
ATOM 5986 N N . ASN B 1 253 ? -27.312 21.656 4.012 1 95.5 253 ASN B N 1
ATOM 5987 C CA . ASN B 1 253 ? -27.828 21.812 2.656 1 95.5 253 ASN B CA 1
ATOM 5988 C C . ASN B 1 253 ? -27.844 23.281 2.244 1 95.5 253 ASN B C 1
ATOM 5990 O O . ASN B 1 253 ? -28.688 24.047 2.711 1 95.5 253 ASN B O 1
ATOM 5994 N N . ASN B 1 254 ? -26.922 23.609 1.444 1 94.31 254 ASN B N 1
ATOM 5995 C CA . ASN B 1 254 ? -26.859 24.922 0.815 1 94.31 254 ASN B CA 1
ATOM 5996 C C . ASN B 1 254 ? -26.781 24.812 -0.705 1 94.31 254 ASN B C 1
ATOM 5998 O O . ASN B 1 254 ? -26.266 25.703 -1.368 1 94.31 254 ASN B O 1
ATOM 6002 N N . SER B 1 255 ? -27.188 23.656 -1.178 1 88 255 SER B N 1
ATOM 6003 C CA . SER B 1 255 ? -27.125 23.391 -2.613 1 88 255 SER B CA 1
ATOM 6004 C C . SER B 1 255 ? -28.344 24 -3.328 1 88 255 SER B C 1
ATOM 6006 O O . SER B 1 255 ? -29.312 24.391 -2.686 1 88 255 SER B O 1
ATOM 6008 N N . LYS B 1 256 ? -28.078 24.078 -4.684 1 80.31 256 LYS B N 1
ATOM 6009 C CA . LYS B 1 256 ? -29.266 24.391 -5.484 1 80.31 256 LYS B CA 1
ATOM 6010 C C . LYS B 1 256 ? -30.328 23.297 -5.348 1 80.31 256 LYS B C 1
ATOM 6012 O O . LYS B 1 256 ? -30 22.125 -5.191 1 80.31 256 LYS B O 1
ATOM 6017 N N . LYS B 1 257 ? -31.469 23.609 -5.445 1 72.38 257 LYS B N 1
ATOM 6018 C CA . LYS B 1 257 ? -32.625 22.734 -5.188 1 72.38 257 LYS B CA 1
ATOM 6019 C C . LYS B 1 257 ? -32.562 21.484 -6.047 1 72.38 257 LYS B C 1
ATOM 6021 O O . LYS B 1 257 ? -33.094 20.438 -5.672 1 72.38 257 LYS B O 1
ATOM 6026 N N . SER B 1 258 ? -31.75 21.484 -6.918 1 72.12 258 SER B N 1
ATOM 6027 C CA . SER B 1 258 ? -31.75 20.375 -7.863 1 72.12 258 SER B CA 1
ATOM 6028 C C . SER B 1 258 ? -30.812 19.266 -7.402 1 72.12 258 SER B C 1
ATOM 6030 O O . SER B 1 258 ? -30.891 18.141 -7.875 1 72.12 258 SER B O 1
ATOM 6032 N N . ILE B 1 259 ? -30 19.5 -6.574 1 77.31 259 ILE B N 1
ATOM 6033 C CA . ILE B 1 259 ? -29.094 18.469 -6.098 1 77.31 259 ILE B CA 1
ATOM 6034 C C . ILE B 1 259 ? -29.766 17.656 -5.004 1 77.31 259 ILE B C 1
ATOM 6036 O O . ILE B 1 259 ? -30.047 18.156 -3.914 1 77.31 259 ILE B O 1
ATOM 6040 N N . LYS B 1 260 ? -30.031 16.391 -5.371 1 82.25 260 LYS B N 1
ATOM 6041 C CA . LYS B 1 260 ? -30.797 15.562 -4.449 1 82.25 260 LYS B CA 1
ATOM 6042 C C . LYS B 1 260 ? -29.906 14.539 -3.748 1 82.25 260 LYS B C 1
ATOM 6044 O O . LYS B 1 260 ? -30.203 14.109 -2.631 1 82.25 260 LYS B O 1
ATOM 6049 N N . ASN B 1 261 ? -28.797 14.164 -4.316 1 93.62 261 ASN B N 1
ATOM 6050 C CA . ASN B 1 261 ? -27.938 13.148 -3.73 1 93.62 261 ASN B CA 1
ATOM 6051 C C . ASN B 1 261 ? -26.797 13.766 -2.939 1 93.62 261 ASN B C 1
ATOM 6053 O O . ASN B 1 261 ? -25.938 14.445 -3.51 1 93.62 261 ASN B O 1
ATOM 6057 N N . PRO B 1 262 ? -26.75 13.555 -1.637 1 96.75 262 PRO B N 1
ATOM 6058 C CA . PRO B 1 262 ? -25.719 14.195 -0.812 1 96.75 262 PRO B CA 1
ATOM 6059 C C . PRO B 1 262 ? -24.375 13.477 -0.891 1 96.75 262 PRO B C 1
ATOM 6061 O O . PRO B 1 262 ? -24.312 12.312 -1.287 1 96.75 262 PRO B O 1
ATOM 6064 N N . ILE B 1 263 ? -23.328 14.219 -0.569 1 98.06 263 ILE B N 1
ATOM 6065 C CA . ILE B 1 263 ? -22.078 13.625 -0.134 1 98.06 263 ILE B CA 1
ATOM 6066 C C . ILE B 1 263 ? -22.156 13.281 1.353 1 98.06 263 ILE B C 1
ATOM 6068 O O . ILE B 1 263 ? -22.5 14.133 2.174 1 98.06 263 ILE B O 1
ATOM 6072 N N . ILE B 1 264 ? -21.875 12.086 1.711 1 98.81 264 ILE B N 1
ATOM 6073 C CA . ILE B 1 264 ? -21.969 11.703 3.115 1 98.81 264 ILE B CA 1
ATOM 6074 C C . ILE B 1 264 ? -20.562 11.438 3.676 1 98.81 264 ILE B C 1
ATOM 6076 O O . ILE B 1 264 ? -19.781 10.711 3.072 1 98.81 264 ILE B O 1
ATOM 6080 N N . LEU B 1 265 ? -20.25 12.07 4.742 1 98.94 265 LEU B N 1
ATOM 6081 C CA . LEU B 1 265 ? -19.047 11.828 5.523 1 98.94 265 LEU B CA 1
ATOM 6082 C C . LEU B 1 265 ? -19.375 11.102 6.824 1 98.94 265 LEU B C 1
ATOM 6084 O O . LEU B 1 265 ? -20.203 11.57 7.605 1 98.94 265 LEU B O 1
ATOM 6088 N N . ILE B 1 266 ? -18.797 9.938 7.023 1 98.94 266 ILE B N 1
ATOM 6089 C CA . ILE B 1 266 ? -19.016 9.156 8.234 1 98.94 266 ILE B CA 1
ATOM 6090 C C . ILE B 1 266 ? -17.75 9.156 9.086 1 98.94 266 ILE B C 1
ATOM 6092 O O . ILE B 1 266 ? -16.641 8.93 8.578 1 98.94 266 ILE B O 1
ATOM 6096 N N . GLY B 1 267 ? -17.859 9.5 10.344 1 98.94 267 GLY B N 1
ATOM 6097 C CA . GLY B 1 267 ? -16.734 9.445 11.266 1 98.94 267 GLY B CA 1
ATOM 6098 C C . GLY B 1 267 ? -16.922 8.406 12.359 1 98.94 267 GLY B C 1
ATOM 6099 O O . GLY B 1 267 ? -17.906 8.438 13.102 1 98.94 267 GLY B O 1
ATOM 6100 N N . LYS B 1 268 ? -15.922 7.438 12.469 1 98.88 268 LYS B N 1
ATOM 6101 C CA . LYS B 1 268 ? -15.867 6.57 13.641 1 98.88 268 LYS B CA 1
ATOM 6102 C C . LYS B 1 268 ? -15.633 7.383 14.914 1 98.88 268 LYS B C 1
ATOM 6104 O O . LYS B 1 268 ? -14.742 8.227 14.953 1 98.88 268 LYS B O 1
ATOM 6109 N N . GLY B 1 269 ? -16.484 7.148 15.914 1 98.69 269 GLY B N 1
ATOM 6110 C CA . GLY B 1 269 ? -16.438 7.996 17.094 1 98.69 269 GLY B CA 1
ATOM 6111 C C . GLY B 1 269 ? -16.391 7.207 18.391 1 98.69 269 GLY B C 1
ATOM 6112 O O . GLY B 1 269 ? -17.172 7.469 19.312 1 98.69 269 GLY B O 1
ATOM 6113 N N . LEU B 1 270 ? -15.508 6.188 18.5 1 98.5 270 LEU B N 1
ATOM 6114 C CA . LEU B 1 270 ? -15.297 5.547 19.797 1 98.5 270 LEU B CA 1
ATOM 6115 C C . LEU B 1 270 ? -14.617 6.504 20.781 1 98.5 270 LEU B C 1
ATOM 6117 O O . LEU B 1 270 ? -13.398 6.668 20.734 1 98.5 270 LEU B O 1
ATOM 6121 N N . THR B 1 271 ? -15.414 7.008 21.688 1 97.94 271 THR B N 1
ATOM 6122 C CA . THR B 1 271 ? -14.891 8.016 22.609 1 97.94 271 THR B CA 1
ATOM 6123 C C . THR B 1 271 ? -13.953 7.387 23.625 1 97.94 271 THR B C 1
ATOM 6125 O O . THR B 1 271 ? -13.172 8.086 24.281 1 97.94 271 THR B O 1
ATOM 6128 N N . PHE B 1 272 ? -14.055 6.129 23.828 1 96.25 272 PHE B N 1
ATOM 6129 C CA . PHE B 1 272 ? -13.047 5.32 24.516 1 96.25 272 PHE B CA 1
ATOM 6130 C C . PHE B 1 272 ? -13.133 3.865 24.062 1 96.25 272 PHE B C 1
ATOM 6132 O O . PHE B 1 272 ? -14.219 3.281 24.031 1 96.25 272 PHE B O 1
ATOM 6139 N N . ASP B 1 273 ? -12.023 3.297 23.766 1 96.44 273 ASP B N 1
ATOM 6140 C CA . ASP B 1 273 ? -11.969 1.912 23.312 1 96.44 273 ASP B CA 1
ATOM 6141 C C . ASP B 1 273 ? -11.016 1.083 24.172 1 96.44 273 ASP B C 1
ATOM 6143 O O . ASP B 1 273 ? -9.805 1.085 23.953 1 96.44 273 ASP B O 1
ATOM 6147 N N . SER B 1 274 ? -11.547 0.278 25.016 1 94.25 274 SER B N 1
ATOM 6148 C CA . SER B 1 274 ? -10.742 -0.594 25.859 1 94.25 274 SER B CA 1
ATOM 6149 C C . SER B 1 274 ? -10.359 -1.876 25.125 1 94.25 274 SER B C 1
ATOM 6151 O O . SER B 1 274 ? -9.484 -2.617 25.578 1 94.25 274 SER B O 1
ATOM 6153 N N . GLY B 1 275 ? -10.969 -2.123 24.031 1 94.88 275 GLY B N 1
ATOM 6154 C CA . GLY B 1 275 ? -10.852 -3.396 23.344 1 94.88 275 GLY B CA 1
ATOM 6155 C C . GLY B 1 275 ? -11.953 -4.371 23.703 1 94.88 275 GLY B C 1
ATOM 6156 O O . GLY B 1 275 ? -12.086 -5.43 23.094 1 94.88 275 GLY B O 1
ATOM 6157 N N . GLY B 1 276 ? -12.805 -3.998 24.656 1 94.19 276 GLY B N 1
ATOM 6158 C CA . GLY B 1 276 ? -13.781 -4.945 25.172 1 94.19 276 GLY B CA 1
ATOM 6159 C C . GLY B 1 276 ? -13.148 -6.137 25.875 1 94.19 276 GLY B C 1
ATOM 6160 O O . GLY B 1 276 ? -12.172 -5.988 26.609 1 94.19 276 GLY B O 1
ATOM 6161 N N . LEU B 1 277 ? -13.758 -7.293 25.656 1 90.19 277 LEU B N 1
ATOM 6162 C CA . LEU B 1 277 ? -13.242 -8.484 26.328 1 90.19 277 LEU B CA 1
ATOM 6163 C C . LEU B 1 277 ? -11.875 -8.867 25.766 1 90.19 277 LEU B C 1
ATOM 6165 O O . LEU B 1 277 ? -11.07 -9.5 26.453 1 90.19 277 LEU B O 1
ATOM 6169 N N . SER B 1 278 ? -11.688 -8.594 24.484 1 91.88 278 SER B N 1
ATOM 6170 C CA . SER B 1 278 ? -10.328 -8.625 23.953 1 91.88 278 SER B CA 1
ATOM 6171 C C . SER B 1 278 ? -9.555 -7.367 24.328 1 91.88 278 SER B C 1
ATOM 6173 O O . SER B 1 278 ? -9.18 -6.574 23.469 1 91.88 278 SER B O 1
ATOM 6175 N N . ILE B 1 279 ? -9.164 -7.242 25.531 1 89.81 279 ILE B N 1
ATOM 6176 C CA . ILE B 1 279 ? -8.727 -6.004 26.172 1 89.81 279 ILE B CA 1
ATOM 6177 C C . ILE B 1 279 ? -7.348 -5.605 25.641 1 89.81 279 ILE B C 1
ATOM 6179 O O . ILE B 1 279 ? -6.48 -6.461 25.453 1 89.81 279 ILE B O 1
ATOM 6183 N N . LYS B 1 280 ? -7.207 -4.266 25.391 1 90.94 280 LYS B N 1
ATOM 6184 C CA . LYS B 1 280 ? -5.914 -3.75 24.953 1 90.94 280 LYS B CA 1
ATOM 6185 C C . LYS B 1 280 ? -4.895 -3.773 26.094 1 90.94 280 LYS B C 1
ATOM 6187 O O . LYS B 1 280 ? -5.266 -3.713 27.266 1 90.94 280 LYS B O 1
ATOM 6192 N N . PRO B 1 281 ? -3.555 -3.855 25.734 1 87.44 281 PRO B N 1
ATOM 6193 C CA . PRO B 1 281 ? -2.535 -3.717 26.781 1 87.44 281 PRO B CA 1
ATOM 6194 C C . PRO B 1 281 ? -2.582 -2.357 27.484 1 87.44 281 PRO B C 1
ATOM 6196 O O . PRO B 1 281 ? -2.959 -1.358 26.859 1 87.44 281 PRO B O 1
ATOM 6199 N N . ALA B 1 282 ? -2.129 -2.307 28.703 1 81.88 282 ALA B N 1
ATOM 6200 C CA . ALA B 1 282 ? -2.176 -1.105 29.531 1 81.88 282 ALA B CA 1
ATOM 6201 C C . ALA B 1 282 ? -1.374 0.028 28.906 1 81.88 282 ALA B C 1
ATOM 6203 O O . ALA B 1 282 ? -1.776 1.192 28.953 1 81.88 282 ALA B O 1
ATOM 6204 N N . GLU B 1 283 ? -0.273 -0.287 28.312 1 81.06 283 GLU B N 1
ATOM 6205 C CA . GLU B 1 283 ? 0.663 0.702 27.781 1 81.06 283 GLU B CA 1
ATOM 6206 C C . GLU B 1 283 ? 0.004 1.567 26.703 1 81.06 283 GLU B C 1
ATOM 6208 O O . GLU B 1 283 ? 0.277 2.766 26.625 1 81.06 283 GLU B O 1
ATOM 6213 N N . SER B 1 284 ? -0.933 1.005 26 1 82.5 284 SER B N 1
ATOM 6214 C CA . SER B 1 284 ? -1.521 1.751 24.891 1 82.5 284 SER B CA 1
ATOM 6215 C C . SER B 1 284 ? -2.936 2.213 25.219 1 82.5 284 SER B C 1
ATOM 6217 O O . SER B 1 284 ? -3.559 2.936 24.438 1 82.5 284 SER B O 1
ATOM 6219 N N . MET B 1 285 ? -3.404 2.027 26.422 1 85.19 285 MET B N 1
ATOM 6220 C CA . MET B 1 285 ? -4.797 2.25 26.797 1 85.19 285 MET B CA 1
ATOM 6221 C C . MET B 1 285 ? -5.086 3.74 26.953 1 85.19 285 MET B C 1
ATOM 6223 O O . MET B 1 285 ? -6.184 4.199 26.625 1 85.19 285 MET B O 1
ATOM 6227 N N . SER B 1 286 ? -4.109 4.43 27.375 1 83.19 286 SER B N 1
ATOM 6228 C CA . SER B 1 286 ? -4.316 5.844 27.672 1 83.19 286 SER B CA 1
ATOM 6229 C C . SER B 1 286 ? -4.598 6.645 26.406 1 83.19 286 SER B C 1
ATOM 6231 O O . SER B 1 286 ? -5.16 7.742 26.469 1 83.19 286 SER B O 1
ATOM 6233 N N . HIS B 1 287 ? -4.258 6.152 25.25 1 89 287 HIS B N 1
ATOM 6234 C CA . HIS B 1 287 ? -4.41 6.887 24 1 89 287 HIS B CA 1
ATOM 6235 C C . HIS B 1 287 ? -5.715 6.52 23.312 1 89 287 HIS B C 1
ATOM 6237 O O . HIS B 1 287 ? -6.027 7.059 22.25 1 89 287 HIS B O 1
ATOM 6243 N N . MET B 1 288 ? -6.539 5.762 23.953 1 92.44 288 MET B N 1
ATOM 6244 C CA . MET B 1 288 ? -7.691 5.203 23.25 1 92.44 288 MET B CA 1
ATOM 6245 C C . MET B 1 288 ? -8.852 6.188 23.25 1 92.44 288 MET B C 1
ATOM 6247 O O . MET B 1 288 ? -9.883 5.938 22.609 1 92.44 288 MET B O 1
ATOM 6251 N N . LYS B 1 289 ? -8.695 7.406 23.891 1 93.38 289 LYS B N 1
ATOM 6252 C CA . LYS B 1 289 ? -9.664 8.492 23.703 1 93.38 289 LYS B CA 1
ATOM 6253 C C . LYS B 1 289 ? -9.648 8.992 22.266 1 93.38 289 LYS B C 1
ATOM 6255 O O . LYS B 1 289 ? -10.625 9.594 21.797 1 93.38 289 LYS B O 1
ATOM 6260 N N . TYR B 1 290 ? -8.547 8.781 21.594 1 96.25 290 TYR B N 1
ATOM 6261 C CA . TYR B 1 290 ? -8.375 9.312 20.25 1 96.25 290 TYR B CA 1
ATOM 6262 C C . TYR B 1 290 ? -9.055 8.414 19.219 1 96.25 290 TYR B C 1
ATOM 6264 O O . TYR B 1 290 ? -9.086 8.742 18.031 1 96.25 290 TYR B O 1
ATOM 6272 N N . ASP B 1 291 ? -9.656 7.277 19.656 1 97.56 291 ASP B N 1
ATOM 6273 C CA . ASP B 1 291 ? -10.359 6.379 18.75 1 97.56 291 ASP B CA 1
ATOM 6274 C C . ASP B 1 291 ? -11.641 7.016 18.234 1 97.56 291 ASP B C 1
ATOM 6276 O O . ASP B 1 291 ? -12.445 6.355 17.562 1 97.56 291 ASP B O 1
ATOM 6280 N N . MET B 1 292 ? -11.852 8.32 18.484 1 98.38 292 MET B N 1
ATOM 6281 C CA . MET B 1 292 ? -13 9.086 18 1 98.38 292 MET B CA 1
ATOM 6282 C C . MET B 1 292 ? -12.562 10.156 17 1 98.38 292 MET B C 1
ATOM 6284 O O . MET B 1 292 ? -13.367 10.984 16.578 1 98.38 292 MET B O 1
ATOM 6288 N N . CYS B 1 293 ? -11.312 10.148 16.547 1 98.56 293 CYS B N 1
ATOM 6289 C CA . CYS B 1 293 ? -10.773 11.211 15.703 1 98.56 293 CYS B CA 1
ATOM 6290 C C . CYS B 1 293 ? -11.508 11.266 14.367 1 98.56 293 CYS B C 1
ATOM 6292 O O . CYS B 1 293 ? -11.625 12.336 13.766 1 98.56 293 CYS B O 1
ATOM 6294 N N . GLY B 1 294 ? -12.031 10.133 13.898 1 98.81 294 GLY B N 1
ATOM 6295 C CA . GLY B 1 294 ? -12.852 10.164 12.695 1 98.81 294 GLY B CA 1
ATOM 6296 C C . GLY B 1 294 ? -14.078 11.047 12.836 1 98.81 294 GLY B C 1
ATOM 6297 O O . GLY B 1 294 ? -14.336 11.898 11.984 1 98.81 294 GLY B O 1
ATOM 6298 N N . ALA B 1 295 ? -14.797 10.852 13.906 1 98.88 295 ALA B N 1
ATOM 6299 C CA . ALA B 1 295 ? -15.992 11.648 14.172 1 98.88 295 ALA B CA 1
ATOM 6300 C C . ALA B 1 295 ? -15.625 13.117 14.367 1 98.88 295 ALA B C 1
ATOM 6302 O O . ALA B 1 295 ? -16.328 14.008 13.875 1 98.88 295 ALA B O 1
ATOM 6303 N N . ALA B 1 296 ? -14.531 13.375 15.094 1 98.81 296 ALA B N 1
ATOM 6304 C CA . ALA B 1 296 ? -14.078 14.742 15.297 1 98.81 296 ALA B CA 1
ATOM 6305 C C . ALA B 1 296 ? -13.758 15.422 13.969 1 98.81 296 ALA B C 1
ATOM 6307 O O . ALA B 1 296 ? -14.086 16.594 13.766 1 98.81 296 ALA B O 1
ATOM 6308 N N . ALA B 1 297 ? -13.125 14.672 13.094 1 98.88 297 ALA B N 1
ATOM 6309 C CA . ALA B 1 297 ? -12.781 15.219 11.781 1 98.88 297 ALA B CA 1
ATOM 6310 C C . ALA B 1 297 ? -14.031 15.57 10.984 1 98.88 297 ALA B C 1
ATOM 6312 O O . ALA B 1 297 ? -14.109 16.641 10.383 1 98.88 297 ALA B O 1
ATOM 6313 N N . VAL B 1 298 ? -14.977 14.68 10.953 1 98.94 298 VAL B N 1
ATOM 6314 C CA . VAL B 1 298 ? -16.219 14.938 10.219 1 98.94 298 VAL B CA 1
ATOM 6315 C C . VAL B 1 298 ? -16.906 16.172 10.797 1 98.94 298 VAL B C 1
ATOM 6317 O O . VAL B 1 298 ? -17.375 17.031 10.047 1 98.94 298 VAL B O 1
ATOM 6320 N N . TYR B 1 299 ? -16.969 16.219 12.133 1 98.81 299 TYR B N 1
ATOM 6321 C CA . TYR B 1 299 ? -17.531 17.406 12.781 1 98.81 299 TYR B CA 1
ATOM 6322 C C . TYR B 1 299 ? -16.844 18.672 12.305 1 98.81 299 TYR B C 1
ATOM 6324 O O . TYR B 1 299 ? -17.5 19.656 11.953 1 98.81 299 TYR B O 1
ATOM 6332 N N . GLY B 1 300 ? -15.516 18.656 12.32 1 98.69 300 GLY B N 1
ATOM 6333 C CA . GLY B 1 300 ? -14.742 19.797 11.852 1 98.69 300 GLY B CA 1
ATOM 6334 C C . GLY B 1 300 ? -15.023 20.141 10.398 1 98.69 300 GLY B C 1
ATOM 6335 O O . GLY B 1 300 ? -15.133 21.328 10.055 1 98.69 300 GLY B O 1
ATOM 6336 N N . ILE B 1 301 ? -15.148 19.156 9.523 1 98.75 301 ILE B N 1
ATOM 6337 C CA . ILE B 1 301 ? -15.375 19.375 8.094 1 98.75 301 ILE B CA 1
ATOM 6338 C C . ILE B 1 301 ? -16.734 20.047 7.883 1 98.75 301 ILE B C 1
ATOM 6340 O O . ILE B 1 301 ? -16.859 20.969 7.074 1 98.75 301 ILE B O 1
ATOM 6344 N N . ILE B 1 302 ? -17.75 19.594 8.594 1 98.56 302 ILE B N 1
ATOM 6345 C CA . ILE B 1 302 ? -19.062 20.203 8.461 1 98.56 302 ILE B CA 1
ATOM 6346 C C . ILE B 1 302 ? -19.016 21.656 8.922 1 98.56 302 ILE B C 1
ATOM 6348 O O . ILE B 1 302 ? -19.609 22.531 8.297 1 98.56 302 ILE B O 1
ATOM 6352 N N . ASN B 1 303 ? -18.297 21.891 10.039 1 97.88 303 ASN B N 1
ATOM 6353 C CA . ASN B 1 303 ? -18.109 23.25 10.492 1 97.88 303 ASN B CA 1
ATOM 6354 C C . ASN B 1 303 ? -17.484 24.125 9.414 1 97.88 303 ASN B C 1
ATOM 6356 O O . ASN B 1 303 ? -17.891 25.266 9.203 1 97.88 303 ASN B O 1
ATOM 6360 N N . MET B 1 304 ? -16.484 23.641 8.742 1 98.12 304 MET B N 1
ATOM 6361 C CA . MET B 1 304 ? -15.773 24.375 7.691 1 98.12 304 MET B CA 1
ATOM 6362 C C . MET B 1 304 ? -16.703 24.703 6.531 1 98.12 304 MET B C 1
ATOM 6364 O O . MET B 1 304 ? -16.75 25.844 6.066 1 98.12 304 MET B O 1
ATOM 6368 N N . ILE B 1 305 ? -17.5 23.734 6.051 1 97.69 305 ILE B N 1
ATOM 6369 C CA . ILE B 1 305 ? -18.328 23.969 4.879 1 97.69 305 ILE B CA 1
ATOM 6370 C C . ILE B 1 305 ? -19.453 24.938 5.238 1 97.69 305 ILE B C 1
ATOM 6372 O O . ILE B 1 305 ? -19.875 25.734 4.402 1 97.69 305 ILE B O 1
ATOM 6376 N N . ALA B 1 306 ? -19.953 24.859 6.48 1 97.81 306 ALA B N 1
ATOM 6377 C CA . ALA B 1 306 ? -20.984 25.797 6.934 1 97.81 306 ALA B CA 1
ATOM 6378 C C . ALA B 1 306 ? -20.422 27.219 7.043 1 97.81 306 ALA B C 1
ATOM 6380 O O . ALA B 1 306 ? -21.062 28.172 6.617 1 97.81 306 ALA B O 1
ATOM 6381 N N . THR B 1 307 ? -19.203 27.328 7.633 1 97.44 307 THR B N 1
ATOM 6382 C CA . THR B 1 307 ? -18.547 28.625 7.781 1 97.44 307 THR B CA 1
ATOM 6383 C C . THR B 1 307 ? -18.328 29.281 6.422 1 97.44 307 THR B C 1
ATOM 6385 O O . THR B 1 307 ? -18.516 30.484 6.273 1 97.44 307 THR B O 1
ATOM 6388 N N . LEU B 1 308 ? -18.016 28.484 5.402 1 97.69 308 LEU B N 1
ATOM 6389 C CA . LEU B 1 308 ? -17.734 28.984 4.066 1 97.69 308 LEU B CA 1
ATOM 6390 C C . LEU B 1 308 ? -19 29.078 3.223 1 97.69 308 LEU B C 1
ATOM 6392 O O . LEU B 1 308 ? -18.953 29.562 2.09 1 97.69 308 LEU B O 1
ATOM 6396 N N . GLU B 1 309 ? -20.078 28.547 3.742 1 96.94 309 GLU B N 1
ATOM 6397 C CA . GLU B 1 309 ? -21.359 28.5 3.037 1 96.94 309 GLU B CA 1
ATOM 6398 C C . GLU B 1 309 ? -21.203 27.891 1.652 1 96.94 309 GLU B C 1
ATOM 6400 O O . GLU B 1 309 ? -21.641 28.453 0.655 1 96.94 309 GLU B O 1
ATOM 6405 N N . LEU B 1 310 ? -20.484 26.75 1.604 1 96.81 310 LEU B N 1
ATOM 6406 C CA . LEU B 1 310 ? -20.281 26.109 0.312 1 96.81 310 LEU B CA 1
ATOM 6407 C C . LEU B 1 310 ? -21.594 25.641 -0.274 1 96.81 310 LEU B C 1
ATOM 6409 O O . LEU B 1 310 ? -22.469 25.156 0.457 1 96.81 310 LEU B O 1
ATOM 6413 N N . PRO B 1 311 ? -21.766 25.75 -1.584 1 96.12 311 PRO B N 1
ATOM 6414 C CA . PRO B 1 311 ? -23.016 25.344 -2.225 1 96.12 311 PRO B CA 1
ATOM 6415 C C . PRO B 1 311 ? -23.094 23.828 -2.453 1 96.12 311 PRO B C 1
ATOM 6417 O O . PRO B 1 311 ? -23.188 23.375 -3.598 1 96.12 311 PRO B O 1
ATOM 6420 N N . LEU B 1 312 ? -23.141 23.078 -1.339 1 96.25 312 LEU B N 1
ATOM 6421 C CA . LEU B 1 312 ? -23.156 21.609 -1.363 1 96.25 312 LEU B CA 1
ATOM 6422 C C . LEU B 1 312 ? -24.266 21.062 -0.475 1 96.25 312 LEU B C 1
ATOM 6424 O O . LEU B 1 312 ? -24.828 21.797 0.343 1 96.25 312 LEU B O 1
ATOM 6428 N N . TYR B 1 313 ? -24.672 19.891 -0.733 1 97.19 313 TYR B N 1
ATOM 6429 C CA . TYR B 1 313 ? -25.484 19.062 0.158 1 97.19 313 TYR B CA 1
ATOM 6430 C C . TYR B 1 313 ? -24.641 17.953 0.776 1 97.19 313 TYR B C 1
ATOM 6432 O O . TYR B 1 313 ? -24.281 16.984 0.095 1 97.19 313 TYR B O 1
ATOM 6440 N N . VAL B 1 314 ? -24.297 18.125 2.064 1 98.12 314 VAL B N 1
ATOM 6441 C CA . VAL B 1 314 ? -23.406 17.188 2.76 1 98.12 314 VAL B CA 1
ATOM 6442 C C . VAL B 1 314 ? -24.078 16.703 4.047 1 98.12 314 VAL B C 1
ATOM 6444 O O . VAL B 1 314 ? -24.703 17.484 4.766 1 98.12 314 VAL B O 1
ATOM 6447 N N . ILE B 1 315 ? -24.016 15.422 4.301 1 98.69 315 ILE B N 1
ATOM 6448 C CA . ILE B 1 315 ? -24.469 14.852 5.562 1 98.69 315 ILE B CA 1
ATOM 6449 C C . ILE B 1 315 ? -23.281 14.297 6.34 1 98.69 315 ILE B C 1
ATOM 6451 O O . ILE B 1 315 ? -22.516 13.469 5.816 1 98.69 315 ILE B O 1
ATOM 6455 N N . GLY B 1 316 ? -23.031 14.836 7.48 1 98.81 316 GLY B N 1
ATOM 6456 C CA . GLY B 1 316 ? -22.047 14.281 8.398 1 98.81 316 GLY B CA 1
ATOM 6457 C C . GLY B 1 316 ? -22.656 13.328 9.414 1 98.81 316 GLY B C 1
ATOM 6458 O O . GLY B 1 316 ? -23.641 13.656 10.07 1 98.81 316 GLY B O 1
ATOM 6459 N N . VAL B 1 317 ? -22.141 12.109 9.508 1 98.94 317 VAL B N 1
ATOM 6460 C CA . VAL B 1 317 ? -22.578 11.125 10.484 1 98.94 317 VAL B CA 1
ATOM 6461 C C . VAL B 1 317 ? -21.484 10.898 11.523 1 98.94 317 VAL B C 1
ATOM 6463 O O . VAL B 1 317 ? -20.375 10.484 11.188 1 98.94 317 VAL B O 1
ATOM 6466 N N . LEU B 1 318 ? -21.75 11.242 12.766 1 98.94 318 LEU B N 1
ATOM 6467 C CA . LEU B 1 318 ? -20.859 10.977 13.883 1 98.94 318 LEU B CA 1
ATOM 6468 C C . LEU B 1 318 ? -21.281 9.719 14.633 1 98.94 318 LEU B C 1
ATOM 6470 O O . LEU B 1 318 ? -22.203 9.75 15.438 1 98.94 318 LEU B O 1
ATOM 6474 N N . ALA B 1 319 ? -20.578 8.617 14.406 1 98.94 319 ALA B N 1
ATOM 6475 C CA . ALA B 1 319 ? -20.938 7.32 14.977 1 98.94 319 ALA B CA 1
ATOM 6476 C C . ALA B 1 319 ? -20.219 7.094 16.312 1 98.94 319 ALA B C 1
ATOM 6478 O O . ALA B 1 319 ? -19.172 6.449 16.359 1 98.94 319 ALA B O 1
ATOM 6479 N N . CYS B 1 320 ? -20.891 7.512 17.406 1 98.81 320 CYS B N 1
ATOM 6480 C CA . CYS B 1 320 ? -20.172 7.594 18.672 1 98.81 320 CYS B CA 1
ATOM 6481 C C . CYS B 1 320 ? -20.672 6.555 19.656 1 98.81 320 CYS B C 1
ATOM 6483 O O . CYS B 1 320 ? -21.891 6.32 19.75 1 98.81 320 CYS B O 1
ATOM 6485 N N . CYS B 1 321 ? -19.828 5.867 20.328 1 98.38 321 CYS B N 1
ATOM 6486 C CA . CYS B 1 321 ? -20.078 4.965 21.438 1 98.38 321 CYS B CA 1
ATOM 6487 C C . CYS B 1 321 ? -18.781 4.664 22.203 1 98.38 321 CYS B C 1
ATOM 6489 O O . CYS B 1 321 ? -17.766 5.328 21.984 1 98.38 321 CYS B O 1
ATOM 6491 N N . GLU B 1 322 ? -18.828 3.797 23.188 1 97.5 322 GLU B N 1
ATOM 6492 C CA . GLU B 1 322 ? -17.672 3.295 23.922 1 97.5 322 GLU B CA 1
ATOM 6493 C C . GLU B 1 322 ? -17.609 1.771 23.875 1 97.5 322 GLU B C 1
ATOM 6495 O O . GLU B 1 322 ? -18.641 1.098 23.953 1 97.5 322 GLU B O 1
ATOM 6500 N N . ASN B 1 323 ? -16.406 1.323 23.625 1 97.56 323 ASN B N 1
ATOM 6501 C CA . ASN B 1 323 ? -16.156 -0.109 23.75 1 97.56 323 ASN B CA 1
ATOM 6502 C C . ASN B 1 323 ? -15.508 -0.452 25.094 1 97.56 323 ASN B C 1
ATOM 6504 O O . ASN B 1 323 ? -14.281 -0.463 25.203 1 97.56 323 ASN B O 1
ATOM 6508 N N . MET B 1 324 ? -16.375 -0.771 26.016 1 95.5 324 MET B N 1
ATOM 6509 C CA . MET B 1 324 ? -15.953 -0.992 27.391 1 95.5 324 MET B CA 1
ATOM 6510 C C . MET B 1 324 ? -16.266 -2.414 27.844 1 95.5 324 MET B C 1
ATOM 6512 O O . MET B 1 324 ? -17.016 -3.131 27.156 1 95.5 324 MET B O 1
ATOM 6516 N N . ILE B 1 325 ? -15.68 -2.785 28.938 1 93.31 325 ILE B N 1
ATOM 6517 C CA . ILE B 1 325 ? -16.016 -4.051 29.578 1 93.31 325 ILE B CA 1
ATOM 6518 C C . ILE B 1 325 ? -17.125 -3.836 30.609 1 93.31 325 ILE B C 1
ATOM 6520 O O . ILE B 1 325 ? -17.047 -2.918 31.422 1 93.31 325 ILE B O 1
ATOM 6524 N N . GLY B 1 326 ? -18.125 -4.633 30.484 1 92.81 326 GLY B N 1
ATOM 6525 C CA . GLY B 1 326 ? -19.25 -4.609 31.406 1 92.81 326 GLY B CA 1
ATOM 6526 C C . GLY B 1 326 ? -20.172 -5.805 31.25 1 92.81 326 GLY B C 1
ATOM 6527 O O . GLY B 1 326 ? -19.859 -6.742 30.516 1 92.81 326 GLY B O 1
ATOM 6528 N N . LYS B 1 327 ? -21.297 -5.793 31.922 1 89.88 327 LYS B N 1
ATOM 6529 C CA . LYS B 1 327 ? -22.219 -6.922 31.953 1 89.88 327 LYS B CA 1
ATOM 6530 C C . LYS B 1 327 ? -22.781 -7.215 30.562 1 89.88 327 LYS B C 1
ATOM 6532 O O . LYS B 1 327 ? -23.062 -8.367 30.234 1 89.88 327 LYS B O 1
ATOM 6537 N N . GLY B 1 328 ? -22.812 -6.262 29.766 1 92.31 328 GLY B N 1
ATOM 6538 C CA . GLY B 1 328 ? -23.406 -6.414 28.453 1 92.31 328 GLY B CA 1
ATOM 6539 C C . GLY B 1 328 ? -22.391 -6.508 27.344 1 92.31 328 GLY B C 1
ATOM 6540 O O . GLY B 1 328 ? -22.75 -6.449 26.156 1 92.31 328 GLY B O 1
ATOM 6541 N N . SER B 1 329 ? -21.172 -6.727 27.672 1 94.38 329 SER B N 1
ATOM 6542 C CA . SER B 1 329 ? -20.094 -6.691 26.688 1 94.38 329 SER B CA 1
ATOM 6543 C C . SER B 1 329 ? -20.266 -7.797 25.656 1 94.38 329 SER B C 1
ATOM 6545 O O . SER B 1 329 ? -20.641 -8.922 25.984 1 94.38 329 SER B O 1
ATOM 6547 N N . MET B 1 330 ? -20 -7.387 24.359 1 93.19 330 MET B N 1
ATOM 6548 C CA . MET B 1 330 ? -19.938 -8.406 23.312 1 93.19 330 MET B CA 1
ATOM 6549 C C . MET B 1 330 ? -18.766 -9.359 23.531 1 93.19 330 MET B C 1
ATOM 6551 O O . MET B 1 330 ? -17.734 -8.961 24.078 1 93.19 330 MET B O 1
ATOM 6555 N N . ARG B 1 331 ? -19.031 -10.789 23.219 1 93.06 331 ARG B N 1
ATOM 6556 C CA . ARG B 1 331 ? -18.016 -11.812 23.453 1 93.06 331 ARG B CA 1
ATOM 6557 C C . ARG B 1 331 ? -17.484 -12.383 22.141 1 93.06 331 ARG B C 1
ATOM 6559 O O . ARG B 1 331 ? -18.234 -12.492 21.172 1 93.06 331 ARG B O 1
ATOM 6566 N N . PRO B 1 332 ? -16.156 -12.648 22.141 1 92.75 332 PRO B N 1
ATOM 6567 C CA . PRO B 1 332 ? -15.742 -13.492 21.016 1 92.75 332 PRO B CA 1
ATOM 6568 C C . PRO B 1 332 ? -16.609 -14.742 20.859 1 92.75 332 PRO B C 1
ATOM 6570 O O . PRO B 1 332 ? -16.906 -15.406 21.859 1 92.75 332 PRO B O 1
ATOM 6573 N N . GLY B 1 333 ? -17.062 -14.969 19.625 1 91.56 333 GLY B N 1
ATOM 6574 C CA . GLY B 1 333 ? -17.922 -16.109 19.375 1 91.56 333 GLY B CA 1
ATOM 6575 C C . GLY B 1 333 ? -19.375 -15.719 19.156 1 91.56 333 GLY B C 1
ATOM 6576 O O . GLY B 1 333 ? -20.156 -16.5 18.609 1 91.56 333 GLY B O 1
ATOM 6577 N N . ASP B 1 334 ? -19.734 -14.547 19.609 1 94.5 334 ASP B N 1
ATOM 6578 C CA . ASP B 1 334 ? -21.078 -14.062 19.359 1 94.5 334 ASP B CA 1
ATOM 6579 C C . ASP B 1 334 ? -21.359 -13.945 17.859 1 94.5 334 ASP B C 1
ATOM 6581 O O . ASP B 1 334 ? -20.422 -13.742 17.078 1 94.5 334 ASP B O 1
ATOM 6585 N N . ILE B 1 335 ? -22.516 -14.211 17.453 1 97.31 335 ILE B N 1
ATOM 6586 C CA . ILE B 1 335 ? -23 -13.938 16.109 1 97.31 335 ILE B CA 1
ATOM 6587 C C . ILE B 1 335 ? -24.047 -12.836 16.141 1 97.31 335 ILE B C 1
ATOM 6589 O O . ILE B 1 335 ? -25.031 -12.93 16.875 1 97.31 335 ILE B O 1
ATOM 6593 N N . ILE B 1 336 ? -23.828 -11.797 15.398 1 97.88 336 ILE B N 1
ATOM 6594 C CA . ILE B 1 336 ? -24.672 -10.602 15.43 1 97.88 336 ILE B CA 1
ATOM 6595 C C . ILE B 1 336 ? -25.344 -10.406 14.07 1 97.88 336 ILE B C 1
ATOM 6597 O O . ILE B 1 336 ? -24.688 -10.5 13.031 1 97.88 336 ILE B O 1
ATOM 6601 N N . THR B 1 337 ? -26.562 -10.18 14.039 1 98.38 337 THR B N 1
ATOM 6602 C CA . THR B 1 337 ? -27.25 -9.773 12.82 1 98.38 337 THR B CA 1
ATOM 6603 C C . THR B 1 337 ? -27.188 -8.258 12.633 1 98.38 337 THR B C 1
ATOM 6605 O O . THR B 1 337 ? -27.75 -7.512 13.445 1 98.38 337 THR B O 1
ATOM 6608 N N . THR B 1 338 ? -26.562 -7.809 11.594 1 98.62 338 THR B N 1
ATOM 6609 C CA . THR B 1 338 ? -26.375 -6.387 11.344 1 98.62 338 THR B CA 1
ATOM 6610 C C . THR B 1 338 ? -27.641 -5.766 10.758 1 98.62 338 THR B C 1
ATOM 6612 O O . THR B 1 338 ? -28.609 -6.473 10.453 1 98.62 338 THR B O 1
ATOM 6615 N N . MET B 1 339 ? -27.609 -4.469 10.602 1 98.62 339 MET B N 1
ATOM 6616 C CA . MET B 1 339 ? -28.734 -3.756 10.008 1 98.62 339 MET B CA 1
ATOM 6617 C C . MET B 1 339 ? -28.984 -4.238 8.578 1 98.62 339 MET B C 1
ATOM 6619 O O . MET B 1 339 ? -30.125 -4.246 8.117 1 98.62 339 MET B O 1
ATOM 6623 N N . SER B 1 340 ? -27.984 -4.664 7.898 1 98.06 340 SER B N 1
ATOM 6624 C CA . SER B 1 340 ? -28.094 -5.113 6.516 1 98.06 340 SER B CA 1
ATOM 6625 C C . SER B 1 340 ? -28.75 -6.492 6.434 1 98.06 340 SER B C 1
ATOM 6627 O O . SER B 1 340 ? -29.141 -6.934 5.355 1 98.06 340 SER B O 1
ATOM 6629 N N . GLY B 1 341 ? -28.859 -7.168 7.516 1 98.12 341 GLY B N 1
ATOM 6630 C CA . GLY B 1 341 ? -29.312 -8.547 7.531 1 98.12 341 GLY B CA 1
ATOM 6631 C C . GLY B 1 341 ? -28.188 -9.555 7.527 1 98.12 341 GLY B C 1
ATOM 6632 O O . GLY B 1 341 ? -28.375 -10.711 7.91 1 98.12 341 GLY B O 1
ATOM 6633 N N . LYS B 1 342 ? -27 -9.195 7.152 1 97.81 342 LYS B N 1
ATOM 6634 C CA . LYS B 1 342 ? -25.828 -10.07 7.156 1 97.81 342 LYS B CA 1
ATOM 6635 C C . LYS B 1 342 ? -25.406 -10.422 8.578 1 97.81 342 LYS B C 1
ATOM 6637 O O . LYS B 1 342 ? -25.375 -9.562 9.453 1 97.81 342 LYS B O 1
ATOM 6642 N N . THR B 1 343 ? -25.109 -11.656 8.828 1 98.12 343 THR B N 1
ATOM 6643 C CA . THR B 1 343 ? -24.672 -12.086 10.148 1 98.12 343 THR B CA 1
ATOM 6644 C C . THR B 1 343 ? -23.141 -12.055 10.242 1 98.12 343 THR B C 1
ATOM 6646 O O . THR B 1 343 ? -22.453 -12.375 9.273 1 98.12 343 THR B O 1
ATOM 6649 N N . VAL B 1 344 ? -22.672 -11.586 11.422 1 98.25 344 VAL B N 1
ATOM 6650 C CA . VAL B 1 344 ? -21.234 -11.453 11.633 1 98.25 344 VAL B CA 1
ATOM 6651 C C . VAL B 1 344 ? -20.812 -12.25 12.867 1 98.25 344 VAL B C 1
ATOM 6653 O O . VAL B 1 344 ? -21.391 -12.078 13.945 1 98.25 344 VAL B O 1
ATOM 6656 N N . GLU B 1 345 ? -19.891 -13.148 12.719 1 97.38 345 GLU B N 1
ATOM 6657 C CA . GLU B 1 345 ? -19.234 -13.797 13.852 1 97.38 345 GLU B CA 1
ATOM 6658 C C . GLU B 1 345 ? -18.125 -12.922 14.422 1 97.38 345 GLU B C 1
ATOM 6660 O O . GLU B 1 345 ? -17.188 -12.547 13.703 1 97.38 345 GLU B O 1
ATOM 6665 N N . VAL B 1 346 ? -18.234 -12.617 15.711 1 96.75 346 VAL B N 1
ATOM 6666 C CA . VAL B 1 346 ? -17.234 -11.789 16.375 1 96.75 346 VAL B CA 1
ATOM 6667 C C . VAL B 1 346 ? -16.094 -12.664 16.891 1 96.75 346 VAL B C 1
ATOM 6669 O O . VAL B 1 346 ? -16.281 -13.445 17.828 1 96.75 346 VAL B O 1
ATOM 6672 N N . LEU B 1 347 ? -14.945 -12.461 16.359 1 96 347 LEU B N 1
ATOM 6673 C CA . LEU B 1 347 ? -13.797 -13.25 16.797 1 96 347 LEU B CA 1
ATOM 6674 C C . LEU B 1 347 ? -12.875 -12.414 17.672 1 96 347 LEU B C 1
ATOM 6676 O O . LEU B 1 347 ? -12.086 -12.961 18.453 1 96 347 LEU B O 1
ATOM 6680 N N . ASN B 1 348 ? -12.891 -11.117 17.547 1 96.56 348 ASN B N 1
ATOM 6681 C CA . ASN B 1 348 ? -12.102 -10.164 18.312 1 96.56 348 ASN B CA 1
ATOM 6682 C C . ASN B 1 348 ? -12.898 -8.891 18.625 1 96.56 348 ASN B C 1
ATOM 6684 O O . ASN B 1 348 ? -13.266 -8.156 17.703 1 96.56 348 ASN B O 1
ATOM 6688 N N . THR B 1 349 ? -13.148 -8.578 19.859 1 96.19 349 THR B N 1
ATOM 6689 C CA . THR B 1 349 ? -13.984 -7.457 20.266 1 96.19 349 THR B CA 1
ATOM 6690 C C . THR B 1 349 ? -13.219 -6.141 20.156 1 96.19 349 THR B C 1
ATOM 6692 O O . THR B 1 349 ? -13.805 -5.062 20.297 1 96.19 349 THR B O 1
ATOM 6695 N N . ASP B 1 350 ? -11.852 -6.23 19.891 1 95.31 350 ASP B N 1
ATOM 6696 C CA . ASP B 1 350 ? -11.031 -5.051 19.656 1 95.31 350 ASP B CA 1
ATOM 6697 C C . ASP B 1 350 ? -11.086 -4.629 18.188 1 95.31 350 ASP B C 1
ATOM 6699 O O . ASP B 1 350 ? -10.438 -3.654 17.797 1 95.31 350 ASP B O 1
ATOM 6703 N N . ALA B 1 351 ? -11.781 -5.367 17.406 1 96.94 351 ALA B N 1
ATOM 6704 C CA . ALA B 1 351 ? -12.148 -4.949 16.047 1 96.94 351 ALA B CA 1
ATOM 6705 C C . ALA B 1 351 ? -13.57 -4.395 16.016 1 96.94 351 ALA B C 1
ATOM 6707 O O . ALA B 1 351 ? -14.383 -4.812 15.188 1 96.94 351 ALA B O 1
ATOM 6708 N N . GLU B 1 352 ? -13.867 -3.449 16.875 1 96.44 352 GLU B N 1
ATOM 6709 C CA . GLU B 1 352 ? -15.195 -2.918 17.156 1 96.44 352 GLU B CA 1
ATOM 6710 C C . GLU B 1 352 ? -15.586 -1.853 16.141 1 96.44 352 GLU B C 1
ATOM 6712 O O . GLU B 1 352 ? -16.766 -1.688 15.828 1 96.44 352 GLU B O 1
ATOM 6717 N N . GLY B 1 353 ? -14.641 -1.011 15.648 1 98.12 353 GLY B N 1
ATOM 6718 C CA . GLY B 1 353 ? -14.922 0.095 14.75 1 98.12 353 GLY B CA 1
ATOM 6719 C C . GLY B 1 353 ? -15.672 -0.329 13.5 1 98.12 353 GLY B C 1
ATOM 6720 O O . GLY B 1 353 ? -16.641 0.326 13.094 1 98.12 353 GLY B O 1
ATOM 6721 N N . ARG B 1 354 ? -15.164 -1.441 12.906 1 98.31 354 ARG B N 1
ATOM 6722 C CA . ARG B 1 354 ? -15.805 -1.894 11.68 1 98.31 354 ARG B CA 1
ATOM 6723 C C . ARG B 1 354 ? -17.203 -2.428 11.953 1 98.31 354 ARG B C 1
ATOM 6725 O O . ARG B 1 354 ? -18.078 -2.396 11.07 1 98.31 354 ARG B O 1
ATOM 6732 N N . LEU B 1 355 ? -17.531 -2.895 13.18 1 98.56 355 LEU B N 1
ATOM 6733 C CA . LEU B 1 355 ? -18.875 -3.318 13.547 1 98.56 355 LEU B CA 1
ATOM 6734 C C . LEU B 1 355 ? -19.812 -2.121 13.648 1 98.56 355 LEU B C 1
ATOM 6736 O O . LEU B 1 355 ? -20.969 -2.188 13.219 1 98.56 355 LEU B O 1
ATOM 6740 N N . VAL B 1 356 ? -19.297 -1.022 14.211 1 98.81 356 VAL B N 1
ATOM 6741 C CA . VAL B 1 356 ? -20.078 0.205 14.266 1 98.81 356 VAL B CA 1
ATOM 6742 C C . VAL B 1 356 ? -20.344 0.708 12.844 1 98.81 356 VAL B C 1
ATOM 6744 O O . VAL B 1 356 ? -21.5 0.999 12.492 1 98.81 356 VAL B O 1
ATOM 6747 N N . LEU B 1 357 ? -19.359 0.735 12.031 1 98.88 357 LEU B N 1
ATOM 6748 C CA . LEU B 1 357 ? -19.406 1.353 10.711 1 98.88 357 LEU B CA 1
ATOM 6749 C C . LEU B 1 357 ? -20.281 0.528 9.758 1 98.88 357 LEU B C 1
ATOM 6751 O O . LEU B 1 357 ? -20.922 1.078 8.867 1 98.88 357 LEU B O 1
ATOM 6755 N N . CYS B 1 358 ? -20.297 -0.835 9.914 1 98.62 358 CYS B N 1
ATOM 6756 C CA . CYS B 1 358 ? -21.094 -1.632 8.984 1 98.62 358 CYS B CA 1
ATOM 6757 C C . CYS B 1 358 ? -22.562 -1.251 9.055 1 98.62 358 CYS B C 1
ATOM 6759 O O . CYS B 1 358 ? -23.234 -1.146 8.031 1 98.62 358 CYS B O 1
ATOM 6761 N N . ASP B 1 359 ? -23.109 -1.018 10.273 1 98.81 359 ASP B N 1
ATOM 6762 C CA . ASP B 1 359 ? -24.484 -0.587 10.422 1 98.81 359 ASP B CA 1
ATOM 6763 C C . ASP B 1 359 ? -24.688 0.827 9.883 1 98.81 359 ASP B C 1
ATOM 6765 O O . ASP B 1 359 ? -25.719 1.123 9.266 1 98.81 359 ASP B O 1
ATOM 6769 N N . VAL B 1 360 ? -23.688 1.702 10.094 1 98.94 360 VAL B N 1
ATOM 6770 C CA . VAL B 1 360 ? -23.781 3.08 9.625 1 98.94 360 VAL B CA 1
ATOM 6771 C C . VAL B 1 360 ? -23.797 3.111 8.102 1 98.94 360 VAL B C 1
ATOM 6773 O O . VAL B 1 360 ? -24.578 3.834 7.484 1 98.94 360 VAL B O 1
ATOM 6776 N N . LEU B 1 361 ? -22.891 2.324 7.5 1 98.88 361 LEU B N 1
ATOM 6777 C CA . LEU B 1 361 ? -22.812 2.246 6.047 1 98.88 361 LEU B CA 1
ATOM 6778 C C . LEU B 1 361 ? -24.109 1.742 5.445 1 98.88 361 LEU B C 1
ATOM 6780 O O . LEU B 1 361 ? -24.484 2.141 4.34 1 98.88 361 LEU B O 1
ATOM 6784 N N . THR B 1 362 ? -24.781 0.848 6.117 1 98.75 362 THR B N 1
ATOM 6785 C CA . THR B 1 362 ? -26.094 0.384 5.684 1 98.75 362 THR B CA 1
ATOM 6786 C C . THR B 1 362 ? -27.141 1.479 5.863 1 98.75 362 THR B C 1
ATOM 6788 O O . THR B 1 362 ? -27.938 1.74 4.961 1 98.75 362 THR B O 1
ATOM 6791 N N . TYR B 1 363 ? -27.141 2.143 6.984 1 98.62 363 TYR B N 1
ATOM 6792 C CA . TYR B 1 363 ? -28.125 3.158 7.348 1 98.62 363 TYR B CA 1
ATOM 6793 C C . TYR B 1 363 ? -28.141 4.289 6.328 1 98.62 363 TYR B C 1
ATOM 6795 O O . TYR B 1 363 ? -29.203 4.77 5.941 1 98.62 363 TYR B O 1
ATOM 6803 N N . VAL B 1 364 ? -27 4.742 5.844 1 98.44 364 VAL B N 1
ATOM 6804 C CA . VAL B 1 364 ? -26.906 5.977 5.07 1 98.44 364 VAL B CA 1
ATOM 6805 C C . VAL B 1 364 ? -27.438 5.75 3.662 1 98.44 364 VAL B C 1
ATOM 6807 O O . VAL B 1 364 ? -27.656 6.707 2.916 1 98.44 364 VAL B O 1
ATOM 6810 N N . GLN B 1 365 ? -27.688 4.484 3.309 1 97.62 365 GLN B N 1
ATOM 6811 C CA . GLN B 1 365 ? -28.266 4.184 2.002 1 97.62 365 GLN B CA 1
ATOM 6812 C C . GLN B 1 365 ? -29.594 4.902 1.811 1 97.62 365 GLN B C 1
ATOM 6814 O O . GLN B 1 365 ? -29.938 5.281 0.692 1 97.62 365 GLN B O 1
ATOM 6819 N N . LYS B 1 366 ? -30.297 5.082 2.9 1 96.62 366 LYS B N 1
ATOM 6820 C CA . LYS B 1 366 ? -31.625 5.672 2.836 1 96.62 366 LYS B CA 1
ATOM 6821 C C . LYS B 1 366 ? -31.578 7.094 2.277 1 96.62 366 LYS B C 1
ATOM 6823 O O . LYS B 1 366 ? -32.562 7.598 1.744 1 96.62 366 LYS B O 1
ATOM 6828 N N . PHE B 1 367 ? -30.438 7.762 2.33 1 97.19 367 PHE B N 1
ATOM 6829 C CA . PHE B 1 367 ? -30.297 9.133 1.857 1 97.19 367 PHE B CA 1
ATOM 6830 C C . PHE B 1 367 ? -29.984 9.164 0.367 1 97.19 367 PHE B C 1
ATOM 6832 O O . PHE B 1 367 ? -29.844 10.242 -0.219 1 97.19 367 PHE B O 1
ATOM 6839 N N . ASN B 1 368 ? -29.812 8.008 -0.308 1 96.5 368 ASN B N 1
ATOM 6840 C CA . ASN B 1 368 ? -29.469 7.875 -1.721 1 96.5 368 ASN B CA 1
ATOM 6841 C C . ASN B 1 368 ? -28.25 8.711 -2.086 1 96.5 368 ASN B C 1
ATOM 6843 O O . ASN B 1 368 ? -28.312 9.547 -2.994 1 96.5 368 ASN B O 1
ATOM 6847 N N . PRO B 1 369 ? -27.156 8.492 -1.387 1 97.06 369 PRO B N 1
ATOM 6848 C CA . PRO B 1 369 ? -25.953 9.312 -1.625 1 97.06 369 PRO B CA 1
ATOM 6849 C C . PRO B 1 369 ? -25.25 8.961 -2.932 1 97.06 369 PRO B C 1
ATOM 6851 O O . PRO B 1 369 ? -25.375 7.828 -3.416 1 97.06 369 PRO B O 1
ATOM 6854 N N . GLU B 1 370 ? -24.547 9.938 -3.467 1 92.25 370 GLU B N 1
ATOM 6855 C CA . GLU B 1 370 ? -23.641 9.68 -4.578 1 92.25 370 GLU B CA 1
ATOM 6856 C C . GLU B 1 370 ? -22.297 9.148 -4.078 1 92.25 370 GLU B C 1
ATOM 6858 O O . GLU B 1 370 ? -21.734 8.227 -4.66 1 92.25 370 GLU B O 1
ATOM 6863 N N . ILE B 1 371 ? -21.828 9.805 -3.082 1 97.38 371 ILE B N 1
ATOM 6864 C CA . ILE B 1 371 ? -20.516 9.523 -2.518 1 97.38 371 ILE B CA 1
ATOM 6865 C C . ILE B 1 371 ? -20.625 9.352 -1.004 1 97.38 371 ILE B C 1
ATOM 6867 O O . ILE B 1 371 ? -21.328 10.117 -0.337 1 97.38 371 ILE B O 1
ATOM 6871 N N . VAL B 1 372 ? -20 8.305 -0.503 1 98.75 372 VAL B N 1
ATOM 6872 C CA . VAL B 1 372 ? -19.844 8.117 0.935 1 98.75 372 VAL B CA 1
ATOM 6873 C C . VAL B 1 372 ? -18.359 7.953 1.266 1 98.75 372 VAL B C 1
ATOM 6875 O O . VAL B 1 372 ? -17.672 7.117 0.668 1 98.75 372 VAL B O 1
ATOM 6878 N N . ILE B 1 373 ? -17.828 8.781 2.172 1 98.88 373 ILE B N 1
ATOM 6879 C CA . ILE B 1 373 ? -16.453 8.664 2.672 1 98.88 373 ILE B CA 1
ATOM 6880 C C . ILE B 1 373 ? -16.469 8.422 4.18 1 98.88 373 ILE B C 1
ATOM 6882 O O . ILE B 1 373 ? -17 9.242 4.938 1 98.88 373 ILE B O 1
ATOM 6886 N N . ASP B 1 374 ? -16 7.332 4.598 1 98.88 374 ASP B N 1
ATOM 6887 C CA . ASP B 1 374 ? -15.875 7.133 6.039 1 98.88 374 ASP B CA 1
ATOM 6888 C C . ASP B 1 374 ? -14.422 7.301 6.484 1 98.88 374 ASP B C 1
ATOM 6890 O O . ASP B 1 374 ? -13.492 6.945 5.75 1 98.88 374 ASP B O 1
ATOM 6894 N N . ILE B 1 375 ? -14.25 7.922 7.598 1 98.94 375 ILE B N 1
ATOM 6895 C CA . ILE B 1 375 ? -12.969 8.227 8.227 1 98.94 375 ILE B CA 1
ATOM 6896 C C . ILE B 1 375 ? -12.883 7.527 9.586 1 98.94 375 ILE B C 1
ATOM 6898 O O . ILE B 1 375 ? -13.75 7.711 10.445 1 98.94 375 ILE B O 1
ATOM 6902 N N . ALA B 1 376 ? -11.789 6.703 9.766 1 98.81 376 ALA B N 1
ATOM 6903 C CA . ALA B 1 376 ? -11.75 5.926 11 1 98.81 376 ALA B CA 1
ATOM 6904 C C . ALA B 1 376 ? -10.312 5.641 11.422 1 98.81 376 ALA B C 1
ATOM 6906 O O . ALA B 1 376 ? -9.461 5.348 10.586 1 98.81 376 ALA B O 1
ATOM 6907 N N . THR B 1 377 ? -10.047 5.832 12.695 1 98.12 377 THR B N 1
ATOM 6908 C CA . THR B 1 377 ? -8.914 5.129 13.273 1 98.12 377 THR B CA 1
ATOM 6909 C C . THR B 1 377 ? -9.195 3.633 13.375 1 98.12 377 THR B C 1
ATOM 6911 O O . THR B 1 377 ? -9.594 3.137 14.422 1 98.12 377 THR B O 1
ATOM 6914 N N . LEU B 1 378 ? -8.914 2.92 12.336 1 97.56 378 LEU B N 1
ATOM 6915 C CA . LEU B 1 378 ? -9.539 1.606 12.227 1 97.56 378 LEU B CA 1
ATOM 6916 C C . LEU B 1 378 ? -8.539 0.5 12.555 1 97.56 378 LEU B C 1
ATOM 6918 O O . LEU B 1 378 ? -8.875 -0.447 13.273 1 97.56 378 LEU B O 1
ATOM 6922 N N . THR B 1 379 ? -7.324 0.567 12.008 1 96.56 379 THR B N 1
ATOM 6923 C CA . THR B 1 379 ? -6.48 -0.612 12.18 1 96.56 379 THR B CA 1
ATOM 6924 C C . THR B 1 379 ? -5.043 -0.209 12.484 1 96.56 379 THR B C 1
ATOM 6926 O O . THR B 1 379 ? -4.484 0.674 11.828 1 96.56 379 THR B O 1
ATOM 6929 N N . GLY B 1 380 ? -4.48 -0.859 13.547 1 94.75 380 GLY B N 1
ATOM 6930 C CA . GLY B 1 380 ? -3.041 -0.771 13.734 1 94.75 380 GLY B CA 1
ATOM 6931 C C . GLY B 1 380 ? -2.252 -1.276 12.539 1 94.75 380 GLY B C 1
ATOM 6932 O O . GLY B 1 380 ? -1.164 -0.773 12.25 1 94.75 380 GLY B O 1
ATOM 6933 N N . ALA B 1 381 ? -2.775 -2.213 11.805 1 95.94 381 ALA B N 1
ATOM 6934 C CA . ALA B 1 381 ? -2.141 -2.781 10.625 1 95.94 381 ALA B CA 1
ATOM 6935 C C . ALA B 1 381 ? -1.854 -1.703 9.586 1 95.94 381 ALA B C 1
ATOM 6937 O O . ALA B 1 381 ? -0.855 -1.775 8.859 1 95.94 381 ALA B O 1
ATOM 6938 N N . CYS B 1 382 ? -2.758 -0.724 9.461 1 97.25 382 CYS B N 1
ATOM 6939 C CA . CYS B 1 382 ? -2.518 0.369 8.523 1 97.25 382 CYS B CA 1
ATOM 6940 C C . CYS B 1 382 ? -1.294 1.18 8.938 1 97.25 382 CYS B C 1
ATOM 6942 O O . CYS B 1 382 ? -0.519 1.617 8.086 1 97.25 382 CYS B O 1
ATOM 6944 N N . SER B 1 383 ? -1.155 1.405 10.219 1 95.38 383 SER B N 1
ATOM 6945 C CA . SER B 1 383 ? 0.024 2.104 10.719 1 95.38 383 SER B CA 1
ATOM 6946 C C . SER B 1 383 ? 1.301 1.332 10.398 1 95.38 383 SER B C 1
ATOM 6948 O O . SER B 1 383 ? 2.32 1.928 10.039 1 95.38 383 SER B O 1
ATOM 6950 N N . VAL B 1 384 ? 1.241 0.042 10.555 1 94.81 384 VAL B N 1
ATOM 6951 C CA . VAL B 1 384 ? 2.395 -0.788 10.219 1 94.81 384 VAL B CA 1
ATOM 6952 C C . VAL B 1 384 ? 2.693 -0.687 8.727 1 94.81 384 VAL B C 1
ATOM 6954 O O . VAL B 1 384 ? 3.857 -0.655 8.32 1 94.81 384 VAL B O 1
ATOM 6957 N N . ALA B 1 385 ? 1.691 -0.631 7.938 1 95.88 385 ALA B N 1
ATOM 6958 C CA . ALA B 1 385 ? 1.842 -0.621 6.484 1 95.88 385 ALA B CA 1
ATOM 6959 C C . ALA B 1 385 ? 2.373 0.724 5.996 1 95.88 385 ALA B C 1
ATOM 6961 O O . ALA B 1 385 ? 3.299 0.775 5.184 1 95.88 385 ALA B O 1
ATOM 6962 N N . LEU B 1 386 ? 1.752 1.867 6.547 1 96.69 386 LEU B N 1
ATOM 6963 C CA . LEU B 1 386 ? 1.981 3.162 5.914 1 96.69 386 LEU B CA 1
ATOM 6964 C C . LEU B 1 386 ? 2.598 4.148 6.902 1 96.69 386 LEU B C 1
ATOM 6966 O O . LEU B 1 386 ? 2.893 5.289 6.543 1 96.69 386 LEU B O 1
ATOM 6970 N N . GLY B 1 387 ? 2.803 3.73 8.117 1 95.38 387 GLY B N 1
ATOM 6971 C CA . GLY B 1 387 ? 3.418 4.59 9.109 1 95.38 387 GLY B CA 1
ATOM 6972 C C . GLY B 1 387 ? 2.496 5.691 9.602 1 95.38 387 GLY B C 1
ATOM 6973 O O . GLY B 1 387 ? 1.283 5.5 9.688 1 95.38 387 GLY B O 1
ATOM 6974 N N . THR B 1 388 ? 3.064 6.82 10.039 1 93.88 388 THR B N 1
ATOM 6975 C CA . THR B 1 388 ? 2.311 7.895 10.68 1 93.88 388 THR B CA 1
ATOM 6976 C C . THR B 1 388 ? 2.205 9.102 9.75 1 93.88 388 THR B C 1
ATOM 6978 O O . THR B 1 388 ? 1.687 10.148 10.148 1 93.88 388 THR B O 1
ATOM 6981 N N . GLU B 1 389 ? 2.664 8.984 8.508 1 93.31 389 GLU B N 1
ATOM 6982 C CA . GLU B 1 389 ? 2.715 10.125 7.605 1 93.31 389 GLU B CA 1
ATOM 6983 C C . GLU B 1 389 ? 1.587 10.07 6.578 1 93.31 389 GLU B C 1
ATOM 6985 O O . GLU B 1 389 ? 1.184 11.094 6.031 1 93.31 389 GLU B O 1
ATOM 6990 N N . ILE B 1 390 ? 1.18 8.867 6.238 1 97 390 ILE B N 1
ATOM 6991 C CA . ILE B 1 390 ? 0.259 8.672 5.125 1 97 390 ILE B CA 1
ATOM 6992 C C . ILE B 1 390 ? -0.948 7.855 5.594 1 97 390 ILE B C 1
ATOM 6994 O O . ILE B 1 390 ? -0.793 6.824 6.246 1 97 390 ILE B O 1
ATOM 6998 N N . SER B 1 391 ? -2.156 8.352 5.305 1 98.5 391 SER B N 1
ATOM 6999 C CA . SER B 1 391 ? -3.365 7.609 5.633 1 98.5 391 SER B CA 1
ATOM 7000 C C . SER B 1 391 ? -3.682 6.57 4.562 1 98.5 391 SER B C 1
ATOM 7002 O O . SER B 1 391 ? -3.289 6.723 3.402 1 98.5 391 SER B O 1
ATOM 7004 N N . GLY B 1 392 ? -4.312 5.516 4.988 1 98.75 392 GLY B N 1
ATOM 7005 C CA . GLY B 1 392 ? -4.738 4.496 4.039 1 98.75 392 GLY B CA 1
ATOM 7006 C C . GLY B 1 392 ? -6.012 4.867 3.301 1 98.75 392 GLY B C 1
ATOM 7007 O O . GLY B 1 392 ? -6.969 5.352 3.906 1 98.75 392 GLY B O 1
ATOM 7008 N N . LEU B 1 393 ? -5.992 4.695 1.999 1 98.81 393 LEU B N 1
ATOM 7009 C CA . LEU B 1 393 ? -7.152 4.934 1.145 1 98.81 393 LEU B CA 1
ATOM 7010 C C . LEU B 1 393 ? -7.629 3.633 0.503 1 98.81 393 LEU B C 1
ATOM 7012 O O . LEU B 1 393 ? -6.848 2.934 -0.146 1 98.81 393 LEU B O 1
ATOM 7016 N N . PHE B 1 394 ? -8.836 3.242 0.76 1 98.75 394 PHE B N 1
ATOM 7017 C CA . PHE B 1 394 ? -9.531 2.125 0.134 1 98.75 394 PHE B CA 1
ATOM 7018 C C . PHE B 1 394 ? -10.805 2.6 -0.561 1 98.75 394 PHE B C 1
ATOM 7020 O O . PHE B 1 394 ? -11.531 3.443 -0.03 1 98.75 394 PHE B O 1
ATOM 7027 N N . SER B 1 395 ? -11.094 2.086 -1.808 1 98.56 395 SER B N 1
ATOM 7028 C CA . SER B 1 395 ? -12.297 2.57 -2.482 1 98.56 395 SER B CA 1
ATOM 7029 C C . SER B 1 395 ? -12.781 1.572 -3.529 1 98.56 395 SER B C 1
ATOM 7031 O O . SER B 1 395 ? -11.992 0.78 -4.051 1 98.56 395 SER B O 1
ATOM 7033 N N . ASN B 1 396 ? -14.062 1.571 -3.779 1 97 396 ASN B N 1
ATOM 7034 C CA . ASN B 1 396 ? -14.641 0.809 -4.879 1 97 396 ASN B CA 1
ATOM 7035 C C . ASN B 1 396 ? -14.758 1.651 -6.145 1 97 396 ASN B C 1
ATOM 7037 O O . ASN B 1 396 ? -15.352 1.213 -7.137 1 97 396 ASN B O 1
ATOM 7041 N N . SER B 1 397 ? -14.211 2.916 -6.086 1 97.5 397 SER B N 1
ATOM 7042 C CA . SER B 1 397 ? -14.367 3.861 -7.188 1 97.5 397 SER B CA 1
ATOM 7043 C C . SER B 1 397 ? -13.023 4.453 -7.602 1 97.5 397 SER B C 1
ATOM 7045 O O . SER B 1 397 ? -12.422 5.227 -6.852 1 97.5 397 SER B O 1
ATOM 7047 N N . THR B 1 398 ? -12.594 4.117 -8.859 1 96.06 398 THR B N 1
ATOM 7048 C CA . THR B 1 398 ? -11.352 4.672 -9.391 1 96.06 398 THR B CA 1
ATOM 7049 C C . THR B 1 398 ? -11.43 6.195 -9.469 1 96.06 398 THR B C 1
ATOM 7051 O O . THR B 1 398 ? -10.43 6.883 -9.258 1 96.06 398 THR B O 1
ATOM 7054 N N . TYR B 1 399 ? -12.617 6.672 -9.734 1 95.88 399 TYR B N 1
ATOM 7055 C CA . TYR B 1 399 ? -12.836 8.109 -9.805 1 95.88 399 TYR B CA 1
ATOM 7056 C C . TYR B 1 399 ? -12.602 8.773 -8.453 1 95.88 399 TYR B C 1
ATOM 7058 O O . TYR B 1 399 ? -11.875 9.766 -8.359 1 95.88 399 TYR B O 1
ATOM 7066 N N . LEU B 1 400 ? -13.148 8.219 -7.441 1 97.56 400 LEU B N 1
ATOM 7067 C CA . LEU B 1 400 ? -13.008 8.773 -6.098 1 97.56 400 LEU B CA 1
ATOM 7068 C C . LEU B 1 400 ? -11.562 8.672 -5.617 1 97.56 400 LEU B C 1
ATOM 7070 O O . LEU B 1 400 ? -11.062 9.578 -4.945 1 97.56 400 LEU B O 1
ATOM 7074 N N . ILE B 1 401 ? -10.859 7.574 -5.98 1 98.19 401 ILE B N 1
ATOM 7075 C CA . ILE B 1 401 ? -9.453 7.41 -5.648 1 98.19 401 ILE B CA 1
ATOM 7076 C C . ILE B 1 401 ? -8.648 8.57 -6.227 1 98.19 401 ILE B C 1
ATOM 7078 O O . ILE B 1 401 ? -7.852 9.195 -5.52 1 98.19 401 ILE B O 1
ATOM 7082 N N . ASN B 1 402 ? -8.883 8.883 -7.449 1 97.94 402 ASN B N 1
ATOM 7083 C CA . ASN B 1 402 ? -8.141 9.93 -8.133 1 97.94 402 ASN B CA 1
ATOM 7084 C C . ASN B 1 402 ? -8.43 11.305 -7.539 1 97.94 402 ASN B C 1
ATOM 7086 O O . ASN B 1 402 ? -7.52 12.117 -7.371 1 97.94 402 ASN B O 1
ATOM 7090 N N . GLU B 1 403 ? -9.68 11.617 -7.242 1 98.06 403 GLU B N 1
ATOM 7091 C CA . GLU B 1 403 ? -10.055 12.906 -6.672 1 98.06 403 GLU B CA 1
ATOM 7092 C C . GLU B 1 403 ? -9.422 13.102 -5.297 1 98.06 403 GLU B C 1
ATOM 7094 O O . GLU B 1 403 ? -8.898 14.18 -4.996 1 98.06 403 GLU B O 1
ATOM 7099 N N . LEU B 1 404 ? -9.492 12.055 -4.508 1 98.69 404 LEU B N 1
ATOM 7100 C CA . LEU B 1 404 ? -8.93 12.156 -3.166 1 98.69 404 LEU B CA 1
ATOM 7101 C C . LEU B 1 404 ? -7.406 12.234 -3.219 1 98.69 404 LEU B C 1
ATOM 7103 O O . LEU B 1 404 ? -6.793 12.961 -2.434 1 98.69 404 LEU B O 1
ATOM 7107 N N . TYR B 1 405 ? -6.82 11.5 -4.113 1 97.56 405 TYR B N 1
ATOM 7108 C CA . TYR B 1 405 ? -5.371 11.539 -4.266 1 97.56 405 TYR B CA 1
ATOM 7109 C C . TYR B 1 405 ? -4.898 12.93 -4.676 1 97.56 405 TYR B C 1
ATOM 7111 O O . TYR B 1 405 ? -3.926 13.445 -4.121 1 97.56 405 TYR B O 1
ATOM 7119 N N . LYS B 1 406 ? -5.605 13.508 -5.652 1 97.62 406 LYS B N 1
ATOM 7120 C CA . LYS B 1 406 ? -5.273 14.852 -6.105 1 97.62 406 LYS B CA 1
ATOM 7121 C C . LYS B 1 406 ? -5.383 15.859 -4.961 1 97.62 406 LYS B C 1
ATOM 7123 O O . LYS B 1 406 ? -4.5 16.703 -4.781 1 97.62 406 LYS B O 1
ATOM 7128 N N . ALA B 1 407 ? -6.434 15.773 -4.207 1 98.56 407 ALA B N 1
ATOM 7129 C CA . ALA B 1 407 ? -6.633 16.672 -3.066 1 98.56 407 ALA B CA 1
ATOM 7130 C C . ALA B 1 407 ? -5.551 16.469 -2.012 1 98.56 407 ALA B C 1
ATOM 7132 O O . ALA B 1 407 ? -5.074 17.422 -1.4 1 98.56 407 ALA B O 1
ATOM 7133 N N . SER B 1 408 ? -5.18 15.195 -1.798 1 98.25 408 SER B N 1
ATOM 7134 C CA . SER B 1 408 ? -4.168 14.875 -0.799 1 98.25 408 SER B CA 1
ATOM 7135 C C . SER B 1 408 ? -2.812 15.469 -1.174 1 98.25 408 SER B C 1
ATOM 7137 O O . SER B 1 408 ? -2.105 16 -0.317 1 98.25 408 SER B O 1
ATOM 7139 N N . LYS B 1 409 ? -2.428 15.445 -2.439 1 96.69 409 LYS B N 1
ATOM 7140 C CA . LYS B 1 409 ? -1.171 16.016 -2.912 1 96.69 409 LYS B CA 1
ATOM 7141 C C . LYS B 1 409 ? -1.174 17.531 -2.771 1 96.69 409 LYS B C 1
ATOM 7143 O O . LYS B 1 409 ? -0.156 18.141 -2.418 1 96.69 409 LYS B O 1
ATOM 7148 N N . TYR B 1 410 ? -2.34 18.094 -3.061 1 97.69 410 TYR B N 1
ATOM 7149 C CA . TYR B 1 410 ? -2.457 19.547 -2.996 1 97.69 410 TYR B CA 1
ATOM 7150 C C . TYR B 1 410 ? -2.287 20.047 -1.565 1 97.69 410 TYR B C 1
ATOM 7152 O O . TYR B 1 410 ? -1.658 21.078 -1.332 1 97.69 410 TYR B O 1
ATOM 7160 N N . THR B 1 411 ? -2.822 19.344 -0.615 1 97.94 411 THR B N 1
ATOM 7161 C CA . THR B 1 411 ? -2.838 19.781 0.775 1 97.94 411 THR B CA 1
ATOM 7162 C C . THR B 1 411 ? -1.642 19.219 1.535 1 97.94 411 THR B C 1
ATOM 7164 O O . THR B 1 411 ? -1.39 19.594 2.68 1 97.94 411 THR B O 1
ATOM 7167 N N . LEU B 1 412 ? -0.947 18.266 0.963 1 96.75 412 LEU B N 1
ATOM 7168 C CA . LEU B 1 412 ? 0.161 17.531 1.576 1 96.75 412 LEU B CA 1
ATOM 7169 C C . LEU B 1 412 ? -0.324 16.688 2.75 1 96.75 412 LEU B C 1
ATOM 7171 O O . LEU B 1 412 ? 0.45 16.375 3.656 1 96.75 412 LEU B O 1
ATOM 7175 N N . ASP B 1 413 ? -1.666 16.516 2.91 1 98 413 ASP B N 1
ATOM 7176 C CA . ASP B 1 413 ? -2.297 15.516 3.762 1 98 413 ASP B CA 1
ATOM 7177 C C . ASP B 1 413 ? -2.498 14.203 3.006 1 98 413 ASP B C 1
ATOM 7179 O O . ASP B 1 413 ? -3.611 13.891 2.584 1 98 413 ASP B O 1
ATOM 7183 N N . TYR B 1 414 ? -1.438 13.391 2.988 1 97.44 414 TYR B N 1
ATOM 7184 C CA . TYR B 1 414 ? -1.246 12.352 1.983 1 97.44 414 TYR B CA 1
ATOM 7185 C C . TYR B 1 414 ? -2.082 11.117 2.307 1 97.44 414 TYR B C 1
ATOM 7187 O O . TYR B 1 414 ? -2.254 10.766 3.477 1 97.44 414 TYR B O 1
ATOM 7195 N N . VAL B 1 415 ? -2.559 10.5 1.244 1 98.5 415 VAL B N 1
ATOM 7196 C CA . VAL B 1 415 ? -3.168 9.18 1.309 1 98.5 415 VAL B CA 1
ATOM 7197 C C . VAL B 1 415 ? -2.471 8.242 0.328 1 98.5 415 VAL B C 1
ATOM 7199 O O . VAL B 1 415 ? -1.822 8.688 -0.62 1 98.5 415 VAL B O 1
ATOM 7202 N N . TRP B 1 416 ? -2.486 6.988 0.59 1 98.06 416 TRP B N 1
ATOM 7203 C CA . TRP B 1 416 ? -1.997 5.977 -0.342 1 98.06 416 TRP B CA 1
ATOM 7204 C C . TRP B 1 416 ? -3.039 4.883 -0.558 1 98.06 416 TRP B C 1
ATOM 7206 O O . TRP B 1 416 ? -3.605 4.359 0.403 1 98.06 416 TRP B O 1
ATOM 7216 N N . HIS B 1 417 ? -3.303 4.598 -1.86 1 98.12 417 HIS B N 1
ATOM 7217 C CA . HIS B 1 417 ? -4.301 3.598 -2.227 1 98.12 417 HIS B CA 1
ATOM 7218 C C . HIS B 1 417 ? -3.789 2.186 -1.96 1 98.12 417 HIS B C 1
ATOM 7220 O O . HIS B 1 417 ? -2.729 1.8 -2.455 1 98.12 417 HIS B O 1
ATOM 7226 N N . LEU B 1 418 ? -4.453 1.438 -1.124 1 97.88 418 LEU B N 1
ATOM 7227 C CA . LEU B 1 418 ? -4.223 0.015 -0.905 1 97.88 418 LEU B CA 1
ATOM 7228 C C . LEU B 1 418 ? -5.312 -0.822 -1.566 1 97.88 418 LEU B C 1
ATOM 7230 O O . LEU B 1 418 ? -6.441 -0.354 -1.741 1 97.88 418 LEU B O 1
ATOM 7234 N N . PRO B 1 419 ? -5.023 -2.094 -1.881 1 94.31 419 PRO B N 1
ATOM 7235 C CA . PRO B 1 419 ? -5.934 -2.871 -2.723 1 94.31 419 PRO B CA 1
ATOM 7236 C C . PRO B 1 419 ? -7.09 -3.484 -1.934 1 94.31 419 PRO B C 1
ATOM 7238 O O . PRO B 1 419 ? -6.926 -3.824 -0.759 1 94.31 419 PRO B O 1
ATOM 7241 N N . ILE B 1 420 ? -8.211 -3.58 -2.592 1 93.75 420 ILE B N 1
ATOM 7242 C CA . ILE B 1 420 ? -9.312 -4.438 -2.168 1 93.75 420 ILE B CA 1
ATOM 7243 C C . ILE B 1 420 ? -9.477 -5.59 -3.156 1 93.75 420 ILE B C 1
ATOM 7245 O O . ILE B 1 420 ? -10.203 -5.461 -4.152 1 93.75 420 ILE B O 1
ATOM 7249 N N . PHE B 1 421 ? -8.695 -6.68 -2.984 1 88.62 421 PHE B N 1
ATOM 7250 C CA . PHE B 1 421 ? -8.742 -7.836 -3.867 1 88.62 421 PHE B CA 1
ATOM 7251 C C . PHE B 1 421 ? -9.688 -8.898 -3.318 1 88.62 421 PHE B C 1
ATOM 7253 O O . PHE B 1 421 ? -9.773 -9.094 -2.104 1 88.62 421 PHE B O 1
ATOM 7260 N N . LYS B 1 422 ? -10.383 -9.531 -4.219 1 87 422 LYS B N 1
ATOM 7261 C CA . LYS B 1 422 ? -11.359 -10.562 -3.869 1 87 422 LYS B CA 1
ATOM 7262 C C . LYS B 1 422 ? -10.727 -11.648 -3.01 1 87 422 LYS B C 1
ATOM 7264 O O . LYS B 1 422 ? -11.359 -12.172 -2.094 1 87 422 LYS B O 1
ATOM 7269 N N . LYS B 1 423 ? -9.523 -11.938 -3.234 1 88.31 423 LYS B N 1
ATOM 7270 C CA . LYS B 1 423 ? -8.828 -13.008 -2.529 1 88.31 423 LYS B CA 1
ATOM 7271 C C . LYS B 1 423 ? -8.727 -12.711 -1.036 1 88.31 423 LYS B C 1
ATOM 7273 O O . LYS B 1 423 ? -8.68 -13.633 -0.217 1 88.31 423 LYS B O 1
ATOM 7278 N N . TYR B 1 424 ? -8.727 -11.445 -0.677 1 92.12 424 TYR B N 1
ATOM 7279 C CA . TYR B 1 424 ? -8.648 -11.07 0.73 1 92.12 424 TYR B CA 1
ATOM 7280 C C . TYR B 1 424 ? -9.984 -11.32 1.432 1 92.12 424 TYR B C 1
ATOM 7282 O O . TYR B 1 424 ? -10.023 -11.508 2.648 1 92.12 424 TYR B O 1
ATOM 7290 N N . LYS B 1 425 ? -11.062 -11.328 0.645 1 92.5 425 LYS B N 1
ATOM 7291 C CA . LYS B 1 425 ? -12.391 -11.516 1.232 1 92.5 425 LYS B CA 1
ATOM 7292 C C . LYS B 1 425 ? -12.547 -12.93 1.795 1 92.5 425 LYS B C 1
ATOM 7294 O O . LYS B 1 425 ? -13.312 -13.141 2.732 1 92.5 425 LYS B O 1
ATOM 7299 N N . LYS B 1 426 ? -11.75 -13.812 1.266 1 91.62 426 LYS B N 1
ATOM 7300 C CA . LYS B 1 426 ? -11.805 -15.188 1.74 1 91.62 426 LYS B CA 1
ATOM 7301 C C . LYS B 1 426 ? -11.375 -15.289 3.199 1 91.62 426 LYS B C 1
ATOM 7303 O O . LYS B 1 426 ? -11.82 -16.172 3.928 1 91.62 426 LYS B O 1
ATOM 7308 N N . GLN B 1 427 ? -10.547 -14.391 3.611 1 93.88 427 GLN B N 1
ATOM 7309 C CA . GLN B 1 427 ? -10.062 -14.391 4.988 1 93.88 427 GLN B CA 1
ATOM 7310 C C . GLN B 1 427 ? -11.188 -14.062 5.965 1 93.88 427 GLN B C 1
ATOM 7312 O O . GLN B 1 427 ? -11.047 -14.266 7.172 1 93.88 427 GLN B O 1
ATOM 7317 N N . LEU B 1 428 ? -12.328 -13.555 5.438 1 96.38 428 LEU B N 1
ATOM 7318 C CA . LEU B 1 428 ? -13.445 -13.156 6.285 1 96.38 428 LEU B CA 1
ATOM 7319 C C . LEU B 1 428 ? -14.508 -14.25 6.34 1 96.38 428 LEU B C 1
ATOM 7321 O O . LEU B 1 428 ? -15.547 -14.078 6.977 1 96.38 428 LEU B O 1
ATOM 7325 N N . ASN B 1 429 ? -14.234 -15.344 5.684 1 94.44 429 ASN B N 1
ATOM 7326 C CA . ASN B 1 429 ? -15.211 -16.438 5.668 1 94.44 429 ASN B CA 1
ATOM 7327 C C . ASN B 1 429 ? -15.43 -17 7.066 1 94.44 429 ASN B C 1
ATOM 7329 O O . ASN B 1 429 ? -14.477 -17.156 7.836 1 94.44 429 ASN B O 1
ATOM 7333 N N . SER B 1 430 ? -16.688 -17.172 7.41 1 92.69 430 SER B N 1
ATOM 7334 C CA . SER B 1 430 ? -17.094 -17.797 8.664 1 92.69 430 SER B CA 1
ATOM 7335 C C . SER B 1 430 ? -17.828 -19.109 8.422 1 92.69 430 SER B C 1
ATOM 7337 O O . SER B 1 430 ? -18.594 -19.219 7.453 1 92.69 430 SER B O 1
ATOM 7339 N N . LYS B 1 431 ? -17.656 -20.109 9.211 1 90.38 431 LYS B N 1
ATOM 7340 C CA . LYS B 1 431 ? -18.406 -21.359 9.156 1 90.38 431 LYS B CA 1
ATOM 7341 C C . LYS B 1 431 ? -19.797 -21.203 9.766 1 90.38 431 LYS B C 1
ATOM 7343 O O . LYS B 1 431 ? -20.688 -22.016 9.5 1 90.38 431 LYS B O 1
ATOM 7348 N N . PHE B 1 432 ? -19.984 -20.219 10.562 1 93.25 432 PHE B N 1
ATOM 7349 C CA . PHE B 1 432 ? -21.156 -20.156 11.422 1 93.25 432 PHE B CA 1
ATOM 7350 C C . PHE B 1 432 ? -22.031 -18.953 11.055 1 93.25 432 PHE B C 1
ATOM 7352 O O . PHE B 1 432 ? -23.219 -18.922 11.375 1 93.25 432 PHE B O 1
ATOM 7359 N N . ALA B 1 433 ? -21.453 -17.906 10.469 1 95.44 433 ALA B N 1
ATOM 7360 C CA . ALA B 1 433 ? -22.141 -16.688 10.047 1 95.44 433 ALA B CA 1
ATOM 7361 C C . ALA B 1 433 ? -21.828 -16.359 8.594 1 95.44 433 ALA B C 1
ATOM 7363 O O . ALA B 1 433 ? -21.109 -17.094 7.922 1 95.44 433 ALA B O 1
ATOM 7364 N N . ASP B 1 434 ? -22.422 -15.336 8.109 1 96.44 434 ASP B N 1
ATOM 7365 C CA . ASP B 1 434 ? -22.109 -14.914 6.754 1 96.44 434 ASP B CA 1
ATOM 7366 C C . ASP B 1 434 ? -20.641 -14.492 6.641 1 96.44 434 ASP B C 1
ATOM 7368 O O . ASP B 1 434 ? -19.984 -14.766 5.633 1 96.44 434 ASP B O 1
ATOM 7372 N N . ILE B 1 435 ? -20.109 -13.75 7.656 1 97.44 435 ILE B N 1
ATOM 7373 C CA . ILE B 1 435 ? -18.719 -13.328 7.617 1 97.44 435 ILE B CA 1
ATOM 7374 C C . ILE B 1 435 ? -18.188 -13.188 9.039 1 97.44 435 ILE B C 1
ATOM 7376 O O . ILE B 1 435 ? -18.953 -13.078 9.992 1 97.44 435 ILE B O 1
ATOM 7380 N N . ASN B 1 436 ? -16.828 -13.211 9.219 1 97.19 436 ASN B N 1
ATOM 7381 C CA . ASN B 1 436 ? -16.125 -12.859 10.445 1 97.19 436 ASN B CA 1
ATOM 7382 C C . ASN B 1 436 ? -15.844 -11.359 10.523 1 97.19 436 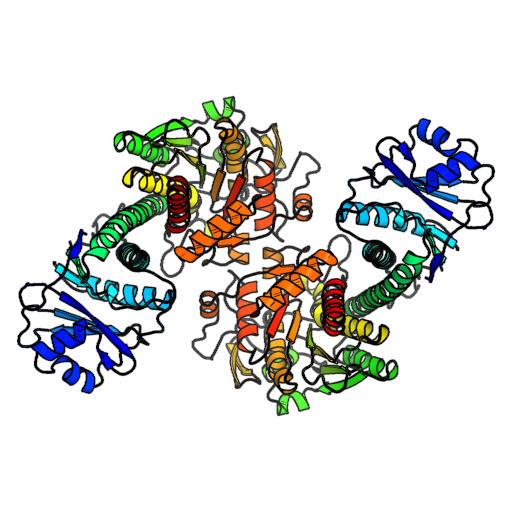ASN B C 1
ATOM 7384 O O . ASN B 1 436 ? -15.711 -10.703 9.492 1 97.19 436 ASN B O 1
ATOM 7388 N N . ASN B 1 437 ? -15.742 -10.844 11.766 1 97 437 ASN B N 1
ATOM 7389 C CA . ASN B 1 437 ? -15.43 -9.422 11.859 1 97 437 ASN B CA 1
ATOM 7390 C C . ASN B 1 437 ? -13.945 -9.156 11.656 1 97 437 ASN B C 1
ATOM 7392 O O . ASN B 1 437 ? -13.523 -8 11.562 1 97 437 ASN B O 1
ATOM 7396 N N . ILE B 1 438 ? -13.195 -10.242 11.625 1 95.88 438 ILE B N 1
ATOM 7397 C CA . ILE B 1 438 ? -11.781 -10.062 11.336 1 95.88 438 ILE B CA 1
ATOM 7398 C C . ILE B 1 438 ? -11.312 -11.164 10.375 1 95.88 438 ILE B C 1
ATOM 7400 O O . ILE B 1 438 ? -11.93 -12.227 10.289 1 95.88 438 ILE B O 1
ATOM 7404 N N . GLY B 1 439 ? -10.344 -10.797 9.672 1 92.12 439 GLY B N 1
ATOM 7405 C CA . GLY B 1 439 ? -9.633 -11.82 8.922 1 92.12 439 GLY B CA 1
ATOM 7406 C C . GLY B 1 439 ? -8.406 -12.344 9.641 1 92.12 439 GLY B C 1
ATOM 7407 O O . GLY B 1 439 ? -8.492 -12.766 10.797 1 92.12 439 GLY B O 1
ATOM 7408 N N . GLY B 1 440 ? -7.164 -12.125 9.297 1 87.69 440 GLY B N 1
ATOM 7409 C CA . GLY B 1 440 ? -5.895 -12.477 9.914 1 87.69 440 GLY B CA 1
ATOM 7410 C C . GLY B 1 440 ? -4.965 -11.289 10.078 1 87.69 440 GLY B C 1
ATOM 7411 O O . GLY B 1 440 ? -5.336 -10.156 9.773 1 87.69 440 GLY B O 1
ATOM 7412 N N . ARG B 1 441 ? -3.842 -11.625 10.648 1 87.56 441 ARG B N 1
ATOM 7413 C CA . ARG B 1 441 ? -2.826 -10.609 10.898 1 87.56 441 ARG B CA 1
ATOM 7414 C C . ARG B 1 441 ? -2.258 -10.07 9.586 1 87.56 441 ARG B C 1
ATOM 7416 O O . ARG B 1 441 ? -2.047 -8.867 9.445 1 87.56 441 ARG B O 1
ATOM 7423 N N . MET B 1 442 ? -2.131 -10.938 8.656 1 91.88 442 MET B N 1
ATOM 7424 C CA . MET B 1 442 ? -1.56 -10.578 7.367 1 91.88 442 MET B CA 1
ATOM 7425 C C . MET B 1 442 ? -2.596 -9.875 6.488 1 91.88 442 MET B C 1
ATOM 7427 O O . MET B 1 442 ? -3.65 -10.445 6.195 1 91.88 442 MET B O 1
ATOM 7431 N N . GLY B 1 443 ? -2.25 -8.648 6.02 1 95 443 GLY B N 1
ATOM 7432 C CA . GLY B 1 443 ? -3.189 -7.855 5.242 1 95 443 GLY B CA 1
ATOM 7433 C C . GLY B 1 443 ? -4.332 -7.301 6.07 1 95 443 GLY B C 1
ATOM 7434 O O . GLY B 1 443 ? -5.457 -7.176 5.582 1 95 443 GLY B O 1
ATOM 7435 N N . GLY B 1 444 ? -4.055 -7.023 7.301 1 96.12 444 GLY B N 1
ATOM 7436 C CA . GLY B 1 444 ? -5.098 -6.672 8.25 1 96.12 444 GLY B CA 1
ATOM 7437 C C . GLY B 1 444 ? -5.895 -5.449 7.84 1 96.12 444 GLY B C 1
ATOM 7438 O O . GLY B 1 444 ? -7.117 -5.422 7.98 1 96.12 444 GLY B O 1
ATOM 7439 N N . ALA B 1 445 ? -5.238 -4.383 7.395 1 97.69 445 ALA B N 1
ATOM 7440 C CA . ALA B 1 445 ? -5.938 -3.176 6.961 1 97.69 445 ALA B CA 1
ATOM 7441 C C . ALA B 1 445 ? -6.816 -3.459 5.746 1 97.69 445 ALA B C 1
ATOM 7443 O O . ALA B 1 445 ? -7.926 -2.928 5.637 1 97.69 445 ALA B O 1
ATOM 7444 N N . ILE B 1 446 ? -6.328 -4.309 4.891 1 98 446 ILE B N 1
ATOM 7445 C CA . ILE B 1 446 ? -7.043 -4.645 3.662 1 98 446 ILE B CA 1
ATOM 7446 C C . ILE B 1 446 ? -8.297 -5.445 4 1 98 446 ILE B C 1
ATOM 7448 O O . ILE B 1 446 ? -9.383 -5.152 3.492 1 98 446 ILE B O 1
ATOM 7452 N N . THR B 1 447 ? -8.164 -6.434 4.852 1 97.56 447 THR B N 1
ATOM 7453 C CA . THR B 1 447 ? -9.312 -7.254 5.211 1 97.56 447 THR B CA 1
ATOM 7454 C C . THR B 1 447 ? -10.367 -6.422 5.941 1 97.56 447 THR B C 1
ATOM 7456 O O . THR B 1 447 ? -11.562 -6.668 5.809 1 97.56 447 THR B O 1
ATOM 7459 N N . ALA B 1 448 ? -9.906 -5.453 6.77 1 98.25 448 ALA B N 1
ATOM 7460 C CA . ALA B 1 448 ? -10.844 -4.543 7.418 1 98.25 448 ALA B CA 1
ATOM 7461 C C . ALA B 1 448 ? -11.641 -3.75 6.387 1 98.25 448 ALA B C 1
ATOM 7463 O O . ALA B 1 448 ? -12.859 -3.582 6.523 1 98.25 448 ALA B O 1
ATOM 7464 N N . ALA B 1 449 ? -10.992 -3.246 5.391 1 98.31 449 ALA B N 1
ATOM 7465 C CA . ALA B 1 449 ? -11.664 -2.516 4.316 1 98.31 449 ALA B CA 1
ATOM 7466 C C . ALA B 1 449 ? -12.625 -3.422 3.553 1 98.31 449 ALA B C 1
ATOM 7468 O O . ALA B 1 449 ? -13.711 -2.992 3.154 1 98.31 449 ALA B O 1
ATOM 7469 N N . CYS B 1 450 ? -12.164 -4.691 3.295 1 97.88 450 CYS B N 1
ATOM 7470 C CA . CYS B 1 450 ? -13.047 -5.66 2.65 1 97.88 450 CYS B CA 1
ATOM 7471 C C . CYS B 1 450 ? -14.32 -5.863 3.459 1 97.88 450 CYS B C 1
ATOM 7473 O O . CYS B 1 450 ? -15.406 -5.957 2.895 1 97.88 450 CYS B O 1
ATOM 7475 N N . PHE B 1 451 ? -14.195 -5.965 4.75 1 98.38 451 PHE B N 1
ATOM 7476 C CA . PHE B 1 451 ? -15.352 -6.086 5.629 1 98.38 451 PHE B CA 1
ATOM 7477 C C . PHE B 1 451 ? -16.312 -4.918 5.43 1 98.38 451 PHE B C 1
ATOM 7479 O O . PHE B 1 451 ? -17.516 -5.117 5.219 1 98.38 451 PHE B O 1
ATOM 7486 N N . LEU B 1 452 ? -15.781 -3.654 5.48 1 98.69 452 LEU B N 1
ATOM 7487 C CA . LEU B 1 452 ? -16.609 -2.469 5.309 1 98.69 452 LEU B CA 1
ATOM 7488 C C . LEU B 1 452 ? -17.297 -2.479 3.947 1 98.69 452 LEU B C 1
ATOM 7490 O O . LEU B 1 452 ? -18.484 -2.182 3.844 1 98.69 452 LEU B O 1
ATOM 7494 N N . GLU B 1 453 ? -16.531 -2.818 2.928 1 98.12 453 GLU B N 1
ATOM 7495 C CA . GLU B 1 453 ? -17.047 -2.811 1.566 1 98.12 453 GLU B CA 1
ATOM 7496 C C . GLU B 1 453 ? -18.266 -3.729 1.438 1 98.12 453 GLU B C 1
ATOM 7498 O O . GLU B 1 453 ? -19.188 -3.441 0.671 1 98.12 453 GLU B O 1
ATOM 7503 N N . SER B 1 454 ? -18.297 -4.781 2.203 1 97.38 454 SER B N 1
ATOM 7504 C CA . SER B 1 454 ? -19.375 -5.762 2.137 1 97.38 454 SER B CA 1
ATOM 7505 C C . SER B 1 454 ? -20.703 -5.141 2.521 1 97.38 454 SER B C 1
ATOM 7507 O O . SER B 1 454 ? -21.766 -5.723 2.27 1 97.38 454 SER B O 1
ATOM 7509 N N . PHE B 1 455 ? -20.703 -3.957 3.117 1 98.25 455 PHE B N 1
ATOM 7510 C CA . PHE B 1 455 ? -21.938 -3.316 3.568 1 98.25 455 PHE B CA 1
ATOM 7511 C C . PHE B 1 455 ? -22.234 -2.08 2.73 1 98.25 455 PHE B C 1
ATOM 7513 O O . PHE B 1 455 ? -23.172 -1.326 3.043 1 98.25 455 PHE B O 1
ATOM 7520 N N . VAL B 1 456 ? -21.375 -1.777 1.752 1 97 456 VAL B N 1
ATOM 7521 C CA . VAL B 1 456 ? -21.547 -0.663 0.826 1 97 456 VAL B CA 1
ATOM 7522 C C . VAL B 1 456 ? -22.375 -1.112 -0.379 1 97 456 VAL B C 1
ATOM 7524 O O . VAL B 1 456 ? -22.031 -2.086 -1.05 1 97 456 VAL B O 1
ATOM 7527 N N . LYS B 1 457 ? -23.531 -0.495 -0.637 1 88.19 457 LYS B N 1
ATOM 7528 C CA . LYS B 1 457 ? -24.344 -0.808 -1.807 1 88.19 457 LYS B CA 1
ATOM 7529 C C . LYS B 1 457 ? -24.766 0.462 -2.547 1 88.19 457 LYS B C 1
ATOM 7531 O O . LYS B 1 457 ? -25.031 1.488 -1.924 1 88.19 457 LYS B O 1
ATOM 7536 N N . LYS B 1 458 ? -24.719 0.544 -3.855 1 89.12 458 LYS B N 1
ATOM 7537 C CA . LYS B 1 458 ? -25.422 1.491 -4.715 1 89.12 458 LYS B CA 1
ATOM 7538 C C . LYS B 1 458 ? -24.641 2.793 -4.859 1 89.12 458 LYS B C 1
ATOM 7540 O O . LYS B 1 458 ? -25.016 3.674 -5.629 1 89.12 458 LYS B O 1
ATOM 7545 N N . TYR B 1 459 ? -23.578 3.084 -3.971 1 95.69 459 TYR B N 1
ATOM 7546 C CA . TYR B 1 459 ? -22.922 4.383 -4.027 1 95.69 459 TYR B CA 1
ATOM 7547 C C . TYR B 1 459 ? -21.406 4.215 -4.168 1 95.69 459 TYR B C 1
ATOM 7549 O O . TYR B 1 459 ? -20.875 3.133 -3.926 1 95.69 459 TYR B O 1
ATOM 7557 N N . GLN B 1 460 ? -20.688 5.301 -4.586 1 97.81 460 GLN B N 1
ATOM 7558 C CA . GLN B 1 460 ? -19.234 5.371 -4.578 1 97.81 460 GLN B CA 1
ATOM 7559 C C . GLN B 1 460 ? -18.703 5.543 -3.16 1 97.81 460 GLN B C 1
ATOM 7561 O O . GLN B 1 460 ? -19.188 6.398 -2.412 1 97.81 460 GLN B O 1
ATOM 7566 N N . TRP B 1 461 ? -17.781 4.688 -2.846 1 98.62 461 TRP B N 1
ATOM 7567 C CA . TRP B 1 461 ? -17.344 4.617 -1.456 1 98.62 461 TRP B CA 1
ATOM 7568 C C . TRP B 1 461 ? -15.836 4.742 -1.354 1 98.62 461 TRP B C 1
ATOM 7570 O O . TRP B 1 461 ? -15.102 4.203 -2.188 1 98.62 461 TRP B O 1
ATOM 7580 N N . ALA B 1 462 ? -15.383 5.512 -0.357 1 98.81 462 ALA B N 1
ATOM 7581 C CA . ALA B 1 462 ? -13.984 5.516 0.049 1 98.81 462 ALA B CA 1
ATOM 7582 C C . ALA B 1 462 ? -13.852 5.402 1.565 1 98.81 462 ALA B C 1
ATOM 7584 O O . ALA B 1 462 ? -14.641 5.984 2.311 1 98.81 462 ALA B O 1
ATOM 7585 N N . HIS B 1 463 ? -12.922 4.602 1.989 1 98.88 463 HIS B N 1
ATOM 7586 C CA . HIS B 1 463 ? -12.531 4.48 3.389 1 98.88 463 HIS B CA 1
ATOM 7587 C C . HIS B 1 463 ? -11.141 5.062 3.623 1 98.88 463 HIS B C 1
ATOM 7589 O O . HIS B 1 463 ? -10.188 4.703 2.926 1 98.88 463 HIS B O 1
ATOM 7595 N N . LEU B 1 464 ? -11.07 6.016 4.523 1 98.94 464 LEU B N 1
ATOM 7596 C CA . LEU B 1 464 ? -9.789 6.551 4.977 1 98.94 464 LEU B CA 1
ATOM 7597 C C . LEU B 1 464 ? -9.43 6 6.352 1 98.94 464 LEU B C 1
ATOM 7599 O O . LEU B 1 464 ? -10.055 6.352 7.352 1 98.94 464 LEU B O 1
ATOM 7603 N N . ASP B 1 465 ? -8.469 5.113 6.379 1 98.81 465 ASP B N 1
ATOM 7604 C CA . ASP B 1 465 ? -7.898 4.676 7.648 1 98.81 465 ASP B CA 1
ATOM 7605 C C . ASP B 1 465 ? -6.84 5.66 8.141 1 98.81 465 ASP B C 1
ATOM 7607 O O . ASP B 1 465 ? -5.738 5.723 7.59 1 98.81 465 ASP B O 1
ATOM 7611 N N . VAL B 1 466 ? -7.152 6.359 9.227 1 98.62 466 VAL B N 1
ATOM 7612 C CA . VAL B 1 466 ? -6.273 7.426 9.695 1 98.62 466 VAL B CA 1
ATOM 7613 C C . VAL B 1 466 ? -5.617 7.012 11.016 1 98.62 466 VAL B C 1
ATOM 7615 O O . VAL B 1 466 ? -5.191 7.863 11.797 1 98.62 466 VAL B O 1
ATOM 7618 N N . ALA B 1 467 ? -5.555 5.715 11.289 1 97 467 ALA B N 1
ATOM 7619 C CA . ALA B 1 467 ? -5 5.211 12.547 1 97 467 ALA B CA 1
ATOM 7620 C C . ALA B 1 467 ? -3.584 5.742 12.773 1 97 467 ALA B C 1
ATOM 7622 O O . ALA B 1 467 ? -3.201 6.039 13.906 1 97 467 ALA B O 1
ATOM 7623 N N . GLY B 1 468 ? -2.832 5.859 11.766 1 96.19 468 GLY B N 1
ATOM 7624 C CA . GLY B 1 468 ? -1.451 6.293 11.906 1 96.19 468 GLY B CA 1
ATOM 7625 C C . GLY B 1 468 ? -1.292 7.801 11.852 1 96.19 468 GLY B C 1
ATOM 7626 O O . GLY B 1 468 ? -0.254 8.336 12.25 1 96.19 468 GLY B O 1
ATOM 7627 N N . THR B 1 469 ? -2.322 8.523 11.406 1 97.25 469 THR B N 1
ATOM 7628 C CA . THR B 1 469 ? -2.105 9.93 11.094 1 97.25 469 THR B CA 1
ATOM 7629 C C . THR B 1 469 ? -2.975 10.82 11.977 1 97.25 469 THR B C 1
ATOM 7631 O O . THR B 1 469 ? -2.764 12.031 12.047 1 97.25 469 THR B O 1
ATOM 7634 N N . ALA B 1 470 ? -3.9 10.258 12.672 1 97.25 470 ALA B N 1
ATOM 7635 C CA . ALA B 1 470 ? -4.879 11.039 13.422 1 97.25 470 ALA B CA 1
ATOM 7636 C C . ALA B 1 470 ? -4.262 11.602 14.703 1 97.25 470 ALA B C 1
ATOM 7638 O O . ALA B 1 470 ? -4.816 12.523 15.312 1 97.25 470 ALA B O 1
ATOM 7639 N N . THR B 1 471 ? -3.137 11.016 15.141 1 95 471 THR B N 1
ATOM 7640 C CA . THR B 1 471 ? -2.436 11.5 16.328 1 95 471 THR B CA 1
ATOM 7641 C C . THR B 1 471 ? -0.943 11.648 16.047 1 95 471 THR B C 1
ATOM 7643 O O . THR B 1 471 ? -0.403 10.992 15.156 1 95 471 THR B O 1
ATOM 7646 N N . ASN B 1 472 ? -0.362 12.562 16.625 1 89.69 472 ASN B N 1
ATOM 7647 C CA . ASN B 1 472 ? 1.085 12.75 16.625 1 89.69 472 ASN B CA 1
ATOM 7648 C C . ASN B 1 472 ? 1.714 12.266 17.922 1 89.69 472 ASN B C 1
ATOM 7650 O O . ASN B 1 472 ? 1.309 12.695 19.016 1 89.69 472 ASN B O 1
ATOM 7654 N N . GLU B 1 473 ? 2.684 11.25 17.812 1 75.88 473 GLU B N 1
ATOM 7655 C CA . GLU B 1 473 ? 3.223 10.641 19.016 1 75.88 473 GLU B CA 1
ATOM 7656 C C . GLU B 1 473 ? 4.605 11.188 19.344 1 75.88 473 GLU B C 1
ATOM 7658 O O . GLU B 1 473 ? 5.273 10.703 20.266 1 75.88 473 GLU B O 1
ATOM 7663 N N . GLU B 1 474 ? 5.195 12.062 18.656 1 63.94 474 GLU B N 1
ATOM 7664 C CA . GLU B 1 474 ? 6.566 12.516 18.859 1 63.94 474 GLU B CA 1
ATOM 7665 C C . GLU B 1 474 ? 6.797 12.938 20.312 1 63.94 474 GLU B C 1
ATOM 7667 O O . GLU B 1 474 ? 7.645 12.375 21 1 63.94 474 GLU B O 1
ATOM 7672 N N . LYS B 1 475 ? 6.328 14.055 20.875 1 57.88 475 LYS B N 1
ATOM 7673 C CA . LYS B 1 475 ? 6.59 14.469 22.25 1 57.88 475 LYS B CA 1
ATOM 7674 C C . LYS B 1 475 ? 5.398 14.164 23.156 1 57.88 475 LYS B C 1
ATOM 7676 O O . LYS B 1 475 ? 5.539 13.484 24.172 1 57.88 475 LYS B O 1
ATOM 7681 N N . LYS B 1 476 ? 4.246 14.508 22.797 1 74.44 476 LYS B N 1
ATOM 7682 C CA . LYS B 1 476 ? 2.967 14.242 23.438 1 74.44 476 LYS B CA 1
ATOM 7683 C C . LYS B 1 476 ? 1.896 13.867 22.422 1 74.44 476 LYS B C 1
ATOM 7685 O O . LYS B 1 476 ? 1.792 14.5 21.375 1 74.44 476 LYS B O 1
ATOM 7690 N N . VAL B 1 477 ? 1.235 12.758 22.781 1 85.25 477 VAL B N 1
ATOM 7691 C CA . VAL B 1 477 ? 0.189 12.312 21.875 1 85.25 477 VAL B CA 1
ATOM 7692 C C . VAL B 1 477 ? -0.913 13.367 21.797 1 85.25 477 VAL B C 1
ATOM 7694 O O . VAL B 1 477 ? -1.447 13.789 22.828 1 85.25 477 VAL B O 1
ATOM 7697 N N . GLU B 1 478 ? -1.127 13.906 20.672 1 92.88 478 GLU B N 1
ATOM 7698 C CA . GLU B 1 478 ? -2.158 14.914 20.406 1 92.88 478 GLU B CA 1
ATOM 7699 C C . GLU B 1 478 ? -2.84 14.672 19.062 1 92.88 478 GLU B C 1
ATOM 7701 O O . GLU B 1 478 ? -2.213 14.18 18.125 1 92.88 478 GLU B O 1
ATOM 7706 N N . ALA B 1 479 ? -4.094 15.055 19.078 1 96.81 479 ALA B N 1
ATOM 7707 C CA . ALA B 1 479 ? -4.828 14.922 17.828 1 96.81 479 ALA B CA 1
ATOM 7708 C C . ALA B 1 479 ? -4.234 15.82 16.75 1 96.81 479 ALA B C 1
ATOM 7710 O O . ALA B 1 479 ? -3.771 16.922 17.031 1 96.81 479 ALA B O 1
ATOM 7711 N N . THR B 1 480 ? -4.273 15.375 15.492 1 97.12 480 THR B N 1
ATOM 7712 C CA . THR B 1 480 ? -3.686 16.141 14.398 1 97.12 480 THR B CA 1
ATOM 7713 C C . THR B 1 480 ? -4.758 16.922 13.648 1 97.12 480 THR B C 1
ATOM 7715 O O . THR B 1 480 ? -4.453 17.891 12.961 1 97.12 480 THR B O 1
ATOM 7718 N N . GLY B 1 481 ? -6 16.453 13.734 1 98.06 481 GLY B N 1
ATOM 7719 C CA . GLY B 1 481 ? -7.066 17.047 12.938 1 98.06 481 GLY B CA 1
ATOM 7720 C C . GLY B 1 481 ? -7.168 16.453 11.547 1 98.06 481 GLY B C 1
ATOM 7721 O O . GLY B 1 481 ? -8.102 16.766 10.805 1 98.06 481 GLY B O 1
ATOM 7722 N N . ARG B 1 482 ? -6.23 15.633 11.133 1 97.88 482 ARG B N 1
ATOM 7723 C CA . ARG B 1 482 ? -6.332 14.938 9.859 1 97.88 482 ARG B CA 1
ATOM 7724 C C . ARG B 1 482 ? -7.512 13.969 9.859 1 97.88 482 ARG B C 1
ATOM 7726 O O . ARG B 1 482 ? -7.898 13.445 10.906 1 97.88 482 ARG B O 1
ATOM 7733 N N . PRO B 1 483 ? -8.172 13.891 8.695 1 98.69 483 PRO B N 1
ATOM 7734 C CA . PRO B 1 483 ? -7.754 14.375 7.375 1 98.69 483 PRO B CA 1
ATOM 7735 C C . PRO B 1 483 ? -8.539 15.602 6.918 1 98.69 483 PRO B C 1
ATOM 7737 O O . PRO B 1 483 ? -8.922 15.695 5.75 1 98.69 483 PRO B O 1
ATOM 7740 N N . ILE B 1 484 ? -8.844 16.562 7.77 1 98.88 484 ILE B N 1
ATOM 7741 C CA . ILE B 1 484 ? -9.68 17.719 7.484 1 98.88 484 ILE B CA 1
ATOM 7742 C C . ILE B 1 484 ? -9.109 18.484 6.297 1 98.88 484 ILE B C 1
ATOM 7744 O O . ILE B 1 484 ? -9.844 18.844 5.371 1 98.88 484 ILE B O 1
ATOM 7748 N N . PRO B 1 485 ? -7.75 18.781 6.223 1 98.69 485 PRO B N 1
ATOM 7749 C CA . PRO B 1 485 ? -7.246 19.5 5.051 1 98.69 485 PRO B CA 1
ATOM 7750 C C . PRO B 1 485 ? -7.566 18.797 3.736 1 98.69 485 PRO B C 1
ATOM 7752 O O . PRO B 1 485 ? -8.023 19.438 2.783 1 98.69 485 PRO B O 1
ATOM 7755 N N . LEU B 1 486 ? -7.387 17.531 3.754 1 98.69 486 LEU B N 1
ATOM 7756 C CA . LEU B 1 486 ? -7.613 16.719 2.559 1 98.69 486 LEU B CA 1
ATOM 7757 C C . LEU B 1 486 ? -9.078 16.781 2.135 1 98.69 486 LEU B C 1
ATOM 7759 O O . LEU B 1 486 ? -9.383 17.078 0.975 1 98.69 486 LEU B O 1
ATOM 7763 N N . ILE B 1 487 ? -9.969 16.5 2.994 1 98.88 487 ILE B N 1
ATOM 7764 C CA . ILE B 1 487 ? -11.383 16.406 2.652 1 98.88 487 ILE B CA 1
ATOM 7765 C C . ILE B 1 487 ? -11.922 17.812 2.344 1 98.88 487 ILE B C 1
ATOM 7767 O O . ILE B 1 487 ? -12.781 17.969 1.471 1 98.88 487 ILE B O 1
ATOM 7771 N N . SER B 1 488 ? -11.422 18.828 3.021 1 98.62 488 SER B N 1
ATOM 7772 C CA . SER B 1 488 ? -11.797 20.203 2.688 1 98.62 488 SER B CA 1
ATOM 7773 C C . SER B 1 488 ? -11.453 20.531 1.238 1 98.62 488 SER B C 1
ATOM 7775 O O . SER B 1 488 ? -12.266 21.109 0.516 1 98.62 488 SER B O 1
ATOM 7777 N N . GLN B 1 489 ? -10.234 20.172 0.871 1 98.69 489 GLN B N 1
ATOM 7778 C CA . GLN B 1 489 ? -9.828 20.422 -0.505 1 98.69 489 GLN B CA 1
ATOM 7779 C C . GLN B 1 489 ? -10.688 19.641 -1.491 1 98.69 489 GLN B C 1
ATOM 7781 O O . GLN B 1 489 ? -11.047 20.156 -2.555 1 98.69 489 GLN B O 1
ATOM 7786 N N . PHE B 1 490 ? -10.984 18.422 -1.141 1 98.56 490 PHE B N 1
ATOM 7787 C CA . PHE B 1 490 ? -11.859 17.594 -1.965 1 98.56 490 PHE B CA 1
ATOM 7788 C C . PHE B 1 490 ? -13.195 18.281 -2.201 1 98.56 490 PHE B C 1
ATOM 7790 O O . PHE B 1 490 ? -13.664 18.375 -3.338 1 98.56 490 PHE B O 1
ATOM 7797 N N . LEU B 1 491 ? -13.781 18.812 -1.192 1 98.44 491 LEU B N 1
ATOM 7798 C CA . LEU B 1 491 ? -15.086 19.469 -1.278 1 98.44 491 LEU B CA 1
ATOM 7799 C C . LEU B 1 491 ? -14.984 20.781 -2.049 1 98.44 491 LEU B C 1
ATOM 7801 O O . LEU B 1 491 ? -15.867 21.109 -2.84 1 98.44 491 LEU B O 1
ATOM 7805 N N . LEU B 1 492 ? -13.938 21.531 -1.856 1 98.12 492 LEU B N 1
ATOM 7806 C CA . LEU B 1 492 ? -13.719 22.766 -2.615 1 98.12 492 LEU B CA 1
ATOM 7807 C C . LEU B 1 492 ? -13.594 22.469 -4.105 1 98.12 492 LEU B C 1
ATOM 7809 O O . LEU B 1 492 ? -14.086 23.234 -4.941 1 98.12 492 LEU B O 1
ATOM 7813 N N . ASN B 1 493 ? -12.867 21.328 -4.395 1 97.75 493 ASN B N 1
ATOM 7814 C CA . ASN B 1 493 ? -12.758 20.906 -5.789 1 97.75 493 ASN B CA 1
ATOM 7815 C C . ASN B 1 493 ? -14.125 20.594 -6.387 1 97.75 493 ASN B C 1
ATOM 7817 O O . ASN B 1 493 ? -14.375 20.875 -7.559 1 97.75 493 ASN B O 1
ATOM 7821 N N . ARG B 1 494 ? -14.961 19.984 -5.613 1 94.56 494 ARG B N 1
ATOM 7822 C CA . ARG B 1 494 ? -16.297 19.625 -6.074 1 94.56 494 ARG B CA 1
ATOM 7823 C C . ARG B 1 494 ? -17.125 20.875 -6.383 1 94.56 494 ARG B C 1
ATOM 7825 O O . ARG B 1 494 ? -17.891 20.891 -7.348 1 94.56 494 ARG B O 1
ATOM 7832 N N . VAL B 1 495 ? -16.984 21.906 -5.586 1 94.94 495 VAL B N 1
ATOM 7833 C CA . VAL B 1 495 ? -17.688 23.172 -5.805 1 94.94 495 VAL B CA 1
ATOM 7834 C C . VAL B 1 495 ? -17.219 23.781 -7.125 1 94.94 495 VAL B C 1
ATOM 7836 O O . VAL B 1 495 ? -18.031 24.266 -7.91 1 94.94 495 VAL B O 1
ATOM 7839 N N . LYS B 1 496 ? -15.898 23.75 -7.355 1 91.5 496 LYS B N 1
ATOM 7840 C CA . LYS B 1 496 ? -15.344 24.328 -8.578 1 91.5 496 LYS B CA 1
ATOM 7841 C C . LYS B 1 496 ? -15.867 23.594 -9.812 1 91.5 496 LYS B C 1
ATOM 7843 O O . LYS B 1 496 ? -16.125 24.203 -10.844 1 91.5 496 LYS B O 1
ATOM 7848 N N . SER B 1 497 ? -16.031 22.328 -9.688 1 85.44 497 SER B N 1
ATOM 7849 C CA . SER B 1 497 ? -16.516 21.516 -10.805 1 85.44 497 SER B CA 1
ATOM 7850 C C . SER B 1 497 ? -18 21.797 -11.086 1 85.44 497 SER B C 1
ATOM 7852 O O . SER B 1 497 ? -18.438 21.688 -12.227 1 85.44 497 SER B O 1
ATOM 7854 N N . LEU B 1 498 ? -18.719 22.125 -10.086 1 79.06 498 LEU B N 1
ATOM 7855 C CA . LEU B 1 498 ? -20.141 22.422 -10.227 1 79.06 498 LEU B CA 1
ATOM 7856 C C . LEU B 1 498 ? -20.344 23.797 -10.859 1 79.06 498 LEU B C 1
ATOM 7858 O O . LEU B 1 498 ? -21.359 24.031 -11.531 1 79.06 498 LEU B O 1
ATOM 7862 N N . LEU B 1 499 ? -19.406 24.625 -10.578 1 71.69 499 LEU B N 1
ATOM 7863 C CA . LEU B 1 499 ? -19.531 25.984 -11.117 1 71.69 499 LEU B CA 1
ATOM 7864 C C . LEU B 1 499 ? -19.062 26.031 -12.562 1 71.69 499 LEU B C 1
ATOM 7866 O O . LEU B 1 499 ? -19.344 27 -13.281 1 71.69 499 LEU B O 1
ATOM 7870 N N . LYS B 1 500 ? -18.516 24.953 -13.062 1 68.38 500 LYS B N 1
ATOM 7871 C CA . LYS B 1 500 ? -18.156 24.859 -14.477 1 68.38 500 LYS B CA 1
ATOM 7872 C C . LYS B 1 500 ? -19.281 24.219 -15.289 1 68.38 500 LYS B C 1
ATOM 7874 O O . LYS B 1 500 ? -19.562 24.656 -16.406 1 68.38 500 LYS B O 1
#

Radius of gyration: 32.76 Å; Cα contacts (8 Å, |Δi|>4): 2320; chains: 2; bounding box: 75×101×74 Å